Protein AF-0000000084604181 (afdb_homodimer)

Solvent-accessible surface area (backbone atoms only — not comparable to full-atom values): 52855 Å² total; per-residue (Å²): 139,87,87,89,76,85,87,81,82,84,83,89,86,90,78,93,67,86,87,82,86,78,88,87,82,87,78,96,82,92,71,88,89,75,94,85,96,85,95,88,86,94,89,92,84,88,93,85,86,89,84,83,90,82,85,85,88,83,88,76,83,87,84,74,89,81,82,85,80,76,81,78,73,80,73,73,77,64,81,72,68,67,69,59,60,48,70,73,42,44,65,58,40,22,72,70,69,73,42,70,39,65,76,79,58,59,63,74,42,64,86,47,42,31,42,71,54,75,69,71,74,71,69,72,81,72,72,82,81,68,81,74,62,74,68,63,73,47,68,22,70,59,64,67,42,49,69,41,66,40,72,66,41,56,55,53,34,44,75,67,34,33,39,97,38,67,53,94,80,48,66,31,68,68,39,52,54,47,54,53,47,30,66,67,48,85,62,86,74,82,77,91,46,64,74,34,81,91,29,30,67,57,46,48,64,69,45,64,86,37,57,47,62,51,39,55,58,72,43,38,52,57,38,53,59,53,58,65,60,44,27,63,74,60,42,61,87,42,66,38,47,39,74,44,52,47,43,41,34,68,17,29,55,68,86,54,96,65,74,49,50,42,51,28,36,34,20,27,27,71,81,57,48,52,71,71,45,47,59,52,42,39,64,29,38,49,54,39,88,77,44,10,19,7,55,49,23,35,32,84,61,27,32,56,38,38,38,38,29,28,72,36,39,83,87,49,52,62,64,36,30,45,49,50,41,50,54,46,46,43,49,28,32,46,27,54,49,51,51,24,45,42,60,73,44,38,75,79,48,41,21,27,60,55,31,38,32,38,26,30,48,82,47,35,43,34,36,33,34,27,26,34,47,66,55,92,91,45,70,34,32,31,32,40,83,72,46,79,49,55,29,55,48,83,85,33,74,45,45,53,51,52,25,31,31,46,50,32,37,62,73,54,48,43,59,54,51,50,50,52,52,49,56,47,46,68,58,46,78,50,66,77,70,66,62,47,73,83,58,75,81,75,82,121,144,92,80,86,73,90,84,79,90,86,94,81,95,82,84,91,72,90,86,82,92,92,84,90,91,88,80,86,77,87,82,71,96,71,88,80,85,72,84,76,83,72,81,82,79,87,90,91,85,85,83,83,76,81,77,86,79,86,77,83,79,82,84,79,76,79,70,76,76,78,81,81,72,79,72,76,79,65,82,73,70,70,70,61,62,48,71,72,42,45,66,60,40,22,72,71,68,72,43,70,41,64,78,80,58,58,62,76,43,62,85,47,41,33,41,70,54,76,69,69,75,71,69,73,81,72,71,83,80,66,80,74,62,74,69,65,71,47,68,22,70,60,64,66,42,50,69,40,67,42,72,65,42,54,54,53,36,42,74,66,34,36,39,99,37,67,54,95,80,48,67,32,67,68,39,52,54,48,55,53,48,30,66,66,47,85,63,88,74,82,77,92,47,65,74,36,82,91,30,30,65,58,47,48,64,69,46,66,86,41,56,47,61,51,39,55,57,70,44,39,54,56,38,52,59,53,57,63,59,44,27,64,74,62,42,61,88,41,66,39,47,39,72,44,51,48,43,41,35,67,16,29,58,71,86,55,95,64,74,49,50,43,52,30,35,36,22,29,27,70,81,58,50,51,72,70,44,46,59,53,42,38,65,29,37,49,54,39,88,76,45,11,18,7,55,47,23,34,32,84,61,27,33,57,38,38,38,39,31,28,73,36,38,83,88,50,52,61,63,35,28,45,50,52,42,50,53,46,46,43,48,26,34,48,27,56,49,51,52,24,44,43,59,74,44,36,75,79,48,42,22,26,61,57,29,37,33,36,25,31,48,84,49,35,42,34,35,33,34,27,27,36,46,66,55,92,91,44,69,35,32,28,31,40,82,72,46,78,47,55,29,55,48,83,85,33,74,45,45,54,51,53,25,29,30,47,49,32,38,62,73,56,49,42,58,54,52,49,51,51,52,50,56,47,47,68,58,46,77,50,65,74,70,65,60,48,73,82,58,76,79,76,84,120

Organism: Ustilaginoidea virens (NCBI:txid1159556)

Structure (mmCIF, N/CA/C/O backbone):
data_AF-0000000084604181-model_v1
#
loop_
_entity.id
_entity.type
_entity.pdbx_description
1 polymer 'DUF7924 domain-containing protein'
#
loop_
_atom_site.group_PDB
_atom_site.id
_atom_site.type_symbol
_atom_site.label_atom_id
_atom_site.label_alt_id
_atom_site.label_comp_id
_atom_site.label_asym_id
_atom_site.label_entity_id
_atom_site.label_seq_id
_atom_site.pdbx_PDB_ins_code
_atom_site.Cartn_x
_atom_site.Cartn_y
_atom_site.Cartn_z
_atom_site.occupancy
_atom_site.B_iso_or_equiv
_atom_site.auth_seq_id
_atom_site.auth_comp_id
_atom_site.auth_asym_id
_atom_site.auth_atom_id
_atom_site.pdbx_PDB_model_num
ATOM 1 N N . MET A 1 1 ? 13.383 63.812 -29.609 1 21.28 1 MET A N 1
ATOM 2 C CA . MET A 1 1 ? 13.359 62.688 -30.547 1 21.28 1 MET A CA 1
ATOM 3 C C . MET A 1 1 ? 14.703 61.969 -30.578 1 21.28 1 MET A C 1
ATOM 5 O O . MET A 1 1 ? 14.812 60.875 -31.141 1 21.28 1 MET A O 1
ATOM 9 N N . GLY A 1 2 ? 15.797 62.5 -30.25 1 18.25 2 GLY A N 1
ATOM 10 C CA . GLY A 1 2 ? 17.047 62.531 -31 1 18.25 2 GLY A CA 1
ATOM 11 C C . GLY A 1 2 ? 17.875 61.25 -30.781 1 18.25 2 GLY A C 1
ATOM 12 O O . GLY A 1 2 ? 17.672 60.531 -29.797 1 18.25 2 GLY A O 1
ATOM 13 N N . ARG A 1 3 ? 19.078 60.969 -31.578 1 18.77 3 ARG A N 1
ATOM 14 C CA . ARG A 1 3 ? 19.844 60.062 -32.438 1 18.77 3 ARG A CA 1
ATOM 15 C C . ARG A 1 3 ? 20.875 59.312 -31.609 1 18.77 3 ARG A C 1
ATOM 17 O O . ARG A 1 3 ? 20.953 58.094 -31.672 1 18.77 3 ARG A O 1
ATOM 24 N N . VAL A 1 4 ? 22.188 59.781 -31.234 1 18.83 4 VAL A N 1
ATOM 25 C CA . VAL A 1 4 ? 23.375 59.406 -31.984 1 18.83 4 VAL A CA 1
ATOM 26 C C . VAL A 1 4 ? 24.094 58.25 -31.281 1 18.83 4 VAL A C 1
ATOM 28 O O . VAL A 1 4 ? 23.859 58 -30.094 1 18.83 4 VAL A O 1
ATOM 31 N N . ARG A 1 5 ? 25.406 57.812 -31.766 1 17.16 5 ARG A N 1
ATOM 32 C CA . ARG A 1 5 ? 26.328 56.844 -32.375 1 17.16 5 ARG A CA 1
ATOM 33 C C . ARG A 1 5 ? 27.422 56.438 -31.375 1 17.16 5 ARG A C 1
ATOM 35 O O . ARG A 1 5 ? 28.453 57.094 -31.281 1 17.16 5 ARG A O 1
ATOM 42 N N . ALA A 1 6 ? 27.203 56.281 -30.203 1 18.06 6 ALA A N 1
ATOM 43 C CA . ALA A 1 6 ? 28.453 56.375 -29.453 1 18.06 6 ALA A CA 1
ATOM 44 C C . ALA A 1 6 ? 29.469 55.344 -29.922 1 18.06 6 ALA A C 1
ATOM 46 O O . ALA A 1 6 ? 29.109 54.188 -30.203 1 18.06 6 ALA A O 1
ATOM 47 N N . PRO A 1 7 ? 30.75 55.5 -29.938 1 17.44 7 PRO A N 1
ATOM 48 C CA . PRO A 1 7 ? 32 55.344 -30.672 1 17.44 7 PRO A CA 1
ATOM 49 C C . PRO A 1 7 ? 32.688 54 -30.391 1 17.44 7 PRO A C 1
ATOM 51 O O . PRO A 1 7 ? 32.344 53.344 -29.422 1 17.44 7 PRO A O 1
ATOM 54 N N . LYS A 1 8 ? 33.969 53.719 -31.109 1 17.45 8 LYS A N 1
ATOM 55 C CA . LYS A 1 8 ? 34.969 52.969 -31.859 1 17.45 8 LYS A CA 1
ATOM 56 C C . LYS A 1 8 ? 35.938 52.25 -30.922 1 17.45 8 LYS A C 1
ATOM 58 O O . LYS A 1 8 ? 36.594 51.281 -31.328 1 17.45 8 LYS A O 1
ATOM 63 N N . TYR A 1 9 ? 36.312 52.688 -29.797 1 15.74 9 TYR A N 1
ATOM 64 C CA . TYR A 1 9 ? 37.781 52.75 -29.844 1 15.74 9 TYR A CA 1
ATOM 65 C C . TYR A 1 9 ? 38.375 51.344 -29.781 1 15.74 9 TYR A C 1
ATOM 67 O O . TYR A 1 9 ? 37.719 50.406 -29.328 1 15.74 9 TYR A O 1
ATOM 75 N N . SER A 1 10 ? 39.594 51.156 -29.375 1 16.02 10 SER A N 1
ATOM 76 C CA . SER A 1 10 ? 41 50.969 -29.812 1 16.02 10 SER A CA 1
ATOM 77 C C . SER A 1 10 ? 41.469 49.562 -29.531 1 16.02 10 SER A C 1
ATOM 79 O O . SER A 1 10 ? 40.688 48.719 -29.078 1 16.02 10 SER A O 1
ATOM 81 N N . SER A 1 11 ? 42.438 49.375 -28.734 1 16.2 11 SER A N 1
ATOM 82 C CA . SER A 1 11 ? 43.812 49.094 -29.109 1 16.2 11 SER A CA 1
ATOM 83 C C . SER A 1 11 ? 44.125 47.625 -29.016 1 16.2 11 SER A C 1
ATOM 85 O O . SER A 1 11 ? 43.406 46.844 -28.406 1 16.2 11 SER A O 1
ATOM 87 N N . GLN A 1 12 ? 45.219 47.188 -28.438 1 16.38 12 GLN A N 1
ATOM 88 C CA . GLN A 1 12 ? 46.469 46.656 -29.016 1 16.38 12 GLN A CA 1
ATOM 89 C C . GLN A 1 12 ? 46.5 45.156 -28.953 1 16.38 12 GLN A C 1
ATOM 91 O O . GLN A 1 12 ? 45.781 44.531 -28.156 1 16.38 12 GLN A O 1
ATOM 96 N N . PRO A 1 13 ? 47.812 44.438 -29.141 1 16.52 13 PRO A N 1
ATOM 97 C CA . PRO A 1 13 ? 48.469 43.594 -30.125 1 16.52 13 PRO A CA 1
ATOM 98 C C . PRO A 1 13 ? 48.5 42.125 -29.734 1 16.52 13 PRO A C 1
ATOM 100 O O . PRO A 1 13 ? 48.125 41.281 -30.531 1 16.52 13 PRO A O 1
ATOM 103 N N . ARG A 1 14 ? 49.344 41.625 -28.75 1 16.55 14 ARG A N 1
ATOM 104 C CA . ARG A 1 14 ? 50.625 41.031 -29.172 1 16.55 14 ARG A CA 1
ATOM 105 C C . ARG A 1 14 ? 50.5 39.531 -29.25 1 16.55 14 ARG A C 1
ATOM 107 O O . ARG A 1 14 ? 49.594 38.938 -28.672 1 16.55 14 ARG A O 1
ATOM 114 N N . GLY A 1 15 ? 51.781 38.562 -29.172 1 15.41 15 GLY A N 1
ATOM 115 C CA . GLY A 1 15 ? 52.562 37.688 -30.016 1 15.41 15 GLY A CA 1
ATOM 116 C C . GLY A 1 15 ? 52.375 36.219 -29.719 1 15.41 15 GLY A C 1
ATOM 117 O O . GLY A 1 15 ? 52.562 35.375 -30.578 1 15.41 15 GLY A O 1
ATOM 118 N N . ILE A 1 16 ? 52.281 35.656 -28.484 1 18.53 16 ILE A N 1
ATOM 119 C CA . ILE A 1 16 ? 53.344 34.719 -28.359 1 18.53 16 ILE A CA 1
ATOM 120 C C . ILE A 1 16 ? 53.062 33.469 -29.172 1 18.53 16 ILE A C 1
ATOM 122 O O . ILE A 1 16 ? 51.906 32.969 -29.188 1 18.53 16 ILE A O 1
ATOM 126 N N . GLN A 1 17 ? 54.031 32.688 -29.75 1 15.77 17 GLN A N 1
ATOM 127 C CA . GLN A 1 17 ? 54.625 31.953 -30.875 1 15.77 17 GLN A CA 1
ATOM 128 C C . GLN A 1 17 ? 54.281 30.484 -30.844 1 15.77 17 GLN A C 1
ATOM 130 O O . GLN A 1 17 ? 54.281 29.812 -31.875 1 15.77 17 GLN A O 1
ATOM 135 N N . LYS A 1 18 ? 54.281 29.719 -29.75 1 18.73 18 LYS A N 1
ATOM 136 C CA . LYS A 1 18 ? 55.094 28.547 -30.062 1 18.73 18 LYS A CA 1
ATOM 137 C C . LYS A 1 18 ? 54.562 27.812 -31.281 1 18.73 18 LYS A C 1
ATOM 139 O O . LYS A 1 18 ? 53.344 27.812 -31.531 1 18.73 18 LYS A O 1
ATOM 144 N N . PRO A 1 19 ? 55.375 27.062 -32 1 17.73 19 PRO A N 1
ATOM 145 C CA . PRO A 1 19 ? 55.656 26.531 -33.312 1 17.73 19 PRO A CA 1
ATOM 146 C C . PRO A 1 19 ? 54.688 25.438 -33.75 1 17.73 19 PRO A C 1
ATOM 148 O O . PRO A 1 19 ? 54 24.859 -32.906 1 17.73 19 PRO A O 1
ATOM 151 N N . ARG A 1 20 ? 54.906 24.969 -35.031 1 16.45 20 ARG A N 1
ATOM 152 C CA . ARG A 1 20 ? 54.312 24.469 -36.25 1 16.45 20 ARG A CA 1
ATOM 153 C C . ARG A 1 20 ? 53.969 23 -36.156 1 16.45 20 ARG A C 1
ATOM 155 O O . ARG A 1 20 ? 52.812 22.625 -36.312 1 16.45 20 ARG A O 1
ATOM 162 N N . ARG A 1 21 ? 54.75 22.047 -36.906 1 16.78 21 ARG A N 1
ATOM 163 C CA . ARG A 1 21 ? 54.188 21.422 -38.125 1 16.78 21 ARG A CA 1
ATOM 164 C C . ARG A 1 21 ? 53.5 20.109 -37.781 1 16.78 21 ARG A C 1
ATOM 166 O O . ARG A 1 21 ? 52.344 19.891 -38.125 1 16.78 21 ARG A O 1
ATOM 173 N N . PRO A 1 22 ? 54.219 18.828 -37.75 1 16.58 22 PRO A N 1
ATOM 174 C CA . PRO A 1 22 ? 54.375 18.125 -39.031 1 16.58 22 PRO A CA 1
ATOM 175 C C . PRO A 1 22 ? 53.5 16.875 -39.125 1 16.58 22 PRO A C 1
ATOM 177 O O . PRO A 1 22 ? 53 16.547 -40.219 1 16.58 22 PRO A O 1
ATOM 180 N N . GLN A 1 23 ? 53.375 15.984 -38 1 17.48 23 GLN A N 1
ATOM 181 C CA . GLN A 1 23 ? 53.812 14.633 -38.281 1 17.48 23 GLN A CA 1
ATOM 182 C C . GLN A 1 23 ? 52.812 13.891 -39.156 1 17.48 23 GLN A C 1
ATOM 184 O O . GLN A 1 23 ? 51.594 14.031 -38.938 1 17.48 23 GLN A O 1
ATOM 189 N N . THR A 1 24 ? 53.125 13.18 -40.219 1 16.42 24 THR A N 1
ATOM 190 C CA . THR A 1 24 ? 52.75 12.578 -41.5 1 16.42 24 THR A CA 1
ATOM 191 C C . THR A 1 24 ? 51.688 11.492 -41.312 1 16.42 24 THR A C 1
ATOM 193 O O . THR A 1 24 ? 51.531 10.977 -40.188 1 16.42 24 THR A O 1
ATOM 196 N N . ALA A 1 25 ? 50.906 11.062 -42.406 1 18.22 25 ALA A N 1
ATOM 197 C CA . ALA A 1 25 ? 49.844 10.43 -43.156 1 18.22 25 ALA A CA 1
ATOM 198 C C . ALA A 1 25 ? 49.938 8.914 -43.094 1 18.22 25 ALA A C 1
ATOM 200 O O . ALA A 1 25 ? 48.906 8.227 -42.969 1 18.22 25 ALA A O 1
ATOM 201 N N . ARG A 1 26 ? 51.031 8.266 -43.688 1 16.61 26 ARG A N 1
ATOM 202 C CA . ARG A 1 26 ? 50.906 7.301 -44.781 1 16.61 26 ARG A CA 1
ATOM 203 C C . ARG A 1 26 ? 50.312 5.992 -44.281 1 16.61 26 ARG A C 1
ATOM 205 O O . ARG A 1 26 ? 50 5.863 -43.094 1 16.61 26 ARG A O 1
ATOM 212 N N . HIS A 1 27 ? 51.062 4.797 -44.531 1 15.73 27 HIS A N 1
ATOM 213 C CA . HIS A 1 27 ? 51.156 3.838 -45.625 1 15.73 27 HIS A CA 1
ATOM 214 C C . HIS A 1 27 ? 50.656 2.465 -45.188 1 15.73 27 HIS A C 1
ATOM 216 O O . HIS A 1 27 ? 49.875 1.821 -45.938 1 15.73 27 HIS A O 1
ATOM 222 N N . GLN A 1 28 ? 51.344 1.677 -44.281 1 16.12 28 GLN A N 1
ATOM 223 C CA . GLN A 1 28 ? 51.812 0.392 -44.781 1 16.12 28 GLN A CA 1
ATOM 224 C C . GLN A 1 28 ? 50.688 -0.636 -44.812 1 16.12 28 GLN A C 1
ATOM 226 O O . GLN A 1 28 ? 49.75 -0.574 -44.031 1 16.12 28 GLN A O 1
ATOM 231 N N . ASN A 1 29 ? 50.656 -1.858 -45.875 1 16.06 29 ASN A N 1
ATOM 232 C CA . ASN A 1 29 ? 50.281 -2.832 -46.875 1 16.06 29 ASN A CA 1
ATOM 233 C C . ASN A 1 29 ? 49.812 -4.152 -46.25 1 16.06 29 ASN A C 1
ATOM 235 O O . ASN A 1 29 ? 48.812 -4.73 -46.688 1 16.06 29 ASN A O 1
ATOM 239 N N . ARG A 1 30 ? 50.688 -4.957 -45.375 1 16.5 30 ARG A N 1
ATOM 240 C CA . ARG A 1 30 ? 51 -6.324 -45.812 1 16.5 30 ARG A CA 1
ATOM 241 C C . ARG A 1 30 ? 49.844 -7.262 -45.5 1 16.5 30 ARG A C 1
ATOM 243 O O . ARG A 1 30 ? 49.188 -7.137 -44.469 1 16.5 30 ARG A O 1
ATOM 250 N N . SER A 1 31 ? 49.438 -8.297 -46.531 1 16.17 31 SER A N 1
ATOM 251 C CA . SER A 1 31 ? 48.594 -9.305 -47.156 1 16.17 31 SER A CA 1
ATOM 252 C C . SER A 1 31 ? 48.531 -10.586 -46.344 1 16.17 31 SER A C 1
ATOM 254 O O . SER A 1 31 ? 47.844 -11.539 -46.688 1 16.17 31 SER A O 1
ATOM 256 N N . ARG A 1 32 ? 48.375 -10.625 -45.062 1 16.42 32 ARG A N 1
ATOM 257 C CA . ARG A 1 32 ? 48.75 -11.938 -44.531 1 16.42 32 ARG A CA 1
ATOM 258 C C . ARG A 1 32 ? 48.031 -13.047 -45.312 1 16.42 32 ARG A C 1
ATOM 260 O O . ARG A 1 32 ? 46.812 -13.055 -45.438 1 16.42 32 ARG A O 1
ATOM 267 N N . CYS A 1 33 ? 48.812 -14.094 -46 1 15.04 33 CYS A N 1
ATOM 268 C CA . CYS A 1 33 ? 48.844 -15.211 -46.938 1 15.04 33 CYS A CA 1
ATOM 269 C C . CYS A 1 33 ? 47.844 -16.281 -46.531 1 15.04 33 CYS A C 1
ATOM 271 O O . CYS A 1 33 ? 47.406 -16.328 -45.375 1 15.04 33 CYS A O 1
ATOM 273 N N . THR A 1 34 ? 47.812 -17.562 -47.438 1 15.12 34 THR A N 1
ATOM 274 C CA . THR A 1 34 ? 47.219 -18.562 -48.312 1 15.12 34 THR A CA 1
ATOM 275 C C . THR A 1 34 ? 47.125 -19.906 -47.594 1 15.12 34 THR A C 1
ATOM 277 O O . THR A 1 34 ? 46.531 -20.859 -48.156 1 15.12 34 THR A O 1
ATOM 280 N N . ARG A 1 35 ? 47.75 -20.203 -46.406 1 15.1 35 ARG A N 1
ATOM 281 C CA . ARG A 1 35 ? 48.25 -21.562 -46.562 1 15.1 35 ARG A CA 1
ATOM 282 C C . ARG A 1 35 ? 47.125 -22.516 -46.938 1 15.1 35 ARG A C 1
ATOM 284 O O . ARG A 1 35 ? 46 -22.406 -46.406 1 15.1 35 ARG A O 1
ATOM 291 N N . ASN A 1 36 ? 47.406 -23.734 -47.812 1 14.82 36 ASN A N 1
ATOM 292 C CA . ASN A 1 36 ? 47.125 -24.734 -48.875 1 14.82 36 ASN A CA 1
ATOM 293 C C . ASN A 1 36 ? 46.406 -25.938 -48.312 1 14.82 36 ASN A C 1
ATOM 295 O O . ASN A 1 36 ? 45.312 -26.281 -48.781 1 14.82 36 ASN A O 1
ATOM 299 N N . LYS A 1 37 ? 47.156 -27.266 -48.344 1 15.66 37 LYS A N 1
ATOM 300 C CA . LYS A 1 37 ? 47.031 -28.438 -49.188 1 15.66 37 LYS A CA 1
ATOM 301 C C . LYS A 1 37 ? 46.094 -29.469 -48.562 1 15.66 37 LYS A C 1
ATOM 303 O O . LYS A 1 37 ? 45.781 -29.406 -47.375 1 15.66 37 LYS A O 1
ATOM 308 N N . SER A 1 38 ? 46.344 -31.031 -48.906 1 15.16 38 SER A N 1
ATOM 309 C CA . SER A 1 38 ? 45.938 -32.156 -49.75 1 15.16 38 SER A CA 1
ATOM 310 C C . SER A 1 38 ? 45.438 -33.312 -48.875 1 15.16 38 SER A C 1
ATOM 312 O O . SER A 1 38 ? 44.375 -33.875 -49.094 1 15.16 38 SER A O 1
ATOM 314 N N . SER A 1 39 ? 46.375 -34.25 -48.188 1 15.3 39 SER A N 1
ATOM 315 C CA . SER A 1 39 ? 46.562 -35.625 -48.688 1 15.3 39 SER A CA 1
ATOM 316 C C . SER A 1 39 ? 45.438 -36.531 -48.156 1 15.3 39 SER A C 1
ATOM 318 O O . SER A 1 39 ? 44.875 -36.281 -47.094 1 15.3 39 SER A O 1
ATOM 320 N N . CYS A 1 40 ? 45.125 -37.875 -48.875 1 15.54 40 CYS A N 1
ATOM 321 C CA . CYS A 1 40 ? 44.375 -39 -49.406 1 15.54 40 CYS A CA 1
ATOM 322 C C . CYS A 1 40 ? 44.219 -40.094 -48.375 1 15.54 40 CYS A C 1
ATOM 324 O O . CYS A 1 40 ? 43.094 -40.562 -48.125 1 15.54 40 CYS A O 1
ATOM 326 N N . ARG A 1 41 ? 45.25 -41.25 -48.312 1 14.73 41 ARG A N 1
ATOM 327 C CA . ARG A 1 41 ? 45.156 -42.625 -48.781 1 14.73 41 ARG A CA 1
ATOM 328 C C . ARG A 1 41 ? 44.625 -43.562 -47.688 1 14.73 41 ARG A C 1
ATOM 330 O O . ARG A 1 41 ? 43.688 -44.312 -47.938 1 14.73 41 ARG A O 1
ATOM 337 N N . GLN A 1 42 ? 45.562 -44.594 -47.25 1 15.12 42 GLN A N 1
ATOM 338 C CA . GLN A 1 42 ? 45.75 -46 -47.594 1 15.12 42 GLN A CA 1
ATOM 339 C C . GLN A 1 42 ? 45 -46.938 -46.656 1 15.12 42 GLN A C 1
ATOM 341 O O . GLN A 1 42 ? 44.625 -46.531 -45.562 1 15.12 42 GLN A O 1
ATOM 346 N N . TYR A 1 43 ? 45.406 -48.469 -46.75 1 14.94 43 TYR A N 1
ATOM 347 C CA . TYR A 1 43 ? 45.125 -49.875 -47.062 1 14.94 43 TYR A CA 1
ATOM 348 C C . TYR A 1 43 ? 44.906 -50.656 -45.781 1 14.94 43 TYR A C 1
ATOM 350 O O . TYR A 1 43 ? 43.875 -51.344 -45.656 1 14.94 43 TYR A O 1
ATOM 358 N N . LEU A 1 44 ? 46.031 -51.562 -45.312 1 14.99 44 LEU A N 1
ATOM 359 C CA . LEU A 1 44 ? 46.25 -53 -45.438 1 14.99 44 LEU A CA 1
ATOM 360 C C . LEU A 1 44 ? 45.688 -53.75 -44.25 1 14.99 44 LEU A C 1
ATOM 362 O O . LEU A 1 44 ? 45.406 -53.156 -43.219 1 14.99 44 LEU A O 1
ATOM 366 N N . GLU A 1 45 ? 46.531 -54.938 -43.812 1 14.89 45 GLU A N 1
ATOM 367 C CA . GLU A 1 45 ? 46.656 -56.375 -43.812 1 14.89 45 GLU A CA 1
ATOM 368 C C . GLU A 1 45 ? 46.281 -56.969 -42.469 1 14.89 45 GLU A C 1
ATOM 370 O O . GLU A 1 45 ? 45.406 -57.844 -42.375 1 14.89 45 GLU A O 1
ATOM 375 N N . THR A 1 46 ? 47.344 -57.75 -41.781 1 15.16 46 THR A N 1
ATOM 376 C CA . THR A 1 46 ? 47.625 -59.156 -41.656 1 15.16 46 THR A CA 1
ATOM 377 C C . THR A 1 46 ? 47.125 -59.719 -40.344 1 15.16 46 THR A C 1
ATOM 379 O O . THR A 1 46 ? 46.562 -59 -39.531 1 15.16 46 THR A O 1
ATOM 382 N N . ASP A 1 47 ? 48.094 -60.531 -39.5 1 15.24 47 ASP A N 1
ATOM 383 C CA . ASP A 1 47 ? 48.469 -61.906 -39.219 1 15.24 47 ASP A CA 1
ATOM 384 C C . ASP A 1 47 ? 47.938 -62.375 -37.875 1 15.24 47 ASP A C 1
ATOM 386 O O . ASP A 1 47 ? 47.562 -61.531 -37.031 1 15.24 47 ASP A O 1
ATOM 390 N N . SER A 1 48 ? 48.75 -63.438 -37.188 1 14.72 48 SER A N 1
ATOM 391 C CA . SER A 1 48 ? 48.844 -64.875 -36.781 1 14.72 48 SER A CA 1
ATOM 392 C C . SER A 1 48 ? 48.562 -65 -35.312 1 14.72 48 SER A C 1
ATOM 394 O O . SER A 1 48 ? 47.719 -65.812 -34.906 1 14.72 48 SER A O 1
ATOM 396 N N . ASP A 1 49 ? 49.688 -65.188 -34.406 1 14.69 49 ASP A N 1
ATOM 397 C CA . ASP A 1 49 ? 50.156 -66.438 -33.812 1 14.69 49 ASP A CA 1
ATOM 398 C C . ASP A 1 49 ? 49.531 -66.625 -32.406 1 14.69 49 ASP A C 1
ATOM 400 O O . ASP A 1 49 ? 49 -67.688 -32.125 1 14.69 49 ASP A O 1
ATOM 404 N N . CYS A 1 50 ? 50.469 -66.5 -31.297 1 15.4 50 CYS A N 1
ATOM 405 C CA . CYS A 1 50 ? 51.125 -67.5 -30.5 1 15.4 50 CYS A CA 1
ATOM 406 C C . CYS A 1 50 ? 50.312 -67.875 -29.266 1 15.4 50 CYS A C 1
ATOM 408 O O . CYS A 1 50 ? 49.438 -67.062 -28.859 1 15.4 50 CYS A O 1
ATOM 410 N N . VAL A 1 51 ? 51.031 -68.562 -28.234 1 14.6 51 VAL A N 1
ATOM 411 C CA . VAL A 1 51 ? 51.219 -69.875 -27.547 1 14.6 51 VAL A CA 1
ATOM 412 C C . VAL A 1 51 ? 50.531 -69.812 -26.172 1 14.6 51 VAL A C 1
ATOM 414 O O . VAL A 1 51 ? 49.719 -70.688 -25.844 1 14.6 51 VAL A O 1
ATOM 417 N N . ALA A 1 52 ? 51.406 -69.5 -25.094 1 14.66 52 ALA A N 1
ATOM 418 C CA . ALA A 1 52 ? 51.844 -70.562 -24.188 1 14.66 52 ALA A CA 1
ATOM 419 C C . ALA A 1 52 ? 50.906 -70.688 -22.984 1 14.66 52 ALA A C 1
ATOM 421 O O . ALA A 1 52 ? 50.438 -71.75 -22.672 1 14.66 52 ALA A O 1
ATOM 422 N N . ASP A 1 53 ? 51.469 -70.312 -21.734 1 15.06 53 ASP A N 1
ATOM 423 C CA . ASP A 1 53 ? 51.906 -71.312 -20.734 1 15.06 53 ASP A CA 1
ATOM 424 C C . ASP A 1 53 ? 50.812 -71.5 -19.688 1 15.06 53 ASP A C 1
ATOM 426 O O . ASP A 1 53 ? 49.906 -70.688 -19.516 1 15.06 53 ASP A O 1
ATOM 430 N N . ARG A 1 54 ? 51.219 -72.188 -18.562 1 14.33 54 ARG A N 1
ATOM 431 C CA . ARG A 1 54 ? 51.094 -73.438 -17.812 1 14.33 54 ARG A CA 1
ATOM 432 C C . ARG A 1 54 ? 50.156 -73.25 -16.625 1 14.33 54 ARG A C 1
ATOM 434 O O . ARG A 1 54 ? 49.25 -74.125 -16.406 1 14.33 54 ARG A O 1
ATOM 441 N N . LEU A 1 55 ? 50.688 -72.625 -15.445 1 14.18 55 LEU A N 1
ATOM 442 C CA . LEU A 1 55 ? 50.969 -73.562 -14.344 1 14.18 55 LEU A CA 1
ATOM 443 C C . LEU A 1 55 ? 49.719 -73.75 -13.469 1 14.18 55 LEU A C 1
ATOM 445 O O . LEU A 1 55 ? 48.781 -72.938 -13.562 1 14.18 55 LEU A O 1
ATOM 449 N N . ILE A 1 56 ? 49.875 -73.375 -12.094 1 14.8 56 ILE A N 1
ATOM 450 C CA . ILE A 1 56 ? 50.031 -74.312 -10.992 1 14.8 56 ILE A CA 1
ATOM 451 C C . ILE A 1 56 ? 48.688 -74.562 -10.305 1 14.8 56 ILE A C 1
ATOM 453 O O . ILE A 1 56 ? 47.812 -73.688 -10.367 1 14.8 56 ILE A O 1
ATOM 457 N N . ASP A 1 57 ? 48.75 -74.688 -8.938 1 14.86 57 ASP A N 1
ATOM 458 C CA . ASP A 1 57 ? 48.625 -75.812 -8.031 1 14.86 57 ASP A CA 1
ATOM 459 C C . ASP A 1 57 ? 47.219 -75.875 -7.422 1 14.86 57 ASP A C 1
ATOM 461 O O . ASP A 1 57 ? 46.5 -74.875 -7.434 1 14.86 57 ASP A O 1
ATOM 465 N N . THR A 1 58 ? 47.25 -76.312 -6.098 1 15.02 58 THR A N 1
ATOM 466 C CA . THR A 1 58 ? 46.812 -77.5 -5.41 1 15.02 58 THR A CA 1
ATOM 467 C C . THR A 1 58 ? 45.438 -77.312 -4.777 1 15.02 58 THR A C 1
ATOM 469 O O . THR A 1 58 ? 44.531 -78.125 -4.992 1 15.02 58 THR A O 1
ATOM 472 N N . LEU A 1 59 ? 45.438 -77 -3.357 1 15.49 59 LEU A N 1
ATOM 473 C CA . LEU A 1 59 ? 45.156 -78 -2.324 1 15.49 59 LEU A CA 1
ATOM 474 C C . LEU A 1 59 ? 43.688 -77.938 -1.916 1 15.49 59 LEU A C 1
ATOM 476 O O . LEU A 1 59 ? 43.062 -76.875 -1.957 1 15.49 59 LEU A O 1
ATOM 480 N N . GLU A 1 60 ? 43.094 -79.062 -1.312 1 14.88 60 GLU A N 1
ATOM 481 C CA . GLU A 1 60 ? 41.969 -80 -1.094 1 14.88 60 GLU A CA 1
ATOM 482 C C . GLU A 1 60 ? 41.094 -79.562 0.051 1 14.88 60 GLU A C 1
ATOM 484 O O . GLU A 1 60 ? 40.062 -80.188 0.342 1 14.88 60 GLU A O 1
ATOM 489 N N . LYS A 1 61 ? 41.562 -78.562 0.979 1 16.88 61 LYS A N 1
ATOM 490 C CA . LYS A 1 61 ? 41.312 -79.062 2.322 1 16.88 61 LYS A CA 1
ATOM 491 C C . LYS A 1 61 ? 39.844 -79.5 2.48 1 16.88 61 LYS A C 1
ATOM 493 O O . LYS A 1 61 ? 38.969 -78.875 1.887 1 16.88 61 LYS A O 1
ATOM 498 N N . GLU A 1 62 ? 39.594 -80.25 3.543 1 15.62 62 GLU A N 1
ATOM 499 C CA . GLU A 1 62 ? 38.844 -81.375 4.047 1 15.62 62 GLU A CA 1
ATOM 500 C C . GLU A 1 62 ? 37.406 -81 4.379 1 15.62 62 GLU A C 1
ATOM 502 O O . GLU A 1 62 ? 37.094 -79.812 4.574 1 15.62 62 GLU A O 1
ATOM 507 N N . PRO A 1 63 ? 36.812 -82 5.203 1 17.52 63 PRO A N 1
ATOM 508 C CA . PRO A 1 63 ? 35.625 -82.875 5.203 1 17.52 63 PRO A CA 1
ATOM 509 C C . PRO A 1 63 ? 34.406 -82.25 5.875 1 17.52 63 PRO A C 1
ATOM 511 O O . PRO A 1 63 ? 33.344 -82.188 5.273 1 17.52 63 PRO A O 1
ATOM 514 N N . GLN A 1 64 ? 34.281 -82.5 7.301 1 16.2 64 GLN A N 1
ATOM 515 C CA . GLN A 1 64 ? 33.375 -83.562 7.82 1 16.2 64 GLN A CA 1
ATOM 516 C C . GLN A 1 64 ? 32.156 -82.875 8.492 1 16.2 64 GLN A C 1
ATOM 518 O O . GLN A 1 64 ? 31.219 -83.562 8.875 1 16.2 64 GLN A O 1
ATOM 523 N N . SER A 1 65 ? 32.125 -81.562 8.781 1 17.59 65 SER A N 1
ATOM 524 C CA . SER A 1 65 ? 31.547 -81.438 10.102 1 17.59 65 SER A CA 1
ATOM 525 C C . SER A 1 65 ? 30.109 -81.938 10.125 1 17.59 65 SER A C 1
ATOM 527 O O . SER A 1 65 ? 29.375 -81.812 9.141 1 17.59 65 SER A O 1
ATOM 529 N N . THR A 1 66 ? 29.719 -82.5 11.305 1 17.61 66 THR A N 1
ATOM 530 C CA . THR A 1 66 ? 28.812 -83.5 11.883 1 17.61 66 THR A CA 1
ATOM 531 C C . THR A 1 66 ? 27.359 -83 11.812 1 17.61 66 THR A C 1
ATOM 533 O O . THR A 1 66 ? 26.5 -83.75 11.289 1 17.61 66 THR A O 1
ATOM 536 N N . SER A 1 67 ? 26.703 -82.938 13.078 1 17.91 67 SER A N 1
ATOM 537 C CA . SER A 1 67 ? 25.75 -83.875 13.664 1 17.91 67 SER A CA 1
ATOM 538 C C . SER A 1 67 ? 24.312 -83.375 13.422 1 17.91 67 SER A C 1
ATOM 540 O O . SER A 1 67 ? 23.484 -84.188 12.93 1 17.91 67 SER A O 1
ATOM 542 N N . GLN A 1 68 ? 23.719 -82.688 14.5 1 19.94 68 GLN A N 1
ATOM 543 C CA . GLN A 1 68 ? 22.594 -83.062 15.336 1 19.94 68 GLN A CA 1
ATOM 544 C C . GLN A 1 68 ? 21.266 -82.688 14.719 1 19.94 68 GLN A C 1
ATOM 546 O O . GLN A 1 68 ? 21.156 -81.562 14.133 1 19.94 68 GLN A O 1
ATOM 551 N N . TYR A 1 69 ? 20.312 -83.625 14.609 1 20.11 69 TYR A N 1
ATOM 552 C CA . TYR A 1 69 ? 19.031 -83.812 13.938 1 20.11 69 TYR A CA 1
ATOM 553 C C . TYR A 1 69 ? 17.969 -82.938 14.602 1 20.11 69 TYR A C 1
ATOM 555 O O . TYR A 1 69 ? 17.484 -83.25 15.688 1 20.11 69 TYR A O 1
ATOM 563 N N . PRO A 1 70 ? 18.219 -81.562 14.766 1 20.77 70 PRO A N 1
ATOM 564 C CA . PRO A 1 70 ? 17.188 -81 15.625 1 20.77 70 PRO A CA 1
ATOM 565 C C . PRO A 1 70 ? 15.773 -81.375 15.18 1 20.77 70 PRO A C 1
ATOM 567 O O . PRO A 1 70 ? 15.547 -81.688 14.008 1 20.77 70 PRO A O 1
ATOM 570 N N . LEU A 1 71 ? 14.898 -81.562 16.266 1 21.28 71 LEU A N 1
ATOM 571 C CA . LEU A 1 71 ? 13.523 -82 16.453 1 21.28 71 LEU A CA 1
ATOM 572 C C . LEU A 1 71 ? 12.57 -81.188 15.602 1 21.28 71 LEU A C 1
ATOM 574 O O . LEU A 1 71 ? 12.656 -79.938 15.586 1 21.28 71 LEU A O 1
ATOM 578 N N . ALA A 1 72 ? 11.852 -81.812 14.711 1 22.08 72 ALA A N 1
ATOM 579 C CA . ALA A 1 72 ? 10.914 -81.438 13.648 1 22.08 72 ALA A CA 1
ATOM 580 C C . ALA A 1 72 ? 9.672 -80.75 14.219 1 22.08 72 ALA A C 1
ATOM 582 O O . ALA A 1 72 ? 8.789 -81.438 14.758 1 22.08 72 ALA A O 1
ATOM 583 N N . GLN A 1 73 ? 9.891 -79.812 15.148 1 22.64 73 GLN A N 1
ATOM 584 C CA . GLN A 1 73 ? 8.625 -79.312 15.703 1 22.64 73 GLN A CA 1
ATOM 585 C C . GLN A 1 73 ? 7.621 -79 14.594 1 22.64 73 GLN A C 1
ATOM 587 O O . GLN A 1 73 ? 7.984 -78.5 13.555 1 22.64 73 GLN A O 1
ATOM 592 N N . GLN A 1 74 ? 6.477 -79.75 14.656 1 22.42 74 GLN A N 1
ATOM 593 C CA . GLN A 1 74 ? 5.297 -79.75 13.805 1 22.42 74 GLN A CA 1
ATOM 594 C C . GLN A 1 74 ? 4.723 -78.312 13.633 1 22.42 74 GLN A C 1
ATOM 596 O O . GLN A 1 74 ? 4.348 -77.688 14.609 1 22.42 74 GLN A O 1
ATOM 601 N N . ARG A 1 75 ? 5.227 -77.562 12.727 1 23.83 75 ARG A N 1
ATOM 602 C CA . ARG A 1 75 ? 4.715 -76.25 12.352 1 23.83 75 ARG A CA 1
ATOM 603 C C . ARG A 1 75 ? 3.236 -76.312 11.984 1 23.83 75 ARG A C 1
ATOM 605 O O . ARG A 1 75 ? 2.857 -77.062 11.07 1 23.83 75 ARG A O 1
ATOM 612 N N . GLN A 1 76 ? 2.457 -76.312 13.023 1 24.75 76 GLN A N 1
ATOM 613 C CA . GLN A 1 76 ? 1.03 -76.188 12.75 1 24.75 76 GLN A CA 1
ATOM 614 C C . GLN A 1 76 ? 0.774 -75.062 11.75 1 24.75 76 GLN A C 1
ATOM 616 O O . GLN A 1 76 ? 1.3 -73.938 11.898 1 24.75 76 GLN A O 1
ATOM 621 N N . ASP A 1 77 ? 0.51 -75.438 10.523 1 26.3 77 ASP A N 1
ATOM 622 C CA . ASP A 1 77 ? 0.172 -74.625 9.359 1 26.3 77 ASP A CA 1
ATOM 623 C C . ASP A 1 77 ? -0.965 -73.688 9.68 1 26.3 77 ASP A C 1
ATOM 625 O O . ASP A 1 77 ? -2.109 -74.062 9.867 1 26.3 77 ASP A O 1
ATOM 629 N N . THR A 1 78 ? -0.796 -72.812 10.711 1 29.27 78 THR A N 1
ATOM 630 C CA . THR A 1 78 ? -1.881 -71.812 10.836 1 29.27 78 THR A CA 1
ATOM 631 C C . THR A 1 78 ? -2.215 -71.25 9.477 1 29.27 78 THR A C 1
ATOM 633 O O . THR A 1 78 ? -1.314 -70.938 8.695 1 29.27 78 THR A O 1
ATOM 636 N N . PRO A 1 79 ? -3.508 -71.375 9.008 1 29.61 79 PRO A N 1
ATOM 637 C CA . PRO A 1 79 ? -3.855 -70.812 7.711 1 29.61 79 PRO A CA 1
ATOM 638 C C . PRO A 1 79 ? -3.258 -69.375 7.5 1 29.61 79 PRO A C 1
ATOM 640 O O . PRO A 1 79 ? -3.283 -68.562 8.414 1 29.61 79 PRO A O 1
ATOM 643 N N . ALA A 1 80 ? -2.201 -69.312 6.762 1 31.33 80 ALA A N 1
ATOM 644 C CA . ALA A 1 80 ? -1.516 -68.125 6.32 1 31.33 80 ALA A CA 1
ATOM 645 C C . ALA A 1 80 ? -2.514 -67 5.996 1 31.33 80 ALA A C 1
ATOM 647 O O . ALA A 1 80 ? -3.473 -67.25 5.254 1 31.33 80 ALA A O 1
ATOM 648 N N . ASP A 1 81 ? -2.732 -66.188 6.988 1 32.56 81 ASP A N 1
ATOM 649 C CA . ASP A 1 81 ? -3.555 -65 6.84 1 32.56 81 ASP A CA 1
ATOM 650 C C . ASP A 1 81 ? -3.475 -64.5 5.418 1 32.56 81 ASP A C 1
ATOM 652 O O . ASP A 1 81 ? -2.385 -64.375 4.855 1 32.56 81 ASP A O 1
ATOM 656 N N . SER A 1 82 ? -4.609 -64.625 4.57 1 38.22 82 SER A N 1
ATOM 657 C CA . SER A 1 82 ? -4.934 -64.25 3.193 1 38.22 82 SER A CA 1
ATOM 658 C C . SER A 1 82 ? -4.379 -62.875 2.826 1 38.22 82 SER A C 1
ATOM 660 O O . SER A 1 82 ? -4.547 -62.438 1.696 1 38.22 82 SER A O 1
ATOM 662 N N . GLN A 1 83 ? -3.943 -62.156 3.771 1 40.31 83 GLN A N 1
ATOM 663 C CA . GLN A 1 83 ? -3.465 -60.844 3.387 1 40.31 83 GLN A CA 1
ATOM 664 C C . GLN A 1 83 ? -2.203 -60.938 2.533 1 40.31 83 GLN A C 1
ATOM 666 O O . GLN A 1 83 ? -1.921 -60.031 1.729 1 40.31 83 GLN A O 1
ATOM 671 N N . ASP A 1 84 ? -1.362 -61.969 2.648 1 44.31 84 ASP A N 1
ATOM 672 C CA . ASP A 1 84 ? -0.113 -62.062 1.899 1 44.31 84 ASP A CA 1
ATOM 673 C C . ASP A 1 84 ? -0.377 -62.438 0.439 1 44.31 84 ASP A C 1
ATOM 675 O O . ASP A 1 84 ? 0.465 -62.188 -0.428 1 44.31 84 ASP A O 1
ATOM 679 N N . ASP A 1 85 ? -1.433 -63.188 0.232 1 44.94 85 ASP A N 1
ATOM 680 C CA . ASP A 1 85 ? -1.711 -63.594 -1.146 1 44.94 85 ASP A CA 1
ATOM 681 C C . ASP A 1 85 ? -2.145 -62.406 -1.981 1 44.94 85 ASP A C 1
ATOM 683 O O . ASP A 1 85 ? -2.049 -62.406 -3.211 1 44.94 85 ASP A O 1
ATOM 687 N N . GLU A 1 86 ? -2.82 -61.406 -1.433 1 47.44 86 GLU A N 1
ATOM 688 C CA . GLU A 1 86 ? -3.193 -60.188 -2.162 1 47.44 86 GLU A CA 1
ATOM 689 C C . GLU A 1 86 ? -1.962 -59.469 -2.713 1 47.44 86 GLU A C 1
ATOM 691 O O . GLU A 1 86 ? -2.006 -58.906 -3.805 1 47.44 86 GLU A O 1
ATOM 696 N N . LEU A 1 87 ? -0.828 -59.531 -2.088 1 50.16 87 LEU A N 1
ATOM 697 C CA . LEU A 1 87 ? 0.394 -58.812 -2.475 1 50.16 87 LEU A CA 1
ATOM 698 C C . LEU A 1 87 ? 1.173 -59.625 -3.51 1 50.16 87 LEU A C 1
ATOM 700 O O . LEU A 1 87 ? 1.931 -59.062 -4.301 1 50.16 87 LEU A O 1
ATOM 704 N N . SER A 1 88 ? 1.094 -60.906 -3.658 1 54.53 88 SER A N 1
ATOM 705 C CA . SER A 1 88 ? 2.057 -61.688 -4.43 1 54.53 88 SER A CA 1
ATOM 706 C C . SER A 1 88 ? 1.7 -61.688 -5.914 1 54.53 88 SER A C 1
ATOM 708 O O . SER A 1 88 ? 2.586 -61.688 -6.77 1 54.53 88 SER A O 1
ATOM 710 N N . ASN A 1 89 ? 0.449 -61.844 -6.434 1 53.31 89 ASN A N 1
ATOM 711 C CA . ASN A 1 89 ? 0.131 -61.781 -7.855 1 53.31 89 ASN A CA 1
ATOM 712 C C . ASN A 1 89 ? -1.092 -60.906 -8.117 1 53.31 89 ASN A C 1
ATOM 714 O O . ASN A 1 89 ? -2.223 -61.406 -8.125 1 53.31 89 ASN A O 1
ATOM 718 N N . PRO A 1 90 ? -0.945 -59.562 -8.188 1 57.94 90 PRO A N 1
ATOM 719 C CA . PRO A 1 90 ? -2.082 -58.656 -8.359 1 57.94 90 PRO A CA 1
ATOM 720 C C . PRO A 1 90 ? -2.936 -58.969 -9.578 1 57.94 90 PRO A C 1
ATOM 722 O O . PRO A 1 90 ? -4.152 -58.781 -9.562 1 57.94 90 PRO A O 1
ATOM 725 N N . ILE A 1 91 ? -2.312 -59.594 -10.578 1 65.38 91 ILE A N 1
ATOM 726 C CA . ILE A 1 91 ? -3.047 -60 -11.766 1 65.38 91 ILE A CA 1
ATOM 727 C C . ILE A 1 91 ? -3.975 -61.156 -11.43 1 65.38 91 ILE A C 1
ATOM 729 O O . ILE A 1 91 ? -5.133 -61.188 -11.852 1 65.38 91 ILE A O 1
ATOM 733 N N . GLU A 1 92 ? -3.496 -62.094 -10.758 1 63.09 92 GLU A N 1
ATOM 734 C CA . GLU A 1 92 ? -4.309 -63.219 -10.352 1 63.09 92 GLU A CA 1
ATOM 735 C C . GLU A 1 92 ? -5.422 -62.812 -9.398 1 63.09 92 GLU A C 1
ATOM 737 O O . GLU A 1 92 ? -6.551 -63.281 -9.492 1 63.09 92 GLU A O 1
ATOM 742 N N . TYR A 1 93 ? -5.117 -61.875 -8.414 1 60.31 93 TYR A N 1
ATOM 743 C CA . TYR A 1 93 ? -6.152 -61.312 -7.559 1 60.31 93 TYR A CA 1
ATOM 744 C C . TYR A 1 93 ? -7.215 -60.594 -8.391 1 60.31 93 TYR A C 1
ATOM 746 O O . TYR A 1 93 ? -8.414 -60.781 -8.172 1 60.31 93 TYR A O 1
ATOM 754 N N . TRP A 1 94 ? -6.816 -59.781 -9.414 1 62.06 94 TRP A N 1
ATOM 755 C CA . TRP A 1 94 ? -7.734 -59.125 -10.336 1 62.06 94 TRP A CA 1
ATOM 756 C C . TRP A 1 94 ? -8.539 -60.156 -11.125 1 62.06 94 TRP A C 1
ATOM 758 O O . TRP A 1 94 ? -9.75 -60 -11.312 1 62.06 94 TRP A O 1
ATOM 768 N N . ALA A 1 95 ? -7.988 -61.156 -11.625 1 66.94 95 ALA A N 1
ATOM 769 C CA . ALA A 1 95 ? -8.688 -62.219 -12.359 1 66.94 95 ALA A CA 1
ATOM 770 C C . ALA A 1 95 ? -9.727 -62.906 -11.477 1 66.94 95 ALA A C 1
ATOM 772 O O . ALA A 1 95 ? -10.781 -63.312 -11.961 1 66.94 95 ALA A O 1
ATOM 773 N N . ARG A 1 96 ? -9.383 -63.031 -10.203 1 63.19 96 ARG A N 1
ATOM 774 C CA . ARG A 1 96 ? -10.234 -63.75 -9.258 1 63.19 96 ARG A CA 1
ATOM 775 C C . ARG A 1 96 ? -11.305 -62.844 -8.672 1 63.19 96 ARG A C 1
ATOM 777 O O . ARG A 1 96 ? -12.469 -63.25 -8.586 1 63.19 96 ARG A O 1
ATOM 784 N N . GLU A 1 97 ? -10.812 -61.688 -8.203 1 62.66 97 GLU A N 1
ATOM 785 C CA . GLU A 1 97 ? -11.727 -60.844 -7.434 1 62.66 97 GLU A CA 1
ATOM 786 C C . GLU A 1 97 ? -12.312 -59.719 -8.289 1 62.66 97 GLU A C 1
ATOM 788 O O . GLU A 1 97 ? -13.297 -59.094 -7.906 1 62.66 97 GLU A O 1
ATOM 793 N N . GLY A 1 98 ? -11.898 -59.594 -9.594 1 57.94 98 GLY A N 1
ATOM 794 C CA . GLY A 1 98 ? -12.32 -58.594 -10.547 1 57.94 98 GLY A CA 1
ATOM 795 C C . GLY A 1 98 ? -11.914 -57.188 -10.141 1 57.94 98 GLY A C 1
ATOM 796 O O . GLY A 1 98 ? -12.414 -56.188 -10.695 1 57.94 98 GLY A O 1
ATOM 797 N N . LYS A 1 99 ? -11.312 -57.125 -9.055 1 53.38 99 LYS A N 1
ATOM 798 C CA . LYS A 1 99 ? -10.836 -55.812 -8.586 1 53.38 99 LYS A CA 1
ATOM 799 C C . LYS A 1 99 ? -9.352 -55.875 -8.203 1 53.38 99 LYS A C 1
ATOM 801 O O . LYS A 1 99 ? -8.844 -56.938 -7.867 1 53.38 99 LYS A O 1
ATOM 806 N N . TRP A 1 100 ? -8.5 -54.875 -8.594 1 54.5 100 TRP A N 1
ATOM 807 C CA . TRP A 1 100 ? -7.09 -54.812 -8.219 1 54.5 100 TRP A CA 1
ATOM 808 C C . TRP A 1 100 ? -6.922 -54.781 -6.707 1 54.5 100 TRP A C 1
ATOM 810 O O . TRP A 1 100 ? -7.77 -54.219 -5.996 1 54.5 100 TRP A O 1
ATOM 820 N N . PRO A 1 101 ? -5.953 -55.469 -6.125 1 52.47 101 PRO A N 1
ATOM 821 C CA . PRO A 1 101 ? -5.719 -55.469 -4.68 1 52.47 101 PRO A CA 1
ATOM 822 C C . PRO A 1 101 ? -5.66 -54.031 -4.113 1 52.47 101 PRO A C 1
ATOM 824 O O . PRO A 1 101 ? -5.211 -53.125 -4.793 1 52.47 101 PRO A O 1
ATOM 827 N N . ARG A 1 102 ? -6.172 -53.781 -2.873 1 46.5 102 ARG A N 1
ATOM 828 C CA . ARG A 1 102 ? -6.344 -52.5 -2.221 1 46.5 102 ARG A CA 1
ATOM 829 C C . ARG A 1 102 ? -5.02 -51.75 -2.141 1 46.5 102 ARG A C 1
ATOM 831 O O . ARG A 1 102 ? -4.988 -50.531 -2.262 1 46.5 102 ARG A O 1
ATOM 838 N N . HIS A 1 103 ? -4.035 -52.438 -1.779 1 47.31 103 HIS A N 1
ATOM 839 C CA . HIS A 1 103 ? -2.732 -51.812 -1.604 1 47.31 103 HIS A CA 1
ATOM 840 C C . HIS A 1 103 ? -2.248 -51.188 -2.904 1 47.31 103 HIS A C 1
ATOM 842 O O . HIS A 1 103 ? -1.415 -50.281 -2.885 1 47.31 103 HIS A O 1
ATOM 848 N N . TYR A 1 104 ? -2.684 -51.75 -3.902 1 44.88 104 TYR A N 1
ATOM 849 C CA . TYR A 1 104 ? -2.33 -51.156 -5.188 1 44.88 104 TYR A CA 1
ATOM 850 C C . TYR A 1 104 ? -3.012 -49.812 -5.363 1 44.88 104 TYR A C 1
ATOM 852 O O . TYR A 1 104 ? -2.617 -49 -6.223 1 44.88 104 TYR A O 1
ATOM 860 N N . PHE A 1 105 ? -4.18 -49.594 -4.684 1 42.09 105 PHE A N 1
ATOM 861 C CA . PHE A 1 105 ? -4.859 -48.312 -4.688 1 42.09 105 PHE A CA 1
ATOM 862 C C . PHE A 1 105 ? -4.477 -47.5 -3.457 1 42.09 105 PHE A C 1
ATOM 864 O O . PHE A 1 105 ? -5.332 -46.844 -2.838 1 42.09 105 PHE A O 1
ATOM 871 N N . GLU A 1 106 ? -3.67 -47.938 -2.514 1 47 106 GLU A N 1
ATOM 872 C CA . GLU A 1 106 ? -3.287 -47 -1.47 1 47 106 GLU A CA 1
ATOM 873 C C . GLU A 1 106 ? -3.143 -45.594 -2.029 1 47 106 GLU A C 1
ATOM 875 O O . GLU A 1 106 ? -2.338 -45.344 -2.934 1 47 106 GLU A O 1
ATOM 880 N N . PRO A 1 107 ? -4.203 -44.781 -1.943 1 50.97 107 PRO A N 1
ATOM 881 C CA . PRO A 1 107 ? -4.332 -43.5 -2.623 1 50.97 107 PRO A CA 1
ATOM 882 C C . PRO A 1 107 ? -3.127 -42.594 -2.396 1 50.97 107 PRO A C 1
ATOM 884 O O . PRO A 1 107 ? -2.688 -42.406 -1.259 1 50.97 107 PRO A O 1
ATOM 887 N N . LYS A 1 108 ? -2.199 -42.5 -3.338 1 63.03 108 LYS A N 1
ATOM 888 C CA . LYS A 1 108 ? -1.039 -41.656 -3.535 1 63.03 108 LYS A CA 1
ATOM 889 C C . LYS A 1 108 ? -1.325 -40.219 -3.061 1 63.03 108 LYS A C 1
ATOM 891 O O . LYS A 1 108 ? -0.412 -39.406 -2.961 1 63.03 108 LYS A O 1
ATOM 896 N N . MET A 1 109 ? -2.602 -40.062 -2.619 1 74.31 109 MET A N 1
ATOM 897 C CA . MET A 1 109 ? -2.883 -38.688 -2.26 1 74.31 109 MET A CA 1
ATOM 898 C C . MET A 1 109 ? -3.096 -38.531 -0.756 1 74.31 109 MET A C 1
ATOM 900 O O . MET A 1 109 ? -3.473 -37.469 -0.275 1 74.31 109 MET A O 1
ATOM 904 N N . GLU A 1 110 ? -2.838 -39.562 0.035 1 74.44 110 GLU A N 1
ATOM 905 C CA . GLU A 1 110 ? -3.113 -39.5 1.468 1 74.44 110 GLU A CA 1
ATOM 906 C C . GLU A 1 110 ? -2.311 -38.406 2.139 1 74.44 110 GLU A C 1
ATOM 908 O O . GLU A 1 110 ? -2.803 -37.719 3.055 1 74.44 110 GLU A O 1
ATOM 913 N N . HIS A 1 111 ? -1.12 -38.25 1.641 1 79 111 HIS A N 1
ATOM 914 C CA . HIS A 1 111 ? -0.259 -37.25 2.252 1 79 111 HIS A CA 1
ATOM 915 C C . HIS A 1 111 ? -0.738 -35.844 1.923 1 79 111 HIS A C 1
ATOM 917 O O . HIS A 1 111 ? -0.288 -34.875 2.533 1 79 111 HIS A O 1
ATOM 923 N N . LEU A 1 112 ? -1.718 -35.75 1.076 1 84.88 112 LEU A N 1
ATOM 924 C CA . LEU A 1 112 ? -2.199 -34.469 0.633 1 84.88 112 LEU A CA 1
ATOM 925 C C . LEU A 1 112 ? -3.391 -34 1.472 1 84.88 112 LEU A C 1
ATOM 927 O O . LEU A 1 112 ? -3.861 -32.875 1.328 1 84.88 112 LEU A O 1
ATOM 931 N N . ILE A 1 113 ? -3.824 -34.812 2.305 1 79.75 113 ILE A N 1
ATOM 932 C CA . ILE A 1 113 ? -4.973 -34.469 3.135 1 79.75 113 ILE A CA 1
ATOM 9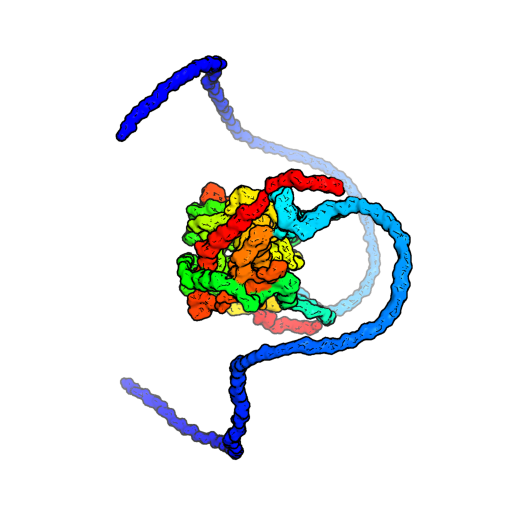33 C C . ILE A 1 113 ? -4.645 -33.25 3.994 1 79.75 113 ILE A C 1
ATOM 935 O O . ILE A 1 113 ? -3.529 -33.125 4.5 1 79.75 113 ILE A O 1
ATOM 939 N N . ALA A 1 114 ? -5.652 -32.469 4.156 1 87.19 114 ALA A N 1
ATOM 940 C CA . ALA A 1 114 ? -5.488 -31.234 4.898 1 87.19 114 ALA A CA 1
ATOM 941 C C . ALA A 1 114 ? -4.906 -31.484 6.285 1 87.19 114 ALA A C 1
ATOM 943 O O . ALA A 1 114 ? -5.273 -32.469 6.945 1 87.19 114 ALA A O 1
ATOM 944 N N . ARG A 1 115 ? -4.059 -30.594 6.656 1 81.38 115 ARG A N 1
ATOM 945 C CA . ARG A 1 115 ? -3.486 -30.672 8 1 81.38 115 ARG A CA 1
ATOM 946 C C . ARG A 1 115 ? -4.301 -29.828 8.984 1 81.38 115 ARG A C 1
ATOM 948 O O . ARG A 1 115 ? -4.52 -28.641 8.758 1 81.38 115 ARG A O 1
ATOM 955 N N . LYS A 1 116 ? -4.699 -30.5 10.023 1 79.5 116 LYS A N 1
ATOM 956 C CA . LYS A 1 116 ? -5.551 -29.844 11.008 1 79.5 116 LYS A CA 1
ATOM 957 C C . LYS A 1 116 ? -4.742 -28.891 11.891 1 79.5 116 LYS A C 1
ATOM 959 O O . LYS A 1 116 ? -3.598 -29.188 12.242 1 79.5 116 LYS A O 1
ATOM 964 N N . LYS A 1 117 ? -5.27 -27.812 12.023 1 74.88 117 LYS A N 1
ATOM 965 C CA . LYS A 1 117 ? -4.625 -26.891 12.961 1 74.88 117 LYS A CA 1
ATOM 966 C C . LYS A 1 117 ? -4.555 -27.5 14.359 1 74.88 117 LYS A C 1
ATOM 968 O O . LYS A 1 117 ? -5.535 -28.047 14.852 1 74.88 117 LYS A O 1
ATOM 973 N N . LEU A 1 118 ? -3.369 -27.906 14.781 1 55.88 118 LEU A N 1
ATOM 974 C CA . LEU A 1 118 ? -3.248 -28.422 16.141 1 55.88 118 LEU A CA 1
ATOM 975 C C . LEU A 1 118 ? -3.84 -27.438 17.141 1 55.88 118 LEU A C 1
ATOM 977 O O . LEU A 1 118 ? -3.475 -26.266 17.156 1 55.88 118 LEU A O 1
ATOM 981 N N . THR A 1 119 ? -5.055 -27.578 17.375 1 49.72 119 THR A N 1
ATOM 982 C CA . THR A 1 119 ? -5.547 -26.828 18.531 1 49.72 119 THR A CA 1
ATOM 983 C C . THR A 1 119 ? -4.641 -27.016 19.734 1 49.72 119 THR A C 1
ATOM 985 O O . THR A 1 119 ? -4.531 -28.141 20.266 1 49.72 119 THR A O 1
ATOM 988 N N . LEU A 1 120 ? -3.488 -26.594 19.828 1 39.91 120 LEU A N 1
ATOM 989 C CA . LEU A 1 120 ? -2.979 -26.625 21.203 1 39.91 120 LEU A CA 1
ATOM 990 C C . LEU A 1 120 ? -4.102 -26.406 22.203 1 39.91 120 LEU A C 1
ATOM 992 O O . LEU A 1 120 ? -4.93 -25.5 22.031 1 39.91 120 LEU A O 1
ATOM 996 N N . SER A 1 121 ? -4.457 -27.469 22.859 1 35.78 121 SER A N 1
ATOM 997 C CA . SER A 1 121 ? -5.152 -27.344 24.141 1 35.78 121 SER A CA 1
ATOM 998 C C . SER A 1 121 ? -4.652 -26.141 24.922 1 35.78 121 SER A C 1
ATOM 1000 O O . SER A 1 121 ? -3.479 -26.078 25.297 1 35.78 121 SER A O 1
ATOM 1002 N N . LEU A 1 122 ? -5.074 -25.031 24.656 1 34.59 122 LEU A N 1
ATOM 1003 C CA . LEU A 1 122 ? -4.957 -24.062 25.734 1 34.59 122 LEU A CA 1
ATOM 1004 C C . LEU A 1 122 ? -5.145 -24.734 27.094 1 34.59 122 LEU A C 1
ATOM 1006 O O . LEU A 1 122 ? -6.234 -25.234 27.406 1 34.59 122 LEU A O 1
ATOM 1010 N N . SER A 1 123 ? -4.367 -25.547 27.641 1 30.28 123 SER A N 1
ATOM 1011 C CA . SER A 1 123 ? -4.379 -25.375 29.078 1 30.28 123 SER A CA 1
ATOM 1012 C C . SER A 1 123 ? -4.688 -23.938 29.469 1 30.28 123 SER A C 1
ATOM 1014 O O . SER A 1 123 ? -4.25 -23 28.797 1 30.28 123 SER A O 1
ATOM 1016 N N . ARG A 1 124 ? -5.746 -23.812 30.391 1 32.16 124 ARG A N 1
ATOM 1017 C CA . ARG A 1 124 ? -6.406 -22.703 31.062 1 32.16 124 ARG A CA 1
ATOM 1018 C C . ARG A 1 124 ? -5.391 -21.656 31.531 1 32.16 124 ARG A C 1
ATOM 1020 O O . ARG A 1 124 ? -5.516 -21.109 32.625 1 32.16 124 ARG A O 1
ATOM 1027 N N . LYS A 1 125 ? -4.148 -21.734 31.625 1 30.27 125 LYS A N 1
ATOM 1028 C CA . LYS A 1 125 ? -3.742 -20.531 32.344 1 30.27 125 LYS A CA 1
ATOM 1029 C C . LYS A 1 125 ? -4.426 -19.297 31.766 1 30.27 125 LYS A C 1
ATOM 1031 O O . LYS A 1 125 ? -4.297 -19 30.578 1 30.27 125 LYS A O 1
ATOM 1036 N N . ARG A 1 126 ? -5.613 -18.781 32.312 1 28.94 126 ARG A N 1
ATOM 1037 C CA . ARG A 1 126 ? -6.414 -17.578 32.406 1 28.94 126 ARG A CA 1
ATOM 1038 C C . ARG A 1 126 ? -5.551 -16.328 32.25 1 28.94 126 ARG A C 1
ATOM 1040 O O . ARG A 1 126 ? -5.934 -15.234 32.656 1 28.94 126 ARG A O 1
ATOM 1047 N N . SER A 1 127 ? -4.238 -16.344 32.219 1 26.81 127 SER A N 1
ATOM 1048 C CA . SER A 1 127 ? -3.885 -14.961 32.5 1 26.81 127 SER A CA 1
ATOM 1049 C C . SER A 1 127 ? -4.668 -14.008 31.609 1 26.81 127 SER A C 1
ATOM 1051 O O . SER A 1 127 ? -5.262 -14.43 30.609 1 26.81 127 SER A O 1
ATOM 1053 N N . SER A 1 128 ? -4.289 -12.602 31.688 1 26.72 128 SER A N 1
ATOM 1054 C CA . SER A 1 128 ? -4.879 -11.289 31.453 1 26.72 128 SER A CA 1
ATOM 1055 C C . SER A 1 128 ? -5.312 -11.125 30 1 26.72 128 SER A C 1
ATOM 1057 O O . SER A 1 128 ? -4.812 -11.828 29.125 1 26.72 128 SER A O 1
ATOM 1059 N N . SER A 1 129 ? -6.527 -10.57 29.844 1 28.95 129 SER A N 1
ATOM 1060 C CA . SER A 1 129 ? -7.473 -9.984 28.891 1 28.95 129 SER A CA 1
ATOM 1061 C C . SER A 1 129 ? -6.746 -9.32 27.734 1 28.95 129 SER A C 1
ATOM 1063 O O . SER A 1 129 ? -6.754 -8.094 27.594 1 28.95 129 SER A O 1
ATOM 1065 N N . GLY A 1 130 ? -5.492 -9.625 27.578 1 28.62 130 GLY A N 1
ATOM 1066 C CA . GLY A 1 130 ? -5.098 -8.664 26.547 1 28.62 130 GLY A CA 1
ATOM 1067 C C . GLY A 1 130 ? -5.922 -8.773 25.281 1 28.62 130 GLY A C 1
ATOM 1068 O O . GLY A 1 130 ? -6.496 -9.828 25 1 28.62 130 GLY A O 1
ATOM 1069 N N . THR A 1 131 ? -6.59 -7.684 24.875 1 31.53 131 THR A N 1
ATOM 1070 C CA . THR A 1 131 ? -7.414 -7.328 23.734 1 31.53 131 THR A CA 1
ATOM 1071 C C . THR A 1 131 ? -6.906 -8.016 22.469 1 31.53 131 THR A C 1
ATOM 1073 O O . THR A 1 131 ? -5.734 -7.895 22.109 1 31.53 131 THR A O 1
ATOM 1076 N N . SER A 1 132 ? -7.438 -9.172 22.25 1 30.61 132 SER A N 1
ATOM 1077 C CA . SER A 1 132 ? -7.316 -10 21.047 1 30.61 132 SER A CA 1
ATOM 1078 C C . SER A 1 132 ? -7.418 -9.156 19.781 1 30.61 132 SER A C 1
ATOM 1080 O O . SER A 1 132 ? -8.523 -8.82 19.344 1 30.61 132 SER A O 1
ATOM 1082 N N . VAL A 1 133 ? -6.812 -8.086 19.625 1 34.44 133 VAL A N 1
ATOM 1083 C CA . VAL A 1 133 ? -6.754 -7.586 18.25 1 34.44 133 VAL A CA 1
ATOM 1084 C C . VAL A 1 133 ? -6.504 -8.742 17.297 1 34.44 133 VAL A C 1
ATOM 1086 O O . VAL A 1 133 ? -5.605 -9.562 17.516 1 34.44 133 VAL A O 1
ATOM 1089 N N . THR A 1 134 ? -7.516 -9.352 16.844 1 35.69 134 THR A N 1
ATOM 1090 C CA . THR A 1 134 ? -7.301 -10.305 15.758 1 35.69 134 THR A CA 1
ATOM 1091 C C . THR A 1 134 ? -6.008 -9.984 15.008 1 35.69 134 THR A C 1
ATOM 1093 O O . THR A 1 134 ? -5.855 -8.891 14.461 1 35.69 134 THR A O 1
ATOM 1096 N N . PRO A 1 135 ? -4.941 -10.477 15.445 1 40.97 135 PRO A N 1
ATOM 1097 C CA . PRO A 1 135 ? -3.633 -10.18 14.859 1 40.97 135 PRO A CA 1
ATOM 1098 C C . PRO A 1 135 ? -3.68 -10.094 13.336 1 40.97 135 PRO A C 1
ATOM 1100 O O . PRO A 1 135 ? -4.27 -10.953 12.68 1 40.97 135 PRO A O 1
ATOM 1103 N N . SER A 1 136 ? -3.955 -9.008 12.828 1 49.34 136 SER A N 1
ATOM 1104 C CA . SER A 1 136 ? -3.76 -8.906 11.383 1 49.34 136 SER A CA 1
ATOM 1105 C C . SER A 1 136 ? -2.592 -9.773 10.922 1 49.34 136 SER A C 1
ATOM 1107 O O . SER A 1 136 ? -1.531 -9.773 11.555 1 49.34 136 SER A O 1
ATOM 1109 N N . ASP A 1 137 ? -2.926 -10.914 10.359 1 57.41 137 ASP A N 1
ATOM 1110 C CA . ASP A 1 137 ? -1.997 -11.891 9.797 1 57.41 137 ASP A CA 1
ATOM 1111 C C . ASP A 1 137 ? -0.957 -11.211 8.906 1 57.41 137 ASP A C 1
ATOM 1113 O O . ASP A 1 137 ? -0.086 -11.867 8.344 1 57.41 137 ASP A O 1
ATOM 1117 N N . GLN A 1 138 ? -1.068 -9.867 8.797 1 65.31 138 GLN A N 1
ATOM 1118 C CA . GLN A 1 138 ? -0.08 -9.219 7.938 1 65.31 138 GLN A CA 1
ATOM 1119 C C . GLN A 1 138 ? 1.146 -8.789 8.742 1 65.31 138 GLN A C 1
ATOM 1121 O O . GLN A 1 138 ? 1.023 -8.086 9.742 1 65.31 138 GLN A O 1
ATOM 1126 N N . ARG A 1 139 ? 2.256 -9.266 8.281 1 67.75 139 ARG A N 1
ATOM 1127 C CA . ARG A 1 139 ? 3.525 -8.844 8.859 1 67.75 139 ARG A CA 1
ATOM 1128 C C . ARG A 1 139 ? 4.078 -7.617 8.133 1 67.75 139 ARG A C 1
ATOM 1130 O O . ARG A 1 139 ? 3.852 -7.449 6.938 1 67.75 139 ARG A O 1
ATOM 1137 N N . PRO A 1 140 ? 4.855 -6.82 8.898 1 70.62 140 PRO A N 1
ATOM 1138 C CA . PRO A 1 140 ? 5.535 -5.699 8.25 1 70.62 140 PRO A CA 1
ATOM 1139 C C . PRO A 1 140 ? 6.453 -6.148 7.113 1 70.62 140 PRO A C 1
ATOM 1141 O O . PRO A 1 140 ? 6.965 -7.27 7.133 1 70.62 140 PRO A O 1
ATOM 1144 N N . ARG A 1 141 ? 6.555 -5.305 6.238 1 69.38 141 ARG A N 1
ATOM 1145 C CA . ARG A 1 141 ? 7.336 -5.621 5.047 1 69.38 141 ARG A CA 1
ATOM 1146 C C . ARG A 1 141 ? 8.766 -5.996 5.418 1 69.38 141 ARG A C 1
ATOM 1148 O O . ARG A 1 141 ? 9.336 -6.926 4.844 1 69.38 141 ARG A O 1
ATOM 1155 N N . GLU A 1 142 ? 9.32 -5.246 6.355 1 68.56 142 GLU A N 1
ATOM 1156 C CA . GLU A 1 142 ? 10.672 -5.555 6.793 1 68.56 142 GLU A CA 1
ATOM 1157 C C . GLU A 1 142 ? 10.734 -6.91 7.496 1 68.56 142 GLU A C 1
ATOM 1159 O O . GLU A 1 142 ? 11.68 -7.676 7.301 1 68.56 142 GLU A O 1
ATOM 1164 N N . GLU A 1 143 ? 9.695 -7.188 8.234 1 71.56 143 GLU A N 1
ATOM 1165 C CA . GLU A 1 143 ? 9.672 -8.445 8.977 1 71.56 143 GLU A CA 1
ATOM 1166 C C . GLU A 1 143 ? 9.484 -9.633 8.031 1 71.56 143 GLU A C 1
ATOM 1168 O O . GLU A 1 143 ? 10.109 -10.68 8.219 1 71.56 143 GLU A O 1
ATOM 1173 N N . LYS A 1 144 ? 8.719 -9.438 7.066 1 77.31 144 LYS A N 1
ATOM 1174 C CA . LYS A 1 144 ? 8.477 -10.57 6.168 1 77.31 144 LYS A CA 1
ATOM 1175 C C . LYS A 1 144 ? 9.688 -10.828 5.273 1 77.31 144 LYS A C 1
ATOM 1177 O O . LYS A 1 144 ? 9.859 -11.93 4.758 1 77.31 144 LYS A O 1
ATOM 1182 N N . SER A 1 145 ? 10.469 -9.773 5.125 1 79.19 145 SER A N 1
ATOM 1183 C CA . SER A 1 145 ? 11.633 -9.914 4.262 1 79.19 145 SER A CA 1
ATOM 1184 C C . SER A 1 145 ? 12.844 -10.406 5.047 1 79.19 145 SER A C 1
ATOM 1186 O O . SER A 1 145 ? 13.82 -10.883 4.457 1 79.19 145 SER A O 1
ATOM 1188 N N . ALA A 1 146 ? 12.844 -10.312 6.309 1 80.56 146 ALA A N 1
ATOM 1189 C CA . ALA A 1 146 ? 14 -10.492 7.172 1 80.56 146 ALA A CA 1
ATOM 1190 C C . ALA A 1 146 ? 14.648 -11.859 6.953 1 80.56 146 ALA A C 1
ATOM 1192 O O . ALA A 1 146 ? 15.859 -11.961 6.75 1 80.56 146 ALA A O 1
ATOM 1193 N N . PRO A 1 147 ? 13.852 -12.93 6.938 1 81 147 PRO A N 1
ATOM 1194 C CA . PRO A 1 147 ? 14.484 -14.234 6.742 1 81 147 PRO A CA 1
ATOM 1195 C C . PRO A 1 147 ? 15.195 -14.352 5.395 1 81 147 PRO A C 1
ATOM 1197 O O . PRO A 1 147 ? 16.172 -15.102 5.266 1 81 147 PRO A O 1
ATOM 1200 N N . TYR A 1 148 ? 14.773 -13.641 4.457 1 89.75 148 TYR A N 1
ATOM 1201 C CA . TYR A 1 148 ? 15.242 -13.797 3.082 1 89.75 148 TYR A CA 1
ATOM 1202 C C . TYR A 1 148 ? 16.469 -12.945 2.82 1 89.75 148 TYR A C 1
ATOM 1204 O O . TYR A 1 148 ? 17.125 -13.086 1.784 1 89.75 148 TYR A O 1
ATOM 1212 N N . ILE A 1 149 ? 16.75 -12.039 3.711 1 86.31 149 ILE A N 1
ATOM 1213 C CA . ILE A 1 149 ? 17.906 -11.164 3.559 1 86.31 149 ILE A CA 1
ATOM 1214 C C . ILE A 1 149 ? 19.188 -11.992 3.656 1 86.31 149 ILE A C 1
ATOM 1216 O O . ILE A 1 149 ? 20.156 -11.719 2.955 1 86.31 149 ILE A O 1
ATOM 1220 N N . ASP A 1 150 ? 19.078 -13.039 4.422 1 83.38 150 ASP A N 1
ATOM 1221 C CA . ASP A 1 150 ? 20.219 -13.922 4.609 1 83.38 150 ASP A CA 1
ATOM 1222 C C . ASP A 1 150 ? 20.422 -14.82 3.391 1 83.38 150 ASP A C 1
ATOM 1224 O O . ASP A 1 150 ? 19.562 -15.625 3.049 1 83.38 150 ASP A O 1
ATOM 1228 N N . PRO A 1 151 ? 21.594 -14.797 2.875 1 83.94 151 PRO A N 1
ATOM 1229 C CA . PRO A 1 151 ? 21.844 -15.648 1.71 1 83.94 151 PRO A CA 1
ATOM 1230 C C . PRO A 1 151 ? 21.75 -17.141 2.035 1 83.94 151 PRO A C 1
ATOM 1232 O O . PRO A 1 151 ? 21.516 -17.953 1.142 1 83.94 151 PRO A O 1
ATOM 1235 N N . ARG A 1 152 ? 21.922 -17.516 3.291 1 86.31 152 ARG A N 1
ATOM 1236 C CA . ARG A 1 152 ? 21.812 -18.922 3.711 1 86.31 152 ARG A CA 1
ATOM 1237 C C . ARG A 1 152 ? 20.391 -19.422 3.504 1 86.31 152 ARG A C 1
ATOM 1239 O O . ARG A 1 152 ? 20.141 -20.641 3.516 1 86.31 152 ARG A O 1
ATOM 1246 N N . TYR A 1 153 ? 19.484 -18.484 3.252 1 91.56 153 TYR A N 1
ATOM 1247 C CA . TYR A 1 153 ? 18.109 -18.922 3.008 1 91.56 153 TYR A CA 1
ATOM 1248 C C . TYR A 1 153 ? 18.016 -19.719 1.717 1 91.56 153 TYR A C 1
ATOM 1250 O O . TYR A 1 153 ? 17.156 -20.609 1.591 1 91.56 153 TYR A O 1
ATOM 1258 N N . VAL A 1 154 ? 18.875 -19.453 0.797 1 92.75 154 VAL A N 1
ATOM 1259 C CA . VAL A 1 154 ? 18.922 -20.219 -0.448 1 92.75 154 VAL A CA 1
ATOM 1260 C C . VAL A 1 154 ? 19.234 -21.672 -0.15 1 92.75 154 VAL A C 1
ATOM 1262 O O . VAL A 1 154 ? 18.625 -22.578 -0.719 1 92.75 154 VAL A O 1
ATOM 1265 N N . THR A 1 155 ? 20.141 -21.766 0.745 1 91.44 155 THR A N 1
ATOM 1266 C CA . THR A 1 155 ? 20.516 -23.125 1.136 1 91.44 155 THR A CA 1
ATOM 1267 C C . THR A 1 155 ? 19.344 -23.828 1.815 1 91.44 155 THR A C 1
ATOM 1269 O O . THR A 1 155 ? 19.156 -25.031 1.62 1 91.44 155 THR A O 1
ATOM 1272 N N . LEU A 1 156 ? 18.656 -23.094 2.557 1 93.44 156 LEU A N 1
ATOM 1273 C CA . LEU A 1 156 ? 17.484 -23.656 3.221 1 93.44 156 LEU A CA 1
ATOM 1274 C C . LEU A 1 156 ? 16.453 -24.109 2.199 1 93.44 156 LEU A C 1
ATOM 1276 O O . LEU A 1 156 ? 15.852 -25.172 2.338 1 93.44 156 LEU A O 1
ATOM 1280 N N . LEU A 1 157 ? 16.219 -23.344 1.232 1 95.5 157 LEU A N 1
ATOM 1281 C CA . LEU A 1 157 ? 15.273 -23.719 0.177 1 95.5 157 LEU A CA 1
ATOM 1282 C C . LEU A 1 157 ? 15.742 -24.953 -0.567 1 95.5 157 LEU A C 1
ATOM 1284 O O . LEU A 1 157 ? 14.953 -25.859 -0.835 1 95.5 157 LEU A O 1
ATOM 1288 N N . GLU A 1 158 ? 17.016 -24.984 -0.795 1 94.19 158 GLU A N 1
ATOM 1289 C CA . GLU A 1 158 ? 17.578 -26.125 -1.507 1 94.19 158 GLU A CA 1
ATOM 1290 C C . GLU A 1 158 ? 17.438 -27.406 -0.698 1 94.19 158 GLU A C 1
ATOM 1292 O O . GLU A 1 158 ? 17.156 -28.469 -1.256 1 94.19 158 GLU A O 1
ATOM 1297 N N . ALA A 1 159 ? 17.578 -27.25 0.561 1 92.81 159 ALA A N 1
ATOM 1298 C CA . ALA A 1 159 ? 17.422 -28.391 1.444 1 92.81 159 ALA A CA 1
ATOM 1299 C C . ALA A 1 159 ? 15.992 -28.938 1.397 1 92.81 159 ALA A C 1
ATOM 1301 O O . ALA A 1 159 ? 15.758 -30.109 1.674 1 92.81 159 ALA A O 1
ATOM 1302 N N . ASN A 1 160 ? 15.148 -28 0.986 1 94.5 160 ASN A N 1
ATOM 1303 C CA . ASN A 1 160 ? 13.742 -28.391 0.902 1 94.5 160 ASN A CA 1
ATOM 1304 C C . ASN A 1 160 ? 13.312 -28.641 -0.542 1 94.5 160 ASN A C 1
ATOM 1306 O O . ASN A 1 160 ? 12.125 -28.641 -0.849 1 94.5 160 ASN A O 1
ATOM 1310 N N . GLY A 1 161 ? 14.266 -28.734 -1.466 1 95.62 161 GLY A N 1
ATOM 1311 C CA . GLY A 1 161 ? 13.992 -29.125 -2.836 1 95.62 161 GLY A CA 1
ATOM 1312 C C . GLY A 1 161 ? 13.672 -27.969 -3.75 1 95.62 161 GLY A C 1
ATOM 1313 O O . GLY A 1 161 ? 13.195 -28.156 -4.871 1 95.62 161 GLY A O 1
ATOM 1314 N N . SER A 1 162 ? 13.844 -26.766 -3.305 1 97.38 162 SER A N 1
ATOM 1315 C CA . SER A 1 162 ? 13.578 -25.562 -4.094 1 97.38 162 SER A CA 1
ATOM 1316 C C . SER A 1 162 ? 14.867 -24.875 -4.5 1 97.38 162 SER A C 1
ATOM 1318 O O . SER A 1 162 ? 15.648 -24.453 -3.641 1 97.38 162 SER A O 1
ATOM 1320 N N . PHE A 1 163 ? 15.109 -24.688 -5.773 1 96.81 163 PHE A N 1
ATOM 1321 C CA . PHE A 1 163 ? 16.359 -24.156 -6.293 1 96.81 163 PHE A CA 1
ATOM 1322 C C . PHE A 1 163 ? 16.109 -22.859 -7.074 1 96.81 163 PHE A C 1
ATOM 1324 O O . PHE A 1 163 ? 15.352 -22.859 -8.039 1 96.81 163 PHE A O 1
ATOM 1331 N N . LEU A 1 164 ? 16.734 -21.828 -6.645 1 95.44 164 LEU A N 1
ATOM 1332 C CA . LEU A 1 164 ? 16.703 -20.578 -7.387 1 95.44 164 LEU A CA 1
ATOM 1333 C C . LEU A 1 164 ? 17.594 -20.641 -8.617 1 95.44 164 LEU A C 1
ATOM 1335 O O . LEU A 1 164 ? 18.516 -19.828 -8.758 1 95.44 164 LEU A O 1
ATOM 1339 N N . ASP A 1 165 ? 17.406 -21.578 -9.391 1 94.06 165 ASP A N 1
ATOM 1340 C CA . ASP A 1 165 ? 18.188 -21.859 -10.594 1 94.06 165 ASP A CA 1
ATOM 1341 C C . ASP A 1 165 ? 17.422 -22.781 -11.539 1 94.06 165 ASP A C 1
ATOM 1343 O O . ASP A 1 165 ? 16.375 -23.328 -11.172 1 94.06 165 ASP A O 1
ATOM 1347 N N . GLU A 1 166 ? 17.969 -22.906 -12.695 1 96.19 166 GLU A N 1
ATOM 1348 C CA . GLU A 1 166 ? 17.391 -23.844 -13.656 1 96.19 166 GLU A CA 1
ATOM 1349 C C . GLU A 1 166 ? 17.906 -25.266 -13.422 1 96.19 166 GLU A C 1
ATOM 1351 O O . GLU A 1 166 ? 19.062 -25.453 -13.023 1 96.19 166 GLU A O 1
ATOM 1356 N N . SER A 1 167 ? 17.047 -26.156 -13.734 1 96.38 167 SER A N 1
ATOM 1357 C CA . SER A 1 167 ? 17.484 -27.547 -13.711 1 96.38 167 SER A CA 1
ATOM 1358 C C . SER A 1 167 ? 18.359 -27.859 -14.914 1 96.38 167 SER A C 1
ATOM 1360 O O . SER A 1 167 ? 18.266 -27.219 -15.961 1 96.38 167 SER A O 1
ATOM 1362 N N . ASP A 1 168 ? 19.125 -28.906 -14.734 1 94.19 168 ASP A N 1
ATOM 1363 C CA . ASP A 1 168 ? 19.938 -29.359 -15.859 1 94.19 168 ASP A CA 1
ATOM 1364 C C . ASP A 1 168 ? 19.062 -29.844 -17.016 1 94.19 168 ASP A C 1
ATOM 1366 O O . ASP A 1 168 ? 19.453 -29.75 -18.172 1 94.19 168 ASP A O 1
ATOM 1370 N N . LEU A 1 169 ? 17.922 -30.312 -16.672 1 94.88 169 LEU A N 1
ATOM 1371 C CA . LEU A 1 169 ? 17 -30.797 -17.688 1 94.88 169 LEU A CA 1
ATOM 1372 C C . LEU A 1 169 ? 16.266 -29.641 -18.375 1 94.88 169 LEU A C 1
ATOM 1374 O O . LEU A 1 169 ? 15.703 -29.812 -19.453 1 94.88 169 LEU A O 1
ATOM 1378 N N . GLY A 1 170 ? 16.203 -28.453 -17.781 1 95.06 170 GLY A N 1
ATOM 1379 C CA . GLY A 1 170 ? 15.547 -27.281 -18.328 1 95.06 170 GLY A CA 1
ATOM 1380 C C . GLY A 1 170 ? 14.031 -27.391 -18.344 1 95.06 170 GLY A C 1
ATOM 1381 O O . GLY A 1 170 ? 13.477 -28.422 -17.922 1 95.06 170 GLY A O 1
ATOM 1382 N N . VAL A 1 171 ? 13.398 -26.359 -18.828 1 97.31 171 VAL A N 1
ATOM 1383 C CA . VAL A 1 171 ? 11.945 -26.344 -18.984 1 97.31 171 VAL A CA 1
ATOM 1384 C C . VAL A 1 171 ? 11.547 -27.141 -20.219 1 97.31 171 VAL A C 1
ATOM 1386 O O . VAL A 1 171 ? 12.344 -27.297 -21.141 1 97.31 171 VAL A O 1
ATOM 1389 N N . ALA A 1 172 ? 10.359 -27.672 -20.156 1 97.44 172 ALA A N 1
ATOM 1390 C CA . ALA A 1 172 ? 9.836 -28.391 -21.312 1 97.44 172 ALA A CA 1
ATOM 1391 C C . ALA A 1 172 ? 9.727 -27.469 -22.531 1 97.44 172 ALA A C 1
ATOM 1393 O O . ALA A 1 172 ? 9.484 -26.266 -22.391 1 97.44 172 ALA A O 1
ATOM 1394 N N . ASP A 1 173 ? 9.836 -28 -23.703 1 96.5 173 ASP A N 1
ATOM 1395 C CA . ASP A 1 173 ? 9.789 -27.234 -24.938 1 96.5 173 ASP A CA 1
ATOM 1396 C C . ASP A 1 173 ? 8.461 -26.5 -25.078 1 96.5 173 ASP A C 1
ATOM 1398 O O . ASP A 1 173 ? 8.414 -25.375 -25.594 1 96.5 173 ASP A O 1
ATOM 1402 N N . GLU A 1 174 ? 7.492 -27.141 -24.672 1 96.38 174 GLU A N 1
ATOM 1403 C CA . GLU A 1 174 ? 6.172 -26.531 -24.734 1 96.38 174 GLU A CA 1
ATOM 1404 C C . GLU A 1 174 ? 6.121 -25.234 -23.922 1 96.38 174 GLU A C 1
ATOM 1406 O O . GLU A 1 174 ? 5.578 -24.234 -24.359 1 96.38 174 GLU A O 1
ATOM 1411 N N . SER A 1 175 ? 6.633 -25.297 -22.734 1 96.75 175 SER A N 1
ATOM 1412 C CA . SER A 1 175 ? 6.68 -24.125 -21.875 1 96.75 175 SER A CA 1
ATOM 1413 C C . SER A 1 175 ? 7.559 -23.031 -22.484 1 96.75 175 SER A C 1
ATOM 1415 O O . SER A 1 175 ? 7.258 -21.844 -22.359 1 96.75 175 SER A O 1
ATOM 1417 N N . LYS A 1 176 ? 8.617 -23.438 -23.062 1 96.38 176 LYS A N 1
ATOM 1418 C CA . LYS A 1 176 ? 9.5 -22.484 -23.719 1 96.38 176 LYS A CA 1
ATOM 1419 C C . LYS A 1 176 ? 8.773 -21.734 -24.828 1 96.38 176 LYS A C 1
ATOM 1421 O O . LYS A 1 176 ? 8.844 -20.516 -24.922 1 96.38 176 LYS A O 1
ATOM 1426 N N . ARG A 1 177 ? 8.125 -22.469 -25.641 1 96.81 177 ARG A N 1
ATOM 1427 C CA . ARG A 1 177 ? 7.359 -21.859 -26.719 1 96.81 177 ARG A CA 1
ATOM 1428 C C . ARG A 1 177 ? 6.277 -20.938 -26.172 1 96.81 177 ARG A C 1
ATOM 1430 O O . ARG A 1 177 ? 6.051 -19.859 -26.703 1 96.81 177 ARG A O 1
ATOM 1437 N N . LYS A 1 178 ? 5.691 -21.391 -25.141 1 96.88 178 LYS A N 1
ATOM 1438 C CA . LYS A 1 178 ? 4.574 -20.656 -24.578 1 96.88 178 LYS A CA 1
ATOM 1439 C C . LYS A 1 178 ? 5.035 -19.312 -24.016 1 96.88 178 LYS A C 1
ATOM 1441 O O . LYS A 1 178 ? 4.43 -18.266 -24.297 1 96.88 178 LYS A O 1
ATOM 1446 N N . TYR A 1 179 ? 6.141 -19.312 -23.203 1 96.38 179 TYR A N 1
ATOM 1447 C CA . TYR A 1 179 ? 6.492 -18.031 -22.594 1 96.38 179 TYR A CA 1
ATOM 1448 C C . TYR A 1 179 ? 7.082 -17.094 -23.641 1 96.38 179 TYR A C 1
ATOM 1450 O O . TYR A 1 179 ? 6.973 -15.867 -23.516 1 96.38 179 TYR A O 1
ATOM 1458 N N . LEU A 1 180 ? 7.691 -17.609 -24.672 1 96.88 180 LEU A N 1
ATOM 1459 C CA . LEU A 1 180 ? 8.164 -16.75 -25.75 1 96.88 180 LEU A CA 1
ATOM 1460 C C . LEU A 1 180 ? 6.992 -16.109 -26.484 1 96.88 180 LEU A C 1
ATOM 1462 O O . LEU A 1 180 ? 7.062 -14.938 -26.875 1 96.88 180 LEU A O 1
ATOM 1466 N N . SER A 1 181 ? 5.988 -16.891 -26.656 1 96.94 181 SER A N 1
ATOM 1467 C CA . SER A 1 181 ? 4.777 -16.344 -27.266 1 96.94 181 SER A CA 1
ATOM 1468 C C . SER A 1 181 ? 4.156 -15.266 -26.391 1 96.94 181 SER A C 1
ATOM 1470 O O . SER A 1 181 ? 3.689 -14.242 -26.891 1 96.94 181 SER A O 1
ATOM 1472 N N . LEU A 1 182 ? 4.16 -15.492 -25.094 1 97.88 182 LEU A N 1
ATOM 1473 C CA . LEU A 1 182 ? 3.623 -14.516 -24.156 1 97.88 182 LEU A CA 1
ATOM 1474 C C . LEU A 1 182 ? 4.406 -13.211 -24.219 1 97.88 182 LEU A C 1
ATOM 1476 O O . LEU A 1 182 ? 3.834 -12.133 -24.062 1 97.88 182 LEU A O 1
ATOM 1480 N N . LEU A 1 183 ? 5.664 -13.281 -24.469 1 96.38 183 LEU A N 1
ATOM 1481 C CA . LEU A 1 183 ? 6.531 -12.117 -24.547 1 96.38 183 LEU A CA 1
ATOM 1482 C C . LEU A 1 183 ? 6.277 -11.336 -25.844 1 96.38 183 LEU A C 1
ATOM 1484 O O . LEU A 1 183 ? 6.438 -10.109 -25.859 1 96.38 183 LEU A O 1
ATOM 1488 N N . SER A 1 184 ? 5.824 -12.008 -26.844 1 93.69 184 SER A N 1
ATOM 1489 C CA . SER A 1 184 ? 5.789 -11.383 -28.156 1 93.69 184 SER A CA 1
ATOM 1490 C C . SER A 1 184 ? 4.379 -10.93 -28.516 1 93.69 184 SER A C 1
ATOM 1492 O O . SER A 1 184 ? 4.199 -10.078 -29.391 1 93.69 184 SER A O 1
ATOM 1494 N N . THR A 1 185 ? 3.406 -11.43 -27.828 1 94.62 185 THR A N 1
ATOM 1495 C CA . THR A 1 185 ? 2.025 -11.086 -28.156 1 94.62 185 THR A CA 1
ATOM 1496 C C . THR A 1 185 ? 1.721 -9.648 -27.75 1 94.62 185 THR A C 1
ATOM 1498 O O . THR A 1 185 ? 1.966 -9.258 -26.609 1 94.62 185 THR A O 1
ATOM 1501 N N . GLU A 1 186 ? 1.114 -8.945 -28.609 1 92.88 186 GLU A N 1
ATOM 1502 C CA . GLU A 1 186 ? 0.827 -7.535 -28.359 1 92.88 186 GLU A CA 1
ATOM 1503 C C . GLU A 1 186 ? -0.412 -7.375 -27.469 1 92.88 186 GLU A C 1
ATOM 1505 O O . GLU A 1 186 ? -1.339 -8.188 -27.547 1 92.88 186 GLU A O 1
ATOM 1510 N N . GLN A 1 187 ? -0.343 -6.387 -26.688 1 94.25 187 GLN A N 1
ATOM 1511 C CA . GLN A 1 187 ? -1.448 -6.012 -25.797 1 94.25 187 GLN A CA 1
ATOM 1512 C C . GLN A 1 187 ? -1.702 -4.508 -25.844 1 94.25 187 GLN A C 1
ATOM 1514 O O . GLN A 1 187 ? -0.788 -3.727 -26.125 1 94.25 187 GLN A O 1
ATOM 1519 N N . THR A 1 188 ? -2.963 -4.219 -25.609 1 91.56 188 THR A N 1
ATOM 1520 C CA . THR A 1 188 ? -3.289 -2.807 -25.453 1 91.56 188 THR A CA 1
ATOM 1521 C C . THR A 1 188 ? -2.779 -2.275 -24.125 1 91.56 188 THR A C 1
ATOM 1523 O O . THR A 1 188 ? -2.885 -2.951 -23.094 1 91.56 188 THR A O 1
ATOM 1526 N N . ILE A 1 189 ? -2.215 -1.153 -24.234 1 91.94 189 ILE A N 1
ATOM 1527 C CA . ILE A 1 189 ? -1.717 -0.52 -23.016 1 91.94 189 ILE A CA 1
ATOM 1528 C C . ILE A 1 189 ? -2.754 0.467 -22.484 1 91.94 189 ILE A C 1
ATOM 1530 O O . ILE A 1 189 ? -3.533 1.031 -23.25 1 91.94 189 ILE A O 1
ATOM 1534 N N . PRO A 1 190 ? -2.748 0.618 -21.172 1 89.56 190 PRO A N 1
ATOM 1535 C CA . PRO A 1 190 ? -3.703 1.581 -20.625 1 89.56 190 PRO A CA 1
ATOM 1536 C C . PRO A 1 190 ? -3.357 3.025 -20.969 1 89.56 190 PRO A C 1
ATOM 1538 O O . PRO A 1 190 ? -2.18 3.367 -21.109 1 89.56 190 PRO A O 1
ATOM 1541 N N . SER A 1 191 ? -4.539 3.711 -21.016 1 87.12 191 SER A N 1
ATOM 1542 C CA . SER A 1 191 ? -4.367 5.125 -21.328 1 87.12 191 SER A CA 1
ATOM 1543 C C . SER A 1 191 ? -4.309 5.969 -20.062 1 87.12 191 SER A C 1
ATOM 1545 O O . SER A 1 191 ? -4.801 5.555 -19.016 1 87.12 191 SER A O 1
ATOM 1547 N N . ASP A 1 192 ? -3.668 6.98 -20.031 1 87.44 192 ASP A N 1
ATOM 1548 C CA . ASP A 1 192 ? -3.648 8.008 -19 1 87.44 192 ASP A CA 1
ATOM 1549 C C . ASP A 1 192 ? -3.084 7.453 -17.688 1 87.44 192 ASP A C 1
ATOM 1551 O O . ASP A 1 192 ? -3.75 7.5 -16.656 1 87.44 192 ASP A O 1
ATOM 1555 N N . THR A 1 193 ? -1.972 6.922 -17.828 1 93.38 193 THR A N 1
ATOM 1556 C CA . THR A 1 193 ? -1.254 6.422 -16.656 1 93.38 193 THR A CA 1
ATOM 1557 C C . THR A 1 193 ? 0.028 7.215 -16.422 1 93.38 193 THR A C 1
ATOM 1559 O O . THR A 1 193 ? 0.393 8.062 -17.234 1 93.38 193 THR A O 1
ATOM 1562 N N . LEU A 1 194 ? 0.636 6.945 -15.367 1 94.88 194 LEU A N 1
ATOM 1563 C CA . LEU A 1 194 ? 1.883 7.617 -15.016 1 94.88 194 LEU A CA 1
ATOM 1564 C C . LEU A 1 194 ? 3 7.223 -15.977 1 94.88 194 LEU A C 1
ATOM 1566 O O . LEU A 1 194 ? 4.055 7.863 -16 1 94.88 194 LEU A O 1
ATOM 1570 N N . PHE A 1 195 ? 2.814 6.16 -16.828 1 94.88 195 PHE A N 1
ATOM 1571 C CA . PHE A 1 195 ? 3.82 5.695 -17.781 1 94.88 195 PHE A CA 1
ATOM 1572 C C . PHE A 1 195 ? 3.625 6.352 -19.141 1 94.88 195 PHE A C 1
ATOM 1574 O O . PHE A 1 195 ? 4.297 5.992 -20.109 1 94.88 195 PHE A O 1
ATOM 1581 N N . ARG A 1 196 ? 2.666 7.246 -19.188 1 94.44 196 ARG A N 1
ATOM 1582 C CA . ARG A 1 196 ? 2.535 8.016 -20.422 1 94.44 196 ARG A CA 1
ATOM 1583 C C . ARG A 1 196 ? 3.855 8.68 -20.797 1 94.44 196 ARG A C 1
ATOM 1585 O O . ARG A 1 196 ? 4.625 9.078 -19.922 1 94.44 196 ARG A O 1
ATOM 1592 N N . ASP A 1 197 ? 4.035 8.891 -22.016 1 91.94 197 ASP A N 1
ATOM 1593 C CA . ASP A 1 197 ? 5.312 9.359 -22.547 1 91.94 197 ASP A CA 1
ATOM 1594 C C . ASP A 1 197 ? 5.715 10.695 -21.922 1 91.94 197 ASP A C 1
ATOM 1596 O O . ASP A 1 197 ? 6.879 10.898 -21.578 1 91.94 197 ASP A O 1
ATOM 1600 N N . ASP A 1 198 ? 4.789 11.57 -21.766 1 92.62 198 ASP A N 1
ATOM 1601 C CA . ASP A 1 198 ? 5.105 12.922 -21.297 1 92.62 198 ASP A CA 1
ATOM 1602 C C . ASP A 1 198 ? 5.266 12.945 -19.766 1 92.62 198 ASP A C 1
ATOM 1604 O O . ASP A 1 198 ? 5.797 13.914 -19.219 1 92.62 198 ASP A O 1
ATOM 1608 N N . LEU A 1 199 ? 4.883 11.898 -19.125 1 95.38 199 LEU A N 1
ATOM 1609 C CA . LEU A 1 199 ? 4.895 11.898 -17.672 1 95.38 199 LEU A CA 1
ATOM 1610 C C . LEU A 1 199 ? 5.984 10.969 -17.141 1 95.38 199 LEU A C 1
ATOM 1612 O O . LEU A 1 199 ? 6.383 11.078 -15.977 1 95.38 199 LEU A O 1
ATOM 1616 N N . PHE A 1 200 ? 6.457 10.086 -17.953 1 94.5 200 PHE A N 1
ATOM 1617 C CA . PHE A 1 200 ? 7.27 8.953 -17.531 1 94.5 200 PHE A CA 1
ATOM 1618 C C . PHE A 1 200 ? 8.523 9.422 -16.797 1 94.5 200 PHE A C 1
ATOM 1620 O O . PHE A 1 200 ? 8.844 8.922 -15.719 1 94.5 200 PHE A O 1
ATOM 1627 N N . LYS A 1 201 ? 9.18 10.344 -17.312 1 91.94 201 LYS A N 1
ATOM 1628 C CA . LYS A 1 201 ? 10.422 10.836 -16.734 1 91.94 201 LYS A CA 1
ATOM 1629 C C . LYS A 1 201 ? 10.18 11.438 -15.352 1 91.94 201 LYS A C 1
ATOM 1631 O O . LYS A 1 201 ? 10.922 11.148 -14.406 1 91.94 201 LYS A O 1
ATOM 1636 N N . GLU A 1 202 ? 9.219 12.242 -15.234 1 92.75 202 GLU A N 1
ATOM 1637 C CA . GLU A 1 202 ? 8.906 12.875 -13.961 1 92.75 202 GLU A CA 1
ATOM 1638 C C . GLU A 1 202 ? 8.43 11.852 -12.93 1 92.75 202 GLU A C 1
ATOM 1640 O O . GLU A 1 202 ? 8.703 11.984 -11.742 1 92.75 202 GLU A O 1
ATOM 1645 N N . THR A 1 203 ? 7.684 10.875 -13.414 1 93.88 203 THR A N 1
ATOM 1646 C CA . THR A 1 203 ? 7.238 9.797 -12.531 1 93.88 203 THR A CA 1
ATOM 1647 C C . THR A 1 203 ? 8.43 9.07 -11.914 1 93.88 203 THR A C 1
ATOM 1649 O O . THR A 1 203 ? 8.484 8.867 -10.703 1 93.88 203 THR A O 1
ATOM 1652 N N . PHE A 1 204 ? 9.352 8.781 -12.758 1 90.88 204 PHE A N 1
ATOM 1653 C CA . PHE A 1 204 ? 10.531 8.055 -12.312 1 90.88 204 PHE A CA 1
ATOM 1654 C C . PHE A 1 204 ? 11.312 8.875 -11.289 1 90.88 204 PHE A C 1
ATOM 1656 O O . PHE A 1 204 ? 11.727 8.352 -10.25 1 90.88 204 PHE A O 1
ATOM 1663 N N . ARG A 1 205 ? 11.422 10.094 -11.484 1 89.69 205 ARG A N 1
ATOM 1664 C CA . ARG A 1 205 ? 12.148 10.977 -10.586 1 89.69 205 ARG A CA 1
ATOM 1665 C C . ARG A 1 205 ? 11.445 11.078 -9.234 1 89.69 205 ARG A C 1
ATOM 1667 O O . ARG A 1 205 ? 12.102 11.141 -8.195 1 89.69 205 ARG A O 1
ATOM 1674 N N . SER A 1 206 ? 10.242 11.016 -9.305 1 90.75 206 SER A N 1
ATOM 1675 C CA . SER A 1 206 ? 9.453 11.234 -8.094 1 90.75 206 SER A CA 1
ATOM 1676 C C . SER A 1 206 ? 9.484 10.016 -7.18 1 90.75 206 SER A C 1
ATOM 1678 O O . SER A 1 206 ? 9.297 10.133 -5.969 1 90.75 206 SER A O 1
ATOM 1680 N N . VAL A 1 207 ? 9.773 8.82 -7.75 1 91.19 207 VAL A N 1
ATOM 1681 C CA . VAL A 1 207 ? 9.656 7.609 -6.953 1 91.19 207 VAL A CA 1
ATOM 1682 C C . VAL A 1 207 ? 11.047 7.09 -6.586 1 91.19 207 VAL A C 1
ATOM 1684 O O . VAL A 1 207 ? 11.18 6.219 -5.723 1 91.19 207 VAL A O 1
ATOM 1687 N N . GLN A 1 208 ? 12.109 7.5 -7.129 1 85.94 208 GLN A N 1
ATOM 1688 C CA . GLN A 1 208 ? 13.469 6.965 -7.02 1 85.94 208 GLN A CA 1
ATOM 1689 C C . GLN A 1 208 ? 13.914 6.91 -5.562 1 85.94 208 GLN A C 1
ATOM 1691 O O . GLN A 1 208 ? 14.594 5.965 -5.152 1 85.94 208 GLN A O 1
ATOM 1696 N N . LYS A 1 209 ? 13.492 7.832 -4.703 1 83.62 209 LYS A N 1
ATOM 1697 C CA . LYS A 1 209 ? 13.977 7.867 -3.324 1 83.62 209 LYS A CA 1
ATOM 1698 C C . LYS A 1 209 ? 12.844 7.586 -2.338 1 83.62 209 LYS A C 1
ATOM 1700 O O . LYS A 1 209 ? 12.922 7.98 -1.172 1 83.62 209 LYS A O 1
ATOM 1705 N N . ARG A 1 210 ? 11.969 6.883 -2.887 1 88.94 210 ARG A N 1
ATOM 1706 C CA . ARG A 1 210 ? 10.812 6.652 -2.025 1 88.94 210 ARG A CA 1
ATOM 1707 C C . ARG A 1 210 ? 10.742 5.199 -1.577 1 88.94 210 ARG A C 1
ATOM 1709 O O . ARG A 1 210 ? 11.516 4.359 -2.053 1 88.94 210 ARG A O 1
ATOM 1716 N N . ASN A 1 211 ? 9.906 4.902 -0.674 1 88.75 211 ASN A N 1
ATOM 1717 C CA . ASN A 1 211 ? 9.852 3.578 -0.062 1 88.75 211 ASN A CA 1
ATOM 1718 C C . ASN A 1 211 ? 8.984 2.621 -0.881 1 88.75 211 ASN A C 1
ATOM 1720 O O . ASN A 1 211 ? 8.477 2.99 -1.939 1 88.75 211 ASN A O 1
ATOM 1724 N N . GLU A 1 212 ? 8.828 1.405 -0.424 1 90.88 212 GLU A N 1
ATOM 1725 C CA . GLU A 1 212 ? 8.141 0.335 -1.136 1 90.88 212 GLU A CA 1
ATOM 1726 C C . GLU A 1 212 ? 6.652 0.648 -1.297 1 90.88 212 GLU A C 1
ATOM 1728 O O . GLU A 1 212 ? 6.059 0.35 -2.336 1 90.88 212 GLU A O 1
ATOM 1733 N N . ALA A 1 213 ? 6.078 1.214 -0.289 1 90.75 213 ALA A N 1
ATOM 1734 C CA . ALA A 1 213 ? 4.652 1.535 -0.345 1 90.75 213 ALA A CA 1
ATOM 1735 C C . ALA A 1 213 ? 4.344 2.449 -1.527 1 90.75 213 ALA A C 1
ATOM 1737 O O . ALA A 1 213 ? 3.328 2.277 -2.205 1 90.75 213 ALA A O 1
ATOM 1738 N N . ARG A 1 214 ? 5.227 3.416 -1.762 1 92.88 214 ARG A N 1
ATOM 1739 C CA . ARG A 1 214 ? 5.066 4.336 -2.885 1 92.88 214 ARG A CA 1
ATOM 1740 C C . ARG A 1 214 ? 5.168 3.598 -4.215 1 92.88 214 ARG A C 1
ATOM 1742 O O . ARG A 1 214 ? 4.367 3.832 -5.125 1 92.88 214 ARG A O 1
ATOM 1749 N N . ILE A 1 215 ? 6.082 2.715 -4.32 1 93.94 215 ILE A N 1
ATOM 1750 C CA . ILE A 1 215 ? 6.281 1.948 -5.547 1 93.94 215 ILE A CA 1
ATOM 1751 C C . ILE A 1 215 ? 5.078 1.043 -5.793 1 93.94 215 ILE A C 1
ATOM 1753 O O . ILE A 1 215 ? 4.582 0.952 -6.918 1 93.94 215 ILE A O 1
ATOM 1757 N N . ILE A 1 216 ? 4.59 0.408 -4.785 1 94.94 216 ILE A N 1
ATOM 1758 C CA . ILE A 1 216 ? 3.453 -0.503 -4.895 1 94.94 216 ILE A CA 1
ATOM 1759 C C . ILE A 1 216 ? 2.217 0.266 -5.348 1 94.94 216 ILE A C 1
ATOM 1761 O O . ILE A 1 216 ? 1.428 -0.234 -6.152 1 94.94 216 ILE A O 1
ATOM 1765 N N . ARG A 1 217 ? 2.107 1.429 -4.887 1 93.44 217 ARG A N 1
ATOM 1766 C CA . ARG A 1 217 ? 0.937 2.229 -5.23 1 93.44 217 ARG A CA 1
ATOM 1767 C C . ARG A 1 217 ? 1.049 2.783 -6.648 1 93.44 217 ARG A C 1
ATOM 1769 O O . ARG A 1 217 ? 0.087 2.732 -7.418 1 93.44 217 ARG A O 1
ATOM 1776 N N . ASP A 1 218 ? 2.205 3.305 -7.02 1 94.56 218 ASP A N 1
ATOM 1777 C CA . ASP A 1 218 ? 2.295 4.152 -8.203 1 94.56 218 ASP A CA 1
ATOM 1778 C C . ASP A 1 218 ? 2.828 3.363 -9.398 1 94.56 218 ASP A C 1
ATOM 1780 O O . ASP A 1 218 ? 2.498 3.67 -10.547 1 94.56 218 ASP A O 1
ATOM 1784 N N . ILE A 1 219 ? 3.691 2.338 -9.141 1 96.19 219 ILE A N 1
ATOM 1785 C CA . ILE A 1 219 ? 4.445 1.724 -10.234 1 96.19 219 ILE A CA 1
ATOM 1786 C C . ILE A 1 219 ? 3.953 0.296 -10.461 1 96.19 219 ILE A C 1
ATOM 1788 O O . ILE A 1 219 ? 3.734 -0.118 -11.602 1 96.19 219 ILE A O 1
ATOM 1792 N N . THR A 1 220 ? 3.729 -0.446 -9.445 1 97.69 220 THR A N 1
ATOM 1793 C CA . THR A 1 220 ? 3.467 -1.879 -9.523 1 97.69 220 THR A CA 1
ATOM 1794 C C . THR A 1 220 ? 2.256 -2.162 -10.406 1 97.69 220 THR A C 1
ATOM 1796 O O . THR A 1 220 ? 2.283 -3.076 -11.234 1 97.69 220 THR A O 1
ATOM 1799 N N . PRO A 1 221 ? 1.173 -1.346 -10.328 1 97.12 221 PRO A N 1
ATOM 1800 C CA . PRO A 1 221 ? 0.021 -1.637 -11.18 1 97.12 221 PRO A CA 1
ATOM 1801 C C . PRO A 1 221 ? 0.341 -1.499 -12.672 1 97.12 221 PRO A C 1
ATOM 1803 O O . PRO A 1 221 ? -0.404 -2.002 -13.516 1 97.12 221 PRO A O 1
ATOM 1806 N N . LEU A 1 222 ? 1.409 -0.799 -12.953 1 97.25 222 LEU A N 1
ATOM 1807 C CA . LEU A 1 222 ? 1.798 -0.584 -14.336 1 97.25 222 LEU A CA 1
ATOM 1808 C C . LEU A 1 222 ? 2.807 -1.635 -14.789 1 97.25 222 LEU A C 1
ATOM 1810 O O . LEU A 1 222 ? 3.158 -1.698 -15.969 1 97.25 222 LEU A O 1
ATOM 1814 N N . ILE A 1 223 ? 3.279 -2.439 -13.852 1 97.69 223 ILE A N 1
ATOM 1815 C CA . ILE A 1 223 ? 4.16 -3.57 -14.125 1 97.69 223 ILE A CA 1
ATOM 1816 C C . ILE A 1 223 ? 3.355 -4.867 -14.102 1 97.69 223 ILE A C 1
ATOM 1818 O O . ILE A 1 223 ? 3.457 -5.688 -15.016 1 97.69 223 ILE A O 1
ATOM 1822 N N . VAL A 1 224 ? 2.596 -4.949 -13.062 1 98.44 224 VAL A N 1
ATOM 1823 C CA . VAL A 1 224 ? 1.708 -6.086 -12.852 1 98.44 224 VAL A CA 1
ATOM 1824 C C . VAL A 1 224 ? 0.268 -5.598 -12.703 1 98.44 224 VAL A C 1
ATOM 1826 O O . VAL A 1 224 ? -0.199 -5.34 -11.594 1 98.44 224 VAL A O 1
ATOM 1829 N N . PRO A 1 225 ? -0.403 -5.605 -13.828 1 97.81 225 PRO A N 1
ATOM 1830 C CA . PRO A 1 225 ? -1.785 -5.129 -13.75 1 97.81 225 PRO A CA 1
ATOM 1831 C C . PRO A 1 225 ? -2.658 -5.996 -12.844 1 97.81 225 PRO A C 1
ATOM 1833 O O . PRO A 1 225 ? -2.521 -7.223 -12.844 1 97.81 225 PRO A O 1
ATOM 1836 N N . SER A 1 226 ? -3.547 -5.34 -12.094 1 97.62 226 SER A N 1
ATOM 1837 C CA . SER A 1 226 ? -4.488 -6.031 -11.219 1 97.62 226 SER A CA 1
ATOM 1838 C C . SER A 1 226 ? -5.539 -6.789 -12.023 1 97.62 226 SER A C 1
ATOM 1840 O O . SER A 1 226 ? -6.27 -6.191 -12.812 1 97.62 226 SER A O 1
ATOM 1842 N N . ALA A 1 227 ? -5.605 -8.023 -11.766 1 98.06 227 ALA A N 1
ATOM 1843 C CA . ALA A 1 227 ? -6.605 -8.836 -12.445 1 98.06 227 ALA A CA 1
ATOM 1844 C C . ALA A 1 227 ? -8.016 -8.422 -12.047 1 98.06 227 ALA A C 1
ATOM 1846 O O . ALA A 1 227 ? -8.922 -8.383 -12.883 1 98.06 227 ALA A O 1
ATOM 1847 N N . GLU A 1 228 ? -8.203 -8.102 -10.844 1 96.94 228 GLU A N 1
ATOM 1848 C CA . GLU A 1 228 ? -9.531 -7.738 -10.352 1 96.94 228 GLU A CA 1
ATOM 1849 C C . GLU A 1 228 ? -9.977 -6.395 -10.914 1 96.94 228 GLU A C 1
ATOM 1851 O O . GLU A 1 228 ? -11.148 -6.207 -11.227 1 96.94 228 GLU A O 1
ATOM 1856 N N . ILE A 1 229 ? -9.055 -5.492 -11.008 1 96.19 229 ILE A N 1
ATOM 1857 C CA . ILE A 1 229 ? -9.406 -4.199 -11.586 1 96.19 229 ILE A CA 1
ATOM 1858 C C . ILE A 1 229 ? -9.766 -4.375 -13.055 1 96.19 229 ILE A C 1
ATOM 1860 O O . ILE A 1 229 ? -10.719 -3.773 -13.547 1 96.19 229 ILE A O 1
ATOM 1864 N N . LEU A 1 230 ? -8.977 -5.188 -13.758 1 96.75 230 LEU A N 1
ATOM 1865 C CA . LEU A 1 230 ? -9.281 -5.469 -15.156 1 96.75 230 LEU A CA 1
ATOM 1866 C C . LEU A 1 230 ? -10.664 -6.105 -15.289 1 96.75 230 LEU A C 1
ATOM 1868 O O . LEU A 1 230 ? -11.414 -5.781 -16.203 1 96.75 230 LEU A O 1
ATOM 1872 N N . ARG A 1 231 ? -10.977 -6.965 -14.406 1 97 231 ARG A N 1
ATOM 1873 C CA . ARG A 1 231 ? -12.297 -7.582 -14.398 1 97 231 ARG A CA 1
ATOM 1874 C C . ARG A 1 231 ? -13.391 -6.535 -14.211 1 97 231 ARG A C 1
ATOM 1876 O O . ARG A 1 231 ? -14.414 -6.57 -14.891 1 97 231 ARG A O 1
ATOM 1883 N N . ILE A 1 232 ? -13.172 -5.645 -13.25 1 95.25 232 ILE A N 1
ATOM 1884 C CA . ILE A 1 232 ? -14.125 -4.57 -12.984 1 95.25 232 ILE A CA 1
ATOM 1885 C C . ILE A 1 232 ? -14.328 -3.74 -14.242 1 95.25 232 ILE A C 1
ATOM 1887 O O . ILE A 1 232 ? -15.445 -3.283 -14.516 1 95.25 232 ILE A O 1
ATOM 1891 N N . ARG A 1 233 ? -13.297 -3.648 -15.039 1 94.25 233 ARG A N 1
ATOM 1892 C CA . ARG A 1 233 ? -13.344 -2.822 -16.234 1 94.25 233 ARG A CA 1
ATOM 1893 C C . ARG A 1 233 ? -13.883 -3.611 -17.422 1 94.25 233 ARG A C 1
ATOM 1895 O O . ARG A 1 233 ? -13.867 -3.123 -18.562 1 94.25 233 ARG A O 1
ATOM 1902 N N . GLY A 1 234 ? -14.188 -4.914 -17.219 1 93.81 234 GLY A N 1
ATOM 1903 C CA . GLY A 1 234 ? -14.93 -5.594 -18.281 1 93.81 234 GLY A CA 1
ATOM 1904 C C . GLY A 1 234 ? -14.297 -6.898 -18.703 1 93.81 234 GLY A C 1
ATOM 1905 O O . GLY A 1 234 ? -14.859 -7.637 -19.516 1 93.81 234 GLY A O 1
ATOM 1906 N N . ALA A 1 235 ? -13.094 -7.23 -18.234 1 96.19 235 ALA A N 1
ATOM 1907 C CA . ALA A 1 235 ? -12.492 -8.523 -18.562 1 96.19 235 ALA A CA 1
ATOM 1908 C C . ALA A 1 235 ? -13.164 -9.656 -17.797 1 96.19 235 ALA A C 1
ATOM 1910 O O . ALA A 1 235 ? -12.594 -10.203 -16.859 1 96.19 235 ALA A O 1
ATOM 1911 N N . ASN A 1 236 ? -14.18 -10.109 -18.328 1 95.25 236 ASN A N 1
ATOM 1912 C CA . ASN A 1 236 ? -15.078 -11.008 -17.609 1 95.25 236 ASN A CA 1
ATOM 1913 C C . ASN A 1 236 ? -14.438 -12.375 -17.375 1 95.25 236 ASN A C 1
ATOM 1915 O O . ASN A 1 236 ? -14.766 -13.055 -16.406 1 95.25 236 ASN A O 1
ATOM 1919 N N . HIS A 1 237 ? -13.562 -12.711 -18.266 1 96.5 237 HIS A N 1
ATOM 1920 C CA . HIS A 1 237 ? -12.938 -14.023 -18.125 1 96.5 237 HIS A CA 1
ATOM 1921 C C . HIS A 1 237 ? -12.047 -14.078 -16.891 1 96.5 237 HIS A C 1
ATOM 1923 O O . HIS A 1 237 ? -11.641 -15.156 -16.453 1 96.5 237 HIS A O 1
ATOM 1929 N N . LEU A 1 238 ? -11.75 -12.961 -16.25 1 98.19 238 LEU A N 1
ATOM 1930 C CA . LEU A 1 238 ? -10.898 -12.898 -15.062 1 98.19 238 LEU A CA 1
ATOM 1931 C C . LEU A 1 238 ? -11.734 -13 -13.797 1 98.19 238 LEU A C 1
ATOM 1933 O O . LEU A 1 238 ? -11.195 -12.93 -12.688 1 98.19 238 LEU A O 1
ATOM 1937 N N . LYS A 1 239 ? -12.984 -13.234 -13.867 1 96.75 239 LYS A N 1
ATOM 1938 C CA . LYS A 1 239 ? -13.898 -13.305 -12.734 1 96.75 239 LYS A CA 1
ATOM 1939 C C . LYS A 1 239 ? -13.562 -14.477 -11.82 1 96.75 239 LYS A C 1
ATOM 1941 O O . LYS A 1 239 ? -13.93 -14.484 -10.648 1 96.75 239 LYS A O 1
ATOM 1946 N N . ILE A 1 240 ? -12.875 -15.43 -12.312 1 98.19 240 ILE A N 1
ATOM 1947 C CA . ILE A 1 240 ? -12.578 -16.641 -11.562 1 98.19 240 ILE A CA 1
ATOM 1948 C C . ILE A 1 240 ? -11.367 -16.406 -10.656 1 98.19 240 ILE A C 1
ATOM 1950 O O . ILE A 1 240 ? -11.023 -17.266 -9.844 1 98.19 240 ILE A O 1
ATOM 1954 N N . LEU A 1 241 ? -10.734 -15.281 -10.766 1 98.5 241 LEU A N 1
ATOM 1955 C CA . LEU A 1 241 ? -9.484 -15.016 -10.062 1 98.5 241 LEU A CA 1
ATOM 1956 C C . LEU A 1 241 ? -9.727 -14.18 -8.812 1 98.5 241 LEU A C 1
ATOM 1958 O O . LEU A 1 241 ? -10.742 -13.484 -8.711 1 98.5 241 LEU A O 1
ATOM 1962 N N . ILE A 1 242 ? -8.805 -14.289 -7.891 1 97.62 242 ILE A N 1
ATOM 1963 C CA . ILE A 1 242 ? -8.742 -13.461 -6.691 1 97.62 242 ILE A CA 1
ATOM 1964 C C . ILE A 1 242 ? -7.297 -13.031 -6.434 1 97.62 242 ILE A C 1
ATOM 1966 O O . ILE A 1 242 ? -6.367 -13.82 -6.625 1 97.62 242 ILE A O 1
ATOM 1970 N N . GLU A 1 243 ? -7.137 -11.789 -6.184 1 96.81 243 GLU A N 1
ATOM 1971 C CA . GLU A 1 243 ? -5.801 -11.297 -5.867 1 96.81 243 GLU A CA 1
ATOM 1972 C C . GLU A 1 243 ? -5.66 -11 -4.375 1 96.81 243 GLU A C 1
ATOM 1974 O O . GLU A 1 243 ? -6.66 -10.797 -3.682 1 96.81 243 GLU A O 1
ATOM 1979 N N . SER A 1 244 ? -4.496 -11.062 -3.881 1 94.75 244 SER A N 1
ATOM 1980 C CA . SER A 1 244 ? -4.152 -10.664 -2.52 1 94.75 244 SER A CA 1
ATOM 1981 C C . SER A 1 244 ? -2.994 -9.672 -2.51 1 94.75 244 SER A C 1
ATOM 1983 O O . SER A 1 244 ? -2.084 -9.766 -3.34 1 94.75 244 SER A O 1
ATOM 1985 N N . LEU A 1 245 ? -3.125 -8.703 -1.637 1 94.69 245 LEU A N 1
ATOM 1986 C CA . LEU A 1 245 ? -2.076 -7.707 -1.447 1 94.69 245 LEU A CA 1
ATOM 1987 C C . LEU A 1 245 ? -1.492 -7.793 -0.041 1 94.69 245 LEU A C 1
ATOM 1989 O O . LEU A 1 245 ? -2.186 -7.523 0.942 1 94.69 245 LEU A O 1
ATOM 1993 N N . ASN A 1 246 ? -0.224 -8.125 -0.025 1 93.69 246 ASN A N 1
ATOM 1994 C CA . ASN A 1 246 ? 0.489 -8.18 1.247 1 93.69 246 ASN A CA 1
ATOM 1995 C C . ASN A 1 246 ? -0.233 -9.062 2.258 1 93.69 246 ASN A C 1
ATOM 1997 O O . ASN A 1 246 ? -0.408 -8.68 3.416 1 93.69 246 ASN A O 1
ATOM 2001 N N . GLU A 1 247 ? -0.665 -10.211 1.844 1 92.81 247 GLU A N 1
ATOM 2002 C CA . GLU A 1 247 ? -1.383 -11.164 2.682 1 92.81 247 GLU A CA 1
ATOM 2003 C C . GLU A 1 247 ? -0.563 -12.438 2.896 1 92.81 247 GLU A C 1
ATOM 2005 O O . GLU A 1 247 ? 0.018 -12.969 1.951 1 92.81 247 GLU A O 1
ATOM 2010 N N . GLY A 1 248 ? -0.566 -12.859 4.098 1 94 248 GLY A N 1
ATOM 2011 C CA . GLY A 1 248 ? 0.172 -14.07 4.402 1 94 248 GLY A CA 1
ATOM 2012 C C . GLY A 1 248 ? -0.521 -15.328 3.91 1 94 248 GLY A C 1
ATOM 2013 O O . GLY A 1 248 ? -1.747 -15.438 3.979 1 94 248 GLY A O 1
ATOM 2014 N N . TRP A 1 249 ? 0.318 -16.25 3.424 1 96.19 249 TRP A N 1
ATOM 2015 C CA . TRP A 1 249 ? -0.195 -17.547 2.977 1 96.19 249 TRP A CA 1
ATOM 2016 C C . TRP A 1 249 ? -0.363 -18.5 4.152 1 96.19 249 TRP A C 1
ATOM 2018 O O . TRP A 1 249 ? 0.319 -19.516 4.234 1 96.19 249 TRP A O 1
ATOM 2028 N N . ASN A 1 250 ? -1.405 -18.297 4.938 1 93.62 250 ASN A N 1
ATOM 2029 C CA . ASN A 1 250 ? -1.627 -18.984 6.199 1 93.62 250 ASN A CA 1
ATOM 2030 C C . ASN A 1 250 ? -2.258 -20.359 5.984 1 93.62 250 ASN A C 1
ATOM 2032 O O . ASN A 1 250 ? -2.213 -21.203 6.871 1 93.62 250 ASN A O 1
ATOM 2036 N N . ASN A 1 251 ? -2.83 -20.562 4.898 1 95.44 251 ASN A N 1
ATOM 2037 C CA . ASN A 1 251 ? -3.518 -21.828 4.656 1 95.44 251 ASN A CA 1
ATOM 2038 C C . ASN A 1 251 ? -2.656 -22.781 3.836 1 95.44 251 ASN A C 1
ATOM 2040 O O . ASN A 1 251 ? -3.115 -23.859 3.443 1 95.44 251 ASN A O 1
ATOM 2044 N N . SER A 1 252 ? -1.476 -22.375 3.609 1 96.19 252 SER A N 1
ATOM 2045 C CA . SER A 1 252 ? -0.583 -23.234 2.83 1 96.19 252 SER A CA 1
ATOM 2046 C C . SER A 1 252 ? 0.265 -24.125 3.736 1 96.19 252 SER A C 1
ATOM 2048 O O . SER A 1 252 ? 0.743 -23.672 4.781 1 96.19 252 SER A O 1
ATOM 2050 N N . VAL A 1 253 ? 0.407 -25.344 3.363 1 95.12 253 VAL A N 1
ATOM 2051 C CA . VAL A 1 253 ? 1.379 -26.203 4.039 1 95.12 253 VAL A CA 1
ATOM 2052 C C . VAL A 1 253 ? 2.781 -25.625 3.873 1 95.12 253 VAL A C 1
ATOM 2054 O O . VAL A 1 253 ? 3.254 -25.438 2.75 1 95.12 253 VAL A O 1
ATOM 2057 N N . PRO A 1 254 ? 3.426 -25.359 4.906 1 94.31 254 PRO A N 1
ATOM 2058 C CA . PRO A 1 254 ? 4.703 -24.641 4.824 1 94.31 254 PRO A CA 1
ATOM 2059 C C . PRO A 1 254 ? 5.816 -25.5 4.215 1 94.31 254 PRO A C 1
ATOM 2061 O O . PRO A 1 254 ? 5.785 -26.719 4.32 1 94.31 254 PRO A O 1
ATOM 2064 N N . LEU A 1 255 ? 6.699 -24.781 3.588 1 94.19 255 LEU A N 1
ATOM 2065 C CA . LEU A 1 255 ? 7.941 -25.391 3.107 1 94.19 255 LEU A CA 1
ATOM 2066 C C . LEU A 1 255 ? 9.047 -25.266 4.152 1 94.19 255 LEU A C 1
ATOM 2068 O O . LEU A 1 255 ? 9.852 -26.172 4.32 1 94.19 255 LEU A O 1
ATOM 2072 N N . THR A 1 256 ? 9.039 -24.109 4.754 1 92.06 256 THR A N 1
ATOM 2073 C CA . THR A 1 256 ? 9.984 -23.781 5.809 1 92.06 256 THR A CA 1
ATOM 2074 C C . THR A 1 256 ? 9.258 -23.188 7.016 1 92.06 256 THR A C 1
ATOM 2076 O O . THR A 1 256 ? 8.023 -23.188 7.066 1 92.06 256 THR A O 1
ATOM 2079 N N . GLY A 1 257 ? 10.016 -22.75 7.922 1 88.81 257 GLY A N 1
ATOM 2080 C CA . GLY A 1 257 ? 9.438 -22.109 9.078 1 88.81 257 GLY A CA 1
ATOM 2081 C C . GLY A 1 257 ? 8.914 -20.703 8.781 1 88.81 257 GLY A C 1
ATOM 2082 O O . GLY A 1 257 ? 8.148 -20.141 9.562 1 88.81 257 GLY A O 1
ATOM 2083 N N . THR A 1 258 ? 9.266 -20.266 7.637 1 91.06 258 THR A N 1
ATOM 2084 C CA . THR A 1 258 ? 8.859 -18.922 7.223 1 91.06 258 THR A CA 1
ATOM 2085 C C . THR A 1 258 ? 7.57 -18.984 6.406 1 91.06 258 THR A C 1
ATOM 2087 O O . THR A 1 258 ? 7.422 -19.828 5.523 1 91.06 258 THR A O 1
ATOM 2090 N N . ARG A 1 259 ? 6.637 -18.078 6.684 1 93.06 259 ARG A N 1
ATOM 2091 C CA . ARG A 1 259 ? 5.383 -17.984 5.941 1 93.06 259 ARG A CA 1
ATOM 2092 C C . ARG A 1 259 ? 5.488 -16.922 4.844 1 93.06 259 ARG A C 1
ATOM 2094 O O . ARG A 1 259 ? 5.758 -15.75 5.125 1 93.06 259 ARG A O 1
ATOM 2101 N N . PRO A 1 260 ? 5.242 -17.344 3.652 1 95.81 260 PRO A N 1
ATOM 2102 C CA . PRO A 1 260 ? 5.277 -16.359 2.566 1 95.81 260 PRO A CA 1
ATOM 2103 C C . PRO A 1 260 ? 4.188 -15.297 2.697 1 95.81 260 PRO A C 1
ATOM 2105 O O . PRO A 1 260 ? 3.088 -15.586 3.178 1 95.81 260 PRO A O 1
ATOM 2108 N N . GLN A 1 261 ? 4.461 -14.086 2.275 1 95.81 261 GLN A N 1
ATOM 2109 C CA . GLN A 1 261 ? 3.543 -12.953 2.219 1 95.81 261 GLN A CA 1
ATOM 2110 C C . GLN A 1 261 ? 3.883 -12.031 1.054 1 95.81 261 GLN A C 1
ATOM 2112 O O . GLN A 1 261 ? 4.367 -10.914 1.26 1 95.81 261 GLN A O 1
ATOM 2117 N N . PRO A 1 262 ? 3.547 -12.477 -0.126 1 96.81 262 PRO A N 1
ATOM 2118 C CA . PRO A 1 262 ? 3.891 -11.656 -1.292 1 96.81 262 PRO A CA 1
ATOM 2119 C C . PRO A 1 262 ? 3.207 -10.297 -1.279 1 96.81 262 PRO A C 1
ATOM 2121 O O . PRO A 1 262 ? 2.098 -10.156 -0.756 1 96.81 262 PRO A O 1
ATOM 2124 N N . ASP A 1 263 ? 3.85 -9.289 -1.908 1 96.31 263 ASP A N 1
ATOM 2125 C CA . ASP A 1 263 ? 3.234 -7.977 -2.061 1 96.31 263 ASP A CA 1
ATOM 2126 C C . ASP A 1 263 ? 1.975 -8.055 -2.92 1 96.31 263 ASP A C 1
ATOM 2128 O O . ASP A 1 263 ? 1.025 -7.297 -2.711 1 96.31 263 ASP A O 1
ATOM 2132 N N . TYR A 1 264 ? 2.043 -8.875 -3.867 1 97.88 264 TYR A N 1
ATOM 2133 C CA . TYR A 1 264 ? 0.917 -9.18 -4.742 1 97.88 264 TYR A CA 1
ATOM 2134 C C . TYR A 1 264 ? 0.895 -10.656 -5.109 1 97.88 264 TYR A C 1
ATOM 2136 O O . TYR A 1 264 ? 1.942 -11.258 -5.367 1 97.88 264 TYR A O 1
ATOM 2144 N N . SER A 1 265 ? -0.24 -11.234 -5.059 1 98.5 265 SER A N 1
ATOM 2145 C CA . SER A 1 265 ? -0.39 -12.609 -5.527 1 98.5 265 SER A CA 1
ATOM 2146 C C . SER A 1 265 ? -1.743 -12.82 -6.195 1 98.5 265 SER A C 1
ATOM 2148 O O . SER A 1 265 ? -2.68 -12.047 -5.973 1 98.5 265 SER A O 1
ATOM 2150 N N . LEU A 1 266 ? -1.775 -13.805 -7.043 1 98.81 266 LEU A N 1
ATOM 2151 C CA . LEU A 1 266 ? -2.967 -14.094 -7.832 1 98.81 266 LEU A CA 1
ATOM 2152 C C . LEU A 1 266 ? -3.221 -15.594 -7.914 1 98.81 266 LEU A C 1
ATOM 2154 O O . LEU A 1 266 ? -2.287 -16.375 -8.109 1 98.81 266 LEU A O 1
ATOM 2158 N N . GLY A 1 267 ? -4.438 -16.031 -7.645 1 98.81 267 GLY A N 1
ATOM 2159 C CA . GLY A 1 267 ? -4.91 -17.391 -7.77 1 98.81 267 GLY A CA 1
ATOM 2160 C C . GLY A 1 267 ? -6.391 -17.5 -8.086 1 98.81 267 GLY A C 1
ATOM 2161 O O . GLY A 1 267 ? -6.973 -16.562 -8.641 1 98.81 267 GLY A O 1
ATOM 2162 N N . PHE A 1 268 ? -6.914 -18.641 -7.859 1 98.81 268 PHE A N 1
ATOM 2163 C CA . PHE A 1 268 ? -8.312 -18.875 -8.219 1 98.81 268 PHE A CA 1
ATOM 2164 C C . PHE A 1 268 ? -9.203 -18.781 -6.984 1 98.81 268 PHE A C 1
ATOM 2166 O O . PHE A 1 268 ? -8.82 -19.234 -5.902 1 98.81 268 PHE A O 1
ATOM 2173 N N . LYS A 1 269 ? -10.344 -18.219 -7.207 1 97.19 269 LYS A N 1
ATOM 2174 C CA . LYS A 1 269 ? -11.289 -18.172 -6.098 1 97.19 269 LYS A CA 1
ATOM 2175 C C . LYS A 1 269 ? -12.07 -19.484 -5.992 1 97.19 269 LYS A C 1
ATOM 2177 O O . LYS A 1 269 ? -12.07 -20.281 -6.922 1 97.19 269 LYS A O 1
ATOM 2182 N N . ARG A 1 270 ? -12.742 -19.641 -4.922 1 96.44 270 ARG A N 1
ATOM 2183 C CA . ARG A 1 270 ? -13.508 -20.859 -4.656 1 96.44 270 ARG A CA 1
ATOM 2184 C C . ARG A 1 270 ? -14.586 -21.062 -5.715 1 96.44 270 ARG A C 1
ATOM 2186 O O . ARG A 1 270 ? -14.789 -22.188 -6.188 1 96.44 270 ARG A O 1
ATOM 2193 N N . GLU A 1 271 ? -15.164 -19.984 -6.121 1 96.31 271 GLU A N 1
ATOM 2194 C CA . GLU A 1 271 ? -16.312 -20 -7.023 1 96.31 271 GLU A CA 1
ATOM 2195 C C . GLU A 1 271 ? -15.883 -20.359 -8.445 1 96.31 271 GLU A C 1
ATOM 2197 O O . GLU A 1 271 ? -16.734 -20.625 -9.305 1 96.31 271 GLU A O 1
ATOM 2202 N N . ALA A 1 272 ? -14.648 -20.391 -8.641 1 98.12 272 ALA A N 1
ATOM 2203 C CA . ALA A 1 272 ? -14.156 -20.781 -9.961 1 98.12 272 ALA A CA 1
ATOM 2204 C C . ALA A 1 272 ? -14.391 -22.281 -10.211 1 98.12 272 ALA A C 1
ATOM 2206 O O . ALA A 1 272 ? -14.453 -22.703 -11.367 1 98.12 272 ALA A O 1
ATOM 2207 N N . PHE A 1 273 ? -14.508 -23 -9.164 1 98.25 273 PHE A N 1
ATOM 2208 C CA . PHE A 1 273 ? -14.648 -24.453 -9.266 1 98.25 273 PHE A CA 1
ATOM 2209 C C . PHE A 1 273 ? -16.109 -24.875 -9.102 1 98.25 273 PHE A C 1
ATOM 2211 O O . PHE A 1 273 ? -16.859 -24.234 -8.359 1 98.25 273 PHE A O 1
ATOM 2218 N N . SER A 1 274 ? -16.438 -25.969 -9.758 1 97.31 274 SER A N 1
ATOM 2219 C CA . SER A 1 274 ? -17.797 -26.5 -9.633 1 97.31 274 SER A CA 1
ATOM 2220 C C . SER A 1 274 ? -18 -27.156 -8.266 1 97.31 274 SER A C 1
ATOM 2222 O O . SER A 1 274 ? -17.031 -27.469 -7.57 1 97.31 274 SER A O 1
ATOM 2224 N N . ASP A 1 275 ? -19.281 -27.344 -7.984 1 95.56 275 ASP A N 1
ATOM 2225 C CA . ASP A 1 275 ? -19.609 -28.016 -6.727 1 95.56 275 ASP A CA 1
ATOM 2226 C C . ASP A 1 275 ? -18.984 -29.406 -6.672 1 95.56 275 ASP A C 1
ATOM 2228 O O . ASP A 1 275 ? -18.516 -29.844 -5.617 1 95.56 275 ASP A O 1
ATOM 2232 N N . SER A 1 276 ? -19.062 -30.094 -7.758 1 95.69 276 SER A N 1
ATOM 2233 C CA . SER A 1 276 ? -18.469 -31.438 -7.824 1 95.69 276 SER A CA 1
ATOM 2234 C C . SER A 1 276 ? -16.969 -31.375 -7.59 1 95.69 276 SER A C 1
ATOM 2236 O O . SER A 1 276 ? -16.406 -32.219 -6.891 1 95.69 276 SER A O 1
ATOM 2238 N N . GLN A 1 277 ? -16.312 -30.438 -8.133 1 97.12 277 GLN A N 1
ATOM 2239 C CA . GLN A 1 277 ? -14.867 -30.266 -7.957 1 97.12 277 GLN A CA 1
ATOM 2240 C C . GLN A 1 277 ? -14.523 -29.922 -6.512 1 97.12 277 GLN A C 1
ATOM 2242 O O . GLN A 1 277 ? -13.57 -30.453 -5.949 1 97.12 277 GLN A O 1
ATOM 2247 N N . LEU A 1 278 ? -15.281 -29.062 -5.957 1 96.38 278 LEU A N 1
ATOM 2248 C CA . LEU A 1 278 ? -15.062 -28.672 -4.566 1 96.38 278 LEU A CA 1
ATOM 2249 C C . LEU A 1 278 ? -15.25 -29.859 -3.629 1 96.38 278 LEU A C 1
ATOM 2251 O O . LEU A 1 278 ? -14.539 -29.984 -2.635 1 96.38 278 LEU A O 1
ATOM 2255 N N . ALA A 1 279 ? -16.219 -30.656 -3.973 1 94.06 279 ALA A N 1
ATOM 2256 C CA . ALA A 1 279 ? -16.438 -31.875 -3.184 1 94.06 279 ALA A CA 1
ATOM 2257 C C . ALA A 1 279 ? -15.219 -32.781 -3.248 1 94.06 279 ALA A C 1
ATOM 2259 O O . ALA A 1 279 ? -14.82 -33.375 -2.238 1 94.06 279 ALA A O 1
ATOM 2260 N N . LYS A 1 280 ? -14.719 -32.906 -4.352 1 93.19 280 LYS A N 1
ATOM 2261 C CA . LYS A 1 280 ? -13.547 -33.75 -4.543 1 93.19 280 LYS A CA 1
ATOM 2262 C C . LYS A 1 280 ? -12.336 -33.188 -3.814 1 93.19 280 LYS A C 1
ATOM 2264 O O . LYS A 1 280 ? -11.484 -33.938 -3.326 1 93.19 280 LYS A O 1
ATOM 2269 N N . LEU A 1 281 ? -12.25 -31.844 -3.701 1 95.38 281 LEU A N 1
ATOM 2270 C CA . LEU A 1 281 ? -11.117 -31.188 -3.07 1 95.38 281 LEU A CA 1
ATOM 2271 C C . LEU A 1 281 ? -11.289 -31.125 -1.557 1 95.38 281 LEU A C 1
ATOM 2273 O O . LEU A 1 281 ? -10.32 -30.891 -0.826 1 95.38 281 LEU A O 1
ATOM 2277 N N . SER A 1 282 ? -12.414 -31.328 -1.079 1 93.12 282 SER A N 1
ATOM 2278 C CA . SER A 1 282 ? -12.797 -31.047 0.299 1 93.12 282 SER A CA 1
ATOM 2279 C C . SER A 1 282 ? -11.875 -31.75 1.289 1 93.12 282 SER A C 1
ATOM 2281 O O . SER A 1 282 ? -11.438 -31.141 2.271 1 93.12 282 SER A O 1
ATOM 2283 N N . PRO A 1 283 ? -11.539 -33.031 1.024 1 91.25 283 PRO A N 1
ATOM 2284 C CA . PRO A 1 283 ? -10.656 -33.719 1.991 1 91.25 283 PRO A CA 1
ATOM 2285 C C . PRO A 1 283 ? -9.266 -33.062 2.053 1 91.25 283 PRO A C 1
ATOM 2287 O O . PRO A 1 283 ? -8.594 -33.156 3.084 1 91.25 283 PRO A O 1
ATOM 2290 N N . TYR A 1 284 ? -8.906 -32.469 1.018 1 94.31 284 TYR A N 1
ATOM 2291 C CA . TYR A 1 284 ? -7.555 -31.922 0.904 1 94.31 284 TYR A CA 1
ATOM 2292 C C . TYR A 1 284 ? -7.512 -30.453 1.355 1 94.31 284 TYR A C 1
ATOM 2294 O O . TYR A 1 284 ? -6.438 -29.922 1.621 1 94.31 284 TYR A O 1
ATOM 2302 N N . ILE A 1 285 ? -8.57 -29.812 1.379 1 93.88 285 ILE A N 1
ATOM 2303 C CA . ILE A 1 285 ? -8.68 -28.422 1.816 1 93.88 285 ILE A CA 1
ATOM 2304 C C . ILE A 1 285 ? -8.961 -28.375 3.316 1 93.88 285 ILE A C 1
ATOM 2306 O O . ILE A 1 285 ? -8.422 -27.531 4.031 1 93.88 285 ILE A O 1
ATOM 2310 N N . GLY A 1 286 ? -9.797 -29.234 3.758 1 91.31 286 GLY A N 1
ATOM 2311 C CA . GLY A 1 286 ? -10.172 -29.266 5.164 1 91.31 286 GLY A CA 1
ATOM 2312 C C . GLY A 1 286 ? -10.961 -28.047 5.594 1 91.31 286 GLY A C 1
ATOM 2313 O O . GLY A 1 286 ? -11.68 -27.453 4.789 1 91.31 286 GLY A O 1
ATOM 2314 N N . ASN A 1 287 ? -10.898 -27.828 6.938 1 90.06 287 ASN A N 1
ATOM 2315 C CA . ASN A 1 287 ? -11.531 -26.641 7.492 1 90.06 287 ASN A CA 1
ATOM 2316 C C . ASN A 1 287 ? -10.633 -25.406 7.359 1 90.06 287 ASN A C 1
ATOM 2318 O O . ASN A 1 287 ? -10.047 -24.953 8.344 1 90.06 287 ASN A O 1
ATOM 2322 N N . TYR A 1 288 ? -10.719 -24.906 6.242 1 88.38 288 TYR A N 1
ATOM 2323 C CA . TYR A 1 288 ? -9.789 -23.828 5.926 1 88.38 288 TYR A CA 1
ATOM 2324 C C . TYR A 1 288 ? -10.109 -22.578 6.73 1 88.38 288 TYR A C 1
ATOM 2326 O O . TYR A 1 288 ? -9.234 -21.75 6.988 1 88.38 288 TYR A O 1
ATOM 2334 N N . ILE A 1 289 ? -11.328 -22.375 7.121 1 87.31 289 ILE A N 1
ATOM 2335 C CA . ILE A 1 289 ? -11.695 -21.25 7.961 1 87.31 289 ILE A CA 1
ATOM 2336 C C . ILE A 1 289 ? -11.133 -21.438 9.367 1 87.31 289 ILE A C 1
ATOM 2338 O O . ILE A 1 289 ? -10.734 -20.469 10.016 1 87.31 289 ILE A O 1
ATOM 2342 N N . GLY A 1 290 ? -11.078 -22.641 9.703 1 83.25 290 GLY A N 1
ATOM 2343 C CA . GLY A 1 290 ? -10.57 -22.969 11.031 1 83.25 290 GLY A CA 1
ATOM 2344 C C . GLY A 1 290 ? -9.055 -22.953 11.109 1 83.25 290 GLY A C 1
ATOM 2345 O O . GLY A 1 290 ? -8.484 -23.078 12.195 1 83.25 290 GLY A O 1
ATOM 2346 N N . GLY A 1 291 ? -8.422 -22.844 10.016 1 87.19 291 GLY A N 1
ATOM 2347 C CA . GLY A 1 291 ? -6.973 -22.688 10.039 1 87.19 291 GLY A CA 1
ATOM 2348 C C . GLY A 1 291 ? -6.238 -23.906 9.523 1 87.19 291 GLY A C 1
ATOM 2349 O O . GLY A 1 291 ? -5.012 -23.984 9.602 1 87.19 291 GLY A O 1
ATOM 2350 N N . ASP A 1 292 ? -6.965 -24.828 8.969 1 90.81 292 ASP A N 1
ATOM 2351 C CA . ASP A 1 292 ? -6.305 -25.984 8.367 1 90.81 292 ASP A CA 1
ATOM 2352 C C . ASP A 1 292 ? -5.387 -25.562 7.227 1 90.81 292 ASP A C 1
ATOM 2354 O O . ASP A 1 292 ? -5.625 -24.547 6.574 1 90.81 292 ASP A O 1
ATOM 2358 N N . LYS A 1 293 ? -4.379 -26.328 7.094 1 95.06 293 LYS A N 1
ATOM 2359 C CA . LYS A 1 293 ? -3.439 -26.047 6.008 1 95.06 293 LYS A CA 1
ATOM 2360 C C . LYS A 1 293 ? -3.615 -27.047 4.867 1 95.06 293 LYS A C 1
ATOM 2362 O O . LYS A 1 293 ? -3.922 -28.219 5.102 1 95.06 293 LYS A O 1
ATOM 2367 N N . SER A 1 294 ? -3.447 -26.562 3.715 1 96.06 294 SER A N 1
ATOM 2368 C CA . SER A 1 294 ? -3.633 -27.344 2.494 1 96.06 294 SER A CA 1
ATOM 2369 C C . SER A 1 294 ? -2.527 -27.062 1.484 1 96.06 294 SER A C 1
ATOM 2371 O O . SER A 1 294 ? -1.98 -25.953 1.447 1 96.06 294 SER A O 1
ATOM 2373 N N . TYR A 1 295 ? -2.242 -28.031 0.72 1 96.75 295 TYR A N 1
ATOM 2374 C CA . TYR A 1 295 ? -1.313 -27.828 -0.385 1 96.75 295 TYR A CA 1
ATOM 2375 C C . TYR A 1 295 ? -1.929 -26.938 -1.459 1 96.75 295 TYR A C 1
ATOM 2377 O O . TYR A 1 295 ? -1.211 -26.328 -2.25 1 96.75 295 TYR A O 1
ATOM 2385 N N . PHE A 1 296 ? -3.24 -26.875 -1.444 1 97.94 296 PHE A N 1
ATOM 2386 C CA . PHE A 1 296 ? -3.912 -26.328 -2.613 1 97.94 296 PHE A CA 1
ATOM 2387 C C . PHE A 1 296 ? -4.379 -24.891 -2.348 1 97.94 296 PHE A C 1
ATOM 2389 O O . PHE A 1 296 ? -4.824 -24.203 -3.262 1 97.94 296 PHE A O 1
ATOM 2396 N N . MET A 1 297 ? -4.238 -24.453 -1.107 1 97.5 297 MET A N 1
ATOM 2397 C CA . MET A 1 297 ? -4.672 -23.109 -0.733 1 97.5 297 MET A CA 1
ATOM 2398 C C . MET A 1 297 ? -3.5 -22.281 -0.221 1 97.5 297 MET A C 1
ATOM 2400 O O . MET A 1 297 ? -2.656 -22.797 0.523 1 97.5 297 MET A O 1
ATOM 2404 N N . ALA A 1 298 ? -3.459 -21.047 -0.714 1 97.44 298 ALA A N 1
ATOM 2405 C CA . ALA A 1 298 ? -2.486 -20.109 -0.16 1 97.44 298 ALA A CA 1
ATOM 2406 C C . ALA A 1 298 ? -3.076 -19.344 1.019 1 97.44 298 ALA A C 1
ATOM 2408 O O . ALA A 1 298 ? -2.51 -19.344 2.113 1 97.44 298 ALA A O 1
ATOM 2409 N N . THR A 1 299 ? -4.094 -18.641 0.791 1 95.44 299 THR A N 1
ATOM 2410 C CA . THR A 1 299 ? -4.902 -17.984 1.81 1 95.44 299 THR A CA 1
ATOM 2411 C C . THR A 1 299 ? -6.262 -18.656 1.945 1 95.44 299 THR A C 1
ATOM 2413 O O . THR A 1 299 ? -6.562 -19.609 1.224 1 95.44 299 THR A O 1
ATOM 2416 N N . TYR A 1 300 ? -7.094 -18.156 2.816 1 92.69 300 TYR A N 1
ATOM 2417 C CA . TYR A 1 300 ? -8.391 -18.781 3.035 1 92.69 300 TYR A CA 1
ATOM 2418 C C . TYR A 1 300 ? -9.289 -18.609 1.817 1 92.69 300 TYR A C 1
ATOM 2420 O O . TYR A 1 300 ? -10.305 -19.312 1.689 1 92.69 300 TYR A O 1
ATOM 2428 N N . SER A 1 301 ? -8.852 -17.781 0.904 1 94.44 301 SER A N 1
ATOM 2429 C CA . SER A 1 301 ? -9.734 -17.531 -0.229 1 94.44 301 SER A CA 1
ATOM 2430 C C . SER A 1 301 ? -9.047 -17.859 -1.551 1 94.44 301 SER A C 1
ATOM 2432 O O . SER A 1 301 ? -9.672 -17.797 -2.611 1 94.44 301 SER A O 1
ATOM 2434 N N . MET A 1 302 ? -7.812 -18.203 -1.511 1 97.56 302 MET A N 1
ATOM 2435 C CA . MET A 1 302 ? -7.074 -18.312 -2.764 1 97.56 302 MET A CA 1
ATOM 2436 C C . MET A 1 302 ? -6.629 -19.766 -2.998 1 97.56 302 MET A C 1
ATOM 2438 O O . MET A 1 302 ? -5.828 -20.297 -2.232 1 97.56 302 MET A O 1
ATOM 2442 N N . TYR A 1 303 ? -7.113 -20.312 -4.086 1 98.5 303 TYR A N 1
ATOM 2443 C CA . TYR A 1 303 ? -6.742 -21.656 -4.523 1 98.5 303 TYR A CA 1
ATOM 2444 C C . TYR A 1 303 ? -5.688 -21.594 -5.625 1 98.5 303 TYR A C 1
ATOM 2446 O O . TYR A 1 303 ? -5.762 -20.75 -6.52 1 98.5 303 TYR A O 1
ATOM 2454 N N . PHE A 1 304 ? -4.73 -22.406 -5.547 1 98.75 304 PHE A N 1
ATOM 2455 C CA . PHE A 1 304 ? -3.758 -22.625 -6.609 1 98.75 304 PHE A CA 1
ATOM 2456 C C . PHE A 1 304 ? -3.211 -21.312 -7.129 1 98.75 304 PHE A C 1
ATOM 2458 O O . PHE A 1 304 ? -3.342 -21 -8.312 1 98.75 304 PHE A O 1
ATOM 2465 N N . PRO A 1 305 ? -2.527 -20.562 -6.281 1 98.81 305 PRO A N 1
ATOM 2466 C CA . PRO A 1 305 ? -1.889 -19.344 -6.797 1 98.81 305 PRO A CA 1
ATOM 2467 C C . PRO A 1 305 ? -0.904 -19.641 -7.93 1 98.81 305 PRO A C 1
ATOM 2469 O O . PRO A 1 305 ? -0.307 -20.719 -7.973 1 98.81 305 PRO A O 1
ATOM 2472 N N . PHE A 1 306 ? -0.769 -18.656 -8.875 1 98.88 306 PHE A N 1
ATOM 2473 C CA . PHE A 1 306 ? 0.123 -18.922 -10 1 98.88 306 PHE A CA 1
ATOM 2474 C C . PHE A 1 306 ? 0.949 -17.688 -10.344 1 98.88 306 PHE A C 1
ATOM 2476 O O . PHE A 1 306 ? 1.757 -17.719 -11.281 1 98.88 306 PHE A O 1
ATOM 2483 N N . LEU A 1 307 ? 0.759 -16.562 -9.633 1 98.94 307 LEU A N 1
ATOM 2484 C CA . LEU A 1 307 ? 1.506 -15.336 -9.875 1 98.94 307 LEU A CA 1
ATOM 2485 C C . LEU A 1 307 ? 1.823 -14.625 -8.562 1 98.94 307 LEU A C 1
ATOM 2487 O O . LEU A 1 307 ? 0.947 -14.469 -7.707 1 98.94 307 LEU A O 1
ATOM 2491 N N . THR A 1 308 ? 3.084 -14.273 -8.375 1 98.81 308 THR A N 1
ATOM 2492 C CA . THR A 1 308 ? 3.473 -13.445 -7.242 1 98.81 308 THR A CA 1
ATOM 2493 C C . THR A 1 308 ? 4.355 -12.289 -7.699 1 98.81 308 THR A C 1
ATOM 2495 O O . THR A 1 308 ? 5.043 -12.391 -8.719 1 98.81 308 THR A O 1
ATOM 2498 N N . CYS A 1 309 ? 4.25 -11.234 -6.961 1 98.69 309 CYS A N 1
ATOM 2499 C CA . CYS A 1 309 ? 5.078 -10.055 -7.184 1 98.69 309 CYS A CA 1
ATOM 2500 C C . CYS A 1 309 ? 5.664 -9.539 -5.875 1 98.69 309 CYS A C 1
ATOM 2502 O O . CYS A 1 309 ? 4.957 -9.438 -4.871 1 98.69 309 CYS A O 1
ATOM 2504 N N . GLU A 1 310 ? 6.953 -9.352 -5.914 1 98.19 310 GLU A N 1
ATOM 2505 C CA . GLU A 1 310 ? 7.672 -8.742 -4.797 1 98.19 310 GLU A CA 1
ATOM 2506 C C . GLU A 1 310 ? 8.344 -7.438 -5.219 1 98.19 310 GLU A C 1
ATOM 2508 O O . GLU A 1 310 ? 8.914 -7.352 -6.305 1 98.19 310 GLU A O 1
ATOM 2513 N N . VAL A 1 311 ? 8.211 -6.441 -4.316 1 96.88 311 VAL A N 1
ATOM 2514 C CA . VAL A 1 311 ? 8.75 -5.113 -4.598 1 96.88 311 VAL A CA 1
ATOM 2515 C C . VAL A 1 311 ? 9.844 -4.773 -3.59 1 96.88 311 VAL A C 1
ATOM 2517 O O . VAL A 1 311 ? 9.734 -5.109 -2.406 1 96.88 311 VAL A O 1
ATOM 2520 N N . LYS A 1 312 ? 10.898 -4.199 -4.098 1 93.25 312 LYS A N 1
ATOM 2521 C CA . LYS A 1 312 ? 11.961 -3.707 -3.227 1 93.25 312 LYS A CA 1
ATOM 2522 C C . LYS A 1 312 ? 12.312 -2.26 -3.559 1 93.25 312 LYS A C 1
ATOM 2524 O O . LYS A 1 312 ? 11.922 -1.743 -4.605 1 93.25 312 LYS A O 1
ATOM 2529 N N . CYS A 1 313 ? 12.883 -1.613 -2.629 1 87.81 313 CYS A N 1
ATOM 2530 C CA . CYS A 1 313 ? 13.344 -0.241 -2.809 1 87.81 313 CYS A CA 1
ATOM 2531 C C . CYS A 1 313 ? 14.688 -0.022 -2.121 1 87.81 313 CYS A C 1
ATOM 2533 O O . CYS A 1 313 ? 15.125 -0.857 -1.33 1 87.81 313 CYS A O 1
ATOM 2535 N N . GLY A 1 314 ? 15.398 1.064 -2.518 1 76.5 314 GLY A N 1
ATOM 2536 C CA . GLY A 1 314 ? 16.609 1.492 -1.841 1 76.5 314 GLY A CA 1
ATOM 2537 C C . GLY A 1 314 ? 17.734 0.474 -1.927 1 76.5 314 GLY A C 1
ATOM 2538 O O . GLY A 1 314 ? 18.078 0.004 -3.016 1 76.5 314 GLY A O 1
ATOM 2539 N N . ALA A 1 315 ? 18.141 0.096 -0.598 1 69.62 315 ALA A N 1
ATOM 2540 C CA . ALA A 1 315 ? 19.344 -0.732 -0.515 1 69.62 315 ALA A CA 1
ATOM 2541 C C . ALA A 1 315 ? 19 -2.215 -0.586 1 69.62 315 ALA A C 1
ATOM 2543 O O . ALA A 1 315 ? 19.875 -3.061 -0.751 1 69.62 315 ALA A O 1
ATOM 2544 N N . ALA A 1 316 ? 17.75 -2.432 -0.54 1 74.75 316 ALA A N 1
ATOM 2545 C CA . ALA A 1 316 ? 17.359 -3.84 -0.617 1 74.75 316 ALA A CA 1
ATOM 2546 C C . ALA A 1 316 ? 17.469 -4.355 -2.049 1 74.75 316 ALA A C 1
ATOM 2548 O O . ALA A 1 316 ? 16.859 -3.793 -2.963 1 74.75 316 ALA A O 1
ATOM 2549 N N . GLY A 1 317 ? 18.234 -5.34 -2.232 1 82.06 317 GLY A N 1
ATOM 2550 C CA . GLY A 1 317 ? 18.422 -5.898 -3.561 1 82.06 317 GLY A CA 1
ATOM 2551 C C . GLY A 1 317 ? 17.266 -6.746 -4.031 1 82.06 317 GLY A C 1
ATOM 2552 O O . GLY A 1 317 ? 16.562 -7.352 -3.217 1 82.06 317 GLY A O 1
ATOM 2553 N N . LEU A 1 318 ? 17.141 -6.816 -5.336 1 93.38 318 LEU A N 1
ATOM 2554 C CA . LEU A 1 318 ? 16.094 -7.617 -5.941 1 93.38 318 LEU A CA 1
ATOM 2555 C C . LEU A 1 318 ? 16.312 -9.102 -5.684 1 93.38 318 LEU A C 1
ATOM 2557 O O . LEU A 1 318 ? 15.406 -9.914 -5.855 1 93.38 318 LEU A O 1
ATOM 2561 N N . ASP A 1 319 ? 17.516 -9.445 -5.164 1 92.94 319 ASP A N 1
ATOM 2562 C CA . ASP A 1 319 ? 17.781 -10.844 -4.816 1 92.94 319 ASP A CA 1
ATOM 2563 C C . ASP A 1 319 ? 16.891 -11.297 -3.662 1 92.94 319 ASP A C 1
ATOM 2565 O O . ASP A 1 319 ? 16.5 -12.461 -3.594 1 92.94 319 ASP A O 1
ATOM 2569 N N . ILE A 1 320 ? 16.656 -10.391 -2.814 1 94.25 320 ILE A N 1
ATOM 2570 C CA . ILE A 1 320 ? 15.758 -10.695 -1.701 1 94.25 320 ILE A CA 1
ATOM 2571 C C . ILE A 1 320 ? 14.359 -10.992 -2.229 1 94.25 320 ILE A C 1
ATOM 2573 O O . ILE A 1 320 ? 13.719 -11.961 -1.81 1 94.25 320 ILE A O 1
ATOM 2577 N N . ALA A 1 321 ? 13.906 -10.156 -3.127 1 96.75 321 ALA A N 1
ATOM 2578 C CA . ALA A 1 321 ? 12.609 -10.367 -3.764 1 96.75 321 ALA A CA 1
ATOM 2579 C C . ALA A 1 321 ? 12.57 -11.695 -4.504 1 96.75 321 ALA A C 1
ATOM 2581 O O . ALA A 1 321 ? 11.57 -12.406 -4.461 1 96.75 321 ALA A O 1
ATOM 2582 N N . ASP A 1 322 ? 13.664 -12.039 -5.121 1 96.75 322 ASP A N 1
ATOM 2583 C CA . ASP A 1 322 ? 13.734 -13.305 -5.84 1 96.75 322 ASP A CA 1
ATOM 2584 C C . ASP A 1 322 ? 13.586 -14.492 -4.887 1 96.75 322 ASP A C 1
ATOM 2586 O O . ASP A 1 322 ? 12.898 -15.469 -5.203 1 96.75 322 ASP A O 1
ATOM 2590 N N . ARG A 1 323 ? 14.219 -14.422 -3.787 1 96.56 323 ARG A N 1
ATOM 2591 C CA . ARG A 1 323 ? 14.141 -15.492 -2.805 1 96.56 323 ARG A CA 1
ATOM 2592 C C . ARG A 1 323 ? 12.719 -15.633 -2.26 1 96.56 323 ARG A C 1
ATOM 2594 O O . ARG A 1 323 ? 12.211 -16.734 -2.098 1 96.56 323 ARG A O 1
ATOM 2601 N N . GLN A 1 324 ? 12.117 -14.484 -2.018 1 97.38 324 GLN A N 1
ATOM 2602 C CA . GLN A 1 324 ? 10.734 -14.484 -1.545 1 97.38 324 GLN A CA 1
ATOM 2603 C C . GLN A 1 324 ? 9.797 -15.102 -2.582 1 97.38 324 GLN A C 1
ATOM 2605 O O . GLN A 1 324 ? 8.961 -15.938 -2.25 1 97.38 324 GLN A O 1
ATOM 2610 N N . ASN A 1 325 ? 10 -14.695 -3.771 1 98.25 325 ASN A N 1
ATOM 2611 C CA . ASN A 1 325 ? 9.18 -15.203 -4.867 1 98.25 325 ASN A CA 1
ATOM 2612 C C . ASN A 1 325 ? 9.406 -16.703 -5.082 1 98.25 325 ASN A C 1
ATOM 2614 O O . ASN A 1 325 ? 8.453 -17.438 -5.328 1 98.25 325 ASN A O 1
ATOM 2618 N N . ALA A 1 326 ? 10.641 -17.078 -5.016 1 97.81 326 ALA A N 1
ATOM 2619 C CA . ALA A 1 326 ? 10.938 -18.484 -5.191 1 97.81 326 ALA A CA 1
ATOM 2620 C C . ALA A 1 326 ? 10.234 -19.344 -4.133 1 97.81 326 ALA A C 1
ATOM 2622 O O . ALA A 1 326 ? 9.703 -20.406 -4.438 1 97.81 326 ALA A O 1
ATOM 2623 N N . HIS A 1 327 ? 10.258 -18.875 -2.99 1 97.94 327 HIS A N 1
ATOM 2624 C CA . HIS A 1 327 ? 9.586 -19.578 -1.901 1 97.94 327 HIS A CA 1
ATOM 2625 C C . HIS A 1 327 ? 8.094 -19.703 -2.168 1 97.94 327 HIS A C 1
ATOM 2627 O O . HIS A 1 327 ? 7.535 -20.797 -2.125 1 97.94 327 HIS A O 1
ATOM 2633 N N . SER A 1 328 ? 7.461 -18.578 -2.432 1 98.44 328 SER A N 1
ATOM 2634 C CA . SER A 1 328 ? 6.027 -18.562 -2.691 1 98.44 328 SER A CA 1
ATOM 2635 C C . SER A 1 328 ? 5.668 -19.438 -3.885 1 98.44 328 SER A C 1
ATOM 2637 O O . SER A 1 328 ? 4.723 -20.219 -3.82 1 98.44 328 SER A O 1
ATOM 2639 N N . MET A 1 329 ? 6.434 -19.328 -4.875 1 98.56 329 MET A N 1
ATOM 2640 C CA . MET A 1 329 ? 6.109 -20.047 -6.105 1 98.56 329 MET A CA 1
ATOM 2641 C C . MET A 1 329 ? 6.402 -21.531 -5.957 1 98.56 329 MET A C 1
ATOM 2643 O O . MET A 1 329 ? 5.777 -22.359 -6.621 1 98.56 329 MET A O 1
ATOM 2647 N N . THR A 1 330 ? 7.32 -21.844 -5.102 1 98.5 330 THR A N 1
ATOM 2648 C CA . THR A 1 330 ? 7.508 -23.25 -4.812 1 98.5 330 THR A CA 1
ATOM 2649 C C . THR A 1 330 ? 6.23 -23.875 -4.246 1 98.5 330 THR A C 1
ATOM 2651 O O . THR A 1 330 ? 5.816 -24.953 -4.664 1 98.5 330 THR A O 1
ATOM 2654 N N . LEU A 1 331 ? 5.633 -23.172 -3.336 1 98.56 331 LEU A N 1
ATOM 2655 C CA . LEU A 1 331 ? 4.379 -23.656 -2.768 1 98.56 331 LEU A CA 1
ATOM 2656 C C . LEU A 1 331 ? 3.305 -23.781 -3.846 1 98.56 331 LEU A C 1
ATOM 2658 O O . LEU A 1 331 ? 2.539 -24.734 -3.857 1 98.56 331 LEU A O 1
ATOM 2662 N N . ALA A 1 332 ? 3.279 -22.844 -4.723 1 98.75 332 ALA A N 1
ATOM 2663 C CA . ALA A 1 332 ? 2.281 -22.812 -5.789 1 98.75 332 ALA A CA 1
ATOM 2664 C C . ALA A 1 332 ? 2.488 -23.969 -6.762 1 98.75 332 ALA A C 1
ATOM 2666 O O . ALA A 1 332 ? 1.54 -24.688 -7.102 1 98.75 332 ALA A O 1
ATOM 2667 N N . VAL A 1 333 ? 3.715 -24.156 -7.168 1 98.75 333 VAL A N 1
ATOM 2668 C CA . VAL A 1 333 ? 4.051 -25.203 -8.125 1 98.75 333 VAL A CA 1
ATOM 2669 C C . VAL A 1 333 ? 3.854 -26.578 -7.477 1 98.75 333 VAL A C 1
ATOM 2671 O O . VAL A 1 333 ? 3.367 -27.5 -8.117 1 98.75 333 VAL A O 1
ATOM 2674 N N . ARG A 1 334 ? 4.207 -26.672 -6.242 1 98.12 334 ARG A N 1
ATOM 2675 C CA . ARG A 1 334 ? 4.023 -27.922 -5.5 1 98.12 334 ARG A CA 1
ATOM 2676 C C . ARG A 1 334 ? 2.553 -28.328 -5.465 1 98.12 334 ARG A C 1
ATOM 2678 O O . ARG A 1 334 ? 2.227 -29.5 -5.574 1 98.12 334 ARG A O 1
ATOM 2685 N N . ALA A 1 335 ? 1.698 -27.391 -5.297 1 98.19 335 ALA A N 1
ATOM 2686 C CA . ALA A 1 335 ? 0.264 -27.656 -5.246 1 98.19 335 ALA A CA 1
ATOM 2687 C C . ALA A 1 335 ? -0.21 -28.359 -6.52 1 98.19 335 ALA A C 1
ATOM 2689 O O . ALA A 1 335 ? -0.893 -29.375 -6.461 1 98.19 335 ALA A O 1
ATOM 2690 N N . VAL A 1 336 ? 0.19 -27.859 -7.617 1 98.56 336 VAL A N 1
ATOM 2691 C CA . VAL A 1 336 ? -0.242 -28.391 -8.906 1 98.56 336 VAL A CA 1
ATOM 2692 C C . VAL A 1 336 ? 0.448 -29.734 -9.164 1 98.56 336 VAL A C 1
ATOM 2694 O O . VAL A 1 336 ? -0.192 -30.688 -9.594 1 98.56 336 VAL A O 1
ATOM 2697 N N . ALA A 1 337 ? 1.708 -29.781 -8.906 1 97.5 337 ALA A N 1
ATOM 2698 C CA . ALA A 1 337 ? 2.475 -31 -9.148 1 97.5 337 ALA A CA 1
ATOM 2699 C C . ALA A 1 337 ? 1.938 -32.156 -8.305 1 97.5 337 ALA A C 1
ATOM 2701 O O . ALA A 1 337 ? 1.787 -33.281 -8.805 1 97.5 337 ALA A O 1
ATOM 2702 N N . GLU A 1 338 ? 1.653 -31.891 -7.062 1 95.62 338 GLU A N 1
ATOM 2703 C CA . GLU A 1 338 ? 1.116 -32.906 -6.176 1 95.62 338 GLU A CA 1
ATOM 2704 C C . GLU A 1 338 ? -0.265 -33.375 -6.633 1 95.62 338 GLU A C 1
ATOM 2706 O O . GLU A 1 338 ? -0.593 -34.562 -6.543 1 95.62 338 GLU A O 1
ATOM 2711 N N . LEU A 1 339 ? -1.052 -32.469 -7.059 1 96.88 339 LEU A N 1
ATOM 2712 C CA . LEU A 1 339 ? -2.367 -32.812 -7.578 1 96.88 339 LEU A CA 1
ATOM 2713 C C . LEU A 1 339 ? -2.246 -33.781 -8.742 1 96.88 339 LEU A C 1
ATOM 2715 O O . LEU A 1 339 ? -2.916 -34.812 -8.766 1 96.88 339 LEU A O 1
ATOM 2719 N N . PHE A 1 340 ? -1.393 -33.469 -9.633 1 97.19 340 PHE A N 1
ATOM 2720 C CA . PHE A 1 340 ? -1.233 -34.281 -10.828 1 97.19 340 PHE A CA 1
ATOM 2721 C C . PHE A 1 340 ? -0.585 -35.625 -10.484 1 97.19 340 PHE A C 1
ATOM 2723 O O . PHE A 1 340 ? -0.92 -36.656 -11.07 1 97.19 340 PHE A O 1
ATOM 2730 N N . ARG A 1 341 ? 0.355 -35.562 -9.625 1 94 341 ARG A N 1
ATOM 2731 C CA . ARG A 1 341 ? 0.934 -36.844 -9.164 1 94 341 ARG A CA 1
ATOM 2732 C C . ARG A 1 341 ? -0.127 -37.719 -8.523 1 94 341 ARG A C 1
ATOM 2734 O O . ARG A 1 341 ? -0.141 -38.938 -8.742 1 94 341 ARG A O 1
ATOM 2741 N N . GLY A 1 342 ? -0.99 -37.156 -7.766 1 91.56 342 GLY A N 1
ATOM 2742 C CA . GLY A 1 342 ? -2.059 -37.875 -7.098 1 91.56 342 GLY A CA 1
ATOM 2743 C C . GLY A 1 342 ? -2.986 -38.594 -8.062 1 91.56 342 GLY A C 1
ATOM 2744 O O . GLY A 1 342 ? -3.531 -39.656 -7.734 1 91.56 342 GLY A O 1
ATOM 2745 N N . VAL A 1 343 ? -3.154 -38.094 -9.211 1 93.94 343 VAL A N 1
ATOM 2746 C CA . VAL A 1 343 ? -4.059 -38.688 -10.18 1 93.94 343 VAL A CA 1
ATOM 2747 C C . VAL A 1 343 ? -3.254 -39.375 -11.273 1 93.94 343 VAL A C 1
ATOM 2749 O O . VAL A 1 343 ? -3.781 -39.688 -12.352 1 93.94 343 VAL A O 1
ATOM 2752 N N . LYS A 1 344 ? -1.968 -39.562 -11.109 1 92.56 344 LYS A N 1
ATOM 2753 C CA . LYS A 1 344 ? -1.045 -40.312 -11.961 1 92.56 344 LYS A CA 1
ATOM 2754 C C . LYS A 1 344 ? -0.907 -39.656 -13.336 1 92.56 344 LYS A C 1
ATOM 2756 O O . LYS A 1 344 ? -0.922 -40.344 -14.359 1 92.56 344 LYS A O 1
ATOM 2761 N N . ARG A 1 345 ? -0.868 -38.312 -13.305 1 96.31 345 ARG A N 1
ATOM 2762 C CA . ARG A 1 345 ? -0.671 -37.531 -14.516 1 96.31 345 ARG A CA 1
ATOM 2763 C C . ARG A 1 345 ? 0.509 -36.594 -14.367 1 96.31 345 ARG A C 1
ATOM 2765 O O . ARG A 1 345 ? 0.5 -35.469 -14.922 1 96.31 345 ARG A O 1
ATOM 2772 N N . GLU A 1 346 ? 1.423 -36.938 -13.539 1 95.44 346 GLU A N 1
ATOM 2773 C CA . GLU A 1 346 ? 2.537 -36.062 -13.219 1 95.44 346 GLU A CA 1
ATOM 2774 C C . GLU A 1 346 ? 3.381 -35.75 -14.453 1 95.44 346 GLU A C 1
ATOM 2776 O O . GLU A 1 346 ? 4.008 -34.688 -14.539 1 95.44 346 GLU A O 1
ATOM 2781 N N . ASP A 1 347 ? 3.369 -36.594 -15.438 1 95.38 347 ASP A N 1
ATOM 2782 C CA . ASP A 1 347 ? 4.148 -36.375 -16.656 1 95.38 347 ASP A CA 1
ATOM 2783 C C . ASP A 1 347 ? 3.662 -35.156 -17.422 1 95.38 347 ASP A C 1
ATOM 2785 O O . ASP A 1 347 ? 4.445 -34.5 -18.109 1 95.38 347 ASP A O 1
ATOM 2789 N N . GLU A 1 348 ? 2.445 -34.812 -17.297 1 96.56 348 GLU A N 1
ATOM 2790 C CA . GLU A 1 348 ? 1.852 -33.719 -18.016 1 96.56 348 GLU A CA 1
ATOM 2791 C C . GLU A 1 348 ? 2.385 -32.375 -17.5 1 96.56 348 GLU A C 1
ATOM 2793 O O . GLU A 1 348 ? 2.396 -31.375 -18.219 1 96.56 348 GLU A O 1
ATOM 2798 N N . VAL A 1 349 ? 2.824 -32.438 -16.219 1 97.88 349 VAL A N 1
ATOM 2799 C CA . VAL A 1 349 ? 3.207 -31.141 -15.633 1 97.88 349 VAL A CA 1
ATOM 2800 C C . VAL A 1 349 ? 4.711 -31.125 -15.359 1 97.88 349 VAL A C 1
ATOM 2802 O O . VAL A 1 349 ? 5.262 -30.109 -14.93 1 97.88 349 VAL A O 1
ATOM 2805 N N . ASN A 1 350 ? 5.395 -32.281 -15.625 1 97.81 350 ASN A N 1
ATOM 2806 C CA . ASN A 1 350 ? 6.844 -32.344 -15.461 1 97.81 350 ASN A CA 1
ATOM 2807 C C . ASN A 1 350 ? 7.559 -31.328 -16.344 1 97.81 350 ASN A C 1
ATOM 2809 O O . ASN A 1 350 ? 7.324 -31.281 -17.547 1 97.81 350 ASN A O 1
ATOM 2813 N N . ARG A 1 351 ? 8.336 -30.453 -15.68 1 98.31 351 ARG A N 1
ATOM 2814 C CA . ARG A 1 351 ? 9.18 -29.453 -16.312 1 98.31 351 ARG A CA 1
ATOM 2815 C C . ARG A 1 351 ? 8.344 -28.391 -17.031 1 98.31 351 ARG A C 1
ATOM 2817 O O . ARG A 1 351 ? 8.852 -27.641 -17.859 1 98.31 351 ARG A O 1
ATOM 2824 N N . GLN A 1 352 ? 7.035 -28.359 -16.766 1 98.62 352 GLN A N 1
ATOM 2825 C CA . GLN A 1 352 ? 6.172 -27.297 -17.281 1 98.62 352 GLN A CA 1
ATOM 2826 C C . GLN A 1 352 ? 6.141 -26.109 -16.328 1 98.62 352 GLN A C 1
ATOM 2828 O O . GLN A 1 352 ? 6.09 -26.281 -15.109 1 98.62 352 GLN A O 1
ATOM 2833 N N . ILE A 1 353 ? 6.195 -24.922 -16.891 1 98.75 353 ILE A N 1
ATOM 2834 C CA . ILE A 1 353 ? 6.008 -23.75 -16.047 1 98.75 353 ILE A CA 1
ATOM 2835 C C . ILE A 1 353 ? 4.578 -23.719 -15.516 1 98.75 353 ILE A C 1
ATOM 2837 O O . ILE A 1 353 ? 3.617 -23.719 -16.281 1 98.75 353 ILE A O 1
ATOM 2841 N N . LEU A 1 354 ? 4.508 -23.672 -14.227 1 98.81 354 LEU A N 1
ATOM 2842 C CA . LEU A 1 354 ? 3.199 -23.75 -13.586 1 98.81 354 LEU A CA 1
ATOM 2843 C C . LEU A 1 354 ? 2.898 -22.484 -12.805 1 98.81 354 LEU A C 1
ATOM 2845 O O . LEU A 1 354 ? 1.826 -22.359 -12.203 1 98.81 354 LEU A O 1
ATOM 2849 N N . GLY A 1 355 ? 3.773 -21.547 -12.797 1 98.69 355 GLY A N 1
ATOM 2850 C CA . GLY A 1 355 ? 3.619 -20.266 -12.133 1 98.69 355 GLY A CA 1
ATOM 2851 C C . GLY A 1 355 ? 4.66 -19.234 -12.555 1 98.69 355 GLY A C 1
ATOM 2852 O O . GLY A 1 355 ? 5.703 -19.594 -13.109 1 98.69 355 GLY A O 1
ATOM 2853 N N . PHE A 1 356 ? 4.363 -18.016 -12.273 1 98.94 356 PHE A N 1
ATOM 2854 C CA . PHE A 1 356 ? 5.238 -16.906 -12.648 1 98.94 356 PHE A CA 1
ATOM 2855 C C . PHE A 1 356 ? 5.473 -15.977 -11.461 1 98.94 356 PHE A C 1
ATOM 2857 O O . PHE A 1 356 ? 4.629 -15.875 -10.57 1 98.94 356 PHE A O 1
ATOM 2864 N N . SER A 1 357 ? 6.629 -15.359 -11.492 1 98.81 357 SER A N 1
ATOM 2865 C CA . SER A 1 357 ? 6.902 -14.344 -10.477 1 98.81 357 SER A CA 1
ATOM 2866 C C . SER A 1 357 ? 7.59 -13.125 -11.086 1 98.81 357 SER A C 1
ATOM 2868 O O . SER A 1 357 ? 8.273 -13.234 -12.102 1 98.81 357 SER A O 1
ATOM 2870 N N . ILE A 1 358 ? 7.336 -12 -10.461 1 98.81 358 ILE A N 1
ATOM 2871 C CA . ILE A 1 358 ? 7.961 -10.742 -10.844 1 98.81 358 ILE A CA 1
ATOM 2872 C C . ILE A 1 358 ? 8.625 -10.102 -9.633 1 98.81 358 ILE A C 1
ATOM 2874 O O . ILE A 1 358 ? 7.992 -9.93 -8.586 1 98.81 358 ILE A O 1
ATOM 2878 N N . SER A 1 359 ? 9.883 -9.82 -9.734 1 98.38 359 SER A N 1
ATOM 2879 C CA . SER A 1 359 ? 10.617 -8.977 -8.797 1 98.38 359 SER A CA 1
ATOM 2880 C C . SER A 1 359 ? 10.945 -7.621 -9.422 1 98.38 359 SER A C 1
ATOM 2882 O O . SER A 1 359 ? 11.508 -7.555 -10.516 1 98.38 359 SER A O 1
ATOM 2884 N N . HIS A 1 360 ? 10.508 -6.527 -8.695 1 97.81 360 HIS A N 1
ATOM 2885 C CA . HIS A 1 360 ? 10.852 -5.258 -9.328 1 97.81 360 HIS A CA 1
ATOM 2886 C C . HIS A 1 360 ? 11.086 -4.168 -8.289 1 97.81 360 HIS A C 1
ATOM 2888 O O . HIS A 1 360 ? 10.766 -4.344 -7.113 1 97.81 360 HIS A O 1
ATOM 2894 N N . ASP A 1 361 ? 11.758 -3.201 -8.656 1 95.31 361 ASP A N 1
ATOM 2895 C CA . ASP A 1 361 ? 11.891 -1.95 -7.914 1 95.31 361 ASP A CA 1
ATOM 2896 C C . ASP A 1 361 ? 11.43 -0.762 -8.758 1 95.31 361 ASP A C 1
ATOM 2898 O O . ASP A 1 361 ? 10.5 -0.886 -9.555 1 95.31 361 ASP A O 1
ATOM 2902 N N . HIS A 1 362 ? 11.961 0.42 -8.5 1 93.12 362 HIS A N 1
ATOM 2903 C CA . HIS A 1 362 ? 11.477 1.602 -9.203 1 93.12 362 HIS A CA 1
ATOM 2904 C C . HIS A 1 362 ? 12.062 1.688 -10.609 1 93.12 362 HIS A C 1
ATOM 2906 O O . HIS A 1 362 ? 11.594 2.475 -11.438 1 93.12 362 HIS A O 1
ATOM 2912 N N . MET A 1 363 ? 13.023 0.741 -10.961 1 92.94 363 MET A N 1
ATOM 2913 C CA . MET A 1 363 ? 13.734 0.938 -12.227 1 92.94 363 MET A CA 1
ATOM 2914 C C . MET A 1 363 ? 13.766 -0.35 -13.039 1 92.94 363 MET A C 1
ATOM 2916 O O . MET A 1 363 ? 13.867 -0.311 -14.266 1 92.94 363 MET A O 1
ATOM 2920 N N . SER A 1 364 ? 13.711 -1.437 -12.359 1 95.19 364 SER A N 1
ATOM 2921 C CA . SER A 1 364 ? 13.961 -2.695 -13.055 1 95.19 364 SER A CA 1
ATOM 2922 C C . SER A 1 364 ? 12.961 -3.768 -12.633 1 95.19 364 SER A C 1
ATOM 2924 O O . SER A 1 364 ? 12.328 -3.654 -11.578 1 95.19 364 SER A O 1
ATOM 2926 N N . ALA A 1 365 ? 12.867 -4.773 -13.516 1 97.56 365 ALA A N 1
ATOM 2927 C CA . ALA A 1 365 ? 11.984 -5.91 -13.266 1 97.56 365 ALA A CA 1
ATOM 2928 C C . ALA A 1 365 ? 12.625 -7.215 -13.727 1 97.56 365 ALA A C 1
ATOM 2930 O O . ALA A 1 365 ? 13.375 -7.23 -14.711 1 97.56 365 ALA A O 1
ATOM 2931 N N . ARG A 1 366 ? 12.359 -8.25 -12.961 1 98.25 366 ARG A N 1
ATOM 2932 C CA . ARG A 1 366 ? 12.742 -9.609 -13.297 1 98.25 366 ARG A CA 1
ATOM 2933 C C . ARG A 1 366 ? 11.531 -10.531 -13.359 1 98.25 366 ARG A C 1
ATOM 2935 O O . ARG A 1 366 ? 10.68 -10.508 -12.461 1 98.25 366 ARG A O 1
ATOM 2942 N N . ILE A 1 367 ? 11.469 -11.273 -14.445 1 98.62 367 ILE A N 1
ATOM 2943 C CA . ILE A 1 367 ? 10.359 -12.211 -14.633 1 98.62 367 ILE A CA 1
ATOM 2944 C C . ILE A 1 367 ? 10.898 -13.641 -14.617 1 98.62 367 ILE A C 1
ATOM 2946 O O . ILE A 1 367 ? 11.852 -13.969 -15.328 1 98.62 367 ILE A O 1
ATOM 2950 N N . TYR A 1 368 ? 10.266 -14.461 -13.82 1 98.69 368 TYR A N 1
ATOM 2951 C CA . TYR A 1 368 ? 10.648 -15.867 -13.75 1 98.69 368 TYR A CA 1
ATOM 2952 C C . TYR A 1 368 ? 9.461 -16.781 -14.016 1 98.69 368 TYR A C 1
ATOM 2954 O O . TYR A 1 368 ? 8.32 -16.438 -13.672 1 98.69 368 TYR A O 1
ATOM 2962 N N . GLY A 1 369 ? 9.758 -17.906 -14.648 1 98.75 369 GLY A N 1
ATOM 2963 C CA . GLY A 1 369 ? 8.859 -19.062 -14.672 1 98.75 369 GLY A CA 1
ATOM 2964 C C . GLY A 1 369 ? 9.273 -20.156 -13.711 1 98.75 369 GLY A C 1
ATOM 2965 O O . GLY A 1 369 ? 10.461 -20.438 -13.555 1 98.75 369 GLY A O 1
ATOM 2966 N N . HIS A 1 370 ? 8.32 -20.75 -13.039 1 98.81 370 HIS A N 1
ATOM 2967 C CA . HIS A 1 370 ? 8.617 -21.766 -12.023 1 98.81 370 HIS A CA 1
ATOM 2968 C C . HIS A 1 370 ? 8.055 -23.125 -12.422 1 98.81 370 HIS A C 1
ATOM 2970 O O . HIS A 1 370 ? 6.945 -23.203 -12.953 1 98.81 370 HIS A O 1
ATOM 2976 N N . TYR A 1 371 ? 8.859 -24.141 -12.148 1 98.75 371 TYR A N 1
ATOM 2977 C CA . TYR A 1 371 ? 8.469 -25.469 -12.602 1 98.75 371 TYR A CA 1
ATOM 2978 C C . TYR A 1 371 ? 9.016 -26.547 -11.68 1 98.75 371 TYR A C 1
ATOM 2980 O O . TYR A 1 371 ? 9.906 -26.281 -10.867 1 98.75 371 TYR A O 1
ATOM 2988 N N . ALA A 1 372 ? 8.414 -27.703 -11.781 1 98.5 372 ALA A N 1
ATOM 2989 C CA . ALA A 1 372 ? 8.844 -28.859 -11.016 1 98.5 372 ALA A CA 1
ATOM 2990 C C . ALA A 1 372 ? 9.547 -29.875 -11.914 1 98.5 372 ALA A C 1
ATOM 2992 O O . ALA A 1 372 ? 9.219 -30 -13.102 1 98.5 372 ALA A O 1
ATOM 2993 N N . VAL A 1 373 ? 10.508 -30.469 -11.359 1 98.19 373 VAL A N 1
ATOM 2994 C CA . VAL A 1 373 ? 11.109 -31.656 -11.961 1 98.19 373 VAL A CA 1
ATOM 2995 C C . VAL A 1 373 ? 10.742 -32.875 -11.141 1 98.19 373 VAL A C 1
ATOM 2997 O O . VAL A 1 373 ? 11.117 -33 -9.969 1 98.19 373 VAL A O 1
ATOM 3000 N N . ILE A 1 374 ? 9.984 -33.75 -11.789 1 96.06 374 ILE A N 1
ATOM 3001 C CA . ILE A 1 374 ? 9.477 -34.938 -11.117 1 96.06 374 ILE A CA 1
ATOM 3002 C C . ILE A 1 374 ? 10.195 -36.156 -11.648 1 96.06 374 ILE A C 1
ATOM 3004 O O . ILE A 1 374 ? 10.094 -36.5 -12.836 1 96.06 374 ILE A O 1
ATOM 3008 N N . GLN A 1 375 ? 10.961 -36.75 -10.852 1 90.94 375 GLN A N 1
ATOM 3009 C CA . GLN A 1 375 ? 11.648 -38 -11.172 1 90.94 375 GLN A CA 1
ATOM 3010 C C . GLN A 1 375 ? 11.297 -39.094 -10.164 1 90.94 375 GLN A C 1
ATOM 3012 O O . GLN A 1 375 ? 11.805 -39.094 -9.047 1 90.94 375 GLN A O 1
ATOM 3017 N N . ASP A 1 376 ? 10.5 -40.031 -10.57 1 83.75 376 ASP A N 1
ATOM 3018 C CA . ASP A 1 376 ? 10.023 -41.125 -9.719 1 83.75 376 ASP A CA 1
ATOM 3019 C C . ASP A 1 376 ? 9.359 -40.562 -8.461 1 83.75 376 ASP A C 1
ATOM 3021 O O . ASP A 1 376 ? 8.352 -39.875 -8.539 1 83.75 376 ASP A O 1
ATOM 3025 N N . LYS A 1 377 ? 10.039 -40.719 -7.312 1 83.38 377 LYS A N 1
ATOM 3026 C CA . LYS A 1 377 ? 9.43 -40.312 -6.055 1 83.38 377 LYS A CA 1
ATOM 3027 C C . LYS A 1 377 ? 9.938 -38.938 -5.637 1 83.38 377 LYS A C 1
ATOM 3029 O O . LYS A 1 377 ? 9.352 -38.281 -4.77 1 83.38 377 LYS A O 1
ATOM 3034 N N . ASP A 1 378 ? 10.836 -38.438 -6.426 1 91.62 378 ASP A N 1
ATOM 3035 C CA . ASP A 1 378 ? 11.461 -37.188 -6.035 1 91.62 378 ASP A CA 1
ATOM 3036 C C . ASP A 1 378 ? 10.867 -36 -6.809 1 91.62 378 ASP A C 1
ATOM 3038 O O . ASP A 1 378 ? 10.594 -36.125 -8.008 1 91.62 378 ASP A O 1
ATOM 3042 N N . MET A 1 379 ? 10.594 -34.969 -6.113 1 95.12 379 MET A N 1
ATOM 3043 C CA . MET A 1 379 ? 10.086 -33.75 -6.699 1 95.12 379 MET A CA 1
ATOM 3044 C C . MET A 1 379 ? 10.93 -32.531 -6.258 1 95.12 379 MET A C 1
ATOM 3046 O O . MET A 1 379 ? 11.117 -32.312 -5.059 1 95.12 379 MET A O 1
ATOM 3050 N N . LYS A 1 380 ? 11.5 -31.875 -7.266 1 97.88 380 LYS A N 1
ATOM 3051 C CA . LYS A 1 380 ? 12.281 -30.672 -7.008 1 97.88 380 LYS A CA 1
ATOM 3052 C C . LYS A 1 380 ? 11.727 -29.484 -7.773 1 97.88 380 LYS A C 1
ATOM 3054 O O . LYS A 1 380 ? 11.055 -29.641 -8.797 1 97.88 380 LYS A O 1
ATOM 3059 N N . PHE A 1 381 ? 11.961 -28.312 -7.312 1 98.56 381 PHE A N 1
ATOM 3060 C CA . PHE A 1 381 ? 11.367 -27.094 -7.867 1 98.56 381 PHE A CA 1
ATOM 3061 C C . PHE A 1 381 ? 12.453 -26.125 -8.328 1 98.56 381 PHE A C 1
ATOM 3063 O O . PHE A 1 381 ? 13.453 -25.938 -7.633 1 98.56 381 PHE A O 1
ATOM 3070 N N . TYR A 1 382 ? 12.203 -25.531 -9.461 1 98.56 382 TYR A N 1
ATOM 3071 C CA . TYR A 1 382 ? 13.227 -24.703 -10.094 1 98.56 382 TYR A CA 1
ATOM 3072 C C . TYR A 1 382 ? 12.625 -23.422 -10.648 1 98.56 382 TYR A C 1
ATOM 3074 O O . TYR A 1 382 ? 11.398 -23.297 -10.734 1 98.56 382 TYR A O 1
ATOM 3082 N N . CYS A 1 383 ? 13.484 -22.516 -10.953 1 97.44 383 CYS A N 1
ATOM 3083 C CA . CYS A 1 383 ? 13.125 -21.234 -11.531 1 97.44 383 CYS A CA 1
ATOM 3084 C C . CYS A 1 383 ? 13.805 -21.016 -12.875 1 97.44 383 CYS A C 1
ATOM 3086 O O . CYS A 1 383 ? 15.008 -21.234 -13 1 97.44 383 CYS A O 1
ATOM 3088 N N . HIS A 1 384 ? 13.039 -20.609 -13.828 1 98 384 HIS A N 1
ATOM 3089 C CA . HIS A 1 384 ? 13.57 -20.25 -15.141 1 98 384 HIS A CA 1
ATOM 3090 C C . HIS A 1 384 ? 13.539 -18.734 -15.344 1 98 384 HIS A C 1
ATOM 3092 O O . HIS A 1 384 ? 12.461 -18.125 -15.352 1 98 384 HIS A O 1
ATOM 3098 N N . PRO A 1 385 ? 14.672 -18.141 -15.539 1 97.62 385 PRO A N 1
ATOM 3099 C CA . PRO A 1 385 ? 14.656 -16.703 -15.844 1 97.62 385 PRO A CA 1
ATOM 3100 C C . PRO A 1 385 ? 14.125 -16.391 -17.234 1 97.62 385 PRO A C 1
ATOM 3102 O O . PRO A 1 385 ? 14.695 -16.844 -18.234 1 97.62 385 PRO A O 1
ATOM 3105 N N . ILE A 1 386 ? 13.125 -15.711 -17.297 1 98 386 ILE A N 1
ATOM 3106 C CA . ILE A 1 386 ? 12.508 -15.359 -18.578 1 98 386 ILE A CA 1
ATOM 3107 C C . ILE A 1 386 ? 13.07 -14.031 -19.078 1 98 386 ILE A C 1
ATOM 3109 O O . ILE A 1 386 ? 13.484 -13.914 -20.234 1 98 386 ILE A O 1
ATOM 3113 N N . LEU A 1 387 ? 13.023 -13.008 -18.203 1 97 387 LEU A N 1
ATOM 3114 C CA . LEU A 1 387 ? 13.477 -11.68 -18.609 1 97 387 LEU A CA 1
ATOM 3115 C C . LEU A 1 387 ? 14.023 -10.914 -17.406 1 97 387 LEU A C 1
ATOM 3117 O O . LEU A 1 387 ? 13.461 -10.984 -16.312 1 97 387 LEU A O 1
ATOM 3121 N N . ASN A 1 388 ? 15.133 -10.289 -17.547 1 95.81 388 ASN A N 1
ATOM 3122 C CA . ASN A 1 388 ? 15.742 -9.328 -16.641 1 95.81 388 ASN A CA 1
ATOM 3123 C C . ASN A 1 388 ? 16.078 -8.023 -17.359 1 95.81 388 ASN A C 1
ATOM 3125 O O . ASN A 1 388 ? 16.938 -8 -18.234 1 95.81 388 ASN A O 1
ATOM 3129 N N . PHE A 1 389 ? 15.367 -6.895 -16.906 1 95.19 389 PHE A N 1
ATOM 3130 C CA . PHE A 1 389 ? 15.523 -5.691 -17.719 1 95.19 389 PHE A CA 1
ATOM 3131 C C . PHE A 1 389 ? 15.266 -4.441 -16.891 1 95.19 389 PHE A C 1
ATOM 3133 O O . PHE A 1 389 ? 14.672 -4.52 -15.805 1 95.19 389 PHE A O 1
ATOM 3140 N N . SER A 1 390 ? 15.805 -3.391 -17.359 1 93.81 390 SER A N 1
ATOM 3141 C CA . SER A 1 390 ? 15.461 -2.068 -16.844 1 93.81 390 SER A CA 1
ATOM 3142 C C . SER A 1 390 ? 14.383 -1.41 -17.703 1 93.81 390 SER A C 1
ATOM 3144 O O . SER A 1 390 ? 14.523 -1.299 -18.922 1 93.81 390 SER A O 1
ATOM 3146 N N . PHE A 1 391 ? 13.328 -0.959 -17.031 1 92.19 391 PHE A N 1
ATOM 3147 C CA . PHE A 1 391 ? 12.266 -0.373 -17.828 1 92.19 391 PHE A CA 1
ATOM 3148 C C . PHE A 1 391 ? 12.398 1.145 -17.891 1 92.19 391 PHE A C 1
ATOM 3150 O O . PHE A 1 391 ? 11.539 1.83 -18.453 1 92.19 391 PHE A O 1
ATOM 3157 N N . THR A 1 392 ? 13.445 1.627 -17.344 1 90.56 392 THR A N 1
ATOM 3158 C CA . THR A 1 392 ? 13.68 3.066 -17.406 1 90.56 392 THR A CA 1
ATOM 3159 C C . THR A 1 392 ? 14.75 3.406 -18.422 1 90.56 392 THR A C 1
ATOM 3161 O O . THR A 1 392 ? 14.938 4.574 -18.781 1 90.56 392 THR A O 1
ATOM 3164 N N . ILE A 1 393 ? 15.336 2.414 -18.938 1 84.69 393 ILE A N 1
ATOM 3165 C CA . ILE A 1 393 ? 16.422 2.645 -19.891 1 84.69 393 ILE A CA 1
ATOM 3166 C C . ILE A 1 393 ? 15.852 3.215 -21.188 1 84.69 393 ILE A C 1
ATOM 3168 O O . ILE A 1 393 ? 14.711 2.918 -21.562 1 84.69 393 ILE A O 1
ATOM 3172 N N . SER A 1 394 ? 16.672 3.957 -21.891 1 88.12 394 SER A N 1
ATOM 3173 C CA . SER A 1 394 ? 16.328 4.535 -23.172 1 88.12 394 SER A CA 1
ATOM 3174 C C . SER A 1 394 ? 14.977 5.234 -23.125 1 88.12 394 SER A C 1
ATOM 3176 O O . SER A 1 394 ? 14.102 4.961 -23.953 1 88.12 394 SER A O 1
ATOM 3178 N N . ASP A 1 395 ? 14.711 5.984 -22.125 1 87.12 395 ASP A N 1
ATOM 3179 C CA . ASP A 1 395 ? 13.531 6.82 -21.938 1 87.12 395 ASP A CA 1
ATOM 3180 C C . ASP A 1 395 ? 12.266 5.969 -21.812 1 87.12 395 ASP A C 1
ATOM 3182 O O . ASP A 1 395 ? 11.227 6.316 -22.375 1 87.12 395 ASP A O 1
ATOM 3186 N N . GLY A 1 396 ? 12.477 4.828 -21.281 1 90.69 396 GLY A N 1
ATOM 3187 C CA . GLY A 1 396 ? 11.32 4.008 -20.953 1 90.69 396 GLY A CA 1
ATOM 3188 C C . GLY A 1 396 ? 10.812 3.189 -22.125 1 90.69 396 GLY A C 1
ATOM 3189 O O . GLY A 1 396 ? 9.625 2.877 -22.203 1 90.69 396 GLY A O 1
ATOM 3190 N N . LYS A 1 397 ? 11.609 2.824 -23.062 1 90.19 397 LYS A N 1
ATOM 3191 C CA . LYS A 1 397 ? 11.188 2.057 -24.219 1 90.19 397 LYS A CA 1
ATOM 3192 C C . LYS A 1 397 ? 10.602 0.709 -23.812 1 90.19 397 LYS A C 1
ATOM 3194 O O . LYS A 1 397 ? 9.68 0.209 -24.469 1 90.19 397 LYS A O 1
ATOM 3199 N N . GLU A 1 398 ? 11.117 0.163 -22.703 1 93.38 398 GLU A N 1
ATOM 3200 C CA . GLU A 1 398 ? 10.719 -1.174 -22.266 1 93.38 398 GLU A CA 1
ATOM 3201 C C . GLU A 1 398 ? 9.711 -1.107 -21.125 1 93.38 398 GLU A C 1
ATOM 3203 O O . GLU A 1 398 ? 9.438 -2.115 -20.469 1 93.38 398 GLU A O 1
ATOM 3208 N N . ARG A 1 399 ? 9.109 0.055 -20.906 1 94.31 399 ARG A N 1
ATOM 3209 C CA . ARG A 1 399 ? 8.32 0.265 -19.688 1 94.31 399 ARG A CA 1
ATOM 3210 C C . ARG A 1 399 ? 7.074 -0.616 -19.688 1 94.31 399 ARG A C 1
ATOM 3212 O O . ARG A 1 399 ? 6.559 -0.966 -18.625 1 94.31 399 ARG A O 1
ATOM 3219 N N . TRP A 1 400 ? 6.621 -1.087 -20.875 1 96 400 TRP A N 1
ATOM 3220 C CA . TRP A 1 400 ? 5.371 -1.833 -20.938 1 96 400 TRP A CA 1
ATOM 3221 C C . TRP A 1 400 ? 5.633 -3.326 -21.094 1 96 400 TRP A C 1
ATOM 3223 O O . TRP A 1 400 ? 4.695 -4.121 -21.203 1 96 400 TRP A O 1
ATOM 3233 N N . THR A 1 401 ? 6.828 -3.719 -21.062 1 96.19 401 THR A N 1
ATOM 3234 C CA . THR A 1 401 ? 7.195 -5.105 -21.344 1 96.19 401 THR A CA 1
ATOM 3235 C C . THR A 1 401 ? 6.559 -6.043 -20.312 1 96.19 401 THR A C 1
ATOM 3237 O O . THR A 1 401 ? 5.898 -7.016 -20.688 1 96.19 401 THR A O 1
ATOM 3240 N N . ALA A 1 402 ? 6.766 -5.766 -19.078 1 97.62 402 ALA A N 1
ATOM 3241 C CA . ALA A 1 402 ? 6.211 -6.621 -18.031 1 97.62 402 ALA A CA 1
ATOM 3242 C C . ALA A 1 402 ? 4.688 -6.578 -18.047 1 97.62 402 ALA A C 1
ATOM 3244 O O . ALA A 1 402 ? 4.031 -7.613 -17.891 1 97.62 402 ALA A O 1
ATOM 3245 N N . TYR A 1 403 ? 4.164 -5.418 -18.234 1 97.94 403 TYR A N 1
ATOM 3246 C CA . TYR A 1 403 ? 2.715 -5.238 -18.281 1 97.94 403 TYR A CA 1
ATOM 3247 C C . TYR A 1 403 ? 2.086 -6.117 -19.344 1 97.94 403 TYR A C 1
ATOM 3249 O O . TYR A 1 403 ? 1.11 -6.824 -19.094 1 97.94 403 TYR A O 1
ATOM 3257 N N . ARG A 1 404 ? 2.637 -6.086 -20.516 1 97.69 404 ARG A N 1
ATOM 3258 C CA . ARG A 1 404 ? 2.125 -6.859 -21.641 1 97.69 404 ARG A CA 1
ATOM 3259 C C . ARG A 1 404 ? 2.27 -8.359 -21.391 1 97.69 404 ARG A C 1
ATOM 3261 O O . ARG A 1 404 ? 1.372 -9.133 -21.719 1 97.69 404 ARG A O 1
ATOM 3268 N N . PHE A 1 405 ? 3.389 -8.695 -20.875 1 98.38 405 PHE A N 1
ATOM 3269 C CA . PHE A 1 405 ? 3.617 -10.102 -20.562 1 98.38 405 PHE A CA 1
ATOM 3270 C C . PHE A 1 405 ? 2.561 -10.617 -19.594 1 98.38 405 PHE A C 1
ATOM 3272 O O . PHE A 1 405 ? 1.997 -11.695 -19.797 1 98.38 405 PHE A O 1
ATOM 3279 N N . ILE A 1 406 ? 2.248 -9.836 -18.516 1 98.62 406 ILE A N 1
ATOM 3280 C CA . ILE A 1 406 ? 1.283 -10.25 -17.5 1 98.62 406 ILE A CA 1
ATOM 3281 C C . ILE A 1 406 ? -0.118 -10.289 -18.109 1 98.62 406 ILE A C 1
ATOM 3283 O O . ILE A 1 406 ? -0.901 -11.195 -17.812 1 98.62 406 ILE A O 1
ATOM 3287 N N . GLN A 1 407 ? -0.402 -9.367 -18.922 1 98.25 407 GLN A N 1
ATOM 3288 C CA . GLN A 1 407 ? -1.686 -9.391 -19.609 1 98.25 407 GLN A CA 1
ATOM 3289 C C . GLN A 1 407 ? -1.848 -10.664 -20.422 1 98.25 407 GLN A C 1
ATOM 3291 O O . GLN A 1 407 ? -2.938 -11.234 -20.484 1 98.25 407 GLN A O 1
ATOM 3296 N N . ASN A 1 408 ? -0.789 -11 -21.078 1 98.5 408 ASN A N 1
ATOM 3297 C CA . ASN A 1 408 ? -0.828 -12.227 -21.859 1 98.5 408 ASN A CA 1
ATOM 3298 C C . ASN A 1 408 ? -0.977 -13.453 -20.969 1 98.5 408 ASN A C 1
ATOM 3300 O O . ASN A 1 408 ? -1.608 -14.438 -21.375 1 98.5 408 ASN A O 1
ATOM 3304 N N . ILE A 1 409 ? -0.399 -13.438 -19.797 1 98.62 409 ILE A N 1
ATOM 3305 C CA . ILE A 1 409 ? -0.636 -14.516 -18.844 1 98.62 409 ILE A CA 1
ATOM 3306 C C . ILE A 1 409 ? -2.129 -14.617 -18.547 1 98.62 409 ILE A C 1
ATOM 3308 O O . ILE A 1 409 ? -2.693 -15.711 -18.531 1 98.62 409 ILE A O 1
ATOM 3312 N N . TYR A 1 410 ? -2.756 -13.477 -18.359 1 98.56 410 TYR A N 1
ATOM 3313 C CA . TYR A 1 410 ? -4.172 -13.43 -18.016 1 98.56 410 TYR A CA 1
ATOM 3314 C C . TYR A 1 410 ? -5.031 -13.938 -19.172 1 98.56 410 TYR A C 1
ATOM 3316 O O . TYR A 1 410 ? -6.004 -14.664 -18.953 1 98.56 410 TYR A O 1
ATOM 3324 N N . ASP A 1 411 ? -4.703 -13.602 -20.344 1 97.56 411 ASP A N 1
ATOM 3325 C CA . ASP A 1 411 ? -5.586 -13.773 -21.5 1 97.56 411 ASP A CA 1
ATOM 3326 C C . ASP A 1 411 ? -5.352 -15.125 -22.172 1 97.56 411 ASP A C 1
ATOM 3328 O O . ASP A 1 411 ? -6.27 -15.703 -22.75 1 97.56 411 ASP A O 1
ATOM 3332 N N . VAL A 1 412 ? -4.121 -15.586 -22.062 1 97 412 VAL A N 1
ATOM 3333 C CA . VAL A 1 412 ? -3.77 -16.75 -22.875 1 97 412 VAL A CA 1
ATOM 3334 C C . VAL A 1 412 ? -3.395 -17.922 -21.969 1 97 412 VAL A C 1
ATOM 3336 O O . VAL A 1 412 ? -3.984 -19 -22.078 1 97 412 VAL A O 1
ATOM 3339 N N . TRP A 1 413 ? -2.504 -17.703 -21.125 1 98.31 413 TRP A N 1
ATOM 3340 C CA . TRP A 1 413 ? -1.917 -18.797 -20.344 1 98.31 413 TRP A CA 1
ATOM 3341 C C . TRP A 1 413 ? -2.857 -19.25 -19.234 1 98.31 413 TRP A C 1
ATOM 3343 O O . TRP A 1 413 ? -3.051 -20.453 -19.016 1 98.31 413 TRP A O 1
ATOM 3353 N N . MET A 1 414 ? -3.441 -18.312 -18.516 1 98.56 414 MET A N 1
ATOM 3354 C CA . MET A 1 414 ? -4.227 -18.578 -17.312 1 98.56 414 MET A CA 1
ATOM 3355 C C . MET A 1 414 ? -5.434 -19.453 -17.641 1 98.56 414 MET A C 1
ATOM 3357 O O . MET A 1 414 ? -5.707 -20.422 -16.953 1 98.56 414 MET A O 1
ATOM 3361 N N . PRO A 1 415 ? -6.172 -19.188 -18.688 1 98.19 415 PRO A N 1
ATOM 3362 C CA . PRO A 1 415 ? -7.324 -20.047 -18.984 1 98.19 415 PRO A CA 1
ATOM 3363 C C . PRO A 1 415 ? -6.926 -21.5 -19.234 1 98.19 415 PRO A C 1
ATOM 3365 O O . PRO A 1 415 ? -7.621 -22.422 -18.797 1 98.19 415 PRO A O 1
ATOM 3368 N N . GLU A 1 416 ? -5.848 -21.672 -19.906 1 97.75 416 GLU A N 1
ATOM 3369 C CA . GLU A 1 416 ? -5.367 -23.016 -20.172 1 97.75 416 GLU A CA 1
ATOM 3370 C C . GLU A 1 416 ? -4.91 -23.703 -18.891 1 97.75 416 GLU A C 1
ATOM 3372 O O . GLU A 1 416 ? -5.168 -24.891 -18.703 1 97.75 416 GLU A O 1
ATOM 3377 N N . HIS A 1 417 ? -4.238 -22.984 -18.125 1 98.5 417 HIS A N 1
ATOM 3378 C CA . HIS A 1 417 ? -3.758 -23.5 -16.859 1 98.5 417 HIS A CA 1
ATOM 3379 C C . HIS A 1 417 ? -4.918 -23.906 -15.953 1 98.5 417 HIS A C 1
ATOM 3381 O O . HIS A 1 417 ? -4.879 -24.953 -15.297 1 98.5 417 HIS A O 1
ATOM 3387 N N . PHE A 1 418 ? -5.906 -23.109 -15.93 1 98.75 418 PHE A N 1
ATOM 3388 C CA . PHE A 1 418 ? -7.094 -23.391 -15.125 1 98.75 418 PHE A CA 1
ATOM 3389 C C . PHE A 1 418 ? -7.773 -24.672 -15.602 1 98.75 418 PHE A C 1
ATOM 3391 O O . PHE A 1 418 ? -8.164 -25.516 -14.789 1 98.75 418 PHE A O 1
ATOM 3398 N N . ALA A 1 419 ? -7.902 -24.734 -16.859 1 98.5 419 ALA A N 1
ATOM 3399 C CA . ALA A 1 419 ? -8.516 -25.938 -17.438 1 98.5 419 ALA A CA 1
ATOM 3400 C C . ALA A 1 419 ? -7.727 -27.188 -17.078 1 98.5 419 ALA A C 1
ATOM 3402 O O . ALA A 1 419 ? -8.312 -28.234 -16.797 1 98.5 419 ALA A O 1
ATOM 3403 N N . ARG A 1 420 ? -6.48 -27.062 -17.109 1 97.88 420 ARG A N 1
ATOM 3404 C CA . ARG A 1 420 ? -5.605 -28.172 -16.75 1 97.88 420 ARG A CA 1
ATOM 3405 C C . ARG A 1 420 ? -5.844 -28.594 -15.297 1 97.88 420 ARG A C 1
ATOM 3407 O O . ARG A 1 420 ? -5.965 -29.781 -15.008 1 97.88 420 ARG A O 1
ATOM 3414 N N . ILE A 1 421 ? -5.895 -27.672 -14.414 1 98.56 421 ILE A N 1
ATOM 3415 C CA . ILE A 1 421 ? -6.113 -27.953 -13 1 98.56 421 ILE A CA 1
ATOM 3416 C C . ILE A 1 421 ? -7.48 -28.609 -12.812 1 98.56 421 ILE A C 1
ATOM 3418 O O . ILE A 1 421 ? -7.594 -29.625 -12.117 1 98.56 421 ILE A O 1
ATOM 3422 N N . CYS A 1 422 ? -8.461 -28.062 -13.477 1 98.56 422 CYS A N 1
ATOM 3423 C CA . CYS A 1 422 ? -9.805 -28.609 -13.375 1 98.56 422 CYS A CA 1
ATOM 3424 C C . CYS A 1 422 ? -9.852 -30.047 -13.875 1 98.56 422 CYS A C 1
ATOM 3426 O O . CYS A 1 422 ? -10.516 -30.891 -13.273 1 98.56 422 CYS A O 1
ATOM 3428 N N . SER A 1 423 ? -9.172 -30.297 -14.945 1 98.19 423 SER A N 1
ATOM 3429 C CA . SER A 1 423 ? -9.156 -31.656 -15.508 1 98.19 423 SER A CA 1
ATOM 3430 C C . SER A 1 423 ? -8.578 -32.656 -14.516 1 98.19 423 SER A C 1
ATOM 3432 O O . SER A 1 423 ? -9.062 -33.781 -14.414 1 98.19 423 SER A O 1
ATOM 3434 N N . ALA A 1 424 ? -7.57 -32.281 -13.805 1 97.75 424 ALA A N 1
ATOM 3435 C CA . ALA A 1 424 ? -6.969 -33.156 -12.805 1 97.75 424 ALA A CA 1
ATOM 3436 C C . ALA A 1 424 ? -7.902 -33.344 -11.609 1 97.75 424 ALA A C 1
ATOM 3438 O O . ALA A 1 424 ? -8.023 -34.438 -11.086 1 97.75 424 ALA A O 1
ATOM 3439 N N . ILE A 1 425 ? -8.547 -32.25 -11.195 1 97.38 425 ILE A N 1
ATOM 3440 C CA . ILE A 1 425 ? -9.484 -32.344 -10.086 1 97.38 425 ILE A CA 1
ATOM 3441 C C . ILE A 1 425 ? -10.609 -33.312 -10.445 1 97.38 425 ILE A C 1
ATOM 3443 O O . ILE A 1 425 ? -11.039 -34.125 -9.609 1 97.38 425 ILE A O 1
ATOM 3447 N N . ASP A 1 426 ? -11.047 -33.281 -11.641 1 96.56 426 ASP A N 1
ATOM 3448 C CA . ASP A 1 426 ? -12.148 -34.125 -12.102 1 96.56 426 ASP A CA 1
ATOM 3449 C C . ASP A 1 426 ? -11.781 -35.594 -12.023 1 96.56 426 ASP A C 1
ATOM 3451 O O . ASP A 1 426 ? -12.664 -36.469 -11.953 1 96.56 426 ASP A O 1
ATOM 3455 N N . GLU A 1 427 ? -10.523 -35.875 -11.945 1 95 427 GLU A N 1
ATOM 3456 C CA . GLU A 1 427 ? -10.07 -37.25 -11.961 1 95 427 GLU A CA 1
ATOM 3457 C C . GLU A 1 427 ? -9.805 -37.781 -10.547 1 95 427 GLU A C 1
ATOM 3459 O O . GLU A 1 427 ? -9.477 -38.938 -10.352 1 95 427 GLU A O 1
ATOM 3464 N N . ILE A 1 428 ? -9.922 -36.875 -9.578 1 92.19 428 ILE A N 1
ATOM 3465 C CA . ILE A 1 428 ? -9.82 -37.312 -8.195 1 92.19 428 ILE A CA 1
ATOM 3466 C C . ILE A 1 428 ? -10.969 -38.281 -7.887 1 92.19 428 ILE A C 1
ATOM 3468 O O . ILE A 1 428 ? -12.133 -37.969 -8.141 1 92.19 428 ILE A O 1
ATOM 3472 N N . PRO A 1 429 ? -10.602 -39.438 -7.375 1 82.5 429 PRO A N 1
ATOM 3473 C CA . PRO A 1 429 ? -11.664 -40.406 -7.086 1 82.5 429 PRO A CA 1
ATOM 3474 C C . PRO A 1 429 ? -12.609 -39.938 -5.984 1 82.5 429 PRO A C 1
ATOM 3476 O O . PRO A 1 429 ? -12.188 -39.219 -5.066 1 82.5 429 PRO A O 1
ATOM 3479 N N . SER A 1 430 ? -13.93 -39.906 -5.984 1 69.75 430 SER A N 1
ATOM 3480 C CA . SER A 1 430 ? -14.922 -39.5 -4.996 1 69.75 430 SER A CA 1
ATOM 3481 C C . SER A 1 430 ? -14.93 -40.438 -3.799 1 69.75 430 SER A C 1
ATOM 3483 O O . SER A 1 430 ? -14.523 -41.594 -3.908 1 69.75 430 SER A O 1
ATOM 3485 N N . ASP A 1 431 ? -15.047 -39.969 -2.449 1 56.47 431 ASP A N 1
ATOM 3486 C CA . ASP A 1 431 ? -15.258 -40.875 -1.306 1 56.47 431 ASP A CA 1
ATOM 3487 C C . ASP A 1 431 ? -16.219 -42 -1.654 1 56.47 431 ASP A C 1
ATOM 3489 O O . ASP A 1 431 ? -16.188 -43.062 -1.03 1 56.47 431 ASP A O 1
ATOM 3493 N N . GLN A 1 432 ? -17.281 -41.812 -2.336 1 46.25 432 GLN A N 1
ATOM 3494 C CA . GLN A 1 432 ? -18.156 -42.969 -2.578 1 46.25 432 GLN A CA 1
ATOM 3495 C C . GLN A 1 432 ? -17.359 -44.125 -3.152 1 46.25 432 GLN A C 1
ATOM 3497 O O . GLN A 1 432 ? -17.703 -45.312 -2.934 1 46.25 432 GLN A O 1
ATOM 3502 N N . ASP A 1 433 ? -16.344 -43.781 -3.775 1 43.56 433 ASP A N 1
ATOM 3503 C CA . ASP A 1 433 ? -15.547 -44.906 -4.301 1 43.56 433 ASP A CA 1
ATOM 3504 C C . ASP A 1 433 ? -14.594 -45.438 -3.234 1 43.56 433 ASP A C 1
ATOM 3506 O O . ASP A 1 433 ? -13.992 -46.5 -3.41 1 43.56 433 ASP A O 1
ATOM 3510 N N . LEU A 1 434 ? -14.297 -44.625 -2.152 1 41.19 434 LEU A N 1
ATOM 3511 C CA . LEU A 1 434 ? -13.492 -45.094 -1.035 1 41.19 434 LEU A CA 1
ATOM 3512 C C . LEU A 1 434 ? -14.32 -45.969 -0.103 1 41.19 434 LEU A C 1
ATOM 3514 O O . LEU A 1 434 ? -13.766 -46.75 0.671 1 41.19 434 LEU A O 1
ATOM 3518 N N . ASP A 1 435 ? -15.508 -45.562 0.209 1 36.66 435 ASP A N 1
ATOM 3519 C CA . ASP A 1 435 ? -16.375 -46.438 1.021 1 36.66 435 ASP A CA 1
ATOM 3520 C C . ASP A 1 435 ? -16.781 -47.688 0.258 1 36.66 435 ASP A C 1
ATOM 3522 O O . ASP A 1 435 ? -17.953 -47.844 -0.085 1 36.66 435 ASP A O 1
ATOM 3526 N N . ASP A 1 436 ? -16.125 -48.062 -0.647 1 35 436 ASP A N 1
ATOM 3527 C CA . ASP A 1 436 ? -16.469 -49.438 -0.953 1 35 436 ASP A CA 1
ATOM 3528 C C . ASP A 1 436 ? -16.469 -50.312 0.311 1 35 436 ASP A C 1
ATOM 3530 O O . ASP A 1 436 ? -15.438 -50.438 0.976 1 35 436 ASP A O 1
ATOM 3534 N N . PRO A 1 437 ? -17.594 -50.406 0.996 1 35.97 437 PRO A N 1
ATOM 3535 C CA . PRO A 1 437 ? -17.844 -51.219 2.195 1 35.97 437 PRO A CA 1
ATOM 3536 C C . PRO A 1 437 ? -17.031 -52.5 2.225 1 35.97 437 PRO A C 1
ATOM 3538 O O . PRO A 1 437 ? -17.094 -53.25 3.197 1 35.97 437 PRO A O 1
ATOM 3541 N N . SER A 1 438 ? -16.609 -52.969 1.142 1 34.38 438 SER A N 1
ATOM 3542 C CA . SER A 1 438 ? -15.984 -54.281 1.25 1 34.38 438 SER A CA 1
ATOM 3543 C C . SER A 1 438 ? -14.703 -54.219 2.066 1 34.38 438 SER A C 1
ATOM 3545 O O . SER A 1 438 ? -13.977 -55.188 2.18 1 34.38 438 SER A O 1
ATOM 3547 N N . LEU A 1 439 ? -14.289 -52.906 2.352 1 34.19 439 LEU A N 1
ATOM 3548 C CA . LEU A 1 439 ? -13.094 -52.938 3.195 1 34.19 439 LEU A CA 1
ATOM 3549 C C . LEU A 1 439 ? -13.469 -53.156 4.656 1 34.19 439 LEU A C 1
ATOM 3551 O O . LEU A 1 439 ? -14.367 -52.5 5.188 1 34.19 439 LEU A O 1
ATOM 3555 N N . PRO A 1 440 ? -13.188 -54.344 5.227 1 31.97 440 PRO A N 1
ATOM 3556 C CA . PRO A 1 440 ? -13.531 -54.688 6.605 1 31.97 440 PRO A CA 1
ATOM 3557 C C . PRO A 1 440 ? -13.016 -53.656 7.617 1 31.97 440 PRO A C 1
ATOM 3559 O O . PRO A 1 440 ? -11.953 -53.062 7.406 1 31.97 440 PRO A O 1
ATOM 3562 N N . SER A 1 441 ? -13.906 -52.875 8.219 1 30.59 441 SER A N 1
ATOM 3563 C CA . SER A 1 441 ? -13.641 -52.125 9.445 1 30.59 441 SER A CA 1
ATOM 3564 C C . SER A 1 441 ? -12.766 -52.938 10.398 1 30.59 441 SER A C 1
ATOM 3566 O O . SER A 1 441 ? -13.195 -53.969 10.938 1 30.59 441 SER A O 1
ATOM 3568 N N . THR A 1 442 ? -11.516 -53.094 10.117 1 27.27 442 THR A N 1
ATOM 3569 C CA . THR A 1 442 ? -10.727 -53.75 11.172 1 27.27 442 THR A CA 1
ATOM 3570 C C . THR A 1 442 ? -10.789 -52.906 12.453 1 27.27 442 THR A C 1
ATOM 3572 O O . THR A 1 442 ? -10.383 -51.75 12.477 1 27.27 442 THR A O 1
ATOM 3575 N N . GLY A 1 443 ? -11.789 -53.156 13.25 1 24.16 443 GLY A N 1
ATOM 3576 C CA . GLY A 1 443 ? -11.914 -52.875 14.672 1 24.16 443 GLY A CA 1
ATOM 3577 C C . GLY A 1 443 ? -10.625 -53.125 15.438 1 24.16 443 GLY A C 1
ATOM 3578 O O . GLY A 1 443 ? -10.266 -54.281 15.695 1 24.16 443 GLY A O 1
ATOM 3579 N N . LEU A 1 444 ? -9.453 -52.531 15.016 1 21.84 444 LEU A N 1
ATOM 3580 C CA . LEU A 1 444 ? -8.523 -52.594 16.141 1 21.84 444 LEU A CA 1
ATOM 3581 C C . LEU A 1 444 ? -8.805 -51.469 17.125 1 21.84 444 LEU A C 1
ATOM 3583 O O . LEU A 1 444 ? -9.164 -50.344 16.719 1 21.84 444 LEU A O 1
ATOM 3587 N N . MET B 1 1 ? -64.375 -39.812 -39.031 1 19.75 1 MET B N 1
ATOM 3588 C CA . MET B 1 1 ? -65.125 -40.094 -37.812 1 19.75 1 MET B CA 1
ATOM 3589 C C . MET B 1 1 ? -64.562 -39.312 -36.625 1 19.75 1 MET B C 1
ATOM 3591 O O . MET B 1 1 ? -63.375 -38.875 -36.688 1 19.75 1 MET B O 1
ATOM 3595 N N . GLY B 1 2 ? -65.188 -39.156 -35.25 1 20.02 2 GLY B N 1
ATOM 3596 C CA . GLY B 1 2 ? -65.75 -38.375 -34.156 1 20.02 2 GLY B CA 1
ATOM 3597 C C . GLY B 1 2 ? -64.812 -38.156 -33 1 20.02 2 GLY B C 1
ATOM 3598 O O . GLY B 1 2 ? -63.781 -38.812 -32.906 1 20.02 2 GLY B O 1
ATOM 3599 N N . ARG B 1 3 ? -65.125 -36.969 -31.953 1 19.33 3 ARG B N 1
ATOM 3600 C CA . ARG B 1 3 ? -65.125 -35.938 -30.938 1 19.33 3 ARG B CA 1
ATOM 3601 C C . ARG B 1 3 ? -64.938 -36.531 -29.547 1 19.33 3 ARG B C 1
ATOM 3603 O O . ARG B 1 3 ? -65.188 -35.875 -28.531 1 19.33 3 ARG B O 1
ATOM 3610 N N . VAL B 1 4 ? -64.375 -37.594 -29.406 1 18.73 4 VAL B N 1
ATOM 3611 C CA . VAL B 1 4 ? -64.938 -38.156 -28.203 1 18.73 4 VAL B CA 1
ATOM 3612 C C . VAL B 1 4 ? -64.5 -37.344 -26.969 1 18.73 4 VAL B C 1
ATOM 3614 O O . VAL B 1 4 ? -63.438 -36.75 -26.969 1 18.73 4 VAL B O 1
ATOM 3617 N N . ARG B 1 5 ? -65.125 -37.375 -25.594 1 17.41 5 ARG B N 1
ATOM 3618 C CA . ARG B 1 5 ? -66 -36.844 -24.562 1 17.41 5 ARG B CA 1
ATOM 3619 C C . ARG B 1 5 ? -65.312 -36.75 -23.219 1 17.41 5 ARG B C 1
ATOM 3621 O O . ARG B 1 5 ? -65.875 -36.375 -22.219 1 17.41 5 ARG B O 1
ATOM 3628 N N . ALA B 1 6 ? -64 -36.781 -22.906 1 19.67 6 ALA B N 1
ATOM 3629 C CA . ALA B 1 6 ? -63.906 -37.406 -21.594 1 19.67 6 ALA B CA 1
ATOM 3630 C C . ALA B 1 6 ? -64.312 -36.438 -20.484 1 19.67 6 ALA B C 1
ATOM 3632 O O . ALA B 1 6 ? -64 -35.25 -20.547 1 19.67 6 ALA B O 1
ATOM 3633 N N . PRO B 1 7 ? -65.062 -36.719 -19.438 1 17.95 7 PRO B N 1
ATOM 3634 C CA . PRO B 1 7 ? -65.938 -36.188 -18.422 1 17.95 7 PRO B CA 1
ATOM 3635 C C . PRO B 1 7 ? -65.25 -35.438 -17.312 1 17.95 7 PRO B C 1
ATOM 3637 O O . PRO B 1 7 ? -64 -35.688 -17.078 1 17.95 7 PRO B O 1
ATOM 3640 N N . LYS B 1 8 ? -65.938 -34.375 -16.484 1 17.75 8 LYS B N 1
ATOM 3641 C CA . LYS B 1 8 ? -66.125 -33.188 -15.672 1 17.75 8 LYS B CA 1
ATOM 3642 C C . LYS B 1 8 ? -65.938 -33.5 -14.188 1 17.75 8 LYS B C 1
ATOM 3644 O O . LYS B 1 8 ? -66.188 -32.625 -13.336 1 17.75 8 LYS B O 1
ATOM 3649 N N . TYR B 1 9 ? -65.375 -34.469 -13.734 1 16.03 9 TYR B N 1
ATOM 3650 C CA . TYR B 1 9 ? -66 -34.781 -12.445 1 16.03 9 TYR B CA 1
ATOM 3651 C C . TYR B 1 9 ? -65.812 -33.656 -11.453 1 16.03 9 TYR B C 1
ATOM 3653 O O . TYR B 1 9 ? -64.812 -32.906 -11.555 1 16.03 9 TYR B O 1
ATOM 3661 N N . SER B 1 10 ? -66.562 -33.406 -10.164 1 16.47 10 SER B N 1
ATOM 3662 C CA . SER B 1 10 ? -67.562 -32.844 -9.242 1 16.47 10 SER B CA 1
ATOM 3663 C C . SER B 1 10 ? -66.875 -32.281 -8 1 16.47 10 SER B C 1
ATOM 3665 O O . SER B 1 10 ? -67.125 -31.125 -7.633 1 16.47 10 SER B O 1
ATOM 3667 N N . SER B 1 11 ? -66.75 -32.906 -6.777 1 16.58 11 SER B N 1
ATOM 3668 C CA . SER B 1 11 ? -67.562 -32.75 -5.57 1 16.58 11 SER B CA 1
ATOM 3669 C C . SER B 1 11 ? -66.875 -31.844 -4.562 1 16.58 11 SER B C 1
ATOM 3671 O O . SER B 1 11 ? -65.625 -31.625 -4.66 1 16.58 11 SER B O 1
ATOM 3673 N N . GLN B 1 12 ? -67.062 -31.906 -3.098 1 16.55 12 GLN B N 1
ATOM 3674 C CA . GLN B 1 12 ? -67.875 -31.312 -2.039 1 16.55 12 GLN B CA 1
ATOM 3675 C C . GLN B 1 12 ? -67 -30.703 -0.946 1 16.55 12 GLN B C 1
ATOM 3677 O O . GLN B 1 12 ? -67.25 -29.625 -0.436 1 16.55 12 GLN B O 1
ATOM 3682 N N . PRO B 1 13 ? -66 -31.25 -0.152 1 17.72 13 PRO B N 1
ATOM 3683 C CA . PRO B 1 13 ? -66.375 -31.438 1.244 1 17.72 13 PRO B CA 1
ATOM 3684 C C . PRO B 1 13 ? -66.125 -30.188 2.098 1 17.72 13 PRO B C 1
ATOM 3686 O O . PRO B 1 13 ? -65.25 -29.391 1.778 1 17.72 13 PRO B O 1
ATOM 3689 N N . ARG B 1 14 ? -66.75 -29.938 3.301 1 16.61 14 ARG B N 1
ATOM 3690 C CA . ARG B 1 14 ? -67.5 -29.203 4.352 1 16.61 14 ARG B CA 1
ATOM 3691 C C . ARG B 1 14 ? -66.5 -28.641 5.371 1 16.61 14 ARG B C 1
ATOM 3693 O O . ARG B 1 14 ? -66.562 -27.453 5.699 1 16.61 14 ARG B O 1
ATOM 3700 N N . GLY B 1 15 ? -66.125 -29.266 6.566 1 15.58 15 GLY B N 1
ATOM 3701 C CA . GLY B 1 15 ? -66.75 -28.969 7.848 1 15.58 15 GLY B CA 1
ATOM 3702 C C . GLY B 1 15 ? -65.938 -27.938 8.656 1 15.58 15 GLY B C 1
ATOM 3703 O O . GLY B 1 15 ? -66.562 -26.953 9.125 1 15.58 15 GLY B O 1
ATOM 3704 N N . ILE B 1 16 ? -64.812 -28.172 9.492 1 17.78 16 ILE B N 1
ATOM 3705 C CA . ILE B 1 16 ? -65 -28.219 10.945 1 17.78 16 ILE B CA 1
ATOM 3706 C C . ILE B 1 16 ? -64.625 -26.875 11.555 1 17.78 16 ILE B C 1
ATOM 3708 O O . ILE B 1 16 ? -63.719 -26.188 11.078 1 17.78 16 ILE B O 1
ATOM 3712 N N . GLN B 1 17 ? -65.062 -26.516 12.875 1 16.05 17 GLN B N 1
ATOM 3713 C CA . GLN B 1 17 ? -65.688 -25.656 13.867 1 16.05 17 GLN B CA 1
ATOM 3714 C C . GLN B 1 17 ? -64.625 -24.953 14.734 1 16.05 17 GLN B C 1
ATOM 3716 O O . GLN B 1 17 ? -65 -24.078 15.539 1 16.05 17 GLN B O 1
ATOM 3721 N N . LYS B 1 18 ? -63.406 -25.109 14.922 1 18.27 18 LYS B N 1
ATOM 3722 C CA . LYS B 1 18 ? -63.062 -25.094 16.344 1 18.27 18 LYS B CA 1
ATOM 3723 C C . LYS B 1 18 ? -63.469 -23.766 16.984 1 18.27 18 LYS B C 1
ATOM 3725 O O . LYS B 1 18 ? -63.312 -22.703 16.359 1 18.27 18 LYS B O 1
ATOM 3730 N N . PRO B 1 19 ? -63.844 -23.688 18.25 1 16.61 19 PRO B N 1
ATOM 3731 C CA . PRO B 1 19 ? -64.688 -23.047 19.266 1 16.61 19 PRO B CA 1
ATOM 3732 C C . PRO B 1 19 ? -64.125 -21.688 19.719 1 16.61 19 PRO B C 1
ATOM 3734 O O . PRO B 1 19 ? -64.688 -20.656 19.375 1 16.61 19 PRO B O 1
ATOM 3737 N N . ARG B 1 20 ? -63.625 -21.625 21.109 1 15.8 20 ARG B N 1
ATOM 3738 C CA . ARG B 1 20 ? -64.188 -21.078 22.344 1 15.8 20 ARG B CA 1
ATOM 3739 C C . ARG B 1 20 ? -63.688 -19.688 22.625 1 15.8 20 ARG B C 1
ATOM 3741 O O . ARG B 1 20 ? -64.438 -18.766 22.891 1 15.8 20 ARG B O 1
ATOM 3748 N N . ARG B 1 21 ? -62.562 -19.391 23.625 1 17.33 21 ARG B N 1
ATOM 3749 C CA . ARG B 1 21 ? -62.969 -18.812 24.891 1 17.33 21 ARG B CA 1
ATOM 3750 C C . ARG B 1 21 ? -63.062 -17.297 24.797 1 17.33 21 ARG B C 1
ATOM 3752 O O . ARG B 1 21 ? -62.406 -16.688 23.938 1 17.33 21 ARG B O 1
ATOM 3759 N N . PRO B 1 22 ? -63.094 -16.438 26.078 1 17.64 22 PRO B N 1
ATOM 3760 C CA . PRO B 1 22 ? -63.938 -15.531 26.844 1 17.64 22 PRO B CA 1
ATOM 3761 C C . PRO B 1 22 ? -63.5 -14.07 26.75 1 17.64 22 PRO B C 1
ATOM 3763 O O . PRO B 1 22 ? -62.438 -13.781 26.25 1 17.64 22 PRO B O 1
ATOM 3766 N N . GLN B 1 23 ? -63.5 -13.289 27.984 1 16.42 23 GLN B N 1
ATOM 3767 C CA . GLN B 1 23 ? -64.188 -12.148 28.594 1 16.42 23 GLN B CA 1
ATOM 3768 C C . GLN B 1 23 ? -63.344 -10.875 28.469 1 16.42 23 GLN B C 1
ATOM 3770 O O . GLN B 1 23 ? -63.75 -9.922 27.797 1 16.42 23 GLN B O 1
ATOM 3775 N N . THR B 1 24 ? -62.719 -10.164 29.625 1 16.05 24 THR B N 1
ATOM 3776 C CA . THR B 1 24 ? -63.375 -9.039 30.281 1 16.05 24 THR B CA 1
ATOM 3777 C C . THR B 1 24 ? -62.812 -7.715 29.797 1 16.05 24 THR B C 1
ATOM 3779 O O . THR B 1 24 ? -63.531 -6.828 29.359 1 16.05 24 THR B O 1
ATOM 3782 N N . ALA B 1 25 ? -61.75 -7.055 30.734 1 16.81 25 ALA B N 1
ATOM 3783 C CA . ALA B 1 25 ? -61.938 -5.926 31.641 1 16.81 25 ALA B CA 1
ATOM 3784 C C . ALA B 1 25 ? -61.469 -4.625 31 1 16.81 25 ALA B C 1
ATOM 3786 O O . ALA B 1 25 ? -60.656 -4.645 30.062 1 16.81 25 ALA B O 1
ATOM 3787 N N . ARG B 1 26 ? -60.969 -3.324 31.844 1 17.14 26 ARG B N 1
ATOM 3788 C CA . ARG B 1 26 ? -61.406 -1.956 32.094 1 17.14 26 ARG B CA 1
ATOM 3789 C C . ARG B 1 26 ? -60.531 -0.951 31.375 1 17.14 26 ARG B C 1
ATOM 3791 O O . ARG B 1 26 ? -59.344 -1.199 31.172 1 17.14 26 ARG B O 1
ATOM 3798 N N . HIS B 1 27 ? -60.969 0.114 30.625 1 17.22 27 HIS B N 1
ATOM 3799 C CA . HIS B 1 27 ? -60.875 1.345 29.844 1 17.22 27 HIS B CA 1
ATOM 3800 C C . HIS B 1 27 ? -60.188 2.449 30.656 1 17.22 27 HIS B C 1
ATOM 3802 O O . HIS B 1 27 ? -60.125 3.602 30.219 1 17.22 27 HIS B O 1
ATOM 3808 N N . GLN B 1 28 ? -59.781 2.225 31.906 1 16.52 28 GLN B N 1
ATOM 3809 C CA . GLN B 1 28 ? -59.844 3.463 32.688 1 16.52 28 GLN B CA 1
ATOM 3810 C C . GLN B 1 28 ? -59 4.562 32.031 1 16.52 28 GLN B C 1
ATOM 3812 O O . GLN B 1 28 ? -57.969 4.289 31.422 1 16.52 28 GLN B O 1
ATOM 3817 N N . ASN B 1 29 ? -59.531 5.953 31.844 1 17.14 29 ASN B N 1
ATOM 3818 C CA . ASN B 1 29 ? -59.625 7.367 31.484 1 17.14 29 ASN B CA 1
ATOM 3819 C C . ASN B 1 29 ? -58.562 8.195 32.219 1 17.14 29 ASN B C 1
ATOM 3821 O O . ASN B 1 29 ? -58.625 9.422 32.219 1 17.14 29 ASN B O 1
ATOM 3825 N N . ARG B 1 30 ? -57.719 7.688 33.094 1 16.41 30 ARG B N 1
ATOM 3826 C CA . ARG B 1 30 ? -57.344 8.531 34.219 1 16.41 30 ARG B CA 1
ATOM 3827 C C . ARG B 1 30 ? -56.812 9.867 33.75 1 16.41 30 ARG B C 1
ATOM 3829 O O . ARG B 1 30 ? -56.281 9.977 32.625 1 16.41 30 ARG B O 1
ATOM 3836 N N . SER B 1 31 ? -56.75 10.914 34.688 1 15.73 31 SER B N 1
ATOM 3837 C CA . SER B 1 31 ? -56.938 12.195 35.375 1 15.73 31 SER B CA 1
ATOM 3838 C C . SER B 1 31 ? -55.719 13.086 35.188 1 15.73 31 SER B C 1
ATOM 3840 O O . SER B 1 31 ? -55.844 14.297 34.969 1 15.73 31 SER B O 1
ATOM 3842 N N . ARG B 1 32 ? -54.5 12.648 35.594 1 15.55 32 ARG B N 1
ATOM 3843 C CA . ARG B 1 32 ? -53.875 13.328 36.719 1 15.55 32 ARG B CA 1
ATOM 3844 C C . ARG B 1 32 ? -53.156 14.609 36.281 1 15.55 32 ARG B C 1
ATOM 3846 O O . ARG B 1 32 ? -53.094 15.586 37.031 1 15.55 32 ARG B O 1
ATOM 3853 N N . CYS B 1 33 ? -52.188 14.836 35.219 1 17.02 33 CYS B N 1
ATOM 3854 C CA . CYS B 1 33 ? -51 15.453 35.844 1 17.02 33 CYS B CA 1
ATOM 3855 C C . CYS B 1 33 ? -51.156 16.969 35.875 1 17.02 33 CYS B C 1
ATOM 3857 O O . CYS B 1 33 ? -51.344 17.609 34.812 1 17.02 33 CYS B O 1
ATOM 3859 N N . THR B 1 34 ? -51.594 17.766 36.906 1 15.83 34 THR B N 1
ATOM 3860 C CA . THR B 1 34 ? -51.844 19.125 37.406 1 15.83 34 THR B CA 1
ATOM 3861 C C . THR B 1 34 ? -50.625 20 37.25 1 15.83 34 THR B C 1
ATOM 3863 O O . THR B 1 34 ? -50.719 21.188 36.938 1 15.83 34 THR B O 1
ATOM 3866 N N . ARG B 1 35 ? -49.312 19.672 37.594 1 16.56 35 ARG B N 1
ATOM 3867 C CA . ARG B 1 35 ? -48.938 20.688 38.562 1 16.56 35 ARG B CA 1
ATOM 3868 C C . ARG B 1 35 ? -48.719 22.031 37.875 1 16.56 35 ARG B C 1
ATOM 3870 O O . ARG B 1 35 ? -48.562 22.094 36.656 1 16.56 35 ARG B O 1
ATOM 3877 N N . ASN B 1 36 ? -47.969 22.891 38.625 1 15.82 36 ASN B N 1
ATOM 3878 C CA . ASN B 1 36 ? -47.938 24.203 39.25 1 15.82 36 ASN B CA 1
ATOM 3879 C C . ASN B 1 36 ? -47.094 25.188 38.406 1 15.82 36 ASN B C 1
ATOM 3881 O O . ASN B 1 36 ? -47.594 26.281 38.062 1 15.82 36 ASN B O 1
ATOM 3885 N N . LYS B 1 37 ? -45.719 25.406 38.625 1 17.16 37 LYS B N 1
ATOM 3886 C CA . LYS B 1 37 ? -45.219 26.656 39.219 1 17.16 37 LYS B CA 1
ATOM 3887 C C . LYS B 1 37 ? -44.562 27.547 38.188 1 17.16 37 LYS B C 1
ATOM 3889 O O . LYS B 1 37 ? -43.531 27.219 37.625 1 17.16 37 LYS B O 1
ATOM 3894 N N . SER B 1 38 ? -45.062 28.312 37.375 1 17.62 38 SER B N 1
ATOM 3895 C CA . SER B 1 38 ? -44.531 29.266 36.406 1 17.62 38 SER B CA 1
ATOM 3896 C C . SER B 1 38 ? -43.875 30.469 37.094 1 17.62 38 SER B C 1
ATOM 3898 O O . SER B 1 38 ? -43.719 31.531 36.469 1 17.62 38 SER B O 1
ATOM 3900 N N . SER B 1 39 ? -43.281 30.281 38.25 1 16.81 39 SER B N 1
ATOM 3901 C CA . SER B 1 39 ? -43.062 31.594 38.844 1 16.81 39 SER B CA 1
ATOM 3902 C C . SER B 1 39 ? -42.188 32.469 37.969 1 16.81 39 SER B C 1
ATOM 3904 O O . SER B 1 39 ? -41.219 31.984 37.344 1 16.81 39 SER B O 1
ATOM 3906 N N . CYS B 1 40 ? -42.594 33.75 37.594 1 17.67 40 CYS B N 1
ATOM 3907 C CA . CYS B 1 40 ? -42.344 35.031 36.906 1 17.67 40 CYS B CA 1
ATOM 3908 C C . CYS B 1 40 ? -41.156 35.75 37.5 1 17.67 40 CYS B C 1
ATOM 3910 O O . CYS B 1 40 ? -41.25 36.312 38.594 1 17.67 40 CYS B O 1
ATOM 3912 N N . ARG B 1 41 ? -39.969 35.375 37.25 1 18.06 41 ARG B N 1
ATOM 3913 C CA . ARG B 1 41 ? -38.844 36.031 37.875 1 18.06 41 ARG B CA 1
ATOM 3914 C C . ARG B 1 41 ? -38.781 37.5 37.406 1 18.06 41 ARG B C 1
ATOM 3916 O O . ARG B 1 41 ? -38.594 37.781 36.25 1 18.06 41 ARG B O 1
ATOM 3923 N N . GLN B 1 42 ? -39.438 38.375 38.188 1 16.83 42 GLN B N 1
ATOM 3924 C CA . GLN B 1 42 ? -39.406 39.812 38.031 1 16.83 42 GLN B CA 1
ATOM 3925 C C . GLN B 1 42 ? -38.031 40.375 38.312 1 1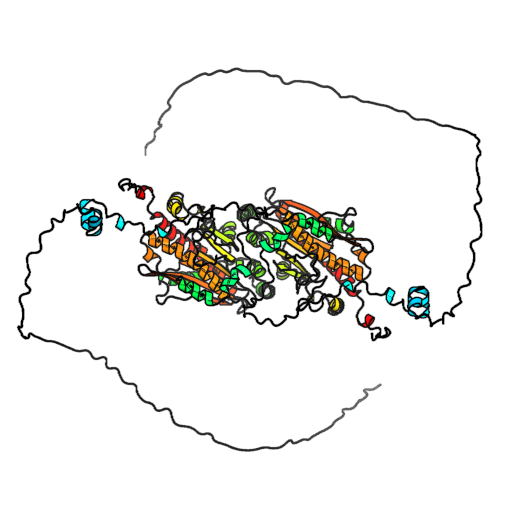6.83 42 GLN B C 1
ATOM 3927 O O . GLN B 1 42 ? -37.5 40.219 39.406 1 16.83 42 GLN B O 1
ATOM 3932 N N . TYR B 1 43 ? -37.125 40.469 37.469 1 17.94 43 TYR B N 1
ATOM 3933 C CA . TYR B 1 43 ? -35.781 41.031 37.656 1 17.94 43 TYR B CA 1
ATOM 3934 C C . TYR B 1 43 ? -35.844 42.531 37.875 1 17.94 43 TYR B C 1
ATOM 3936 O O . TYR B 1 43 ? -35.781 43.312 36.938 1 17.94 43 TYR B O 1
ATOM 3944 N N . LEU B 1 44 ? -36.656 43 38.844 1 15.41 44 LEU B N 1
ATOM 3945 C CA . LEU B 1 44 ? -36.625 44.469 38.906 1 15.41 44 LEU B CA 1
ATOM 3946 C C . LEU B 1 44 ? -35.219 45 39.125 1 15.41 44 LEU B C 1
ATOM 3948 O O . LEU B 1 44 ? -34.344 44.281 39.594 1 15.41 44 LEU B O 1
ATOM 3952 N N . GLU B 1 45 ? -35.125 46.469 39.031 1 16.36 45 GLU B N 1
ATOM 3953 C CA . GLU B 1 45 ? -34.344 47.656 38.719 1 16.36 45 GLU B CA 1
ATOM 3954 C C . GLU B 1 45 ? -33.469 48.094 39.875 1 16.36 45 GLU B C 1
ATOM 3956 O O . GLU B 1 45 ? -32.281 48.375 39.688 1 16.36 45 GLU B O 1
ATOM 3961 N N . THR B 1 46 ? -34.094 48.719 41.031 1 15.18 46 THR B N 1
ATOM 3962 C CA . THR B 1 46 ? -33.781 50.125 41.219 1 15.18 46 THR B CA 1
ATOM 3963 C C . THR B 1 46 ? -32.375 50.281 41.844 1 15.18 46 THR B C 1
ATOM 3965 O O . THR B 1 46 ? -31.703 49.281 42.094 1 15.18 46 THR B O 1
ATOM 3968 N N . ASP B 1 47 ? -32.406 51.219 43.062 1 14.88 47 ASP B N 1
ATOM 3969 C CA . ASP B 1 47 ? -31.953 52.562 43.438 1 14.88 47 ASP B CA 1
ATOM 3970 C C . ASP B 1 47 ? -30.562 52.5 44.094 1 14.88 47 ASP B C 1
ATOM 3972 O O . ASP B 1 47 ? -30.062 51.438 44.438 1 14.88 47 ASP B O 1
ATOM 3976 N N . SER B 1 48 ? -30.453 53.5 45.312 1 14.89 48 SER B N 1
ATOM 3977 C CA . SER B 1 48 ? -29.797 54.75 45.719 1 14.89 48 SER B CA 1
ATOM 3978 C C . SER B 1 48 ? -28.516 54.438 46.5 1 14.89 48 SER B C 1
ATOM 3980 O O . SER B 1 48 ? -28.219 53.281 46.781 1 14.89 48 SER B O 1
ATOM 3982 N N . ASP B 1 49 ? -28.469 55.188 47.781 1 15.02 49 ASP B N 1
ATOM 3983 C CA . ASP B 1 49 ? -27.719 56.312 48.312 1 15.02 49 ASP B CA 1
ATOM 3984 C C . ASP B 1 49 ? -26.469 55.844 49.062 1 15.02 49 ASP B C 1
ATOM 3986 O O . ASP B 1 49 ? -25.359 56.312 48.781 1 15.02 49 ASP B O 1
ATOM 3990 N N . CYS B 1 50 ? -26.609 56.125 50.5 1 15.33 50 CYS B N 1
ATOM 3991 C CA . CYS B 1 50 ? -26.016 57.125 51.375 1 15.33 50 CYS B CA 1
ATOM 3992 C C . CYS B 1 50 ? -24.719 56.594 51.969 1 15.33 50 CYS B C 1
ATOM 3994 O O . CYS B 1 50 ? -24.422 55.406 51.906 1 15.33 50 CYS B O 1
ATOM 3996 N N . VAL B 1 51 ? -24.562 57.156 53.25 1 15.84 51 VAL B N 1
ATOM 3997 C CA . VAL B 1 51 ? -23.719 58.062 54 1 15.84 51 VAL B CA 1
ATOM 3998 C C . VAL B 1 51 ? -22.562 57.312 54.656 1 15.84 51 VAL B C 1
ATOM 4000 O O . VAL B 1 51 ? -22.578 56.094 54.719 1 15.84 51 VAL B O 1
ATOM 4003 N N . ALA B 1 52 ? -22.484 57.688 55.812 1 15.64 52 ALA B N 1
ATOM 4004 C CA . ALA B 1 52 ? -21.578 58.5 56.625 1 15.64 52 ALA B CA 1
ATOM 4005 C C . ALA B 1 52 ? -20.547 57.594 57.344 1 15.64 52 ALA B C 1
ATOM 4007 O O . ALA B 1 52 ? -20.703 56.375 57.406 1 15.64 52 ALA B O 1
ATOM 4008 N N . ASP B 1 53 ? -20.312 58.031 58.438 1 14.24 53 ASP B N 1
ATOM 4009 C CA . ASP B 1 53 ? -19.234 58.656 59.156 1 14.24 53 ASP B CA 1
ATOM 4010 C C . ASP B 1 53 ? -18.484 57.656 60.031 1 14.24 53 ASP B C 1
ATOM 4012 O O . ASP B 1 53 ? -17.266 57.781 60.219 1 14.24 53 ASP B O 1
ATOM 4016 N N . ARG B 1 54 ? -19.422 56.938 60.875 1 15.2 54 ARG B N 1
ATOM 4017 C CA . ARG B 1 54 ? -19 57.344 62.219 1 15.2 54 ARG B CA 1
ATOM 4018 C C . ARG B 1 54 ? -17.656 56.719 62.562 1 15.2 54 ARG B C 1
ATOM 4020 O O . ARG B 1 54 ? -17.234 55.75 61.969 1 15.2 54 ARG B O 1
ATOM 4027 N N . LEU B 1 55 ? -17.672 56.469 63.875 1 13.84 55 LEU B N 1
ATOM 4028 C CA . LEU B 1 55 ? -16.938 56.969 65 1 13.84 55 LEU B CA 1
ATOM 4029 C C . LEU B 1 55 ? -15.742 56.094 65.375 1 13.84 55 LEU B C 1
ATOM 4031 O O . LEU B 1 55 ? -14.641 56.594 65.562 1 13.84 55 LEU B O 1
ATOM 4035 N N . ILE B 1 56 ? -16.109 54.906 65.938 1 14.76 56 ILE B N 1
ATOM 4036 C CA . ILE B 1 56 ? -15.664 54.969 67.312 1 14.76 56 ILE B CA 1
ATOM 4037 C C . ILE B 1 56 ? -14.18 54.594 67.375 1 14.76 56 ILE B C 1
ATOM 4039 O O . ILE B 1 56 ? -13.695 53.781 66.625 1 14.76 56 ILE B O 1
ATOM 4043 N N . ASP B 1 57 ? -13.875 54.219 68.562 1 14.44 57 ASP B N 1
ATOM 4044 C CA . ASP B 1 57 ? -13.078 54.688 69.75 1 14.44 57 ASP B CA 1
ATOM 4045 C C . ASP B 1 57 ? -11.703 54 69.75 1 14.44 57 ASP B C 1
ATOM 4047 O O . ASP B 1 57 ? -10.68 54.688 69.812 1 14.44 57 ASP B O 1
ATOM 4051 N N . THR B 1 58 ? -11.617 53.094 70.688 1 15.91 58 THR B N 1
ATOM 4052 C CA . THR B 1 58 ? -10.812 53.375 71.875 1 15.91 58 THR B CA 1
ATOM 4053 C C . THR B 1 58 ? -9.367 52.938 71.625 1 15.91 58 THR B C 1
ATOM 4055 O O . THR B 1 58 ? -9.094 52.062 70.812 1 15.91 58 THR B O 1
ATOM 4058 N N . LEU B 1 59 ? -8.688 53.062 72.688 1 14.91 59 LEU B N 1
ATOM 4059 C CA . LEU B 1 59 ? -7.504 53.594 73.375 1 14.91 59 LEU B CA 1
ATOM 4060 C C . LEU B 1 59 ? -6.359 52.594 73.375 1 14.91 59 LEU B C 1
ATOM 4062 O O . LEU B 1 59 ? -5.199 52.969 73.188 1 14.91 59 LEU B O 1
ATOM 4066 N N . GLU B 1 60 ? -6.703 51.312 73.812 1 14.77 60 GLU B N 1
ATOM 4067 C CA . GLU B 1 60 ? -5.879 51.188 75 1 14.77 60 GLU B CA 1
ATOM 4068 C C . GLU B 1 60 ? -4.406 51 74.625 1 14.77 60 GLU B C 1
ATOM 4070 O O . GLU B 1 60 ? -4.07 50.75 73.5 1 14.77 60 GLU B O 1
ATOM 4075 N N . LYS B 1 61 ? -3.924 49.938 75.438 1 16.69 61 LYS B N 1
ATOM 4076 C CA . LYS B 1 61 ? -2.898 50 76.438 1 16.69 61 LYS B CA 1
ATOM 4077 C C . LYS B 1 61 ? -1.499 49.906 75.875 1 16.69 61 LYS B C 1
ATOM 4079 O O . LYS B 1 61 ? -0.639 50.75 76.125 1 16.69 61 LYS B O 1
ATOM 4084 N N . GLU B 1 62 ? -0.831 48.75 76.125 1 16.45 62 GLU B N 1
ATOM 4085 C CA . GLU B 1 62 ? 0.252 48.844 77.125 1 16.45 62 GLU B CA 1
ATOM 4086 C C . GLU B 1 62 ? 1.605 48.969 76.438 1 16.45 62 GLU B C 1
ATOM 4088 O O . GLU B 1 62 ? 1.722 48.719 75.25 1 16.45 62 GLU B O 1
ATOM 4093 N N . PRO B 1 63 ? 2.562 48.188 77.062 1 18.45 63 PRO B N 1
ATOM 4094 C CA . PRO B 1 63 ? 3.801 48.656 77.688 1 18.45 63 PRO B CA 1
ATOM 4095 C C . PRO B 1 63 ? 4.973 48.75 76.688 1 18.45 63 PRO B C 1
ATOM 4097 O O . PRO B 1 63 ? 4.91 48.188 75.625 1 18.45 63 PRO B O 1
ATOM 4100 N N . GLN B 1 64 ? 6.078 49.031 77.312 1 17 64 GLN B N 1
ATOM 4101 C CA . GLN B 1 64 ? 7.352 49.75 77.188 1 17 64 GLN B CA 1
ATOM 4102 C C . GLN B 1 64 ? 8.414 48.875 76.562 1 17 64 GLN B C 1
ATOM 4104 O O . GLN B 1 64 ? 8.93 47.938 77.125 1 17 64 GLN B O 1
ATOM 4109 N N . SER B 1 65 ? 8.102 48.312 75.438 1 17.42 65 SER B N 1
ATOM 4110 C CA . SER B 1 65 ? 9.133 47.406 74.938 1 17.42 65 SER B CA 1
ATOM 4111 C C . SER B 1 65 ? 10.492 48.094 74.875 1 17.42 65 SER B C 1
ATOM 4113 O O . SER B 1 65 ? 10.617 49.156 74.25 1 17.42 65 SER B O 1
ATOM 4115 N N . THR B 1 66 ? 11.32 47.719 75.812 1 18.98 66 THR B N 1
ATOM 4116 C CA . THR B 1 66 ? 12.68 48.219 76.062 1 18.98 66 THR B CA 1
ATOM 4117 C C . THR B 1 66 ? 13.562 47.938 74.812 1 18.98 66 THR B C 1
ATOM 4119 O O . THR B 1 66 ? 13.719 46.812 74.375 1 18.98 66 THR B O 1
ATOM 4122 N N . SER B 1 67 ? 13.836 48.812 74 1 18.88 67 SER B N 1
ATOM 4123 C CA . SER B 1 67 ? 14.508 48.781 72.688 1 18.88 67 SER B CA 1
ATOM 4124 C C . SER B 1 67 ? 16.016 48.656 72.875 1 18.88 67 SER B C 1
ATOM 4126 O O . SER B 1 67 ? 16.781 49 72 1 18.88 67 SER B O 1
ATOM 4128 N N . GLN B 1 68 ? 16.453 48 73.938 1 18.98 68 GLN B N 1
ATOM 4129 C CA . GLN B 1 68 ? 17.828 48.5 74 1 18.98 68 GLN B CA 1
ATOM 4130 C C . GLN B 1 68 ? 18.516 48.312 72.625 1 18.98 68 GLN B C 1
ATOM 4132 O O . GLN B 1 68 ? 18.062 47.531 71.812 1 18.98 68 GLN B O 1
ATOM 4137 N N . TYR B 1 69 ? 19.984 48.625 72.625 1 19.77 69 TYR B N 1
ATOM 4138 C CA . TYR B 1 69 ? 21.031 49.312 71.875 1 19.77 69 TYR B CA 1
ATOM 4139 C C . TYR B 1 69 ? 21.688 48.406 70.875 1 19.77 69 TYR B C 1
ATOM 4141 O O . TYR B 1 69 ? 22.609 48.812 70.188 1 19.77 69 TYR B O 1
ATOM 4149 N N . PRO B 1 70 ? 21 47.406 70.312 1 20.44 70 PRO B N 1
ATOM 4150 C CA . PRO B 1 70 ? 22.016 46.469 69.812 1 20.44 70 PRO B CA 1
ATOM 4151 C C . PRO B 1 70 ? 23.016 47.156 68.875 1 20.44 70 PRO B C 1
ATOM 4153 O O . PRO B 1 70 ? 22.703 48.156 68.25 1 20.44 70 PRO B O 1
ATOM 4156 N N . LEU B 1 71 ? 24.312 46.75 69 1 21.41 71 LEU B N 1
ATOM 4157 C CA . LEU B 1 71 ? 25.609 47.094 68.438 1 21.41 71 LEU B CA 1
ATOM 4158 C C . LEU B 1 71 ? 25.578 47 66.938 1 21.41 71 LEU B C 1
ATOM 4160 O O . LEU B 1 71 ? 25.078 46 66.375 1 21.41 71 LEU B O 1
ATOM 4164 N N . ALA B 1 72 ? 25.828 48.125 66.25 1 22.38 72 ALA B N 1
ATOM 4165 C CA . ALA B 1 72 ? 25.828 48.531 64.875 1 22.38 72 ALA B CA 1
ATOM 4166 C C . ALA B 1 72 ? 26.812 47.719 64 1 22.38 72 ALA B C 1
ATOM 4168 O O . ALA B 1 72 ? 28.031 47.844 64.188 1 22.38 72 ALA B O 1
ATOM 4169 N N . GLN B 1 73 ? 26.578 46.406 64 1 21.67 73 GLN B N 1
ATOM 4170 C CA . GLN B 1 73 ? 27.531 45.656 63.188 1 21.67 73 GLN B CA 1
ATOM 4171 C C . GLN B 1 73 ? 27.688 46.312 61.812 1 21.67 73 GLN B C 1
ATOM 4173 O O . GLN B 1 73 ? 26.703 46.656 61.156 1 21.67 73 GLN B O 1
ATOM 4178 N N . GLN B 1 74 ? 28.844 46.844 61.531 1 22.22 74 GLN B N 1
ATOM 4179 C CA . GLN B 1 74 ? 29.359 47.5 60.312 1 22.22 74 GLN B CA 1
ATOM 4180 C C . GLN B 1 74 ? 29.156 46.625 59.094 1 22.22 74 GLN B C 1
ATOM 4182 O O . GLN B 1 74 ? 29.781 45.562 59 1 22.22 74 GLN B O 1
ATOM 4187 N N . ARG B 1 75 ? 27.922 46.375 58.688 1 23.45 75 ARG B N 1
ATOM 4188 C CA . ARG B 1 75 ? 27.703 45.625 57.469 1 23.45 75 ARG B CA 1
ATOM 4189 C C . ARG B 1 75 ? 28.469 46.188 56.281 1 23.45 75 ARG B C 1
ATOM 4191 O O . ARG B 1 75 ? 28.312 47.375 55.969 1 23.45 75 ARG B O 1
ATOM 4198 N N . GLN B 1 76 ? 29.656 45.781 56.125 1 24.22 76 GLN B N 1
ATOM 4199 C CA . GLN B 1 76 ? 30.438 46.062 54.906 1 24.22 76 GLN B CA 1
ATOM 4200 C C . GLN B 1 76 ? 29.609 45.906 53.656 1 24.22 76 GLN B C 1
ATOM 4202 O O . GLN B 1 76 ? 28.953 44.844 53.469 1 24.22 76 GLN B O 1
ATOM 4207 N N . ASP B 1 77 ? 29.016 47 53.125 1 26.09 77 ASP B N 1
ATOM 4208 C CA . ASP B 1 77 ? 28.234 47.156 51.906 1 26.09 77 ASP B CA 1
ATOM 4209 C C . ASP B 1 77 ? 28.938 46.531 50.719 1 26.09 77 ASP B C 1
ATOM 4211 O O . ASP B 1 77 ? 29.984 47 50.281 1 26.09 77 ASP B O 1
ATOM 4215 N N . THR B 1 78 ? 29.125 45.219 50.719 1 30.14 78 THR B N 1
ATOM 4216 C CA . THR B 1 78 ? 29.641 44.656 49.469 1 30.14 78 THR B CA 1
ATOM 4217 C C . THR B 1 78 ? 28.828 45.188 48.281 1 30.14 78 THR B C 1
ATOM 4219 O O . THR B 1 78 ? 27.609 45.25 48.344 1 30.14 78 THR B O 1
ATOM 4222 N N . PRO B 1 79 ? 29.5 45.875 47.281 1 31.59 79 PRO B N 1
ATOM 4223 C CA . PRO B 1 79 ? 28.797 46.406 46.125 1 31.59 79 PRO B CA 1
ATOM 4224 C C . PRO B 1 79 ? 27.812 45.406 45.531 1 31.59 79 PRO B C 1
ATOM 4226 O O . PRO B 1 79 ? 28.156 44.219 45.375 1 31.59 79 PRO B O 1
ATOM 4229 N N . ALA B 1 80 ? 26.547 45.562 45.781 1 32.56 80 ALA B N 1
ATOM 4230 C CA . ALA B 1 80 ? 25.406 44.844 45.219 1 32.56 80 ALA B CA 1
ATOM 4231 C C . ALA B 1 80 ? 25.578 44.562 43.75 1 32.56 80 ALA B C 1
ATOM 4233 O O . ALA B 1 80 ? 25.906 45.5 42.969 1 32.56 80 ALA B O 1
ATOM 4234 N N . ASP B 1 81 ? 25.984 43.406 43.406 1 34.56 81 ASP B N 1
ATOM 4235 C CA . ASP B 1 81 ? 26.141 42.938 42.031 1 34.56 81 ASP B CA 1
ATOM 4236 C C . ASP B 1 81 ? 25.016 43.406 41.156 1 34.56 81 ASP B C 1
ATOM 4238 O O . ASP B 1 81 ? 23.844 43.344 41.531 1 34.56 81 ASP B O 1
ATOM 4242 N N . SER B 1 82 ? 25.266 44.375 40.156 1 37.5 82 SER B N 1
ATOM 4243 C CA . SER B 1 82 ? 24.5 45.094 39.156 1 37.5 82 SER B CA 1
ATOM 4244 C C . SER B 1 82 ? 23.5 44.188 38.438 1 37.5 82 SER B C 1
ATOM 4246 O O . SER B 1 82 ? 22.781 44.625 37.562 1 37.5 82 SER B O 1
ATOM 4248 N N . GLN B 1 83 ? 23.547 42.938 38.656 1 40.09 83 GLN B N 1
ATOM 4249 C CA . GLN B 1 83 ? 22.594 42.125 37.906 1 40.09 83 GLN B CA 1
ATOM 4250 C C . GLN B 1 83 ? 21.172 42.375 38.375 1 40.09 83 GLN B C 1
ATOM 4252 O O . GLN B 1 83 ? 20.219 42.156 37.594 1 40.09 83 GLN B O 1
ATOM 4257 N N . ASP B 1 84 ? 20.859 42.75 39.594 1 44.47 84 ASP B N 1
ATOM 4258 C CA . ASP B 1 84 ? 19.516 42.938 40.094 1 44.47 84 ASP B CA 1
ATOM 4259 C C . ASP B 1 84 ? 18.875 44.219 39.531 1 44.47 84 ASP B C 1
ATOM 4261 O O . ASP B 1 84 ? 17.656 44.375 39.531 1 44.47 84 ASP B O 1
ATOM 4265 N N . ASP B 1 85 ? 19.703 45.188 39.281 1 45.38 85 ASP B N 1
ATOM 4266 C CA . ASP B 1 85 ? 19.156 46.469 38.75 1 45.38 85 ASP B CA 1
ATOM 4267 C C . ASP B 1 85 ? 18.594 46.281 37.344 1 45.38 85 ASP B C 1
ATOM 4269 O O . ASP B 1 85 ? 17.75 47.062 36.906 1 45.38 85 ASP B O 1
ATOM 4273 N N . GLU B 1 86 ? 19.125 45.406 36.531 1 47.56 86 GLU B N 1
ATOM 4274 C CA . GLU B 1 86 ? 18.594 45.156 35.188 1 47.56 86 GLU B CA 1
ATOM 4275 C C . GLU B 1 86 ? 17.156 44.656 35.281 1 47.56 86 GLU B C 1
ATOM 4277 O O . GLU B 1 86 ? 16.328 45 34.406 1 47.56 86 GLU B O 1
ATOM 4282 N N . LEU B 1 87 ? 16.75 43.938 36.281 1 50.06 87 LEU B N 1
ATOM 4283 C CA . LEU B 1 87 ? 15.422 43.344 36.406 1 50.06 87 LEU B CA 1
ATOM 4284 C C . LEU B 1 87 ? 14.43 44.344 36.969 1 50.06 87 LEU B C 1
ATOM 4286 O O . LEU B 1 87 ? 13.227 44.25 36.719 1 50.06 87 LEU B O 1
ATOM 4290 N N . SER B 1 88 ? 14.75 45.344 37.688 1 54.59 88 SER B N 1
ATOM 4291 C CA . SER B 1 88 ? 13.789 46.094 38.5 1 54.59 88 SER B CA 1
ATOM 4292 C C . SER B 1 88 ? 13.094 47.156 37.656 1 54.59 88 SER B C 1
ATOM 4294 O O . SER B 1 88 ? 11.914 47.469 37.875 1 54.59 88 SER B O 1
ATOM 4296 N N . ASN B 1 89 ? 13.688 48 36.75 1 53.41 89 ASN B N 1
ATOM 4297 C CA . ASN B 1 89 ? 12.984 48.969 35.906 1 53.41 89 ASN B CA 1
ATOM 4298 C C . ASN B 1 89 ? 13.438 48.875 34.469 1 53.41 89 ASN B C 1
ATOM 4300 O O . ASN B 1 89 ? 14.359 49.594 34.062 1 53.41 89 ASN B O 1
ATOM 4304 N N . PRO B 1 90 ? 12.906 47.906 33.625 1 57.75 90 PRO B N 1
ATOM 4305 C CA . PRO B 1 90 ? 13.352 47.719 32.25 1 57.75 90 PRO B CA 1
ATOM 4306 C C . PRO B 1 90 ? 13.281 49 31.422 1 57.75 90 PRO B C 1
ATOM 4308 O O . PRO B 1 90 ? 14.109 49.219 30.531 1 57.75 90 PRO B O 1
ATOM 4311 N N . ILE B 1 91 ? 12.359 49.906 31.781 1 65.31 91 ILE B N 1
ATOM 4312 C CA . ILE B 1 91 ? 12.234 51.188 31.094 1 65.31 91 ILE B CA 1
ATOM 4313 C C . ILE B 1 91 ? 13.438 52.062 31.406 1 65.31 91 ILE B C 1
ATOM 4315 O O . ILE B 1 91 ? 14 52.719 30.516 1 65.31 91 ILE B O 1
ATOM 4319 N N . GLU B 1 92 ? 13.789 52.125 32.594 1 63.25 92 GLU B N 1
ATOM 4320 C CA . GLU B 1 92 ? 14.945 52.906 33 1 63.25 92 GLU B CA 1
ATOM 4321 C C . GLU B 1 92 ? 16.234 52.344 32.438 1 63.25 92 GLU B C 1
ATOM 4323 O O . GLU B 1 92 ? 17.109 53.094 32 1 63.25 92 GLU B O 1
ATOM 4328 N N . TYR B 1 93 ? 16.391 50.969 32.438 1 60.69 93 TYR B N 1
ATOM 4329 C CA . TYR B 1 93 ? 17.531 50.344 31.766 1 60.69 93 TYR B CA 1
ATOM 4330 C C . TYR B 1 93 ? 17.562 50.688 30.281 1 60.69 93 TYR B C 1
ATOM 4332 O O . TYR B 1 93 ? 18.609 51.031 29.734 1 60.69 93 TYR B O 1
ATOM 4340 N N . TRP B 1 94 ? 16.391 50.656 29.594 1 62.09 94 TRP B N 1
ATOM 4341 C CA . TRP B 1 94 ? 16.281 51.062 28.203 1 62.09 94 TRP B CA 1
ATOM 4342 C C . TRP B 1 94 ? 16.641 52.531 28.031 1 62.09 94 TRP B C 1
ATOM 4344 O O . TRP B 1 94 ? 17.328 52.906 27.078 1 62.09 94 TRP B O 1
ATOM 4354 N N . ALA B 1 95 ? 16.203 53.406 28.812 1 66.75 95 ALA B N 1
ATOM 4355 C CA . ALA B 1 95 ? 16.516 54.812 28.75 1 66.75 95 ALA B CA 1
ATOM 4356 C C . ALA B 1 95 ? 18.016 55.062 28.938 1 66.75 95 ALA B C 1
ATOM 4358 O O . ALA B 1 95 ? 18.562 55.969 28.328 1 66.75 95 ALA B O 1
ATOM 4359 N N . ARG B 1 96 ? 18.625 54.219 29.75 1 62.78 96 ARG B N 1
ATOM 4360 C CA . ARG B 1 96 ? 20.047 54.406 30.094 1 62.78 96 ARG B CA 1
ATOM 4361 C C . ARG B 1 96 ? 20.938 53.719 29.062 1 62.78 96 ARG B C 1
ATOM 4363 O O . ARG B 1 96 ? 21.938 54.281 28.625 1 62.78 96 ARG B O 1
ATOM 4370 N N . GLU B 1 97 ? 20.547 52.438 28.828 1 62.62 97 GLU B N 1
ATOM 4371 C CA . GLU B 1 97 ? 21.469 51.625 28.031 1 62.62 97 GLU B CA 1
ATOM 4372 C C . GLU B 1 97 ? 21.016 51.562 26.562 1 62.62 97 GLU B C 1
ATOM 4374 O O . GLU B 1 97 ? 21.797 51.156 25.703 1 62.62 97 GLU B O 1
ATOM 4379 N N . GLY B 1 98 ? 19.844 52.188 26.188 1 58 98 GLY B N 1
ATOM 4380 C CA . GLY B 1 98 ? 19.266 52.219 24.859 1 58 98 GLY B CA 1
ATOM 4381 C C . GLY B 1 98 ? 18.844 50.844 24.359 1 58 98 GLY B C 1
ATOM 4382 O O . GLY B 1 98 ? 18.547 50.688 23.172 1 58 98 GLY B O 1
ATOM 4383 N N . LYS B 1 99 ? 19.094 49.906 25.156 1 53.62 99 LYS B N 1
ATOM 4384 C CA . LYS B 1 99 ? 18.688 48.562 24.797 1 53.62 99 LYS B CA 1
ATOM 4385 C C . LYS B 1 99 ? 17.891 47.906 25.938 1 53.62 99 LYS B C 1
ATOM 4387 O O . LYS B 1 99 ? 18.047 48.281 27.094 1 53.62 99 LYS B O 1
ATOM 4392 N N . TRP B 1 100 ? 16.75 47.188 25.625 1 55 100 TRP B N 1
ATOM 4393 C CA . TRP B 1 100 ? 15.961 46.5 26.641 1 55 100 TRP B CA 1
ATOM 4394 C C . TRP B 1 100 ? 16.797 45.438 27.344 1 55 100 TRP B C 1
ATOM 4396 O O . TRP B 1 100 ? 17.703 44.844 26.75 1 55 100 TRP B O 1
ATOM 4406 N N . PRO B 1 101 ? 16.672 45.219 28.641 1 52.81 101 PRO B N 1
ATOM 4407 C CA . PRO B 1 101 ? 17.422 44.219 29.375 1 52.81 101 PRO B CA 1
ATOM 4408 C C . PRO B 1 101 ? 17.359 42.844 28.719 1 52.81 101 PRO B C 1
ATOM 4410 O O . PRO B 1 101 ? 16.344 42.5 28.109 1 52.81 101 PRO B O 1
ATOM 4413 N N . ARG B 1 102 ? 18.438 42 28.75 1 47.16 102 ARG B N 1
ATOM 4414 C CA . ARG B 1 102 ? 18.625 40.75 28.047 1 47.16 102 ARG B CA 1
ATOM 4415 C C . ARG B 1 102 ? 17.531 39.75 28.406 1 47.16 102 ARG B C 1
ATOM 4417 O O . ARG B 1 102 ? 17.078 38.969 27.578 1 47.16 102 ARG B O 1
ATOM 4424 N N . HIS B 1 103 ? 17.25 39.688 29.625 1 47.69 103 HIS B N 1
ATOM 4425 C CA . HIS B 1 103 ? 16.25 38.75 30.078 1 47.69 103 HIS B CA 1
ATOM 4426 C C . HIS B 1 103 ? 14.906 38.969 29.422 1 47.69 103 HIS B C 1
ATOM 4428 O O . HIS B 1 103 ? 14.078 38.062 29.328 1 47.69 103 HIS B O 1
ATOM 4434 N N . TYR B 1 104 ? 14.719 40.156 29.094 1 44.59 104 TYR B N 1
ATOM 4435 C CA . TYR B 1 104 ? 13.484 40.438 28.375 1 44.59 104 TYR B CA 1
ATOM 4436 C C . TYR B 1 104 ? 13.492 39.844 26.984 1 44.59 104 TYR B C 1
ATOM 4438 O O . TYR B 1 104 ? 12.445 39.719 26.344 1 44.59 104 TYR B O 1
ATOM 4446 N N . PHE B 1 105 ? 14.703 39.594 26.406 1 41.94 105 PHE B N 1
ATOM 4447 C CA . PHE B 1 105 ? 14.836 38.906 25.125 1 41.94 105 PHE B CA 1
ATOM 4448 C C . PHE B 1 105 ? 15.125 37.438 25.328 1 41.94 105 PHE B C 1
ATOM 4450 O O . PHE B 1 105 ? 15.945 36.844 24.625 1 41.94 105 PHE B O 1
ATOM 4457 N N . GLU B 1 106 ? 15.258 36.906 26.5 1 46.97 106 GLU B N 1
ATOM 4458 C CA . GLU B 1 106 ? 15.383 35.438 26.562 1 46.97 106 GLU B CA 1
ATOM 4459 C C . GLU B 1 106 ? 14.531 34.781 25.484 1 46.97 106 GLU B C 1
ATOM 4461 O O . GLU B 1 106 ? 13.32 34.969 25.438 1 46.97 106 GLU B O 1
ATOM 4466 N N . PRO B 1 107 ? 15.156 34.438 24.328 1 50.91 107 PRO B N 1
ATOM 4467 C CA . PRO B 1 107 ? 14.461 34 23.125 1 50.91 107 PRO B CA 1
ATOM 4468 C C . PRO B 1 107 ? 13.477 32.875 23.391 1 50.91 107 PRO B C 1
ATOM 4470 O O . PRO B 1 107 ? 13.828 31.875 24.031 1 50.91 107 PRO B O 1
ATOM 4473 N N . LYS B 1 108 ? 12.18 33.156 23.5 1 62.78 108 LYS B N 1
ATOM 4474 C CA . LYS B 1 108 ? 10.984 32.312 23.609 1 62.78 108 LYS B CA 1
ATOM 4475 C C . LYS B 1 108 ? 11.086 31.094 22.734 1 62.78 108 LYS B C 1
ATOM 4477 O O . LYS B 1 108 ? 10.266 30.172 22.844 1 62.78 108 LYS B O 1
ATOM 4482 N N . MET B 1 109 ? 12.219 31.062 21.969 1 74.06 109 MET B N 1
ATOM 4483 C CA . MET B 1 109 ? 12.258 29.922 21.062 1 74.06 109 MET B CA 1
ATOM 4484 C C . MET B 1 109 ? 13.344 28.938 21.469 1 74.06 109 MET B C 1
ATOM 4486 O O . MET B 1 109 ? 13.625 27.984 20.75 1 74.06 109 MET B O 1
ATOM 4490 N N . GLU B 1 110 ? 13.969 29.094 22.641 1 74.44 110 GLU B N 1
ATOM 4491 C CA . GLU B 1 110 ? 15.078 28.234 23.016 1 74.44 110 GLU B CA 1
ATOM 4492 C C . GLU B 1 110 ? 14.633 26.781 23.125 1 74.44 110 GLU B C 1
ATOM 4494 O O . GLU B 1 110 ? 15.383 25.859 22.766 1 74.44 110 GLU B O 1
ATOM 4499 N N . HIS B 1 111 ? 13.422 26.656 23.594 1 78.31 111 HIS B N 1
ATOM 4500 C CA . HIS B 1 111 ? 12.93 25.297 23.766 1 78.31 111 HIS B CA 1
ATOM 4501 C C . HIS B 1 111 ? 12.648 24.625 22.438 1 78.31 111 HIS B C 1
ATOM 4503 O O . HIS B 1 111 ? 12.453 23.406 22.375 1 78.31 111 HIS B O 1
ATOM 4509 N N . LEU B 1 112 ? 12.758 25.375 21.391 1 84.06 112 LEU B N 1
ATOM 4510 C CA . LEU B 1 112 ? 12.438 24.859 20.062 1 84.06 112 LEU B CA 1
ATOM 4511 C C . LEU B 1 112 ? 13.688 24.359 19.359 1 84.06 112 LEU B C 1
ATOM 4513 O O . LEU B 1 112 ? 13.602 23.766 18.281 1 84.06 112 LEU B O 1
ATOM 4517 N N . ILE B 1 113 ? 14.773 24.547 19.953 1 79.38 113 ILE B N 1
ATOM 4518 C CA . ILE B 1 113 ? 16.016 24.109 19.344 1 79.38 113 ILE B CA 1
ATOM 4519 C C . ILE B 1 113 ? 16 22.594 19.156 1 79.38 113 ILE B C 1
ATOM 4521 O O . ILE B 1 113 ? 15.516 21.859 20.016 1 79.38 113 ILE B O 1
ATOM 4525 N N . ALA B 1 114 ? 16.609 22.234 18.094 1 86.94 114 ALA B N 1
ATOM 4526 C CA . ALA B 1 114 ? 16.609 20.812 17.734 1 86.94 114 ALA B CA 1
ATOM 4527 C C . ALA B 1 114 ? 17.188 19.969 18.859 1 86.94 114 ALA B C 1
ATOM 4529 O O . ALA B 1 114 ? 18.141 20.359 19.516 1 86.94 114 ALA B O 1
ATOM 4530 N N . ARG B 1 115 ? 16.578 18.844 19.016 1 81.94 115 ARG B N 1
ATOM 4531 C CA . ARG B 1 115 ? 17.062 17.875 20 1 81.94 115 ARG B CA 1
ATOM 4532 C C . ARG B 1 115 ? 18.031 16.891 19.359 1 81.94 115 ARG B C 1
ATOM 4534 O O . ARG B 1 115 ? 17.703 16.234 18.375 1 81.94 115 ARG B O 1
ATOM 4541 N N . LYS B 1 116 ? 19.203 16.844 19.953 1 79.19 116 LYS B N 1
ATOM 4542 C CA . LYS B 1 116 ? 20.25 15.984 19.391 1 79.19 116 LYS B CA 1
ATOM 4543 C C . LYS B 1 116 ? 19.984 14.516 19.703 1 79.19 116 LYS B C 1
ATOM 4545 O O . LYS B 1 116 ? 19.5 14.188 20.797 1 79.19 116 LYS B O 1
ATOM 4550 N N . LYS B 1 117 ? 20.125 13.82 18.734 1 74.69 117 LYS B N 1
ATOM 4551 C CA . LYS B 1 117 ? 20.016 12.383 18.984 1 74.69 117 LYS B CA 1
ATOM 4552 C C . LYS B 1 117 ? 21.047 11.914 20 1 74.69 117 LYS B C 1
ATOM 4554 O O . LYS B 1 117 ? 22.219 12.289 19.922 1 74.69 117 LYS B O 1
ATOM 4559 N N . LEU B 1 118 ? 20.609 11.594 21.203 1 55.91 118 LEU B N 1
ATOM 4560 C CA . LEU B 1 118 ? 21.562 11.078 22.188 1 55.91 118 LEU B CA 1
ATOM 4561 C C . LEU B 1 118 ? 22.344 9.906 21.625 1 55.91 118 LEU B C 1
ATOM 4563 O O . LEU B 1 118 ? 21.766 8.938 21.125 1 55.91 118 LEU B O 1
ATOM 4567 N N . THR B 1 119 ? 23.391 10.219 21 1 49.81 119 THR B N 1
ATOM 4568 C CA . THR B 1 119 ? 24.281 9.102 20.688 1 49.81 119 THR B CA 1
ATOM 4569 C C . THR B 1 119 ? 24.516 8.242 21.922 1 49.81 119 THR B C 1
ATOM 4571 O O . THR B 1 119 ? 25.094 8.703 22.906 1 49.81 119 THR B O 1
ATOM 4574 N N . LEU B 1 120 ? 23.656 7.535 22.453 1 40 120 LEU B N 1
ATOM 4575 C CA . LEU B 1 120 ? 24.203 6.574 23.406 1 40 120 LEU B CA 1
ATOM 4576 C C . LEU B 1 120 ? 25.594 6.113 22.969 1 40 120 LEU B C 1
ATOM 4578 O O . LEU B 1 120 ? 25.812 5.832 21.797 1 40 120 LEU B O 1
ATOM 4582 N N . SER B 1 121 ? 26.562 6.562 23.734 1 35.56 121 SER B N 1
ATOM 4583 C CA . SER B 1 121 ? 27.859 5.871 23.734 1 35.56 121 SER B CA 1
ATOM 4584 C C . SER B 1 121 ? 27.672 4.363 23.578 1 35.56 121 SER B C 1
ATOM 4586 O O . SER B 1 121 ? 27.047 3.721 24.422 1 35.56 121 SER B O 1
ATOM 4588 N N . LEU B 1 122 ? 27.531 3.9 22.469 1 34.69 122 LEU B N 1
ATOM 4589 C CA . LEU B 1 122 ? 27.875 2.484 22.359 1 34.69 122 LEU B CA 1
ATOM 4590 C C . LEU B 1 122 ? 29.047 2.131 23.266 1 34.69 122 LEU B C 1
ATOM 4592 O O . LEU B 1 122 ? 30.172 2.58 23.031 1 34.69 122 LEU B O 1
ATOM 4596 N N . SER B 1 123 ? 29.062 2.15 24.5 1 29.98 123 SER B N 1
ATOM 4597 C CA . SER B 1 123 ? 29.922 1.086 25 1 29.98 123 SER B CA 1
ATOM 4598 C C . SER B 1 123 ? 29.906 -0.121 24.062 1 29.98 123 SER B C 1
ATOM 4600 O O . SER B 1 123 ? 28.859 -0.47 23.516 1 29.98 123 SER B O 1
ATOM 4602 N N . ARG B 1 124 ? 31.203 -0.539 23.656 1 32.03 124 ARG B N 1
ATOM 4603 C CA . ARG B 1 124 ? 31.75 -1.604 22.828 1 32.03 124 ARG B CA 1
ATOM 4604 C C . ARG B 1 124 ? 31.016 -2.92 23.078 1 32.03 124 ARG B C 1
ATOM 4606 O O . ARG B 1 124 ? 31.641 -3.941 23.359 1 32.03 124 ARG B O 1
ATOM 4613 N N . LYS B 1 125 ? 30.203 -3.248 23.953 1 30.5 125 LYS B N 1
ATOM 4614 C CA . LYS B 1 125 ? 30.016 -4.684 23.781 1 30.5 125 LYS B CA 1
ATOM 4615 C C . LYS B 1 125 ? 29.766 -5.031 22.312 1 30.5 125 LYS B C 1
ATOM 4617 O O . LYS B 1 125 ? 28.859 -4.484 21.688 1 30.5 125 LYS B O 1
ATOM 4622 N N . ARG B 1 126 ? 30.797 -5.473 21.5 1 28.72 126 ARG B N 1
ATOM 4623 C CA . ARG B 1 126 ? 31.125 -6.199 20.266 1 28.72 126 ARG B CA 1
ATOM 4624 C C . ARG B 1 126 ? 30 -7.176 19.906 1 28.72 126 ARG B C 1
ATOM 4626 O O . ARG B 1 126 ? 30.234 -8.133 19.156 1 28.72 126 ARG B O 1
ATOM 4633 N N . SER B 1 127 ? 29.031 -7.504 20.75 1 27.27 127 SER B N 1
ATOM 4634 C CA . SER B 1 127 ? 28.516 -8.758 20.203 1 27.27 127 SER B CA 1
ATOM 4635 C C . SER B 1 127 ? 28.25 -8.641 18.703 1 27.27 127 SER B C 1
ATOM 4637 O O . SER B 1 127 ? 28.219 -7.535 18.156 1 27.27 127 SER B O 1
ATOM 4639 N N . SER B 1 128 ? 27.578 -9.805 18.125 1 27.06 128 SER B N 1
ATOM 4640 C CA . SER B 1 128 ? 27.484 -10.414 16.797 1 27.06 128 SER B CA 1
ATOM 4641 C C . SER B 1 128 ? 26.859 -9.461 15.797 1 27.06 128 SER B C 1
ATOM 4643 O O . SER B 1 128 ? 26.062 -8.586 16.172 1 27.06 128 SER B O 1
ATOM 4645 N N . SER B 1 129 ? 27.594 -9.211 14.695 1 28.97 129 SER B N 1
ATOM 4646 C CA . SER B 1 129 ? 27.484 -8.664 13.344 1 28.97 129 SER B CA 1
ATOM 4647 C C . SER B 1 129 ? 26.062 -8.758 12.82 1 28.97 129 SER B C 1
ATOM 4649 O O . SER B 1 129 ? 25.781 -9.555 11.922 1 28.97 129 SER B O 1
ATOM 4651 N N . GLY B 1 130 ? 25.125 -8.93 13.719 1 28.47 130 GLY B N 1
ATOM 4652 C CA . GLY B 1 130 ? 23.938 -9.125 12.898 1 28.47 130 GLY B CA 1
ATOM 4653 C C . GLY B 1 130 ? 23.703 -8 11.906 1 28.47 130 GLY B C 1
ATOM 4654 O O . GLY B 1 130 ? 24.172 -6.879 12.117 1 28.47 130 GLY B O 1
ATOM 4655 N N . THR B 1 131 ? 23.578 -8.352 10.617 1 31.73 131 THR B N 1
ATOM 4656 C CA . THR B 1 131 ? 23.312 -7.637 9.375 1 31.73 131 THR B CA 1
ATOM 4657 C C . THR B 1 131 ? 22.344 -6.477 9.609 1 31.73 131 THR B C 1
ATOM 4659 O O . THR B 1 131 ? 21.266 -6.668 10.156 1 31.73 131 THR B O 1
ATOM 4662 N N . SER B 1 132 ? 22.938 -5.352 9.891 1 30.66 132 SER B N 1
ATOM 4663 C CA . SER B 1 132 ? 22.328 -4.027 9.961 1 30.66 132 SER B CA 1
ATOM 4664 C C . SER B 1 132 ? 21.312 -3.826 8.852 1 30.66 132 SER B C 1
ATOM 4666 O O . SER B 1 132 ? 21.672 -3.486 7.723 1 30.66 132 SER B O 1
ATOM 4668 N N . VAL B 1 133 ? 20.484 -4.703 8.531 1 34.34 133 VAL B N 1
ATOM 4669 C CA . VAL B 1 133 ? 19.391 -4.238 7.691 1 34.34 133 VAL B CA 1
ATOM 4670 C C . VAL B 1 133 ? 18.906 -2.875 8.18 1 34.34 133 VAL B C 1
ATOM 4672 O O . VAL B 1 133 ? 18.656 -2.689 9.375 1 34.34 133 VAL B O 1
ATOM 4675 N N . THR B 1 134 ? 19.5 -1.86 7.727 1 35.31 134 THR B N 1
ATOM 4676 C CA . THR B 1 134 ? 18.891 -0.561 8.008 1 35.31 134 THR B CA 1
ATOM 4677 C C . THR B 1 134 ? 17.422 -0.709 8.344 1 35.31 134 THR B C 1
ATOM 4679 O O . THR B 1 134 ? 16.641 -1.219 7.539 1 35.31 134 THR B O 1
ATOM 4682 N N . PRO B 1 135 ? 17.109 -0.937 9.547 1 40.41 135 PRO B N 1
ATOM 4683 C CA . PRO B 1 135 ? 15.727 -1.153 9.977 1 40.41 135 PRO B CA 1
ATOM 4684 C C . PRO B 1 135 ? 14.734 -0.258 9.242 1 40.41 135 PRO B C 1
ATOM 4686 O O . PRO B 1 135 ? 14.969 0.944 9.094 1 40.41 135 PRO B O 1
ATOM 4689 N N . SER B 1 136 ? 14.281 -0.662 8.188 1 48.81 136 SER B N 1
ATOM 4690 C CA . SER B 1 136 ? 13.172 0.104 7.625 1 48.81 136 SER B CA 1
ATOM 4691 C C . SER B 1 136 ? 12.305 0.696 8.727 1 48.81 136 SER B C 1
ATOM 4693 O O . SER B 1 136 ? 11.977 0.015 9.703 1 48.81 136 SER B O 1
ATOM 4695 N N . ASP B 1 137 ? 12.508 1.975 8.961 1 57.91 137 ASP B N 1
ATOM 4696 C CA . ASP B 1 137 ? 11.766 2.789 9.914 1 57.91 137 ASP B CA 1
ATOM 4697 C C . ASP B 1 137 ? 10.266 2.547 9.797 1 57.91 137 ASP B C 1
ATOM 4699 O O . ASP B 1 137 ? 9.469 3.15 10.516 1 57.91 137 ASP B O 1
ATOM 4703 N N . GLN B 1 138 ? 9.875 1.65 8.836 1 65.5 138 GLN B N 1
ATOM 4704 C CA . GLN B 1 138 ? 8.438 1.434 8.719 1 65.5 138 GLN B CA 1
ATOM 4705 C C . GLN B 1 138 ? 7.984 0.271 9.602 1 65.5 138 GLN B C 1
ATOM 4707 O O . GLN B 1 138 ? 8.547 -0.823 9.531 1 65.5 138 GLN B O 1
ATOM 4712 N N . ARG B 1 139 ? 7.039 0.577 10.414 1 68.12 139 ARG B N 1
ATOM 4713 C CA . ARG B 1 139 ? 6.406 -0.462 11.219 1 68.12 139 ARG B CA 1
ATOM 4714 C C . ARG B 1 139 ? 5.191 -1.045 10.508 1 68.12 139 ARG B C 1
ATOM 4716 O O . ARG B 1 139 ? 4.508 -0.343 9.758 1 68.12 139 ARG B O 1
ATOM 4723 N N . PRO B 1 140 ? 4.926 -2.334 10.82 1 70.69 140 PRO B N 1
ATOM 4724 C CA . PRO B 1 140 ? 3.697 -2.932 10.289 1 70.69 140 PRO B CA 1
ATOM 4725 C C . PRO B 1 140 ? 2.443 -2.162 10.695 1 70.69 140 PRO B C 1
ATOM 4727 O O . PRO B 1 140 ? 2.422 -1.519 11.742 1 70.69 140 PRO B O 1
ATOM 4730 N N . ARG B 1 141 ? 1.554 -2.256 9.852 1 69.5 141 ARG B N 1
ATOM 4731 C CA . ARG B 1 141 ? 0.322 -1.503 10.062 1 69.5 141 ARG B CA 1
ATOM 4732 C C . ARG B 1 141 ? -0.334 -1.879 11.391 1 69.5 141 ARG B C 1
ATOM 4734 O O . ARG B 1 141 ? -0.84 -1.013 12.102 1 69.5 141 ARG B O 1
ATOM 4741 N N . GLU B 1 142 ? -0.315 -3.162 11.68 1 69 142 GLU B N 1
ATOM 4742 C CA . GLU B 1 142 ? -0.891 -3.605 12.945 1 69 142 GLU B CA 1
ATOM 4743 C C . GLU B 1 142 ? -0.082 -3.088 14.133 1 69 142 GLU B C 1
ATOM 4745 O O . GLU B 1 142 ? -0.65 -2.674 15.148 1 69 142 GLU B O 1
ATOM 4750 N N . GLU B 1 143 ? 1.205 -3.057 13.945 1 71.69 143 GLU B N 1
ATOM 4751 C CA . GLU B 1 143 ? 2.072 -2.605 15.031 1 71.69 143 GLU B CA 1
ATO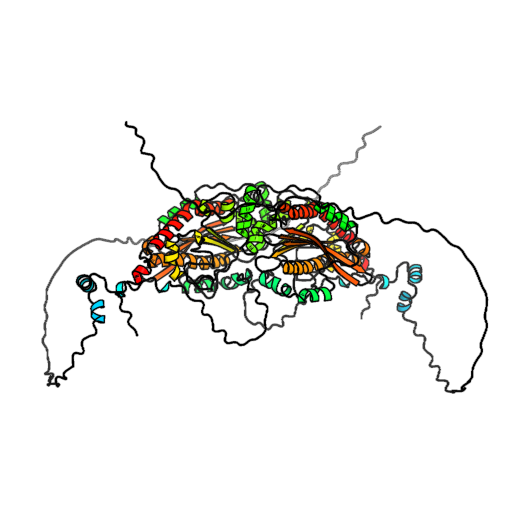M 4752 C C . GLU B 1 143 ? 1.933 -1.104 15.266 1 71.69 143 GLU B C 1
ATOM 4754 O O . GLU B 1 143 ? 1.922 -0.644 16.406 1 71.69 143 GLU B O 1
ATOM 4759 N N . LYS B 1 144 ? 1.789 -0.419 14.219 1 77.25 144 LYS B N 1
ATOM 4760 C CA . LYS B 1 144 ? 1.701 1.028 14.391 1 77.25 144 LYS B CA 1
ATOM 4761 C C . LYS B 1 144 ? 0.346 1.431 14.969 1 77.25 144 LYS B C 1
ATOM 4763 O O . LYS B 1 144 ? 0.211 2.504 15.555 1 77.25 144 LYS B O 1
ATOM 4768 N N . SER B 1 145 ? -0.606 0.542 14.766 1 79.81 145 SER B N 1
ATOM 4769 C CA . SER B 1 145 ? -1.949 0.849 15.25 1 79.81 145 SER B CA 1
ATOM 4770 C C . SER B 1 145 ? -2.145 0.362 16.672 1 79.81 145 SER B C 1
ATOM 4772 O O . SER B 1 145 ? -3.07 0.8 17.359 1 79.81 145 SER B O 1
ATOM 4774 N N . ALA B 1 146 ? -1.344 -0.485 17.156 1 80.69 146 ALA B N 1
ATOM 4775 C CA . ALA B 1 146 ? -1.541 -1.234 18.391 1 80.69 146 ALA B CA 1
ATOM 4776 C C . ALA B 1 146 ? -1.742 -0.293 19.578 1 80.69 146 ALA B C 1
ATOM 4778 O O . ALA B 1 146 ? -2.697 -0.445 20.344 1 80.69 146 ALA B O 1
ATOM 4779 N N . PRO B 1 147 ? -0.9 0.721 19.719 1 80.81 147 PRO B N 1
ATOM 4780 C CA . PRO B 1 147 ? -1.1 1.604 20.875 1 80.81 147 PRO B CA 1
ATOM 4781 C C . PRO B 1 147 ? -2.439 2.334 20.828 1 80.81 147 PRO B C 1
ATOM 4783 O O . PRO B 1 147 ? -2.998 2.67 21.891 1 80.81 147 PRO B O 1
ATOM 4786 N N . TYR B 1 148 ? -2.969 2.533 19.719 1 89.5 148 TYR B N 1
ATOM 4787 C CA . TYR B 1 148 ? -4.141 3.381 19.531 1 89.5 148 TYR B CA 1
ATOM 4788 C C . TYR B 1 148 ? -5.426 2.576 19.688 1 89.5 148 TYR B C 1
ATOM 4790 O O . TYR B 1 148 ? -6.516 3.146 19.781 1 89.5 148 TYR B O 1
ATOM 4798 N N . ILE B 1 149 ? -5.289 1.275 19.672 1 86.25 149 ILE B N 1
ATOM 4799 C CA . ILE B 1 149 ? -6.457 0.412 19.812 1 86.25 149 ILE B CA 1
ATOM 4800 C C . ILE B 1 149 ? -7.051 0.581 21.219 1 86.25 149 ILE B C 1
ATOM 4802 O O . ILE B 1 149 ? -8.273 0.542 21.391 1 86.25 149 ILE B O 1
ATOM 4806 N N . ASP B 1 150 ? -6.172 0.898 22.125 1 83.5 150 ASP B N 1
ATOM 4807 C CA . ASP B 1 150 ? -6.598 1.091 23.5 1 83.5 150 ASP B CA 1
ATOM 4808 C C . ASP B 1 150 ? -7.277 2.445 23.688 1 83.5 150 ASP B C 1
ATOM 4810 O O . ASP B 1 150 ? -6.656 3.49 23.484 1 83.5 150 ASP B O 1
ATOM 4814 N N . PRO B 1 151 ? -8.453 2.424 24.219 1 84.38 151 PRO B N 1
ATOM 4815 C CA . PRO B 1 151 ? -9.141 3.701 24.422 1 84.38 151 PRO B CA 1
ATOM 4816 C C . PRO B 1 151 ? -8.43 4.602 25.438 1 84.38 151 PRO B C 1
ATOM 4818 O O . PRO B 1 151 ? -8.609 5.82 25.422 1 84.38 151 PRO B O 1
ATOM 4821 N N . ARG B 1 152 ? -7.609 4.027 26.328 1 86.75 152 ARG B N 1
ATOM 4822 C CA . ARG B 1 152 ? -6.848 4.805 27.297 1 86.75 152 ARG B CA 1
ATOM 4823 C C . ARG B 1 152 ? -5.844 5.719 26.594 1 86.75 152 ARG B C 1
ATOM 4825 O O . ARG B 1 152 ? -5.32 6.656 27.203 1 86.75 152 ARG B O 1
ATOM 4832 N N . TYR B 1 153 ? -5.637 5.441 25.297 1 91.75 153 TYR B N 1
ATOM 4833 C CA . TYR B 1 153 ? -4.715 6.301 24.578 1 91.75 153 TYR B CA 1
ATOM 4834 C C . TYR B 1 153 ? -5.258 7.723 24.469 1 91.75 153 TYR B C 1
ATOM 4836 O O . TYR B 1 153 ? -4.492 8.688 24.406 1 91.75 153 TYR B O 1
ATOM 4844 N N . VAL B 1 154 ? -6.551 7.867 24.484 1 92.75 154 VAL B N 1
ATOM 4845 C CA . VAL B 1 154 ? -7.18 9.18 24.453 1 92.75 154 VAL B CA 1
ATOM 4846 C C . VAL B 1 154 ? -6.781 9.961 25.703 1 92.75 154 VAL B C 1
ATOM 4848 O O . VAL B 1 154 ? -6.457 11.148 25.625 1 92.75 154 VAL B O 1
ATOM 4851 N N . THR B 1 155 ? -6.805 9.203 26.734 1 91.56 155 THR B N 1
ATOM 4852 C CA . THR B 1 155 ? -6.422 9.828 28 1 91.56 155 THR B CA 1
ATOM 4853 C C . THR B 1 155 ? -4.957 10.25 27.969 1 91.56 155 THR B C 1
ATOM 4855 O O . THR B 1 155 ? -4.594 11.297 28.516 1 91.56 155 THR B O 1
ATOM 4858 N N . LEU B 1 156 ? -4.195 9.453 27.375 1 93.38 156 LEU B N 1
ATOM 4859 C CA . LEU B 1 156 ? -2.779 9.781 27.234 1 93.38 156 LEU B CA 1
ATOM 4860 C C . LEU B 1 156 ? -2.586 11.047 26.406 1 93.38 156 LEU B C 1
ATOM 4862 O O . LEU B 1 156 ? -1.77 11.898 26.75 1 93.38 156 LEU B O 1
ATOM 4866 N N . LEU B 1 157 ? -3.273 11.172 25.375 1 95.38 157 LEU B N 1
ATOM 4867 C CA . LEU B 1 157 ? -3.199 12.367 24.531 1 95.38 157 LEU B CA 1
ATOM 4868 C C . LEU B 1 157 ? -3.654 13.594 25.312 1 95.38 157 LEU B C 1
ATOM 4870 O O . LEU B 1 157 ? -3.012 14.648 25.25 1 95.38 157 LEU B O 1
ATOM 4874 N N . GLU B 1 158 ? -4.684 13.406 26.062 1 94.19 158 GLU B N 1
ATOM 4875 C CA . GLU B 1 158 ? -5.219 14.516 26.859 1 94.19 158 GLU B CA 1
ATOM 4876 C C . GLU B 1 158 ? -4.215 14.977 27.906 1 94.19 158 GLU B C 1
ATOM 4878 O O . GLU B 1 158 ? -4.074 16.172 28.156 1 94.19 158 GLU B O 1
ATOM 4883 N N . ALA B 1 159 ? -3.543 14.023 28.422 1 92.62 159 ALA B N 1
ATOM 4884 C CA . ALA B 1 159 ? -2.523 14.344 29.422 1 92.62 159 ALA B CA 1
ATOM 4885 C C . ALA B 1 159 ? -1.399 15.172 28.797 1 92.62 159 ALA B C 1
ATOM 4887 O O . ALA B 1 159 ? -0.714 15.922 29.5 1 92.62 159 ALA B O 1
ATOM 4888 N N . ASN B 1 160 ? -1.34 15.008 27.484 1 94.5 160 ASN B N 1
ATOM 4889 C CA . ASN B 1 160 ? -0.299 15.75 26.781 1 94.5 160 ASN B CA 1
ATOM 4890 C C . ASN B 1 160 ? -0.874 16.953 26.047 1 94.5 160 ASN B C 1
ATOM 4892 O O . ASN B 1 160 ? -0.246 17.469 25.125 1 94.5 160 ASN B O 1
ATOM 4896 N N . GLY B 1 161 ? -2.125 17.312 26.328 1 95.5 161 GLY B N 1
ATOM 4897 C CA . GLY B 1 161 ? -2.709 18.547 25.828 1 95.5 161 GLY B CA 1
ATOM 4898 C C . GLY B 1 161 ? -3.42 18.375 24.5 1 95.5 161 GLY B C 1
ATOM 4899 O O . GLY B 1 161 ? -3.762 19.344 23.828 1 95.5 161 GLY B O 1
ATOM 4900 N N . SER B 1 162 ? -3.596 17.172 24.062 1 97.38 162 SER B N 1
ATOM 4901 C CA . SER B 1 162 ? -4.27 16.891 22.797 1 97.38 162 SER B CA 1
ATOM 4902 C C . SER B 1 162 ? -5.641 16.266 23.031 1 97.38 162 SER B C 1
ATOM 4904 O O . SER B 1 162 ? -5.746 15.203 23.672 1 97.38 162 SER B O 1
ATOM 4906 N N . PHE B 1 163 ? -6.688 16.859 22.516 1 96.88 163 PHE B N 1
ATOM 4907 C CA . PHE B 1 163 ? -8.062 16.438 22.781 1 96.88 163 PHE B CA 1
ATOM 4908 C C . PHE B 1 163 ? -8.766 16.062 21.484 1 96.88 163 PHE B C 1
ATOM 4910 O O . PHE B 1 163 ? -8.859 16.875 20.562 1 96.88 163 PHE B O 1
ATOM 4917 N N . LEU B 1 164 ? -9.242 14.875 21.422 1 95.5 164 LEU B N 1
ATOM 4918 C CA . LEU B 1 164 ? -10.055 14.438 20.297 1 95.5 164 LEU B CA 1
ATOM 4919 C C . LEU B 1 164 ? -11.469 15 20.406 1 95.5 164 LEU B C 1
ATOM 4921 O O . LEU B 1 164 ? -12.445 14.242 20.406 1 95.5 164 LEU B O 1
ATOM 4925 N N . ASP B 1 165 ? -11.57 16.203 20.547 1 94.12 165 ASP B N 1
ATOM 4926 C CA . ASP B 1 165 ? -12.82 16.938 20.719 1 94.12 165 ASP B CA 1
ATOM 4927 C C . ASP B 1 165 ? -12.641 18.422 20.391 1 94.12 165 ASP B C 1
ATOM 4929 O O . ASP B 1 165 ? -11.516 18.891 20.188 1 94.12 165 ASP B O 1
ATOM 4933 N N . GLU B 1 166 ? -13.742 19.062 20.344 1 96.25 166 GLU B N 1
ATOM 4934 C CA . GLU B 1 166 ? -13.695 20.516 20.156 1 96.25 166 GLU B CA 1
ATOM 4935 C C . GLU B 1 166 ? -13.484 21.25 21.469 1 96.25 166 GLU B C 1
ATOM 4937 O O . GLU B 1 166 ? -13.969 20.812 22.516 1 96.25 166 GLU B O 1
ATOM 4942 N N . SER B 1 167 ? -12.828 22.359 21.328 1 96.44 167 SER B N 1
ATOM 4943 C CA . SER B 1 167 ? -12.719 23.219 22.5 1 96.44 167 SER B CA 1
ATOM 4944 C C . SER B 1 167 ? -14.023 23.953 22.766 1 96.44 167 SER B C 1
ATOM 4946 O O . SER B 1 167 ? -14.828 24.156 21.859 1 96.44 167 SER B O 1
ATOM 4948 N N . ASP B 1 168 ? -14.125 24.391 24.016 1 94.31 168 ASP B N 1
ATOM 4949 C CA . ASP B 1 168 ? -15.297 25.188 24.359 1 94.31 168 ASP B CA 1
ATOM 4950 C C . ASP B 1 168 ? -15.305 26.516 23.594 1 94.31 168 ASP B C 1
ATOM 4952 O O . ASP B 1 168 ? -16.359 27.078 23.312 1 94.31 168 ASP B O 1
ATOM 4956 N N . LEU B 1 169 ? -14.141 26.953 23.266 1 94.81 169 LEU B N 1
ATOM 4957 C CA . LEU B 1 169 ? -14.016 28.219 22.547 1 94.81 169 LEU B CA 1
ATOM 4958 C C . LEU B 1 169 ? -14.289 28.016 21.047 1 94.81 169 LEU B C 1
ATOM 4960 O O . LEU B 1 169 ? -14.547 28.984 20.328 1 94.81 169 LEU B O 1
ATOM 4964 N N . GLY B 1 170 ? -14.195 26.812 20.531 1 95.12 170 GLY B N 1
ATOM 4965 C CA . GLY B 1 170 ? -14.438 26.5 19.125 1 95.12 170 GLY B CA 1
ATOM 4966 C C . GLY B 1 170 ? -13.359 27.031 18.203 1 95.12 170 GLY B C 1
ATOM 4967 O O . GLY B 1 170 ? -12.398 27.656 18.656 1 95.12 170 GLY B O 1
ATOM 4968 N N . VAL B 1 171 ? -13.523 26.75 16.938 1 97.31 171 VAL B N 1
ATOM 4969 C CA . VAL B 1 171 ? -12.617 27.266 15.906 1 97.31 171 VAL B CA 1
ATOM 4970 C C . VAL B 1 171 ? -12.914 28.734 15.625 1 97.31 171 VAL B C 1
ATOM 4972 O O . VAL B 1 171 ? -14.039 29.188 15.836 1 97.31 171 VAL B O 1
ATOM 4975 N N . ALA B 1 172 ? -11.891 29.422 15.195 1 97.44 172 ALA B N 1
ATOM 4976 C CA . ALA B 1 172 ? -12.078 30.828 14.82 1 97.44 172 ALA B CA 1
ATOM 4977 C C . ALA B 1 172 ? -13.062 30.953 13.656 1 97.44 172 ALA B C 1
ATOM 4979 O O . ALA B 1 172 ? -13.133 30.062 12.797 1 97.44 172 ALA B O 1
ATOM 4980 N N . ASP B 1 173 ? -13.742 32.031 13.562 1 96.44 173 ASP B N 1
ATOM 4981 C CA . ASP B 1 173 ? -14.742 32.25 12.523 1 96.44 173 ASP B CA 1
ATOM 4982 C C . ASP B 1 173 ? -14.117 32.188 11.133 1 96.44 173 ASP B C 1
ATOM 4984 O O . ASP B 1 173 ? -14.742 31.719 10.18 1 96.44 173 ASP B O 1
ATOM 4988 N N . GLU B 1 174 ? -12.969 32.688 11.086 1 96.38 174 GLU B N 1
ATOM 4989 C CA . GLU B 1 174 ? -12.273 32.656 9.805 1 96.38 174 GLU B CA 1
ATOM 4990 C C . GLU B 1 174 ? -12.07 31.234 9.312 1 96.38 174 GLU B C 1
ATOM 4992 O O . GLU B 1 174 ? -12.273 30.953 8.133 1 96.38 174 GLU B O 1
ATOM 4997 N N . SER B 1 175 ? -11.641 30.391 10.18 1 96.75 175 SER B N 1
ATOM 4998 C CA . SER B 1 175 ? -11.453 28.984 9.828 1 96.75 175 SER B CA 1
ATOM 4999 C C . SER B 1 175 ? -12.773 28.328 9.469 1 96.75 175 SER B C 1
ATOM 5001 O O . SER B 1 175 ? -12.828 27.469 8.578 1 96.75 175 SER B O 1
ATOM 5003 N N . LYS B 1 176 ? -13.789 28.688 10.164 1 96.31 176 LYS B N 1
ATOM 5004 C CA . LYS B 1 176 ? -15.109 28.141 9.859 1 96.31 176 LYS B CA 1
ATOM 5005 C C . LYS B 1 176 ? -15.539 28.516 8.445 1 96.31 176 LYS B C 1
ATOM 5007 O O . LYS B 1 176 ? -16 27.656 7.684 1 96.31 176 LYS B O 1
ATOM 5012 N N . ARG B 1 177 ? -15.406 29.734 8.148 1 96.81 177 ARG B N 1
ATOM 5013 C CA . ARG B 1 177 ? -15.75 30.188 6.809 1 96.81 177 ARG B CA 1
ATOM 5014 C C . ARG B 1 177 ? -14.898 29.5 5.754 1 96.81 177 ARG B C 1
ATOM 5016 O O . ARG B 1 177 ? -15.398 29.109 4.695 1 96.81 177 ARG B O 1
ATOM 5023 N N . LYS B 1 178 ? -13.695 29.344 6.098 1 96.88 178 LYS B N 1
ATOM 5024 C CA . LYS B 1 178 ? -12.75 28.766 5.141 1 96.88 178 LYS B CA 1
ATOM 5025 C C . LYS B 1 178 ? -13.094 27.312 4.836 1 96.88 178 LYS B C 1
ATOM 5027 O O . LYS B 1 178 ? -13.156 26.922 3.67 1 96.88 178 LYS B O 1
ATOM 5032 N N . TYR B 1 179 ? -13.336 26.5 5.91 1 96.38 179 TYR B N 1
ATOM 5033 C CA . TYR B 1 179 ? -13.555 25.094 5.586 1 96.38 179 TYR B CA 1
ATOM 5034 C C . TYR B 1 179 ? -14.922 24.891 4.938 1 96.38 179 TYR B C 1
ATOM 5036 O O . TYR B 1 179 ? -15.109 23.953 4.152 1 96.38 179 TYR B O 1
ATOM 5044 N N . LEU B 1 180 ? -15.875 25.734 5.223 1 96.94 180 LEU B N 1
ATOM 5045 C CA . LEU B 1 180 ? -17.156 25.656 4.535 1 96.94 180 LEU B CA 1
ATOM 5046 C C . LEU B 1 180 ? -17 25.984 3.057 1 96.94 180 LEU B C 1
ATOM 5048 O O . LEU B 1 180 ? -17.641 25.359 2.205 1 96.94 180 LEU B O 1
ATOM 5052 N N . SER B 1 181 ? -16.172 26.953 2.818 1 97 181 SER B N 1
ATOM 5053 C CA . SER B 1 181 ? -15.883 27.281 1.429 1 97 181 SER B CA 1
ATOM 5054 C C . SER B 1 181 ? -15.18 26.125 0.72 1 97 181 SER B C 1
ATOM 5056 O O . SER B 1 181 ? -15.477 25.828 -0.44 1 97 181 SER B O 1
ATOM 5058 N N . LEU B 1 182 ? -14.289 25.484 1.41 1 97.94 182 LEU B N 1
ATOM 5059 C CA . LEU B 1 182 ? -13.578 24.328 0.85 1 97.94 182 LEU B CA 1
ATOM 5060 C C . LEU B 1 182 ? -14.539 23.203 0.521 1 97.94 182 LEU B C 1
ATOM 5062 O O . LEU B 1 182 ? -14.352 22.484 -0.466 1 97.94 182 LEU B O 1
ATOM 5066 N N . LEU B 1 183 ? -15.57 23.062 1.276 1 96.44 183 LEU B N 1
ATOM 5067 C CA . LEU B 1 183 ? -16.562 22.016 1.078 1 96.44 183 LEU B CA 1
ATOM 5068 C C . LEU B 1 183 ? -17.453 22.328 -0.123 1 96.44 183 LEU B C 1
ATOM 5070 O O . LEU B 1 183 ? -17.938 21.422 -0.797 1 96.44 183 LEU B O 1
ATOM 5074 N N . SER B 1 184 ? -17.609 23.578 -0.425 1 93.81 184 SER B N 1
ATOM 5075 C CA . SER B 1 184 ? -18.625 23.969 -1.398 1 93.81 184 SER B CA 1
ATOM 5076 C C . SER B 1 184 ? -18 24.266 -2.756 1 93.81 184 SER B C 1
ATOM 5078 O O . SER B 1 184 ? -18.688 24.25 -3.779 1 93.81 184 SER B O 1
ATOM 5080 N N . THR B 1 185 ? -16.719 24.469 -2.789 1 94.56 185 THR B N 1
ATOM 5081 C CA . THR B 1 185 ? -16.047 24.828 -4.043 1 94.56 185 THR B CA 1
ATOM 5082 C C . THR B 1 185 ? -15.992 23.609 -4.973 1 94.56 185 THR B C 1
ATOM 5084 O O . THR B 1 185 ? -15.539 22.531 -4.574 1 94.56 185 THR B O 1
ATOM 5087 N N . GLU B 1 186 ? -16.328 23.828 -6.176 1 93 186 GLU B N 1
ATOM 5088 C CA . GLU B 1 186 ? -16.375 22.734 -7.141 1 93 186 GLU B CA 1
ATOM 5089 C C . GLU B 1 186 ? -14.977 22.422 -7.68 1 93 186 GLU B C 1
ATOM 5091 O O . GLU B 1 186 ? -14.133 23.312 -7.797 1 93 186 GLU B O 1
ATOM 5096 N N . GLN B 1 187 ? -14.797 21.172 -7.922 1 94.38 187 GLN B N 1
ATOM 5097 C CA . GLN B 1 187 ? -13.562 20.656 -8.508 1 94.38 187 GLN B CA 1
ATOM 5098 C C . GLN B 1 187 ? -13.852 19.688 -9.641 1 94.38 187 GLN B C 1
ATOM 5100 O O . GLN B 1 187 ? -14.898 19.031 -9.656 1 94.38 187 GLN B O 1
ATOM 5105 N N . THR B 1 188 ? -12.891 19.688 -10.523 1 91.69 188 THR B N 1
ATOM 5106 C CA . THR B 1 188 ? -12.969 18.656 -11.562 1 91.69 188 THR B CA 1
ATOM 5107 C C . THR B 1 188 ? -12.602 17.297 -11 1 91.69 188 THR B C 1
ATOM 5109 O O . THR B 1 188 ? -11.656 17.172 -10.211 1 91.69 188 THR B O 1
ATOM 5112 N N . ILE B 1 189 ? -13.398 16.391 -11.375 1 92.06 189 ILE B N 1
ATOM 5113 C CA . ILE B 1 189 ? -13.133 15.023 -10.938 1 92.06 189 ILE B CA 1
ATOM 5114 C C . ILE B 1 189 ? -12.344 14.281 -12.008 1 92.06 189 ILE B C 1
ATOM 5116 O O . ILE B 1 189 ? -12.461 14.578 -13.195 1 92.06 189 ILE B O 1
ATOM 5120 N N . PRO B 1 190 ? -11.531 13.352 -11.555 1 89.69 190 PRO B N 1
ATOM 5121 C CA . PRO B 1 190 ? -10.773 12.586 -12.547 1 89.69 190 PRO B CA 1
ATOM 5122 C C . PRO B 1 190 ? -11.664 11.664 -13.375 1 89.69 190 PRO B C 1
ATOM 5124 O O . PRO B 1 190 ? -12.68 11.164 -12.875 1 89.69 190 PRO B O 1
ATOM 5127 N N . SER B 1 191 ? -11.062 11.523 -14.578 1 87.25 191 SER B N 1
ATOM 5128 C CA . SER B 1 191 ? -11.789 10.633 -15.484 1 87.25 191 SER B CA 1
ATOM 5129 C C . SER B 1 191 ? -11.234 9.219 -15.438 1 87.25 191 SER B C 1
ATOM 5131 O O . SER B 1 191 ? -10.086 9.008 -15.047 1 87.25 191 SER B O 1
ATOM 5133 N N . ASP B 1 192 ? -11.953 8.273 -15.656 1 87.56 192 ASP B N 1
ATOM 5134 C CA . ASP B 1 192 ? -11.578 6.879 -15.844 1 87.56 192 ASP B CA 1
ATOM 5135 C C . ASP B 1 192 ? -10.961 6.301 -14.578 1 87.56 192 ASP B C 1
ATOM 5137 O O . ASP B 1 192 ? -9.836 5.793 -14.594 1 87.56 192 ASP B O 1
ATOM 5141 N N . THR B 1 193 ? -11.695 6.469 -13.57 1 93.44 193 THR B N 1
ATOM 5142 C CA . THR B 1 193 ? -11.289 5.895 -12.289 1 93.44 193 THR B CA 1
ATOM 5143 C C . THR B 1 193 ? -12.266 4.805 -11.852 1 93.44 193 THR B C 1
ATOM 5145 O O . THR B 1 193 ? -13.297 4.602 -12.492 1 93.44 193 THR B O 1
ATOM 5148 N N . LEU B 1 194 ? -11.922 4.156 -10.836 1 94.81 194 LEU B N 1
ATOM 5149 C CA . LEU B 1 194 ? -12.75 3.088 -10.297 1 94.81 194 LEU B CA 1
ATOM 5150 C C . LEU B 1 194 ? -14.047 3.646 -9.727 1 94.81 194 LEU B C 1
ATOM 5152 O O . LEU B 1 194 ? -14.984 2.895 -9.453 1 94.81 194 LEU B O 1
ATOM 5156 N N . PHE B 1 195 ? -14.164 5.004 -9.539 1 94.81 195 PHE B N 1
ATOM 5157 C CA . PHE B 1 195 ? -15.359 5.637 -8.992 1 94.81 195 PHE B CA 1
ATOM 5158 C C . PHE B 1 195 ? -16.297 6.074 -10.102 1 94.81 195 PHE B C 1
ATOM 5160 O O . PHE B 1 195 ? -17.312 6.73 -9.852 1 94.81 195 PHE B O 1
ATOM 5167 N N . ARG B 1 196 ? -15.922 5.742 -11.32 1 94.38 196 ARG B N 1
ATOM 5168 C CA . ARG B 1 196 ? -16.859 6 -12.414 1 94.38 196 ARG B CA 1
ATOM 5169 C C . ARG B 1 196 ? -18.219 5.367 -12.141 1 94.38 196 ARG B C 1
ATOM 5171 O O . ARG B 1 196 ? -18.297 4.305 -11.516 1 94.38 196 ARG B O 1
ATOM 5178 N N . ASP B 1 197 ? -19.219 5.926 -12.656 1 92.06 197 ASP B N 1
ATOM 5179 C CA . ASP B 1 197 ? -20.578 5.539 -12.344 1 92.06 197 ASP B CA 1
ATOM 5180 C C . ASP B 1 197 ? -20.828 4.066 -12.656 1 92.06 197 ASP B C 1
ATOM 5182 O O . ASP B 1 197 ? -21.484 3.361 -11.883 1 92.06 197 ASP B O 1
ATOM 5186 N N . ASP B 1 198 ? -20.328 3.609 -13.742 1 92.69 198 ASP B N 1
ATOM 5187 C CA . ASP B 1 198 ? -20.625 2.25 -14.188 1 92.69 198 ASP B CA 1
ATOM 5188 C C . ASP B 1 198 ? -19.75 1.233 -13.461 1 92.69 198 ASP B C 1
ATOM 5190 O O . ASP B 1 198 ? -20.031 0.034 -13.477 1 92.69 198 ASP B O 1
ATOM 5194 N N . LEU B 1 199 ? -18.766 1.7 -12.781 1 95.44 199 LEU B N 1
ATOM 5195 C CA . LEU B 1 199 ? -17.812 0.788 -12.156 1 95.44 199 LEU B CA 1
ATOM 5196 C C . LEU B 1 199 ? -17.969 0.812 -10.633 1 95.44 199 LEU B C 1
ATOM 5198 O O . LEU B 1 199 ? -17.516 -0.105 -9.945 1 95.44 199 LEU B O 1
ATOM 5202 N N . PHE B 1 200 ? -18.594 1.812 -10.109 1 94.19 200 PHE B N 1
ATOM 5203 C CA . PHE B 1 200 ? -18.562 2.131 -8.688 1 94.19 200 PHE B CA 1
ATOM 5204 C C . PHE B 1 200 ? -19.094 0.966 -7.859 1 94.19 200 PHE B C 1
ATOM 5206 O O . PHE B 1 200 ? -18.453 0.557 -6.883 1 94.19 200 PHE B O 1
ATOM 5213 N N . LYS B 1 201 ? -20.141 0.462 -8.234 1 92.06 201 LYS B N 1
ATOM 5214 C CA . LYS B 1 201 ? -20.766 -0.619 -7.48 1 92.06 201 LYS B CA 1
ATOM 5215 C C . LYS B 1 201 ? -19.859 -1.85 -7.43 1 92.06 201 LYS B C 1
ATOM 5217 O O . LYS B 1 201 ? -19.688 -2.445 -6.363 1 92.06 201 LYS B O 1
ATOM 5222 N N . GLU B 1 202 ? -19.359 -2.232 -8.523 1 92.81 202 GLU B N 1
ATOM 5223 C CA . GLU B 1 202 ? -18.484 -3.404 -8.586 1 92.81 202 GLU B CA 1
ATOM 5224 C C . GLU B 1 202 ? -17.188 -3.166 -7.816 1 92.81 202 GLU B C 1
ATOM 5226 O O . GLU B 1 202 ? -16.625 -4.094 -7.219 1 92.81 202 GLU B O 1
ATOM 5231 N N . THR B 1 203 ? -16.688 -1.946 -7.883 1 93.94 203 THR B N 1
ATOM 5232 C CA . THR B 1 203 ? -15.492 -1.593 -7.125 1 93.94 203 THR B CA 1
ATOM 5233 C C . THR B 1 203 ? -15.719 -1.793 -5.629 1 93.94 203 THR B C 1
ATOM 5235 O O . THR B 1 203 ? -14.906 -2.426 -4.949 1 93.94 203 THR B O 1
ATOM 5238 N N . PHE B 1 204 ? -16.844 -1.317 -5.207 1 90.88 204 PHE B N 1
ATOM 5239 C CA . PHE B 1 204 ? -17.172 -1.413 -3.789 1 90.88 204 PHE B CA 1
ATOM 5240 C C . PHE B 1 204 ? -17.281 -2.869 -3.357 1 90.88 204 PHE B C 1
ATOM 5242 O O . PHE B 1 204 ? -16.734 -3.26 -2.322 1 90.88 204 PHE B O 1
ATOM 5249 N N . ARG B 1 205 ? -17.828 -3.66 -4.137 1 89.75 205 ARG B N 1
ATOM 5250 C CA . ARG B 1 205 ? -18 -5.074 -3.83 1 89.75 205 ARG B CA 1
ATOM 5251 C C . ARG B 1 205 ? -16.656 -5.793 -3.783 1 89.75 205 ARG B C 1
ATOM 5253 O O . ARG B 1 205 ? -16.453 -6.684 -2.953 1 89.75 205 ARG B O 1
ATOM 5260 N N . SER B 1 206 ? -15.844 -5.359 -4.555 1 90.81 206 SER B N 1
ATOM 5261 C CA . SER B 1 206 ? -14.562 -6.051 -4.699 1 90.81 206 SER B CA 1
ATOM 5262 C C . SER B 1 206 ? -13.641 -5.75 -3.525 1 90.81 206 SER B C 1
ATOM 5264 O O . SER B 1 206 ? -12.742 -6.539 -3.217 1 90.81 206 SER B O 1
ATOM 5266 N N . VAL B 1 207 ? -13.867 -4.629 -2.818 1 91.25 207 VAL B N 1
ATOM 5267 C CA . VAL B 1 207 ? -12.914 -4.219 -1.794 1 91.25 207 VAL B CA 1
ATOM 5268 C C . VAL B 1 207 ? -13.5 -4.48 -0.408 1 91.25 207 VAL B C 1
ATOM 5270 O O . VAL B 1 207 ? -12.781 -4.43 0.594 1 91.25 207 VAL B O 1
ATOM 5273 N N . GLN B 1 208 ? -14.727 -4.738 -0.191 1 85.81 208 GLN B N 1
ATOM 5274 C CA . GLN B 1 208 ? -15.445 -4.82 1.075 1 85.81 208 GLN B CA 1
ATOM 5275 C C . GLN B 1 208 ? -14.797 -5.836 2.012 1 85.81 208 GLN B C 1
ATOM 5277 O O . GLN B 1 208 ? -14.727 -5.613 3.223 1 85.81 208 GLN B O 1
ATOM 5282 N N . LYS B 1 209 ? -14.188 -6.91 1.525 1 83.56 209 LYS B N 1
ATOM 5283 C CA . LYS B 1 209 ? -13.633 -7.945 2.396 1 83.56 209 LYS B CA 1
ATOM 5284 C C . LYS B 1 209 ? -12.117 -8.039 2.242 1 83.56 209 LYS B C 1
ATOM 5286 O O . LYS B 1 209 ? -11.523 -9.094 2.498 1 83.56 209 LYS B O 1
ATOM 5291 N N . ARG B 1 210 ? -11.672 -6.918 1.921 1 89.12 210 ARG B N 1
ATOM 5292 C CA . ARG B 1 210 ? -10.234 -6.957 1.669 1 89.12 210 ARG B CA 1
ATOM 5293 C C . ARG B 1 210 ? -9.469 -6.16 2.723 1 89.12 210 ARG B C 1
ATOM 5295 O O . ARG B 1 210 ? -10.078 -5.48 3.553 1 89.12 210 ARG B O 1
ATOM 5302 N N . ASN B 1 211 ? -8.203 -6.262 2.748 1 88.88 211 ASN B N 1
ATOM 5303 C CA . ASN B 1 211 ? -7.383 -5.664 3.797 1 88.88 211 ASN B CA 1
ATOM 5304 C C . ASN B 1 211 ? -7.043 -4.211 3.486 1 88.88 211 ASN B C 1
ATOM 5306 O O . ASN B 1 211 ? -7.484 -3.668 2.471 1 88.88 211 ASN B O 1
ATOM 5310 N N . GLU B 1 212 ? -6.289 -3.564 4.34 1 91.12 212 GLU B N 1
ATOM 5311 C CA . GLU B 1 212 ? -5.965 -2.143 4.258 1 91.12 212 GLU B CA 1
ATOM 5312 C C . GLU B 1 212 ? -5.125 -1.84 3.021 1 91.12 212 GLU B C 1
ATOM 5314 O O . GLU B 1 212 ? -5.305 -0.802 2.381 1 91.12 212 GLU B O 1
ATOM 5319 N N . ALA B 1 213 ? -4.227 -2.723 2.713 1 90.94 213 ALA B N 1
ATOM 5320 C CA . ALA B 1 213 ? -3.361 -2.51 1.555 1 90.94 213 ALA B CA 1
ATOM 5321 C C . ALA B 1 213 ? -4.184 -2.344 0.279 1 90.94 213 ALA B C 1
ATOM 5323 O O . ALA B 1 213 ? -3.865 -1.504 -0.566 1 90.94 213 ALA B O 1
ATOM 5324 N N . ARG B 1 214 ? -5.23 -3.145 0.153 1 92.94 214 ARG B N 1
ATOM 5325 C CA . ARG B 1 214 ? -6.113 -3.061 -1.005 1 92.94 214 ARG B CA 1
ATOM 5326 C C . ARG B 1 214 ? -6.844 -1.723 -1.041 1 92.94 214 ARG B C 1
ATOM 5328 O O . ARG B 1 214 ? -6.945 -1.093 -2.096 1 92.94 214 ARG B O 1
ATOM 5335 N N . ILE B 1 215 ? -7.301 -1.275 0.06 1 94.06 215 ILE B N 1
ATOM 5336 C CA . ILE B 1 215 ? -8.023 -0.01 0.152 1 94.06 215 ILE B CA 1
ATOM 5337 C C . ILE B 1 215 ? -7.078 1.146 -0.175 1 94.06 215 ILE B C 1
ATOM 5339 O O . ILE B 1 215 ? -7.441 2.061 -0.918 1 94.06 215 ILE B O 1
ATOM 5343 N N . ILE B 1 216 ? -5.891 1.111 0.331 1 94.94 216 ILE B N 1
ATOM 5344 C CA . ILE B 1 216 ? -4.906 2.164 0.115 1 94.94 216 ILE B CA 1
ATOM 5345 C C . ILE B 1 216 ? -4.559 2.248 -1.37 1 94.94 216 ILE B C 1
ATOM 5347 O O . ILE B 1 216 ? -4.383 3.342 -1.913 1 94.94 216 ILE B O 1
ATOM 5351 N N . ARG B 1 217 ? -4.527 1.154 -1.971 1 93.56 217 ARG B N 1
ATOM 5352 C CA . ARG B 1 217 ? -4.16 1.125 -3.383 1 93.56 217 ARG B CA 1
ATOM 5353 C C . ARG B 1 217 ? -5.324 1.576 -4.258 1 93.56 217 ARG B C 1
ATOM 5355 O O . ARG B 1 217 ? -5.141 2.369 -5.184 1 93.56 217 ARG B O 1
ATOM 5362 N N . ASP B 1 218 ? -6.52 1.098 -3.988 1 94.5 218 ASP B N 1
ATOM 5363 C CA .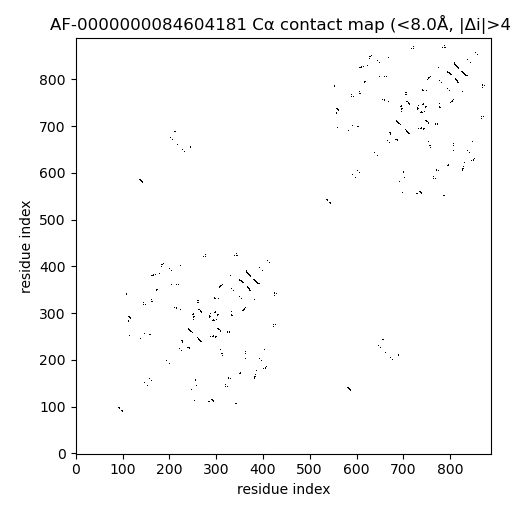 ASP B 1 218 ? -7.602 1.2 -4.965 1 94.5 218 ASP B CA 1
ATOM 5364 C C . ASP B 1 218 ? -8.531 2.365 -4.633 1 94.5 218 ASP B C 1
ATOM 5366 O O . ASP B 1 218 ? -9.141 2.953 -5.527 1 94.5 218 ASP B O 1
ATOM 5370 N N . ILE B 1 219 ? -8.672 2.701 -3.318 1 96.19 219 ILE B N 1
ATOM 5371 C CA . ILE B 1 219 ? -9.734 3.613 -2.904 1 96.19 219 ILE B CA 1
ATOM 5372 C C . ILE B 1 219 ? -9.125 4.93 -2.424 1 96.19 219 ILE B C 1
ATOM 5374 O O . ILE B 1 219 ? -9.594 6.008 -2.793 1 96.19 219 ILE B O 1
ATOM 5378 N N . THR B 1 220 ? -8.094 4.898 -1.666 1 97.75 220 THR B N 1
ATOM 5379 C CA . THR B 1 220 ? -7.543 6.055 -0.968 1 97.75 220 THR B CA 1
ATOM 5380 C C . THR B 1 220 ? -7.188 7.164 -1.954 1 97.75 220 THR B C 1
ATOM 5382 O O . THR B 1 220 ? -7.484 8.336 -1.711 1 97.75 220 THR B O 1
ATOM 5385 N N . PRO B 1 221 ? -6.625 6.844 -3.145 1 97.12 221 PRO B N 1
ATOM 5386 C CA . PRO B 1 221 ? -6.293 7.922 -4.078 1 97.12 221 PRO B CA 1
ATOM 5387 C C . PRO B 1 221 ? -7.523 8.664 -4.59 1 97.12 221 PRO B C 1
ATOM 5389 O O . PRO B 1 221 ? -7.41 9.766 -5.121 1 97.12 221 PRO B O 1
ATOM 5392 N N . LEU B 1 222 ? -8.656 8.031 -4.441 1 97.31 222 LEU B N 1
ATOM 5393 C CA . LEU B 1 222 ? -9.898 8.633 -4.91 1 97.31 222 LEU B CA 1
ATOM 5394 C C . LEU B 1 222 ? -10.602 9.383 -3.779 1 97.31 222 LEU B C 1
ATOM 5396 O O . LEU B 1 222 ? -11.609 10.055 -4.008 1 97.31 222 LEU B O 1
ATOM 5400 N N . ILE B 1 223 ? -10.078 9.234 -2.57 1 97.69 223 ILE B N 1
ATOM 5401 C CA . ILE B 1 223 ? -10.547 9.969 -1.399 1 97.69 223 ILE B CA 1
ATOM 5402 C C . ILE B 1 223 ? -9.594 11.125 -1.098 1 97.69 223 ILE B C 1
ATOM 5404 O O . ILE B 1 223 ? -10.023 12.258 -0.904 1 97.69 223 ILE B O 1
ATOM 5408 N N . VAL B 1 224 ? -8.359 10.75 -1.1 1 98.5 224 VAL B N 1
ATOM 5409 C CA . VAL B 1 224 ? -7.266 11.695 -0.883 1 98.5 224 VAL B CA 1
ATOM 5410 C C . VAL B 1 224 ? -6.309 11.664 -2.072 1 98.5 224 VAL B C 1
ATOM 5412 O O . VAL B 1 224 ? -5.328 10.922 -2.066 1 98.5 224 VAL B O 1
ATOM 5415 N N . PRO B 1 225 ? -6.582 12.57 -2.992 1 97.81 225 PRO B N 1
ATOM 5416 C CA . PRO B 1 225 ? -5.699 12.57 -4.164 1 97.81 225 PRO B CA 1
ATOM 5417 C C . PRO B 1 225 ? -4.25 12.883 -3.811 1 97.81 225 PRO B C 1
ATOM 5419 O O . PRO B 1 225 ? -3.988 13.734 -2.955 1 97.81 225 PRO B O 1
ATOM 5422 N N . SER B 1 226 ? -3.316 12.195 -4.488 1 97.69 226 SER B N 1
ATOM 5423 C CA . SER B 1 226 ? -1.887 12.414 -4.297 1 97.69 226 SER B CA 1
ATOM 5424 C C . SER B 1 226 ? -1.455 13.766 -4.848 1 97.69 226 SER B C 1
ATOM 5426 O O . SER B 1 226 ? -1.635 14.047 -6.035 1 97.69 226 SER B O 1
ATOM 5428 N N . ALA B 1 227 ? -0.886 14.508 -4 1 98.06 227 ALA B N 1
ATOM 5429 C CA . ALA B 1 227 ? -0.393 15.812 -4.43 1 98.06 227 ALA B CA 1
ATOM 5430 C C . ALA B 1 227 ? 0.735 15.664 -5.449 1 98.06 227 ALA B C 1
ATOM 5432 O O . ALA B 1 227 ? 0.814 16.422 -6.414 1 98.06 227 ALA B O 1
ATOM 5433 N N . GLU B 1 228 ? 1.561 14.742 -5.25 1 96.94 228 GLU B N 1
ATOM 5434 C CA . GLU B 1 228 ? 2.705 14.547 -6.137 1 96.94 228 GLU B CA 1
ATOM 5435 C C . GLU B 1 228 ? 2.262 14.062 -7.512 1 96.94 228 GLU B C 1
ATOM 5437 O O . GLU B 1 228 ? 2.83 14.461 -8.531 1 96.94 228 GLU B O 1
ATOM 5442 N N . ILE B 1 229 ? 1.298 13.195 -7.527 1 96.12 229 ILE B N 1
ATOM 5443 C CA . ILE B 1 229 ? 0.794 12.727 -8.812 1 96.12 229 ILE B CA 1
ATOM 5444 C C . ILE B 1 229 ? 0.131 13.883 -9.562 1 96.12 229 ILE B C 1
ATOM 5446 O O . ILE B 1 229 ? 0.307 14.039 -10.773 1 96.12 229 ILE B O 1
ATOM 5450 N N . LEU B 1 230 ? -0.645 14.688 -8.828 1 96.81 230 LEU B N 1
ATOM 5451 C CA . LEU B 1 230 ? -1.258 15.859 -9.445 1 96.81 230 LEU B CA 1
ATOM 5452 C C . LEU B 1 230 ? -0.194 16.797 -10.008 1 96.81 230 LEU B C 1
ATOM 5454 O O . LEU B 1 230 ? -0.363 17.359 -11.086 1 96.81 230 LEU B O 1
ATOM 5458 N N . ARG B 1 231 ? 0.846 16.953 -9.297 1 96.94 231 ARG B N 1
ATOM 5459 C CA . ARG B 1 231 ? 1.959 17.781 -9.766 1 96.94 231 ARG B CA 1
ATOM 5460 C C . ARG B 1 231 ? 2.545 17.219 -11.055 1 96.94 231 ARG B C 1
ATOM 5462 O O . ARG B 1 231 ? 2.832 17.969 -11.992 1 96.94 231 ARG B O 1
ATOM 5469 N N . ILE B 1 232 ? 2.764 15.898 -11.062 1 95.19 232 ILE B N 1
ATOM 5470 C CA . ILE B 1 232 ? 3.297 15.227 -12.242 1 95.19 232 ILE B CA 1
ATOM 5471 C C . ILE B 1 232 ? 2.381 15.477 -13.438 1 95.19 232 ILE B C 1
ATOM 5473 O O . ILE B 1 232 ? 2.852 15.641 -14.57 1 95.19 232 ILE B O 1
ATOM 5477 N N . ARG B 1 233 ? 1.113 15.609 -13.156 1 94.25 233 ARG B N 1
ATOM 5478 C CA . ARG B 1 233 ? 0.121 15.781 -14.219 1 94.25 233 ARG B CA 1
ATOM 5479 C C . ARG B 1 233 ? -0.048 17.25 -14.578 1 94.25 233 ARG B C 1
ATOM 5481 O O . ARG B 1 233 ? -0.926 17.609 -15.367 1 94.25 233 ARG B O 1
ATOM 5488 N N . GLY B 1 234 ? 0.663 18.156 -13.875 1 93.94 234 GLY B N 1
ATOM 5489 C CA . GLY B 1 234 ? 0.691 19.531 -14.383 1 93.94 234 GLY B CA 1
ATOM 5490 C C . GLY B 1 234 ? 0.338 20.562 -13.328 1 93.94 234 GLY B C 1
ATOM 5491 O O . GLY B 1 234 ? 0.417 21.766 -13.578 1 93.94 234 GLY B O 1
ATOM 5492 N N . ALA B 1 235 ? -0.092 20.156 -12.125 1 96.12 235 ALA B N 1
ATOM 5493 C CA . ALA B 1 235 ? -0.363 21.125 -11.062 1 96.12 235 ALA B CA 1
ATOM 5494 C C . ALA B 1 235 ? 0.935 21.656 -10.469 1 96.12 235 ALA B C 1
ATOM 5496 O O . ALA B 1 235 ? 1.312 21.297 -9.352 1 96.12 235 ALA B O 1
ATOM 5497 N N . ASN B 1 236 ? 1.425 22.609 -11.062 1 95.19 236 ASN B N 1
ATOM 5498 C CA . ASN B 1 236 ? 2.779 23.078 -10.781 1 95.19 236 ASN B CA 1
ATOM 5499 C C . ASN B 1 236 ? 2.875 23.734 -9.406 1 95.19 236 ASN B C 1
ATOM 5501 O O . ASN B 1 236 ? 3.938 23.719 -8.781 1 95.19 236 ASN B O 1
ATOM 5505 N N . HIS B 1 237 ? 1.777 24.281 -8.992 1 96.5 237 HIS B N 1
ATOM 5506 C CA . HIS B 1 237 ? 1.812 24.953 -7.699 1 96.5 237 HIS B CA 1
ATOM 5507 C C . HIS B 1 237 ? 2.021 23.953 -6.566 1 96.5 237 HIS B C 1
ATOM 5509 O O . HIS B 1 237 ? 2.332 24.344 -5.438 1 96.5 237 HIS B O 1
ATOM 5515 N N . LEU B 1 238 ? 1.897 22.672 -6.805 1 98.19 238 LEU B N 1
ATOM 5516 C CA . LEU B 1 238 ? 2.062 21.625 -5.797 1 98.19 238 LEU B CA 1
ATOM 5517 C C . LEU B 1 238 ? 3.51 21.141 -5.742 1 98.19 238 LEU B C 1
ATOM 5519 O O . LEU B 1 238 ? 3.84 20.25 -4.973 1 98.19 238 LEU B O 1
ATOM 5523 N N . LYS B 1 239 ? 4.41 21.734 -6.438 1 96.69 239 LYS B N 1
ATOM 5524 C CA . LYS B 1 239 ? 5.816 21.344 -6.516 1 96.69 239 LYS B CA 1
ATOM 5525 C C . LYS B 1 239 ? 6.512 21.531 -5.172 1 96.69 239 LYS B C 1
ATOM 5527 O O . LYS B 1 239 ? 7.547 20.906 -4.914 1 96.69 239 LYS B O 1
ATOM 5532 N N . ILE B 1 240 ? 5.984 22.312 -4.34 1 98.19 240 ILE B N 1
ATOM 5533 C CA . ILE B 1 240 ? 6.617 22.641 -3.068 1 98.19 240 ILE B CA 1
ATOM 5534 C C . ILE B 1 240 ? 6.301 21.547 -2.043 1 98.19 240 ILE B C 1
ATOM 5536 O O . ILE B 1 240 ? 6.832 21.562 -0.93 1 98.19 240 ILE B O 1
ATOM 5540 N N . LEU B 1 241 ? 5.457 20.609 -2.383 1 98.5 241 LEU B N 1
ATOM 5541 C CA . LEU B 1 241 ? 4.965 19.609 -1.434 1 98.5 241 LEU B CA 1
ATOM 5542 C C . LEU B 1 241 ? 5.719 18.297 -1.587 1 98.5 241 LEU B C 1
ATOM 5544 O O . LEU B 1 241 ? 6.301 18.031 -2.641 1 98.5 241 LEU B O 1
ATOM 5548 N N . ILE B 1 242 ? 5.703 17.531 -0.527 1 97.62 242 ILE B N 1
ATOM 5549 C CA . ILE B 1 242 ? 6.203 16.156 -0.498 1 97.62 242 ILE B CA 1
ATOM 5550 C C . ILE B 1 242 ? 5.238 15.281 0.293 1 97.62 242 ILE B C 1
ATOM 5552 O O . ILE B 1 242 ? 4.699 15.703 1.317 1 97.62 242 ILE B O 1
ATOM 5556 N N . GLU B 1 243 ? 4.918 14.172 -0.272 1 96.88 243 GLU B N 1
ATOM 5557 C CA . GLU B 1 243 ? 4.047 13.234 0.427 1 96.88 243 GLU B CA 1
ATOM 5558 C C . GLU B 1 243 ? 4.836 12.039 0.958 1 96.88 243 GLU B C 1
ATOM 5560 O O . GLU B 1 243 ? 5.93 11.742 0.471 1 96.88 243 GLU B O 1
ATOM 5565 N N . SER B 1 244 ? 4.367 11.438 1.976 1 94.75 244 SER B N 1
ATOM 5566 C CA . SER B 1 244 ? 4.902 10.195 2.521 1 94.75 244 SER B CA 1
ATOM 5567 C C . SER B 1 244 ? 3.809 9.141 2.664 1 94.75 244 SER B C 1
ATOM 5569 O O . SER B 1 244 ? 2.658 9.469 2.967 1 94.75 244 SER B O 1
ATOM 5571 N N . LEU B 1 245 ? 4.184 7.93 2.33 1 94.81 245 LEU B N 1
ATOM 5572 C CA . LEU B 1 245 ? 3.285 6.789 2.475 1 94.81 245 LEU B CA 1
ATOM 5573 C C . LEU B 1 245 ? 3.82 5.801 3.504 1 94.81 245 LEU B C 1
ATOM 5575 O O . LEU B 1 245 ? 4.867 5.184 3.295 1 94.81 245 LEU B O 1
ATOM 5579 N N . ASN B 1 246 ? 3.037 5.672 4.562 1 93.62 246 ASN B N 1
ATOM 5580 C CA . ASN B 1 246 ? 3.387 4.707 5.602 1 93.62 246 ASN B CA 1
ATOM 5581 C C . ASN B 1 246 ? 4.809 4.922 6.109 1 93.62 246 ASN B C 1
ATOM 5583 O O . ASN B 1 246 ? 5.582 3.969 6.23 1 93.62 246 ASN B O 1
ATOM 5587 N N . GLU B 1 247 ? 5.18 6.133 6.383 1 92.88 247 GLU B N 1
ATOM 5588 C CA . GLU B 1 247 ? 6.508 6.504 6.863 1 92.88 247 GLU B CA 1
ATOM 5589 C C . GLU B 1 247 ? 6.445 7.055 8.289 1 92.88 247 GLU B C 1
ATOM 5591 O O . GLU B 1 247 ? 5.582 7.875 8.602 1 92.88 247 GLU B O 1
ATOM 5596 N N . GLY B 1 248 ? 7.344 6.602 9.062 1 94.06 248 GLY B N 1
ATOM 5597 C CA . GLY B 1 248 ? 7.379 7.078 10.43 1 94.06 248 GLY B CA 1
ATOM 5598 C C . GLY B 1 248 ? 7.906 8.492 10.555 1 94.06 248 GLY B C 1
ATOM 5599 O O . GLY B 1 248 ? 8.836 8.883 9.852 1 94.06 248 GLY B O 1
ATOM 5600 N N . TRP B 1 249 ? 7.262 9.227 11.477 1 96.19 249 TRP B N 1
ATOM 5601 C CA . TRP B 1 249 ? 7.703 10.594 11.758 1 96.19 249 TRP B CA 1
ATOM 5602 C C . TRP B 1 249 ? 8.859 10.594 12.75 1 96.19 249 TRP B C 1
ATOM 5604 O O . TRP B 1 249 ? 8.734 11.094 13.867 1 96.19 249 TRP B O 1
ATOM 5614 N N . ASN B 1 250 ? 10.047 10.25 12.266 1 93.62 250 ASN B N 1
ATOM 5615 C CA . ASN B 1 250 ? 11.227 10.031 13.094 1 93.62 250 ASN B CA 1
ATOM 5616 C C . ASN B 1 250 ? 11.922 11.336 13.445 1 93.62 250 ASN B C 1
ATOM 5618 O O . ASN B 1 250 ? 12.711 11.391 14.391 1 93.62 250 ASN B O 1
ATOM 5622 N N . ASN B 1 251 ? 11.664 12.336 12.75 1 95.5 251 ASN B N 1
ATOM 5623 C CA . ASN B 1 251 ? 12.352 13.602 12.984 1 95.5 251 ASN B CA 1
ATOM 5624 C C . ASN B 1 251 ? 11.492 14.562 13.797 1 95.5 251 ASN B C 1
ATOM 5626 O O . ASN B 1 251 ? 11.859 15.719 14 1 95.5 251 ASN B O 1
ATOM 5630 N N . SER B 1 252 ? 10.398 14.055 14.234 1 96.12 252 SER B N 1
ATOM 5631 C CA . SER B 1 252 ? 9.508 14.906 15.023 1 96.12 252 SER B CA 1
ATOM 5632 C C . SER B 1 252 ? 9.758 14.727 16.516 1 96.12 252 SER B C 1
ATOM 5634 O O . SER B 1 252 ? 9.984 13.609 16.984 1 96.12 252 SER B O 1
ATOM 5636 N N . VAL B 1 253 ? 9.781 15.828 17.219 1 95.06 253 VAL B N 1
ATOM 5637 C CA . VAL B 1 253 ? 9.781 15.727 18.688 1 95.06 253 VAL B CA 1
ATOM 5638 C C . VAL B 1 253 ? 8.523 15.016 19.156 1 95.06 253 VAL B C 1
ATOM 5640 O O . VAL B 1 253 ? 7.402 15.453 18.875 1 95.06 253 VAL B O 1
ATOM 5643 N N . PRO B 1 254 ? 8.656 13.969 19.844 1 94.25 254 PRO B N 1
ATOM 5644 C CA . PRO B 1 254 ? 7.496 13.133 20.188 1 94.25 254 PRO B CA 1
ATOM 5645 C C . PRO B 1 254 ? 6.566 13.812 21.188 1 94.25 254 PRO B C 1
ATOM 5647 O O . PRO B 1 254 ? 7.012 14.633 22 1 94.25 254 PRO B O 1
ATOM 5650 N N . LEU B 1 255 ? 5.344 13.453 21.047 1 94.12 255 LEU B N 1
ATOM 5651 C CA . LEU B 1 255 ? 4.332 13.828 22.031 1 94.12 255 LEU B CA 1
ATOM 5652 C C . LEU B 1 255 ? 4.207 12.766 23.125 1 94.12 255 LEU B C 1
ATOM 5654 O O . LEU B 1 255 ? 4.004 13.094 24.297 1 94.12 255 LEU B O 1
ATOM 5658 N N . THR B 1 256 ? 4.293 11.562 22.672 1 92.06 256 THR B N 1
ATOM 5659 C CA . THR B 1 256 ? 4.219 10.383 23.516 1 92.06 256 THR B CA 1
ATOM 5660 C C . THR B 1 256 ? 5.344 9.406 23.188 1 92.06 256 THR B C 1
ATOM 5662 O O . THR B 1 256 ? 6.238 9.727 22.391 1 92.06 256 THR B O 1
ATOM 5665 N N . GLY B 1 257 ? 5.27 8.312 23.781 1 88.62 257 GLY B N 1
ATOM 5666 C CA . GLY B 1 257 ? 6.246 7.273 23.484 1 88.62 257 GLY B CA 1
ATOM 5667 C C . GLY B 1 257 ? 6.008 6.602 22.141 1 88.62 257 GLY B C 1
ATOM 5668 O O . GLY B 1 257 ? 6.887 5.902 21.625 1 88.62 257 GLY B O 1
ATOM 5669 N N . THR B 1 258 ? 4.891 6.91 21.609 1 90.75 258 THR B N 1
ATOM 5670 C CA . THR B 1 258 ? 4.52 6.312 20.328 1 90.75 258 THR B CA 1
ATOM 5671 C C . THR B 1 258 ? 4.895 7.234 19.172 1 90.75 258 THR B C 1
ATOM 5673 O O . THR B 1 258 ? 4.637 8.438 19.219 1 90.75 258 THR B O 1
ATOM 5676 N N . ARG B 1 259 ? 5.496 6.684 18.125 1 92.94 259 ARG B N 1
ATOM 5677 C CA . ARG B 1 259 ? 5.852 7.438 16.922 1 92.94 259 ARG B CA 1
ATOM 5678 C C . ARG B 1 259 ? 4.758 7.332 15.867 1 92.94 259 ARG B C 1
ATOM 5680 O O . ARG B 1 259 ? 4.406 6.234 15.438 1 92.94 259 ARG B O 1
ATOM 5687 N N . PRO B 1 260 ? 4.262 8.445 15.461 1 95.81 260 PRO B N 1
ATOM 5688 C CA . PRO B 1 260 ? 3.25 8.406 14.406 1 95.81 260 PRO B CA 1
ATOM 5689 C C . PRO B 1 260 ? 3.795 7.867 13.078 1 95.81 260 PRO B C 1
ATOM 5691 O O . PRO B 1 260 ? 4.961 8.094 12.75 1 95.81 260 PRO B O 1
ATOM 5694 N N . GLN B 1 261 ? 2.982 7.195 12.32 1 95.81 261 GLN B N 1
ATOM 5695 C CA . GLN B 1 261 ? 3.264 6.676 10.984 1 95.81 261 GLN B CA 1
ATOM 5696 C C . GLN B 1 261 ? 1.999 6.637 10.133 1 95.81 261 GLN B C 1
ATOM 5698 O O . GLN B 1 261 ? 1.479 5.562 9.828 1 95.81 261 GLN B O 1
ATOM 5703 N N . PRO B 1 262 ? 1.587 7.805 9.711 1 96.88 262 PRO B N 1
ATOM 5704 C CA . PRO B 1 262 ? 0.347 7.844 8.93 1 96.88 262 PRO B CA 1
ATOM 5705 C C . PRO B 1 262 ? 0.44 7.047 7.633 1 96.88 262 PRO B C 1
ATOM 5707 O O . PRO B 1 262 ? 1.517 6.945 7.039 1 96.88 262 PRO B O 1
ATOM 5710 N N . ASP B 1 263 ? -0.709 6.527 7.156 1 96.31 263 ASP B N 1
ATOM 5711 C CA . ASP B 1 263 ? -0.76 5.848 5.863 1 96.31 263 ASP B CA 1
ATOM 5712 C C . ASP B 1 263 ? -0.414 6.809 4.727 1 96.31 263 ASP B C 1
ATOM 5714 O O . ASP B 1 263 ? 0.175 6.402 3.723 1 96.31 263 ASP B O 1
ATOM 5718 N N . TYR B 1 264 ? -0.836 7.977 4.879 1 97.88 264 TYR B N 1
ATOM 5719 C CA . TYR B 1 264 ? -0.527 9.07 3.965 1 97.88 264 TYR B CA 1
ATOM 5720 C C . TYR B 1 264 ? -0.322 10.375 4.723 1 97.88 264 TYR B C 1
ATOM 5722 O O . TYR B 1 264 ? -1.051 10.672 5.672 1 97.88 264 TYR B O 1
ATOM 5730 N N . SER B 1 265 ? 0.677 11.078 4.371 1 98.56 265 SER B N 1
ATOM 5731 C CA . SER B 1 265 ? 0.875 12.406 4.934 1 98.56 265 SER B CA 1
ATOM 5732 C C . SER B 1 265 ? 1.445 13.367 3.898 1 98.56 265 SER B C 1
ATOM 5734 O O . SER B 1 265 ? 2.029 12.938 2.9 1 98.56 265 SER B O 1
ATOM 5736 N N . LEU B 1 266 ? 1.186 14.633 4.133 1 98.81 266 LEU B N 1
ATOM 5737 C CA . LEU B 1 266 ? 1.584 15.672 3.195 1 98.81 266 LEU B CA 1
ATOM 5738 C C . LEU B 1 266 ? 2.139 16.891 3.938 1 98.81 266 LEU B C 1
ATOM 5740 O O . LEU B 1 266 ? 1.583 17.312 4.953 1 98.81 266 LEU B O 1
ATOM 5744 N N . GLY B 1 267 ? 3.303 17.375 3.527 1 98.81 267 GLY B N 1
ATOM 5745 C CA . GLY B 1 267 ? 3.943 18.578 4.027 1 98.81 267 GLY B CA 1
ATOM 5746 C C . GLY B 1 267 ? 4.797 19.281 2.988 1 98.81 267 GLY B C 1
ATOM 5747 O O . GLY B 1 267 ? 4.57 19.125 1.786 1 98.81 267 GLY B O 1
ATOM 5748 N N . PHE B 1 268 ? 5.633 20.125 3.457 1 98.81 268 PHE B N 1
ATOM 5749 C CA . PHE B 1 268 ? 6.445 20.906 2.537 1 98.81 268 PHE B CA 1
ATOM 5750 C C . PHE B 1 268 ? 7.848 20.328 2.42 1 98.81 268 PHE B C 1
ATOM 5752 O O . PHE B 1 268 ? 8.422 19.859 3.41 1 98.81 268 PHE B O 1
ATOM 5759 N N . LYS B 1 269 ? 8.344 20.391 1.232 1 97.19 269 LYS B N 1
ATOM 5760 C CA . LYS B 1 269 ? 9.719 19.938 1.052 1 97.19 269 LYS B CA 1
ATOM 5761 C C . LYS B 1 269 ? 10.711 21.031 1.411 1 97.19 269 LYS B C 1
ATOM 5763 O O . LYS B 1 269 ? 10.344 22.203 1.521 1 97.19 269 LYS B O 1
ATOM 5768 N N . ARG B 1 270 ? 11.93 20.672 1.523 1 96.44 270 ARG B N 1
ATOM 5769 C CA . ARG B 1 270 ? 12.992 21.609 1.899 1 96.44 270 ARG B CA 1
ATOM 5770 C C . ARG B 1 270 ? 13.117 22.719 0.875 1 96.44 270 ARG B C 1
ATOM 5772 O O . ARG B 1 270 ? 13.281 23.891 1.241 1 96.44 270 ARG B O 1
ATOM 5779 N N . GLU B 1 271 ? 12.945 22.359 -0.354 1 96.12 271 GLU B N 1
ATOM 5780 C CA . GLU B 1 271 ? 13.172 23.281 -1.468 1 96.12 271 GLU B CA 1
ATOM 5781 C C . GLU B 1 271 ? 12.055 24.312 -1.569 1 96.12 271 GLU B C 1
ATOM 5783 O O . GLU B 1 271 ? 12.164 25.281 -2.318 1 96.12 271 GLU B O 1
ATOM 5788 N N . ALA B 1 272 ? 11.062 24.094 -0.835 1 98.12 272 ALA B N 1
ATOM 5789 C CA . ALA B 1 272 ? 9.977 25.062 -0.825 1 98.12 272 ALA B CA 1
ATOM 5790 C C . ALA B 1 272 ? 10.406 26.375 -0.156 1 98.12 272 ALA B C 1
ATOM 5792 O O . ALA B 1 272 ? 9.828 27.438 -0.416 1 98.12 272 ALA B O 1
ATOM 5793 N N . PHE B 1 273 ? 11.367 26.281 0.679 1 98.25 273 PHE B N 1
ATOM 5794 C CA . PHE B 1 273 ? 11.828 27.438 1.452 1 98.25 273 PHE B CA 1
ATOM 5795 C C . PHE B 1 273 ? 13.078 28.047 0.827 1 98.25 273 PHE B C 1
ATOM 5797 O O . PHE B 1 273 ? 13.906 27.328 0.257 1 98.25 273 PHE B O 1
ATOM 5804 N N . SER B 1 274 ? 13.203 29.359 1.02 1 97.31 274 SER B N 1
ATOM 5805 C CA . SER B 1 274 ? 14.391 30.047 0.522 1 97.31 274 SER B CA 1
ATOM 5806 C C . SER B 1 274 ? 15.617 29.719 1.374 1 97.31 274 SER B C 1
ATOM 5808 O O . SER B 1 274 ? 15.484 29.234 2.5 1 97.31 274 SER B O 1
ATOM 5810 N N . ASP B 1 275 ? 16.75 30.047 0.793 1 95.62 275 ASP B N 1
ATOM 5811 C CA . ASP B 1 275 ? 17.984 29.844 1.533 1 95.62 275 ASP B CA 1
ATOM 5812 C C . ASP B 1 275 ? 18 30.641 2.834 1 95.62 275 ASP B C 1
ATOM 5814 O O . ASP B 1 275 ? 18.484 30.156 3.861 1 95.62 275 ASP B O 1
ATOM 5818 N N . SER B 1 276 ? 17.516 31.828 2.748 1 95.75 276 SER B N 1
ATOM 5819 C CA . SER B 1 276 ? 17.453 32.656 3.941 1 95.75 276 SER B CA 1
ATOM 5820 C C . SER B 1 276 ? 16.531 32.062 4.992 1 95.75 276 SER B C 1
ATOM 5822 O O . SER B 1 276 ? 16.844 32.062 6.188 1 95.75 276 SER B O 1
ATOM 5824 N N . GLN B 1 277 ? 15.469 31.516 4.602 1 97.12 277 GLN B N 1
ATOM 5825 C CA . GLN B 1 277 ? 14.523 30.875 5.512 1 97.12 277 GLN B CA 1
ATOM 5826 C C . GLN B 1 277 ? 15.125 29.609 6.133 1 97.12 277 GLN B C 1
ATOM 5828 O O . GLN B 1 277 ? 14.969 29.375 7.328 1 97.12 277 GLN B O 1
ATOM 5833 N N . LEU B 1 278 ? 15.766 28.859 5.336 1 96.38 278 LEU B N 1
ATOM 5834 C CA . LEU B 1 278 ? 16.406 27.641 5.82 1 96.38 278 LEU B CA 1
ATOM 5835 C C . LEU B 1 278 ? 17.484 27.969 6.84 1 96.38 278 LEU B C 1
ATOM 5837 O O . LEU B 1 278 ? 17.672 27.234 7.816 1 96.38 278 LEU B O 1
ATOM 5841 N N . ALA B 1 279 ? 18.172 29.047 6.566 1 94.12 279 ALA B N 1
ATOM 5842 C CA . ALA B 1 279 ? 19.188 29.484 7.516 1 94.12 279 ALA B CA 1
ATOM 5843 C C . ALA B 1 279 ? 18.562 29.844 8.859 1 94.12 279 ALA B C 1
ATOM 5845 O O . ALA B 1 279 ? 19.125 29.531 9.914 1 94.12 279 ALA B O 1
ATOM 5846 N N . LYS B 1 280 ? 17.516 30.484 8.789 1 93.38 280 LYS B N 1
ATOM 5847 C CA . LYS B 1 280 ? 16.812 30.875 10.008 1 93.38 280 LYS B CA 1
ATOM 5848 C C . LYS B 1 280 ? 16.281 29.656 10.75 1 93.38 280 LYS B C 1
ATOM 5850 O O . LYS B 1 280 ? 16.219 29.656 11.984 1 93.38 280 LYS B O 1
ATOM 5855 N N . LEU B 1 281 ? 15.906 28.609 10.031 1 95.44 281 LEU B N 1
ATOM 5856 C CA . LEU B 1 281 ? 15.336 27.406 10.617 1 95.44 281 LEU B CA 1
ATOM 5857 C C . LEU B 1 281 ? 16.422 26.469 11.117 1 95.44 281 LEU B C 1
ATOM 5859 O O . LEU B 1 281 ? 16.156 25.547 11.906 1 95.44 281 LEU B O 1
ATOM 5863 N N . SER B 1 282 ? 17.578 26.625 10.703 1 93.19 282 SER B N 1
ATOM 5864 C CA . SER B 1 282 ? 18.672 25.672 10.859 1 93.19 282 SER B CA 1
ATOM 5865 C C . SER B 1 282 ? 18.875 25.297 12.32 1 93.19 282 SER B C 1
ATOM 5867 O O . SER B 1 282 ? 19.031 24.109 12.648 1 93.19 282 SER B O 1
ATOM 5869 N N . PRO B 1 283 ? 18.828 26.312 13.234 1 91.31 283 PRO B N 1
ATOM 5870 C CA . PRO B 1 283 ? 19.047 25.922 14.633 1 91.31 283 PRO B CA 1
ATOM 5871 C C . PRO B 1 283 ? 17.922 25.031 15.172 1 91.31 283 PRO B C 1
ATOM 5873 O O . PRO B 1 283 ? 18.156 24.25 16.109 1 91.31 283 PRO B O 1
ATOM 5876 N N . TYR B 1 284 ? 16.812 25.109 14.594 1 94.31 284 TYR B N 1
ATOM 5877 C CA . TYR B 1 284 ? 15.641 24.406 15.086 1 94.31 284 TYR B CA 1
ATOM 5878 C C . TYR B 1 284 ? 15.484 23.062 14.391 1 94.31 284 TYR B C 1
ATOM 5880 O O . TYR B 1 284 ? 14.75 22.188 14.859 1 94.31 284 TYR B O 1
ATOM 5888 N N . ILE B 1 285 ? 16.062 22.891 13.32 1 94.06 285 ILE B N 1
ATOM 5889 C CA . ILE B 1 285 ? 16.016 21.641 12.562 1 94.06 285 ILE B CA 1
ATOM 5890 C C . ILE B 1 285 ? 17.188 20.75 12.984 1 94.06 285 ILE B C 1
ATOM 5892 O O . ILE B 1 285 ? 17.016 19.531 13.133 1 94.06 285 ILE B O 1
ATOM 5896 N N . GLY B 1 286 ? 18.328 21.328 13.148 1 91.19 286 GLY B N 1
ATOM 5897 C CA . GLY B 1 286 ? 19.5 20.562 13.516 1 91.19 286 GLY B CA 1
ATOM 5898 C C . GLY B 1 286 ? 19.984 19.641 12.422 1 91.19 286 GLY B C 1
ATOM 5899 O O . GLY B 1 286 ? 19.812 19.922 11.234 1 91.19 286 GLY B O 1
ATOM 5900 N N . ASN B 1 287 ? 20.75 18.625 12.906 1 90.19 287 ASN B N 1
ATOM 5901 C CA . ASN B 1 287 ? 21.219 17.594 11.977 1 90.19 287 ASN B CA 1
ATOM 5902 C C . ASN B 1 287 ? 20.156 16.531 11.742 1 90.19 287 ASN B C 1
ATOM 5904 O O . ASN B 1 287 ? 20.25 15.414 12.25 1 90.19 287 ASN B O 1
ATOM 5908 N N . TYR B 1 288 ? 19.328 16.891 10.898 1 88.62 288 TYR B N 1
ATOM 5909 C CA . TYR B 1 288 ? 18.156 16.047 10.695 1 88.62 288 TYR B CA 1
ATOM 5910 C C . TYR B 1 288 ? 18.547 14.734 10.039 1 88.62 288 TYR B C 1
ATOM 5912 O O . TYR B 1 288 ? 17.875 13.719 10.211 1 88.62 288 TYR B O 1
ATOM 5920 N N . ILE B 1 289 ? 19.609 14.695 9.305 1 87.25 289 ILE B N 1
ATOM 5921 C CA . ILE B 1 289 ? 20.094 13.461 8.703 1 87.25 289 ILE B CA 1
ATOM 5922 C C . ILE B 1 289 ? 20.672 12.547 9.781 1 87.25 289 ILE B C 1
ATOM 5924 O O . ILE B 1 289 ? 20.531 11.328 9.711 1 87.25 289 ILE B O 1
ATOM 5928 N N . GLY B 1 290 ? 21.203 13.188 10.727 1 83.19 290 GLY B N 1
ATOM 5929 C CA . GLY B 1 290 ? 21.797 12.445 11.82 1 83.19 290 GLY B CA 1
ATOM 5930 C C . GLY B 1 290 ? 20.766 11.945 12.828 1 83.19 290 GLY B C 1
ATOM 5931 O O . GLY B 1 290 ? 21.109 11.18 13.734 1 83.19 290 GLY B O 1
ATOM 5932 N N . GLY B 1 291 ? 19.578 12.375 12.703 1 87.06 291 GLY B N 1
ATOM 5933 C CA . GLY B 1 291 ? 18.547 11.836 13.562 1 87.06 291 GLY B CA 1
ATOM 5934 C C . GLY B 1 291 ? 18.031 12.836 14.586 1 87.06 291 GLY B C 1
ATOM 5935 O O . GLY B 1 291 ? 17.25 12.484 15.461 1 87.06 291 GLY B O 1
ATOM 5936 N N . ASP B 1 292 ? 18.453 14.047 14.469 1 90.81 292 ASP B N 1
ATOM 5937 C CA . ASP B 1 292 ? 17.938 15.07 15.367 1 90.81 292 ASP B CA 1
ATOM 5938 C C . ASP B 1 292 ? 16.422 15.219 15.211 1 90.81 292 ASP B C 1
ATOM 5940 O O . ASP B 1 292 ? 15.875 14.961 14.141 1 90.81 292 ASP B O 1
ATOM 5944 N N . LYS B 1 293 ? 15.844 15.562 16.297 1 94.94 293 LYS B N 1
ATOM 5945 C CA . LYS B 1 293 ? 14.406 15.781 16.266 1 94.94 293 LYS B CA 1
ATOM 5946 C C . LYS B 1 293 ? 14.07 17.266 16.297 1 94.94 293 LYS B C 1
ATOM 5948 O O . LYS B 1 293 ? 14.781 18.062 16.922 1 94.94 293 LYS B O 1
ATOM 5953 N N . SER B 1 294 ? 13.047 17.594 15.609 1 96.12 294 SER B N 1
ATOM 5954 C CA . SER B 1 294 ? 12.609 18.969 15.461 1 96.12 294 SER B CA 1
ATOM 5955 C C . SER B 1 294 ? 11.094 19.094 15.586 1 96.12 294 SER B C 1
ATOM 5957 O O . SER B 1 294 ? 10.367 18.156 15.234 1 96.12 294 SER B O 1
ATOM 5959 N N . TYR B 1 295 ? 10.68 20.172 16.062 1 96.81 295 TYR B N 1
ATOM 5960 C CA . TYR B 1 295 ? 9.25 20.453 16.062 1 96.81 295 TYR B CA 1
ATOM 5961 C C . TYR B 1 295 ? 8.719 20.672 14.648 1 96.81 295 TYR B C 1
ATOM 5963 O O . TYR B 1 295 ? 7.523 20.516 14.398 1 96.81 295 TYR B O 1
ATOM 5971 N N . PHE B 1 296 ? 9.633 21 13.766 1 98 296 PHE B N 1
ATOM 5972 C CA . PHE B 1 296 ? 9.18 21.516 12.484 1 98 296 PHE B CA 1
ATOM 5973 C C . PHE B 1 296 ? 9.273 20.469 11.391 1 98 296 PHE B C 1
ATOM 5975 O O . PHE B 1 296 ? 8.805 20.672 10.273 1 98 296 PHE B O 1
ATOM 5982 N N . MET B 1 297 ? 9.852 19.312 11.734 1 97.56 297 MET B N 1
ATOM 5983 C CA . MET B 1 297 ? 10.016 18.234 10.766 1 97.56 297 MET B CA 1
ATOM 5984 C C . MET B 1 297 ? 9.289 16.969 11.227 1 97.56 297 MET B C 1
ATOM 5986 O O . MET B 1 297 ? 9.344 16.625 12.406 1 97.56 297 MET B O 1
ATOM 5990 N N . ALA B 1 298 ? 8.586 16.391 10.258 1 97.44 298 ALA B N 1
ATOM 5991 C CA . ALA B 1 298 ? 8 15.094 10.539 1 97.44 298 ALA B CA 1
ATOM 5992 C C . ALA B 1 298 ? 8.961 13.969 10.164 1 97.44 298 ALA B C 1
ATOM 5994 O O . ALA B 1 298 ? 9.273 13.109 11 1 97.44 298 ALA B O 1
ATOM 5995 N N . THR B 1 299 ? 9.32 13.898 8.969 1 95.5 299 THR B N 1
ATOM 5996 C CA . THR B 1 299 ? 10.359 13.008 8.461 1 95.5 299 THR B CA 1
ATOM 5997 C C . THR B 1 299 ? 11.594 13.805 8.047 1 95.5 299 THR B C 1
ATOM 5999 O O . THR B 1 299 ? 11.602 15.039 8.141 1 95.5 299 THR B O 1
ATOM 6002 N N . TYR B 1 300 ? 12.609 13.133 7.57 1 92.75 300 TYR B N 1
ATOM 6003 C CA . TYR B 1 300 ? 13.844 13.828 7.211 1 92.75 300 TYR B CA 1
ATOM 6004 C C . TYR B 1 300 ? 13.625 14.719 5.996 1 92.75 300 TYR B C 1
ATOM 6006 O O . TYR B 1 300 ? 14.453 15.586 5.703 1 92.75 300 TYR B O 1
ATOM 6014 N N . SER B 1 301 ? 12.477 14.555 5.375 1 94.31 301 SER B N 1
ATOM 6015 C CA . SER B 1 301 ? 12.281 15.328 4.156 1 94.31 301 SER B CA 1
ATOM 6016 C C . SER B 1 301 ? 11.031 16.203 4.246 1 94.31 301 SER B C 1
ATOM 6018 O O . SER B 1 301 ? 10.766 17 3.354 1 94.31 301 SER B O 1
ATOM 6020 N N . MET B 1 302 ? 10.281 16.078 5.289 1 97.5 302 MET B N 1
ATOM 6021 C CA . MET B 1 302 ? 8.984 16.734 5.316 1 97.5 302 MET B CA 1
ATOM 6022 C C . MET B 1 302 ? 8.938 17.797 6.414 1 97.5 302 MET B C 1
ATOM 6024 O O . MET B 1 302 ? 9.023 17.469 7.598 1 97.5 302 MET B O 1
ATOM 6028 N N . TYR B 1 303 ? 8.727 19.016 5.984 1 98.5 303 TYR B N 1
ATOM 6029 C CA . TYR B 1 303 ? 8.57 20.156 6.887 1 98.5 303 TYR B CA 1
ATOM 6030 C C . TYR B 1 303 ? 7.094 20.5 7.07 1 98.5 303 TYR B C 1
ATOM 6032 O O . TYR B 1 303 ? 6.316 20.469 6.113 1 98.5 303 TYR B O 1
ATOM 6040 N N . PHE B 1 304 ? 6.707 20.766 8.234 1 98.69 304 PHE B N 1
ATOM 6041 C CA . PHE B 1 304 ? 5.395 21.312 8.555 1 98.69 304 PHE B CA 1
ATOM 6042 C C . PHE B 1 304 ? 4.293 20.531 7.859 1 98.69 304 PHE B C 1
ATOM 6044 O O . PHE B 1 304 ? 3.521 21.078 7.078 1 98.69 304 PHE B O 1
ATOM 6051 N N . PRO B 1 305 ? 4.152 19.25 8.203 1 98.81 305 PRO B N 1
ATOM 6052 C CA . PRO B 1 305 ? 3.018 18.516 7.637 1 98.81 305 PRO B CA 1
ATOM 6053 C C . PRO B 1 305 ? 1.673 19.156 7.984 1 98.81 305 PRO B C 1
ATOM 6055 O O . PRO B 1 305 ? 1.538 19.797 9.031 1 98.81 305 PRO B O 1
ATOM 6058 N N . PHE B 1 306 ? 0.675 19 7.043 1 98.94 306 PHE B N 1
ATOM 6059 C CA . PHE B 1 306 ? -0.603 19.641 7.32 1 98.94 306 PHE B CA 1
ATOM 6060 C C . PHE B 1 306 ? -1.764 18.734 6.938 1 98.94 306 PHE B C 1
ATOM 6062 O O . PHE B 1 306 ? -2.928 19.109 7.094 1 98.94 306 PHE B O 1
ATOM 6069 N N . LEU B 1 307 ? -1.492 17.531 6.426 1 98.94 307 LEU B N 1
ATOM 6070 C CA . LEU B 1 307 ? -2.527 16.578 6.035 1 98.94 307 LEU B CA 1
ATOM 6071 C C . LEU B 1 307 ? -2.1 15.141 6.352 1 98.94 307 LEU B C 1
ATOM 6073 O O . LEU B 1 307 ? -0.976 14.742 6.039 1 98.94 307 LEU B O 1
ATOM 6077 N N . THR B 1 308 ? -2.959 14.414 7.031 1 98.81 308 THR B N 1
ATOM 6078 C CA . THR B 1 308 ? -2.732 12.984 7.242 1 98.81 308 THR B CA 1
ATOM 6079 C C . THR B 1 308 ? -3.982 12.18 6.898 1 98.81 308 THR B C 1
ATOM 6081 O O . THR B 1 308 ? -5.102 12.695 6.977 1 98.81 308 THR B O 1
ATOM 6084 N N . CYS B 1 309 ? -3.74 10.984 6.492 1 98.69 309 CYS B N 1
ATOM 6085 C CA . CYS B 1 309 ? -4.809 10.031 6.199 1 98.69 309 CYS B CA 1
ATOM 6086 C C . CYS B 1 309 ? -4.504 8.672 6.812 1 98.69 309 CYS B C 1
ATOM 6088 O O . CYS B 1 309 ? -3.383 8.172 6.703 1 98.69 309 CYS B O 1
ATOM 6090 N N . GLU B 1 310 ? -5.484 8.188 7.523 1 98.19 310 GLU B N 1
ATOM 6091 C CA . GLU B 1 310 ? -5.434 6.84 8.078 1 98.19 310 GLU B CA 1
ATOM 6092 C C . GLU B 1 310 ? -6.555 5.969 7.52 1 98.19 310 GLU B C 1
ATOM 6094 O O . GLU B 1 310 ? -7.691 6.426 7.383 1 98.19 310 GLU B O 1
ATOM 6099 N N . VAL B 1 311 ? -6.16 4.715 7.191 1 97 311 VAL B N 1
ATOM 6100 C CA . VAL B 1 311 ? -7.102 3.777 6.59 1 97 311 VAL B CA 1
ATOM 6101 C C . VAL B 1 311 ? -7.309 2.586 7.523 1 97 311 VAL B C 1
ATOM 6103 O O . VAL B 1 311 ? -6.363 2.113 8.156 1 97 311 VAL B O 1
ATOM 6106 N N . LYS B 1 312 ? -8.547 2.189 7.637 1 93.38 312 LYS B N 1
ATOM 6107 C CA . LYS B 1 312 ? -8.867 0.981 8.391 1 93.38 312 LYS B CA 1
ATOM 6108 C C . LYS B 1 312 ? -9.742 0.037 7.574 1 93.38 312 LYS B C 1
ATOM 6110 O O . LYS B 1 312 ? -10.305 0.433 6.547 1 93.38 312 LYS B O 1
ATOM 6115 N N . CYS B 1 313 ? -9.703 -1.177 7.938 1 88.12 313 CYS B N 1
ATOM 6116 C CA . CYS B 1 313 ? -10.539 -2.191 7.301 1 88.12 313 CYS B CA 1
ATOM 6117 C C . CYS B 1 313 ? -11.086 -3.174 8.328 1 88.12 313 CYS B C 1
ATOM 6119 O O . CYS B 1 313 ? -10.633 -3.193 9.477 1 88.12 313 CYS B O 1
ATOM 6121 N N . GLY B 1 314 ? -12.156 -3.916 7.949 1 76.81 314 GLY B N 1
ATOM 6122 C CA . GLY B 1 314 ? -12.688 -5 8.758 1 76.81 314 GLY B CA 1
ATOM 6123 C C . GLY B 1 314 ? -13.234 -4.531 10.094 1 76.81 314 GLY B C 1
ATOM 6124 O O . GLY B 1 314 ? -14.055 -3.609 10.148 1 76.81 314 GLY B O 1
ATOM 6125 N N . ALA B 1 315 ? -12.539 -5.211 11.164 1 69.88 315 ALA B N 1
ATOM 6126 C CA . ALA B 1 315 ? -13.086 -5.012 12.5 1 69.88 315 ALA B CA 1
ATOM 6127 C C . ALA B 1 315 ? -12.477 -3.785 13.172 1 69.88 315 ALA B C 1
ATOM 6129 O O . ALA B 1 315 ? -12.969 -3.32 14.203 1 69.88 315 ALA B O 1
ATOM 6130 N N . ALA B 1 316 ? -11.508 -3.295 12.508 1 75.19 316 ALA B N 1
ATOM 6131 C CA . ALA B 1 316 ? -10.891 -2.113 13.102 1 75.19 316 ALA B CA 1
ATOM 6132 C C . ALA B 1 316 ? -11.75 -0.873 12.875 1 75.19 316 ALA B C 1
ATOM 6134 O O . ALA B 1 316 ? -12.086 -0.544 11.734 1 75.19 316 ALA B O 1
ATOM 6135 N N . GLY B 1 317 ? -12.133 -0.255 13.922 1 82.88 317 GLY B N 1
ATOM 6136 C CA . GLY B 1 317 ? -12.977 0.923 13.828 1 82.88 317 GLY B CA 1
ATOM 6137 C C . GLY B 1 317 ? -12.227 2.17 13.406 1 82.88 317 GLY B C 1
ATOM 6138 O O . GLY B 1 317 ? -11.031 2.307 13.688 1 82.88 317 GLY B O 1
ATOM 6139 N N . LEU B 1 318 ? -12.969 3.061 12.82 1 93.56 318 LEU B N 1
ATOM 6140 C CA . LEU B 1 318 ? -12.391 4.328 12.383 1 93.56 318 LEU B CA 1
ATOM 6141 C C . LEU B 1 318 ? -11.953 5.172 13.57 1 93.56 318 LEU B C 1
ATOM 6143 O O . LEU B 1 318 ? -11.195 6.129 13.414 1 93.56 318 LEU B O 1
ATOM 6147 N N . ASP B 1 319 ? -12.375 4.75 14.797 1 92.94 319 ASP B N 1
ATOM 6148 C CA . ASP B 1 319 ? -11.93 5.461 15.984 1 92.94 319 ASP B CA 1
ATOM 6149 C C . ASP B 1 319 ? -10.422 5.316 16.172 1 92.94 319 ASP B C 1
ATOM 6151 O O . ASP B 1 319 ? -9.766 6.227 16.688 1 92.94 319 ASP B O 1
ATOM 6155 N N . ILE B 1 320 ? -9.953 4.207 15.812 1 94.25 320 ILE B N 1
ATOM 6156 C CA . ILE B 1 320 ? -8.516 3.984 15.898 1 94.25 320 ILE B CA 1
ATOM 6157 C C . ILE B 1 320 ? -7.789 4.93 14.938 1 94.25 320 ILE B C 1
ATOM 6159 O O . ILE B 1 320 ? -6.789 5.547 15.305 1 94.25 320 ILE B O 1
ATOM 6163 N N . ALA B 1 321 ? -8.305 5.016 13.742 1 96.81 321 ALA B N 1
ATOM 6164 C CA . ALA B 1 321 ? -7.75 5.938 12.758 1 96.81 321 ALA B CA 1
ATOM 6165 C C . ALA B 1 321 ? -7.82 7.379 13.258 1 96.81 321 ALA B C 1
ATOM 6167 O O . ALA B 1 321 ? -6.883 8.156 13.055 1 96.81 321 ALA B O 1
ATOM 6168 N N . ASP B 1 322 ? -8.891 7.699 13.922 1 96.75 322 ASP B N 1
ATOM 6169 C CA . ASP B 1 322 ? -9.047 9.047 14.461 1 96.75 322 ASP B CA 1
ATOM 6170 C C . ASP B 1 322 ? -7.98 9.344 15.508 1 96.75 322 ASP B C 1
ATOM 6172 O O . ASP B 1 322 ? -7.422 10.445 15.539 1 96.75 322 ASP B O 1
ATOM 6176 N N . ARG B 1 323 ? -7.723 8.43 16.359 1 96.56 323 ARG B N 1
ATOM 6177 C CA . ARG B 1 323 ? -6.715 8.617 17.391 1 96.56 323 ARG B CA 1
ATOM 6178 C C . ARG B 1 323 ? -5.324 8.773 16.781 1 96.56 323 ARG B C 1
ATOM 6180 O O . ARG B 1 323 ? -4.543 9.617 17.219 1 96.56 323 ARG B O 1
ATOM 6187 N N . GLN B 1 324 ? -5.07 7.969 15.766 1 97.31 324 GLN B N 1
ATOM 6188 C CA . GLN B 1 324 ? -3.793 8.07 15.062 1 97.31 324 GLN B CA 1
ATOM 6189 C C . GLN B 1 324 ? -3.637 9.438 14.398 1 97.31 324 GLN B C 1
ATOM 6191 O O . GLN B 1 324 ? -2.59 10.078 14.516 1 97.31 324 GLN B O 1
ATOM 6196 N N . ASN B 1 325 ? -4.68 9.836 13.766 1 98.25 325 ASN B N 1
ATOM 6197 C CA . ASN B 1 325 ? -4.676 11.125 13.094 1 98.25 325 ASN B CA 1
ATOM 6198 C C . ASN B 1 325 ? -4.543 12.273 14.086 1 98.25 325 ASN B C 1
ATOM 6200 O O . ASN B 1 325 ? -3.824 13.242 13.828 1 98.25 325 ASN B O 1
ATOM 6204 N N . ALA B 1 326 ? -5.242 12.148 15.141 1 97.81 326 ALA B N 1
ATOM 6205 C CA . ALA B 1 326 ? -5.16 13.195 16.156 1 97.81 326 ALA B CA 1
ATOM 6206 C C . ALA B 1 326 ? -3.73 13.352 16.672 1 97.81 326 ALA B C 1
ATOM 6208 O O . ALA B 1 326 ? -3.246 14.469 16.859 1 97.81 326 ALA B O 1
ATOM 6209 N N . HIS B 1 327 ? -3.137 12.289 16.891 1 97.88 327 HIS B N 1
ATOM 6210 C CA . HIS B 1 327 ? -1.753 12.305 17.359 1 97.88 327 HIS B CA 1
ATOM 6211 C C . HIS B 1 327 ? -0.845 12.992 16.344 1 97.88 327 HIS B C 1
ATOM 6213 O O . HIS B 1 327 ? -0.111 13.922 16.688 1 97.88 327 HIS B O 1
ATOM 6219 N N . SER B 1 328 ? -0.9 12.531 15.117 1 98.44 328 SER B N 1
ATOM 6220 C CA . SER B 1 328 ? -0.069 13.094 14.055 1 98.44 328 SER B CA 1
ATOM 6221 C C . SER B 1 328 ? -0.346 14.578 13.867 1 98.44 328 SER B C 1
ATOM 6223 O O . SER B 1 328 ? 0.584 15.383 13.766 1 98.44 328 SER B O 1
ATOM 6225 N N . MET B 1 329 ? -1.562 14.898 13.883 1 98.56 329 MET B N 1
ATOM 6226 C CA . MET B 1 329 ? -1.933 16.281 13.602 1 98.56 329 MET B CA 1
ATOM 6227 C C . MET B 1 329 ? -1.609 17.188 14.789 1 98.56 329 MET B C 1
ATOM 6229 O O . MET B 1 329 ? -1.364 18.391 14.617 1 98.56 329 MET B O 1
ATOM 6233 N N . THR B 1 330 ? -1.603 16.609 15.938 1 98.5 330 THR B N 1
ATOM 6234 C CA . THR B 1 330 ? -1.137 17.391 17.062 1 98.5 330 THR B CA 1
ATOM 6235 C C . THR B 1 330 ? 0.305 17.844 16.859 1 98.5 330 THR B C 1
ATOM 6237 O O . THR B 1 330 ? 0.636 19.016 17.094 1 98.5 330 THR B O 1
ATOM 6240 N N . LEU B 1 331 ? 1.118 16.953 16.406 1 98.56 331 LEU B N 1
ATOM 6241 C CA . LEU B 1 331 ? 2.506 17.297 16.125 1 98.56 331 LEU B CA 1
ATOM 6242 C C . LEU B 1 331 ? 2.586 18.375 15.055 1 98.56 331 LEU B C 1
ATOM 6244 O O . LEU B 1 331 ? 3.391 19.312 15.156 1 98.56 331 LEU B O 1
ATOM 6248 N N . ALA B 1 332 ? 1.76 18.25 14.086 1 98.75 332 ALA B N 1
ATOM 6249 C CA . ALA B 1 332 ? 1.754 19.188 12.961 1 98.75 332 ALA B CA 1
ATOM 6250 C C . ALA B 1 332 ? 1.308 20.578 13.414 1 98.75 332 ALA B C 1
ATOM 6252 O O . ALA B 1 332 ? 1.955 21.578 13.094 1 98.75 332 ALA B O 1
ATOM 6253 N N . VAL B 1 333 ? 0.241 20.625 14.148 1 98.75 333 VAL B N 1
ATOM 6254 C CA . VAL B 1 333 ? -0.315 21.875 14.625 1 98.75 333 VAL B CA 1
ATOM 6255 C C . VAL B 1 333 ? 0.639 22.516 15.633 1 98.75 333 VAL B C 1
ATOM 6257 O O . VAL B 1 333 ? 0.826 23.734 15.633 1 98.75 333 VAL B O 1
ATOM 6260 N N . ARG B 1 334 ? 1.232 21.719 16.438 1 98.12 334 ARG B N 1
ATOM 6261 C CA . ARG B 1 334 ? 2.203 22.203 17.422 1 98.12 334 ARG B CA 1
ATOM 6262 C C . ARG B 1 334 ? 3.373 22.891 16.734 1 98.12 334 ARG B C 1
ATOM 6264 O O . ARG B 1 334 ? 3.871 23.906 17.219 1 98.12 334 ARG B O 1
ATOM 6271 N N . ALA B 1 335 ? 3.809 22.359 15.672 1 98.25 335 ALA B N 1
ATOM 6272 C CA . ALA B 1 335 ? 4.926 22.938 14.922 1 98.25 335 ALA B CA 1
ATOM 6273 C C . ALA B 1 335 ? 4.625 24.375 14.508 1 98.25 335 ALA B C 1
ATOM 6275 O O . ALA B 1 335 ? 5.438 25.281 14.734 1 98.25 335 ALA B O 1
ATOM 6276 N N . VAL B 1 336 ? 3.479 24.594 13.992 1 98.56 336 VAL B N 1
ATOM 6277 C CA . VAL B 1 336 ? 3.094 25.906 13.492 1 98.56 336 VAL B CA 1
ATOM 6278 C C . VAL B 1 336 ? 2.82 26.844 14.672 1 98.56 336 VAL B C 1
ATOM 6280 O O . VAL B 1 336 ? 3.264 28 14.672 1 98.56 336 VAL B O 1
ATOM 6283 N N . ALA B 1 337 ? 2.137 26.359 15.633 1 97.5 337 ALA B N 1
ATOM 6284 C CA . ALA B 1 337 ? 1.793 27.172 16.797 1 97.5 337 ALA B CA 1
ATOM 6285 C C . ALA B 1 337 ? 3.049 27.641 17.531 1 97.5 337 ALA B C 1
ATOM 6287 O O . ALA B 1 337 ? 3.148 28.797 17.922 1 97.5 337 ALA B O 1
ATOM 6288 N N . GLU B 1 338 ? 3.979 26.75 17.703 1 95.62 338 GLU B N 1
ATOM 6289 C CA . GLU B 1 338 ? 5.23 27.078 18.375 1 95.62 338 GLU B CA 1
ATOM 6290 C C . GLU B 1 338 ? 6.031 28.094 17.562 1 95.62 338 GLU B C 1
ATOM 6292 O O . GLU B 1 338 ? 6.664 29 18.141 1 95.62 338 GLU B O 1
ATOM 6297 N N . LEU B 1 339 ? 6.043 27.922 16.297 1 96.94 339 LEU B N 1
ATOM 6298 C CA . LEU B 1 339 ? 6.73 28.891 15.445 1 96.94 339 LEU B CA 1
ATOM 6299 C C . LEU B 1 339 ? 6.16 30.281 15.641 1 96.94 339 LEU B C 1
ATOM 6301 O O . LEU B 1 339 ? 6.914 31.25 15.844 1 96.94 339 LEU B O 1
ATOM 6305 N N . PHE B 1 340 ? 4.891 30.375 15.625 1 97.19 340 PHE B N 1
ATOM 6306 C CA . PHE B 1 340 ? 4.234 31.672 15.734 1 97.19 340 PHE B CA 1
ATOM 6307 C C . PHE B 1 340 ? 4.391 32.219 17.141 1 97.19 340 PHE B C 1
ATOM 6309 O O . PHE B 1 340 ? 4.543 33.438 17.328 1 97.19 340 PHE B O 1
ATOM 6316 N N . ARG B 1 341 ? 4.281 31.391 18.078 1 94 341 ARG B N 1
ATOM 6317 C CA . ARG B 1 341 ? 4.539 31.844 19.438 1 94 341 ARG B CA 1
ATOM 6318 C C . ARG B 1 341 ? 5.957 32.375 19.578 1 94 341 ARG B C 1
ATOM 6320 O O . ARG B 1 341 ? 6.176 33.406 20.234 1 94 341 ARG B O 1
ATOM 6327 N N . GLY B 1 342 ? 6.898 31.766 18.984 1 91.56 342 GLY B N 1
ATOM 6328 C CA . GLY B 1 342 ? 8.297 32.188 19.031 1 91.56 342 GLY B CA 1
ATOM 6329 C C . GLY B 1 342 ? 8.523 33.562 18.469 1 91.56 342 GLY B C 1
ATOM 6330 O O . GLY B 1 342 ? 9.422 34.281 18.906 1 91.56 342 GLY B O 1
ATOM 6331 N N . VAL B 1 343 ? 7.73 33.969 17.531 1 93.94 343 VAL B N 1
ATOM 6332 C CA . VAL B 1 343 ? 7.91 35.25 16.922 1 93.94 343 VAL B CA 1
ATOM 6333 C C . VAL B 1 343 ? 6.832 36.219 17.422 1 93.94 343 VAL B C 1
ATOM 6335 O O . VAL B 1 343 ? 6.59 37.281 16.812 1 93.94 343 VAL B O 1
ATOM 6338 N N . LYS B 1 344 ? 6.086 35.875 18.422 1 92.56 344 LYS B N 1
ATOM 6339 C CA . LYS B 1 344 ? 5.098 36.688 19.141 1 92.56 344 LYS B CA 1
ATOM 6340 C C . LYS B 1 344 ? 3.92 37.031 18.234 1 92.56 344 LYS B C 1
ATOM 6342 O O . LYS B 1 344 ? 3.463 38.188 18.219 1 92.56 344 LYS B O 1
ATOM 6347 N N . ARG B 1 345 ? 3.521 36.031 17.438 1 96.31 345 ARG B N 1
ATOM 6348 C CA . ARG B 1 345 ? 2.365 36.156 16.562 1 96.31 345 ARG B CA 1
ATOM 6349 C C . ARG B 1 345 ? 1.363 35.062 16.812 1 96.31 345 ARG B C 1
ATOM 6351 O O . ARG B 1 345 ? 0.687 34.594 15.883 1 96.31 345 ARG B O 1
ATOM 6358 N N . GLU B 1 346 ? 1.354 34.531 17.984 1 95.44 346 GLU B N 1
ATOM 6359 C CA . GLU B 1 346 ? 0.527 33.375 18.297 1 95.44 346 GLU B CA 1
ATOM 6360 C C . GLU B 1 346 ? -0.957 33.688 18.125 1 95.44 346 GLU B C 1
ATOM 6362 O O . GLU B 1 346 ? -1.757 32.812 17.828 1 95.44 346 GLU B O 1
ATOM 6367 N N . ASP B 1 347 ? -1.356 34.906 18.219 1 95.31 347 ASP B N 1
ATOM 6368 C CA . ASP B 1 347 ? -2.754 35.312 18.078 1 95.31 347 ASP B CA 1
ATOM 6369 C C . ASP B 1 347 ? -3.262 35.031 16.656 1 95.31 347 ASP B C 1
ATOM 6371 O O . ASP B 1 347 ? -4.449 34.75 16.453 1 95.31 347 ASP B O 1
ATOM 6375 N N . GLU B 1 348 ? -2.422 35.062 15.703 1 96.5 348 GLU B N 1
ATOM 6376 C CA . GLU B 1 348 ? -2.793 34.875 14.312 1 96.5 348 GLU B CA 1
ATOM 6377 C C . GLU B 1 348 ? -3.209 33.438 14.047 1 96.5 348 GLU B C 1
ATOM 6379 O O . GLU B 1 348 ? -3.975 33.156 13.117 1 96.5 348 GLU B O 1
ATOM 6384 N N . VAL B 1 349 ? -2.668 32.531 14.914 1 97.88 349 VAL B N 1
ATOM 6385 C CA . VAL B 1 349 ? -2.918 31.125 14.617 1 97.88 349 VAL B CA 1
ATOM 6386 C C . VAL B 1 349 ? -3.801 30.531 15.703 1 97.88 349 VAL B C 1
ATOM 6388 O O . VAL B 1 349 ? -4.203 29.359 15.609 1 97.88 349 VAL B O 1
ATOM 6391 N N . ASN B 1 350 ? -4.125 31.312 16.766 1 97.81 350 ASN B N 1
ATOM 6392 C CA . ASN B 1 350 ? -5.012 30.859 17.828 1 97.81 350 ASN B CA 1
ATOM 6393 C C . ASN B 1 350 ? -6.383 30.469 17.281 1 97.81 350 ASN B C 1
ATOM 6395 O O . ASN B 1 350 ? -7.023 31.25 16.578 1 97.81 350 ASN B O 1
ATOM 6399 N N . ARG B 1 351 ? -6.75 29.203 17.516 1 98.38 351 ARG B N 1
ATOM 6400 C CA . ARG B 1 351 ? -8.047 28.625 17.188 1 98.38 351 ARG B CA 1
ATOM 6401 C C . ARG B 1 351 ? -8.227 28.547 15.664 1 98.38 351 ARG B C 1
ATOM 6403 O O . ARG B 1 351 ? -9.344 28.375 15.18 1 98.38 351 ARG B O 1
ATOM 6410 N N . GLN B 1 352 ? -7.156 28.734 14.898 1 98.62 352 GLN B N 1
ATOM 6411 C CA . GLN B 1 352 ? -7.191 28.531 13.453 1 98.62 352 GLN B CA 1
ATOM 6412 C C . GLN B 1 352 ? -6.895 27.078 13.086 1 98.62 352 GLN B C 1
ATOM 6414 O O . GLN B 1 352 ? -6.008 26.453 13.68 1 98.62 352 GLN B O 1
ATOM 6419 N N . ILE B 1 353 ? -7.637 26.578 12.141 1 98.75 353 ILE B N 1
ATOM 6420 C CA . ILE B 1 353 ? -7.301 25.25 11.633 1 98.75 353 ILE B CA 1
ATOM 6421 C C . ILE B 1 353 ? -5.957 25.297 10.914 1 98.75 353 ILE B C 1
ATOM 6423 O O . ILE B 1 353 ? -5.785 26.062 9.961 1 98.75 353 ILE B O 1
ATOM 6427 N N . LEU B 1 354 ? -5.066 24.484 11.391 1 98.81 354 LEU B N 1
ATOM 6428 C CA . LEU B 1 354 ? -3.709 24.5 10.859 1 98.81 354 LEU B CA 1
ATOM 6429 C C . LEU B 1 354 ? -3.355 23.188 10.195 1 98.81 354 LEU B C 1
ATOM 6431 O O . LEU B 1 354 ? -2.252 23.016 9.672 1 98.81 354 LEU B O 1
ATOM 6435 N N . GLY B 1 355 ? -4.234 22.25 10.172 1 98.69 355 GLY B N 1
ATOM 6436 C CA . GLY B 1 355 ? -4.059 20.938 9.547 1 98.69 355 GLY B CA 1
ATOM 6437 C C . GLY B 1 355 ? -5.359 20.172 9.414 1 98.69 355 GLY B C 1
ATOM 6438 O O . GLY B 1 355 ? -6.348 20.484 10.078 1 98.69 355 GLY B O 1
ATOM 6439 N N . PHE B 1 356 ? -5.328 19.188 8.562 1 98.94 356 PHE B N 1
ATOM 6440 C CA . PHE B 1 356 ? -6.504 18.375 8.281 1 98.94 356 PHE B CA 1
ATOM 6441 C C . PHE B 1 356 ? -6.164 16.891 8.352 1 98.94 356 PHE B C 1
ATOM 6443 O O . PHE B 1 356 ? -5.016 16.5 8.117 1 98.94 356 PHE B O 1
ATOM 6450 N N . SER B 1 357 ? -7.172 16.125 8.711 1 98.81 357 SER B N 1
ATOM 6451 C CA . SER B 1 357 ? -6.992 14.68 8.688 1 98.81 357 SER B CA 1
ATOM 6452 C C . SER B 1 357 ? -8.227 13.977 8.117 1 98.81 357 SER B C 1
ATOM 6454 O O . SER B 1 357 ? -9.336 14.5 8.203 1 98.81 357 SER B O 1
ATOM 6456 N N . ILE B 1 358 ? -7.961 12.852 7.508 1 98.81 358 ILE B N 1
ATOM 6457 C CA . ILE B 1 358 ? -9.016 11.992 6.969 1 98.81 358 ILE B CA 1
ATOM 6458 C C . ILE B 1 358 ? -8.867 10.578 7.52 1 98.81 358 ILE B C 1
ATOM 6460 O O . ILE B 1 358 ? -7.781 9.992 7.449 1 98.81 358 ILE B O 1
ATOM 6464 N N . SER B 1 359 ? -9.898 10.086 8.125 1 98.44 359 SER B N 1
ATOM 6465 C CA . SER B 1 359 ? -10.039 8.68 8.461 1 98.44 359 SER B CA 1
ATOM 6466 C C . SER B 1 359 ? -11.07 7.992 7.566 1 98.44 359 SER B C 1
ATOM 6468 O O . SER B 1 359 ? -12.203 8.461 7.441 1 98.44 359 SER B O 1
ATOM 6470 N N . HIS B 1 360 ? -10.602 6.871 6.898 1 97.81 360 HIS B N 1
ATOM 6471 C CA . HIS B 1 360 ? -11.617 6.254 6.059 1 97.81 360 HIS B CA 1
ATOM 6472 C C . HIS B 1 360 ? -11.414 4.746 5.969 1 97.81 360 HIS B C 1
ATOM 6474 O O . HIS B 1 360 ? -10.367 4.23 6.363 1 97.81 360 HIS B O 1
ATOM 6480 N N . ASP B 1 361 ? -12.414 4.074 5.66 1 95.38 361 ASP B N 1
ATOM 6481 C CA . ASP B 1 361 ? -12.383 2.668 5.273 1 95.38 361 ASP B CA 1
ATOM 6482 C C . ASP B 1 361 ? -12.953 2.467 3.873 1 95.38 361 ASP B C 1
ATOM 6484 O O . ASP B 1 361 ? -12.805 3.33 3.006 1 95.38 361 ASP B O 1
ATOM 6488 N N . HIS B 1 362 ? -13.5 1.291 3.578 1 93.12 362 HIS B N 1
ATOM 6489 C CA . HIS B 1 362 ? -13.953 1.015 2.219 1 93.12 362 HIS B CA 1
ATOM 6490 C C . HIS B 1 362 ? -15.305 1.667 1.945 1 93.12 362 HIS B C 1
ATOM 6492 O O . HIS B 1 362 ? -15.727 1.76 0.792 1 93.12 362 HIS B O 1
ATOM 6498 N N . MET B 1 363 ? -15.945 2.297 3.023 1 92.88 363 MET B N 1
ATOM 6499 C CA . MET B 1 363 ? -17.312 2.744 2.822 1 92.88 363 MET B CA 1
ATOM 6500 C C . MET B 1 363 ? -17.5 4.176 3.309 1 92.88 363 MET B C 1
ATOM 6502 O O . MET B 1 363 ? -18.391 4.891 2.83 1 92.88 363 MET B O 1
ATOM 6506 N N . SER B 1 364 ? -16.703 4.555 4.246 1 95.25 364 SER B N 1
ATOM 6507 C CA . SER B 1 364 ? -16.969 5.832 4.906 1 95.25 364 SER B CA 1
ATOM 6508 C C . SER B 1 364 ? -15.68 6.629 5.105 1 95.25 364 SER B C 1
ATOM 6510 O O . SER B 1 364 ? -14.578 6.07 5.062 1 95.25 364 SER B O 1
ATOM 6512 N N . ALA B 1 365 ? -15.906 7.938 5.289 1 97.62 365 ALA B N 1
ATOM 6513 C CA . ALA B 1 365 ? -14.797 8.852 5.535 1 97.62 365 ALA B CA 1
ATOM 6514 C C . ALA B 1 365 ? -15.172 9.914 6.57 1 97.62 365 ALA B C 1
ATOM 6516 O O . ALA B 1 365 ? -16.328 10.328 6.645 1 97.62 365 ALA B O 1
ATOM 6517 N N . ARG B 1 366 ? -14.18 10.25 7.367 1 98.25 366 ARG B N 1
ATOM 6518 C CA . ARG B 1 366 ? -14.281 11.344 8.328 1 98.25 366 ARG B CA 1
ATOM 6519 C C . ARG B 1 366 ? -13.203 12.398 8.086 1 98.25 366 ARG B C 1
ATOM 6521 O O . ARG B 1 366 ? -12.031 12.055 7.898 1 98.25 366 ARG B O 1
ATOM 6528 N N . ILE B 1 367 ? -13.656 13.633 8.055 1 98.62 367 ILE B N 1
ATOM 6529 C CA . ILE B 1 367 ? -12.742 14.75 7.84 1 98.62 367 ILE B CA 1
ATOM 6530 C C . ILE B 1 367 ? -12.688 15.617 9.094 1 98.62 367 ILE B C 1
ATOM 6532 O O . ILE B 1 367 ? -13.727 16.016 9.617 1 98.62 367 ILE B O 1
ATOM 6536 N N . TYR B 1 368 ? -11.492 15.898 9.531 1 98.69 368 TYR B N 1
ATOM 6537 C CA . TYR B 1 368 ? -11.305 16.766 10.695 1 98.69 368 TYR B CA 1
ATOM 6538 C C . TYR B 1 368 ? -10.383 17.922 10.375 1 98.69 368 TYR B C 1
ATOM 6540 O O . TYR B 1 368 ? -9.461 17.797 9.57 1 98.69 368 TYR B O 1
ATOM 6548 N N . GLY B 1 369 ? -10.68 19.062 11.008 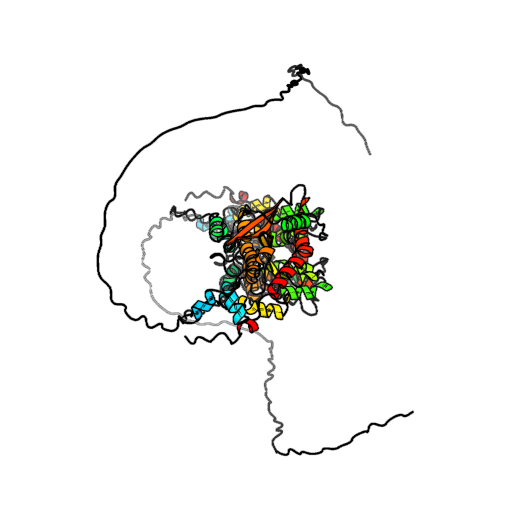1 98.75 369 GLY B N 1
ATOM 6549 C CA . GLY B 1 369 ? -9.734 20.156 11.141 1 98.75 369 GLY B CA 1
ATOM 6550 C C . GLY B 1 369 ? -9.078 20.219 12.5 1 98.75 369 GLY B C 1
ATOM 6551 O O . GLY B 1 369 ? -9.734 19.984 13.523 1 98.75 369 GLY B O 1
ATOM 6552 N N . HIS B 1 370 ? -7.801 20.516 12.539 1 98.88 370 HIS B N 1
ATOM 6553 C CA . HIS B 1 370 ? -7.059 20.531 13.789 1 98.88 370 HIS B CA 1
ATOM 6554 C C . HIS B 1 370 ? -6.531 21.922 14.109 1 98.88 370 HIS B C 1
ATOM 6556 O O . HIS B 1 370 ? -6.082 22.641 13.211 1 98.88 370 HIS B O 1
ATOM 6562 N N . TYR B 1 371 ? -6.629 22.25 15.391 1 98.75 371 TYR B N 1
ATOM 6563 C CA . TYR B 1 371 ? -6.273 23.609 15.773 1 98.75 371 TYR B CA 1
ATOM 6564 C C . TYR B 1 371 ? -5.742 23.656 17.203 1 98.75 371 TYR B C 1
ATOM 6566 O O . TYR B 1 371 ? -5.914 22.703 17.969 1 98.75 371 TYR B O 1
ATOM 6574 N N . ALA B 1 372 ? -5.047 24.719 17.484 1 98.5 372 ALA B N 1
ATOM 6575 C CA . ALA B 1 372 ? -4.512 24.969 18.828 1 98.5 372 ALA B CA 1
ATOM 6576 C C . ALA B 1 372 ? -5.301 26.062 19.531 1 98.5 372 ALA B C 1
ATOM 6578 O O . ALA B 1 372 ? -5.805 27 18.906 1 98.5 372 ALA B O 1
ATOM 6579 N N . VAL B 1 373 ? -5.438 25.875 20.781 1 98.12 373 VAL B N 1
ATOM 6580 C CA . VAL B 1 373 ? -5.914 26.938 21.656 1 98.12 373 VAL B CA 1
ATOM 6581 C C . VAL B 1 373 ? -4.77 27.422 22.547 1 98.12 373 VAL B C 1
ATOM 6583 O O . VAL B 1 373 ? -4.234 26.656 23.359 1 98.12 373 VAL B O 1
ATOM 6586 N N . ILE B 1 374 ? -4.422 28.656 22.312 1 96 374 ILE B N 1
ATOM 6587 C CA . ILE B 1 374 ? -3.283 29.25 23 1 96 374 ILE B CA 1
ATOM 6588 C C . ILE B 1 374 ? -3.777 30.266 24.031 1 96 374 ILE B C 1
ATOM 6590 O O . ILE B 1 374 ? -4.383 31.281 23.656 1 96 374 ILE B O 1
ATOM 6594 N N . GLN B 1 375 ? -3.631 29.969 25.234 1 90.69 375 GLN B N 1
ATOM 6595 C CA . GLN B 1 375 ? -3.963 30.875 26.328 1 90.69 375 GLN B CA 1
ATOM 6596 C C . GLN B 1 375 ? -2.75 31.141 27.219 1 90.69 375 GLN B C 1
ATOM 6598 O O . GLN B 1 375 ? -2.375 30.281 28.031 1 90.69 375 GLN B O 1
ATOM 6603 N N . ASP B 1 376 ? -2.184 32.312 27.109 1 83.62 376 ASP B N 1
ATOM 6604 C CA . ASP B 1 376 ? -0.983 32.688 27.844 1 83.62 376 ASP B CA 1
ATOM 6605 C C . ASP B 1 376 ? 0.148 31.688 27.609 1 83.62 376 ASP B C 1
ATOM 6607 O O . ASP B 1 376 ? 0.604 31.516 26.484 1 83.62 376 ASP B O 1
ATOM 6611 N N . LYS B 1 377 ? 0.458 30.891 28.656 1 83.31 377 LYS B N 1
ATOM 6612 C CA . LYS B 1 377 ? 1.585 29.969 28.547 1 83.31 377 LYS B CA 1
ATOM 6613 C C . LYS B 1 377 ? 1.11 28.578 28.188 1 83.31 377 LYS B C 1
ATOM 6615 O O . LYS B 1 377 ? 1.909 27.719 27.781 1 83.31 377 LYS B O 1
ATOM 6620 N N . ASP B 1 378 ? -0.176 28.453 28.094 1 91.5 378 ASP B N 1
ATOM 6621 C CA . ASP B 1 378 ? -0.718 27.125 27.891 1 91.5 378 ASP B CA 1
ATOM 6622 C C . ASP B 1 378 ? -1.142 26.922 26.438 1 91.5 378 ASP B C 1
ATOM 6624 O O . ASP B 1 378 ? -1.692 27.844 25.812 1 91.5 378 ASP B O 1
ATOM 6628 N N . MET B 1 379 ? -0.795 25.812 25.906 1 95.06 379 MET B N 1
ATOM 6629 C CA . MET B 1 379 ? -1.173 25.438 24.547 1 95.06 379 MET B CA 1
ATOM 6630 C C . MET B 1 379 ? -1.814 24.047 24.531 1 95.06 379 MET B C 1
ATOM 6632 O O . MET B 1 379 ? -1.229 23.094 25.031 1 95.06 379 MET B O 1
ATOM 6636 N N . LYS B 1 380 ? -3.064 24.031 24.047 1 97.81 380 LYS B N 1
ATOM 6637 C CA . LYS B 1 380 ? -3.791 22.781 23.906 1 97.81 380 LYS B CA 1
ATOM 6638 C C . LYS B 1 380 ? -4.238 22.547 22.469 1 97.81 380 LYS B C 1
ATOM 6640 O O . LYS B 1 380 ? -4.395 23.516 21.703 1 97.81 380 LYS B O 1
ATOM 6645 N N . PHE B 1 381 ? -4.438 21.344 22.094 1 98.56 381 PHE B N 1
ATOM 6646 C CA . PHE B 1 381 ? -4.734 20.984 20.703 1 98.56 381 PHE B CA 1
ATOM 6647 C C . PHE B 1 381 ? -6.07 20.25 20.609 1 98.56 381 PHE B C 1
ATOM 6649 O O . PHE B 1 381 ? -6.375 19.391 21.438 1 98.56 381 PHE B O 1
ATOM 6656 N N . TYR B 1 382 ? -6.812 20.625 19.578 1 98.5 382 TYR B N 1
ATOM 6657 C CA . TYR B 1 382 ? -8.18 20.125 19.469 1 98.5 382 TYR B CA 1
ATOM 6658 C C . TYR B 1 382 ? -8.492 19.719 18.031 1 98.5 382 TYR B C 1
ATOM 6660 O O . TYR B 1 382 ? -7.734 20.031 17.109 1 98.5 382 TYR B O 1
ATOM 6668 N N . CYS B 1 383 ? -9.562 18.984 17.906 1 97.44 383 CYS B N 1
ATOM 6669 C CA . CYS B 1 383 ? -10.062 18.5 16.625 1 97.44 383 CYS B CA 1
ATOM 6670 C C . CYS B 1 383 ? -11.477 19 16.359 1 97.44 383 CYS B C 1
ATOM 6672 O O . CYS B 1 383 ? -12.344 18.906 17.234 1 97.44 383 CYS B O 1
ATOM 6674 N N . HIS B 1 384 ? -11.672 19.547 15.195 1 98 384 HIS B N 1
ATOM 6675 C CA . HIS B 1 384 ? -13 19.969 14.758 1 98 384 HIS B CA 1
ATOM 6676 C C . HIS B 1 384 ? -13.547 19.016 13.695 1 98 384 HIS B C 1
ATOM 6678 O O . HIS B 1 384 ? -12.977 18.891 12.609 1 98 384 HIS B O 1
ATOM 6684 N N . PRO B 1 385 ? -14.648 18.359 13.984 1 97.56 385 PRO B N 1
ATOM 6685 C CA . PRO B 1 385 ? -15.242 17.516 12.953 1 97.56 385 PRO B CA 1
ATOM 6686 C C . PRO B 1 385 ? -15.867 18.328 11.82 1 97.56 385 P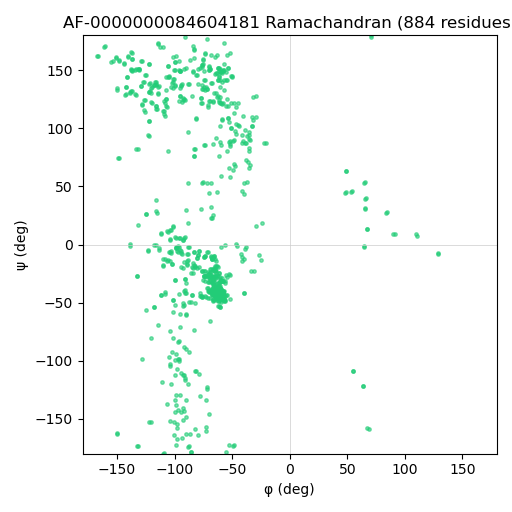RO B C 1
ATOM 6688 O O . PRO B 1 385 ? -16.781 19.125 12.055 1 97.56 385 PRO B O 1
ATOM 6691 N N . ILE B 1 386 ? -15.406 18.141 10.711 1 98 386 ILE B N 1
ATOM 6692 C CA . ILE B 1 386 ? -15.906 18.875 9.547 1 98 386 ILE B CA 1
ATOM 6693 C C . ILE B 1 386 ? -17.016 18.062 8.875 1 98 386 ILE B C 1
ATOM 6695 O O . ILE B 1 386 ? -18.094 18.578 8.578 1 98 386 ILE B O 1
ATOM 6699 N N . LEU B 1 387 ? -16.703 16.781 8.57 1 97 387 LEU B N 1
ATOM 6700 C CA . LEU B 1 387 ? -17.656 15.938 7.859 1 97 387 LEU B CA 1
ATOM 6701 C C . LEU B 1 387 ? -17.484 14.469 8.242 1 97 387 LEU B C 1
ATOM 6703 O O . LEU B 1 387 ? -16.344 13.992 8.367 1 97 387 LEU B O 1
ATOM 6707 N N . ASN B 1 388 ? -18.531 13.805 8.523 1 95.88 388 ASN B N 1
ATOM 6708 C CA . ASN B 1 388 ? -18.656 12.359 8.703 1 95.88 388 ASN B CA 1
ATOM 6709 C C . ASN B 1 388 ? -19.734 11.766 7.797 1 95.88 388 ASN B C 1
ATOM 6711 O O . ASN B 1 388 ? -20.922 12.055 7.973 1 95.88 388 ASN B O 1
ATOM 6715 N N . PHE B 1 389 ? -19.25 10.898 6.809 1 95.12 389 PHE B N 1
ATOM 6716 C CA . PHE B 1 389 ? -20.234 10.484 5.816 1 95.12 389 PHE B CA 1
ATOM 6717 C C . PHE B 1 389 ? -19.875 9.133 5.211 1 95.12 389 PHE B C 1
ATOM 6719 O O . PHE B 1 389 ? -18.734 8.688 5.336 1 95.12 389 PHE B O 1
ATOM 6726 N N . SER B 1 390 ? -20.875 8.523 4.699 1 93.88 390 SER B N 1
ATOM 6727 C CA . SER B 1 390 ? -20.688 7.34 3.865 1 93.88 390 SER B CA 1
ATOM 6728 C C . SER B 1 390 ? -20.672 7.707 2.385 1 93.88 390 SER B C 1
ATOM 6730 O O . SER B 1 390 ? -21.594 8.352 1.892 1 93.88 390 SER B O 1
ATOM 6732 N N . PHE B 1 391 ? -19.625 7.262 1.708 1 92.06 391 PHE B N 1
ATOM 6733 C CA . PHE B 1 391 ? -19.562 7.641 0.302 1 92.06 391 PHE B CA 1
ATOM 6734 C C . PHE B 1 391 ? -20.141 6.539 -0.581 1 92.06 391 PHE B C 1
ATOM 6736 O O . PHE B 1 391 ? -20.094 6.637 -1.81 1 92.06 391 PHE B O 1
ATOM 6743 N N . THR B 1 392 ? -20.672 5.547 0.02 1 90.62 392 THR B N 1
ATOM 6744 C CA . THR B 1 392 ? -21.281 4.469 -0.749 1 90.62 392 THR B CA 1
ATOM 6745 C C . THR B 1 392 ? -22.797 4.559 -0.698 1 90.62 392 THR B C 1
ATOM 6747 O O . THR B 1 392 ? -23.484 3.879 -1.455 1 90.62 392 THR B O 1
ATOM 6750 N N . ILE B 1 393 ? -23.25 5.445 0.085 1 84.31 393 ILE B N 1
ATOM 6751 C CA . ILE B 1 393 ? -24.688 5.566 0.245 1 84.31 393 ILE B CA 1
ATOM 6752 C C . ILE B 1 393 ? -25.312 6.133 -1.034 1 84.31 393 ILE B C 1
ATOM 6754 O O . ILE B 1 393 ? -24.656 6.891 -1.759 1 84.31 393 ILE B O 1
ATOM 6758 N N . SER B 1 394 ? -26.547 5.801 -1.246 1 87.81 394 SER B N 1
ATOM 6759 C CA . SER B 1 394 ? -27.328 6.301 -2.377 1 87.81 394 SER B CA 1
ATOM 6760 C C . SER B 1 394 ? -26.547 6.156 -3.684 1 87.81 394 SER B C 1
ATOM 6762 O O . SER B 1 394 ? -26.406 7.129 -4.43 1 87.81 394 SER B O 1
ATOM 6764 N N . ASP B 1 395 ? -25.938 5.062 -3.918 1 87 395 ASP B N 1
ATOM 6765 C CA . ASP B 1 395 ? -25.234 4.68 -5.137 1 87 395 ASP B CA 1
ATOM 6766 C C . ASP B 1 395 ? -24.016 5.574 -5.375 1 87 395 ASP B C 1
ATOM 6768 O O . ASP B 1 395 ? -23.75 5.977 -6.508 1 87 395 ASP B O 1
ATOM 6772 N N . GLY B 1 396 ? -23.484 5.988 -4.293 1 90.62 396 GLY B N 1
ATOM 6773 C CA . GLY B 1 396 ? -22.219 6.707 -4.395 1 90.62 396 GLY B CA 1
ATOM 6774 C C . GLY B 1 396 ? -22.391 8.18 -4.711 1 90.62 396 GLY B C 1
ATOM 6775 O O . GLY B 1 396 ? -21.516 8.797 -5.316 1 90.62 396 GLY B O 1
ATOM 6776 N N . LYS B 1 397 ? -23.453 8.805 -4.363 1 90.06 397 LYS B N 1
ATOM 6777 C CA . LYS B 1 397 ? -23.688 10.219 -4.648 1 90.06 397 LYS B CA 1
ATOM 6778 C C . LYS B 1 397 ? -22.625 11.102 -4.012 1 90.06 397 LYS B C 1
ATOM 6780 O O . LYS B 1 397 ? -22.266 12.141 -4.566 1 90.06 397 LYS B O 1
ATOM 6785 N N . GLU B 1 398 ? -22.109 10.633 -2.848 1 93.38 398 GLU B N 1
ATOM 6786 C CA . GLU B 1 398 ? -21.156 11.445 -2.082 1 93.38 398 GLU B CA 1
ATOM 6787 C C . GLU B 1 398 ? -19.719 10.969 -2.299 1 93.38 398 GLU B C 1
ATOM 6789 O O . GLU B 1 398 ? -18.812 11.367 -1.566 1 93.38 398 GLU B O 1
ATOM 6794 N N . ARG B 1 399 ? -19.484 10.172 -3.332 1 94.38 399 ARG B N 1
ATOM 6795 C CA . ARG B 1 399 ? -18.203 9.492 -3.467 1 94.38 399 ARG B CA 1
ATOM 6796 C C . ARG B 1 399 ? -17.078 10.484 -3.725 1 94.38 399 ARG B C 1
ATOM 6798 O O . ARG B 1 399 ? -15.922 10.219 -3.398 1 94.38 399 ARG B O 1
ATOM 6805 N N . TRP B 1 400 ? -17.391 11.695 -4.227 1 96.06 400 TRP B N 1
ATOM 6806 C CA . TRP B 1 400 ? -16.344 12.633 -4.605 1 96.06 400 TRP B CA 1
ATOM 6807 C C . TRP B 1 400 ? -16.203 13.742 -3.566 1 96.06 400 TRP B C 1
ATOM 6809 O O . TRP B 1 400 ? -15.383 14.648 -3.723 1 96.06 400 TRP B O 1
ATOM 6819 N N . THR B 1 401 ? -16.922 13.656 -2.521 1 96.12 401 THR B N 1
ATOM 6820 C CA . THR B 1 401 ? -16.953 14.727 -1.526 1 96.12 401 THR B CA 1
ATOM 6821 C C . THR B 1 401 ? -15.562 14.945 -0.92 1 96.12 401 THR B C 1
ATOM 6823 O O . THR B 1 401 ? -15.062 16.062 -0.899 1 96.12 401 THR B O 1
ATOM 6826 N N . ALA B 1 402 ? -14.984 13.914 -0.435 1 97.69 402 ALA B N 1
ATOM 6827 C CA . ALA B 1 402 ? -13.672 14.031 0.181 1 97.69 402 ALA B CA 1
ATOM 6828 C C . ALA B 1 402 ? -12.617 14.445 -0.846 1 97.69 402 ALA B C 1
ATOM 6830 O O . ALA B 1 402 ? -11.758 15.281 -0.562 1 97.69 402 ALA B O 1
ATOM 6831 N N . TYR B 1 403 ? -12.719 13.867 -2 1 98 403 TYR B N 1
ATOM 6832 C CA . TYR B 1 403 ? -11.789 14.188 -3.074 1 98 403 TYR B CA 1
ATOM 6833 C C . TYR B 1 403 ? -11.797 15.672 -3.387 1 98 403 TYR B C 1
ATOM 6835 O O . TYR B 1 403 ? -10.734 16.297 -3.471 1 98 403 TYR B O 1
ATOM 6843 N N . ARG B 1 404 ? -12.945 16.234 -3.545 1 97.69 404 ARG B N 1
ATOM 6844 C CA . ARG B 1 404 ? -13.094 17.641 -3.867 1 97.69 404 ARG B CA 1
ATOM 6845 C C . ARG B 1 404 ? -12.594 18.531 -2.729 1 97.69 404 ARG B C 1
ATOM 6847 O O . ARG B 1 404 ? -11.961 19.547 -2.965 1 97.69 404 ARG B O 1
ATOM 6854 N N . PHE B 1 405 ? -12.953 18.125 -1.571 1 98.44 405 PHE B N 1
ATOM 6855 C CA . PHE B 1 405 ? -12.5 18.891 -0.407 1 98.44 405 PHE B CA 1
ATOM 6856 C C . PHE B 1 405 ? -10.977 18.953 -0.363 1 98.44 405 PHE B C 1
ATOM 6858 O O . PHE B 1 405 ? -10.406 20.031 -0.141 1 98.44 405 PHE B O 1
ATOM 6865 N N . ILE B 1 406 ? -10.273 17.797 -0.592 1 98.62 406 ILE B N 1
ATOM 6866 C CA . ILE B 1 406 ? -8.812 17.734 -0.537 1 98.62 406 ILE B CA 1
ATOM 6867 C C . ILE B 1 406 ? -8.219 18.547 -1.683 1 98.62 406 ILE B C 1
ATOM 6869 O O . ILE B 1 406 ? -7.219 19.25 -1.5 1 98.62 406 ILE B O 1
ATOM 6873 N N . GLN B 1 407 ? -8.82 18.469 -2.785 1 98.31 407 GLN B N 1
ATOM 6874 C CA . GLN B 1 407 ? -8.367 19.297 -3.904 1 98.31 407 GLN B CA 1
ATOM 6875 C C . GLN B 1 407 ? -8.43 20.781 -3.559 1 98.31 407 GLN B C 1
ATOM 6877 O O . GLN B 1 407 ? -7.539 21.547 -3.936 1 98.31 407 GLN B O 1
ATOM 6882 N N . ASN B 1 408 ? -9.484 21.125 -2.934 1 98.5 408 ASN B N 1
ATOM 6883 C CA . ASN B 1 408 ? -9.617 22.516 -2.521 1 98.5 408 ASN B CA 1
ATOM 6884 C C . ASN B 1 408 ? -8.578 22.891 -1.473 1 98.5 408 ASN B C 1
ATOM 6886 O O . ASN B 1 408 ? -8.117 24.031 -1.437 1 98.5 408 ASN B O 1
ATOM 6890 N N . ILE B 1 409 ? -8.219 21.969 -0.601 1 98.62 409 ILE B N 1
ATOM 6891 C CA . ILE B 1 409 ? -7.121 22.219 0.324 1 98.62 409 ILE B CA 1
ATOM 6892 C C . ILE B 1 409 ? -5.848 22.531 -0.459 1 98.62 409 ILE B C 1
ATOM 6894 O O . ILE B 1 409 ? -5.129 23.484 -0.136 1 98.62 409 ILE B O 1
ATOM 6898 N N . TYR B 1 410 ? -5.633 21.781 -1.513 1 98.56 410 TYR B N 1
ATOM 6899 C CA . TYR B 1 410 ? -4.426 21.938 -2.318 1 98.56 410 TYR B CA 1
ATOM 6900 C C . TYR B 1 410 ? -4.434 23.281 -3.051 1 98.56 410 TYR B C 1
ATOM 6902 O O . TYR B 1 410 ? -3.402 23.953 -3.137 1 98.56 410 TYR B O 1
ATOM 6910 N N . ASP B 1 411 ? -5.527 23.672 -3.541 1 97.62 411 ASP B N 1
ATOM 6911 C CA . ASP B 1 411 ? -5.609 24.781 -4.496 1 97.62 411 ASP B CA 1
ATOM 6912 C C . ASP B 1 411 ? -5.824 26.109 -3.783 1 97.62 411 ASP B C 1
ATOM 6914 O O . ASP B 1 411 ? -5.398 27.156 -4.273 1 97.62 411 ASP B O 1
ATOM 6918 N N . VAL B 1 412 ? -6.473 26.016 -2.652 1 97 412 VAL B N 1
ATOM 6919 C CA . VAL B 1 412 ? -6.918 27.266 -2.043 1 97 412 VAL B CA 1
ATOM 6920 C C . VAL B 1 412 ? -6.254 27.438 -0.679 1 97 412 VAL B C 1
ATOM 6922 O O . VAL B 1 412 ? -5.59 28.453 -0.43 1 97 412 VAL B O 1
ATOM 6925 N N . TRP B 1 413 ? -6.375 26.5 0.139 1 98.31 413 TRP B N 1
ATOM 6926 C CA . TRP B 1 413 ? -5.965 26.625 1.533 1 98.31 413 TRP B CA 1
ATOM 6927 C C . TRP B 1 413 ? -4.453 26.531 1.671 1 98.31 413 TRP B C 1
ATOM 6929 O O . TRP B 1 413 ? -3.83 27.312 2.387 1 98.31 413 TRP B O 1
ATOM 6939 N N . MET B 1 414 ? -3.844 25.562 0.994 1 98.56 414 MET B N 1
ATOM 6940 C CA . MET B 1 414 ? -2.43 25.234 1.162 1 98.56 414 MET B CA 1
ATOM 6941 C C . MET B 1 414 ? -1.547 26.422 0.778 1 98.56 414 MET B C 1
ATOM 6943 O O . MET B 1 414 ? -0.618 26.766 1.509 1 98.56 414 MET B O 1
ATOM 6947 N N . PRO B 1 415 ? -1.796 27.109 -0.303 1 98.25 415 PRO B N 1
ATOM 6948 C CA . PRO B 1 415 ? -0.936 28.234 -0.643 1 98.25 415 PRO B CA 1
ATOM 6949 C C . PRO B 1 415 ? -0.958 29.328 0.421 1 98.25 415 PRO B C 1
ATOM 6951 O O . PRO B 1 415 ? 0.08 29.922 0.726 1 98.25 415 PRO B O 1
ATOM 6954 N N . GLU B 1 416 ? -2.107 29.562 0.945 1 97.75 416 GLU B N 1
ATOM 6955 C CA . GLU B 1 416 ? -2.23 30.562 1.994 1 97.75 416 GLU B CA 1
ATOM 6956 C C . GLU B 1 416 ? -1.511 30.125 3.268 1 97.75 416 GLU B C 1
ATOM 6958 O O . GLU B 1 416 ? -0.858 30.938 3.928 1 97.75 416 GLU B O 1
ATOM 6963 N N . HIS B 1 417 ? -1.674 28.938 3.572 1 98.5 417 HIS B N 1
ATOM 6964 C CA . HIS B 1 417 ? -1.024 28.375 4.75 1 98.5 417 HIS B CA 1
ATOM 6965 C C . HIS B 1 417 ? 0.494 28.422 4.621 1 98.5 417 HIS B C 1
ATOM 6967 O O . HIS B 1 417 ? 1.192 28.766 5.578 1 98.5 417 HIS B O 1
ATOM 6973 N N . PHE B 1 418 ? 0.966 28.141 3.492 1 98.75 418 PHE B N 1
ATOM 6974 C CA . PHE B 1 418 ? 2.4 28.188 3.232 1 98.75 418 PHE B CA 1
ATOM 6975 C C . PHE B 1 418 ? 2.936 29.609 3.389 1 98.75 418 PHE B C 1
ATOM 6977 O O . PHE B 1 418 ? 3.986 29.812 3.998 1 98.75 418 PHE B O 1
ATOM 6984 N N . ALA B 1 419 ? 2.221 30.484 2.811 1 98.5 419 ALA B N 1
ATOM 6985 C CA . ALA B 1 419 ? 2.615 31.891 2.914 1 98.5 419 ALA B CA 1
ATOM 6986 C C . ALA B 1 419 ? 2.67 32.344 4.371 1 98.5 419 ALA B C 1
ATOM 6988 O O . ALA B 1 419 ? 3.562 33.094 4.762 1 98.5 419 ALA B O 1
ATOM 6989 N N . ARG B 1 420 ? 1.735 31.906 5.09 1 97.88 420 ARG B N 1
ATOM 6990 C CA . ARG B 1 420 ? 1.686 32.219 6.512 1 97.88 420 ARG B CA 1
ATOM 6991 C C . ARG B 1 420 ? 2.92 31.688 7.238 1 97.88 420 ARG B C 1
ATOM 6993 O O . ARG B 1 420 ? 3.535 32.406 8.023 1 97.88 420 ARG B O 1
ATOM 7000 N N . ILE B 1 421 ? 3.262 30.469 6.992 1 98.56 421 ILE B N 1
ATOM 7001 C CA . ILE B 1 421 ? 4.418 29.844 7.625 1 98.56 421 ILE B CA 1
ATOM 7002 C C . ILE B 1 421 ? 5.688 30.594 7.227 1 98.56 421 ILE B C 1
ATOM 7004 O O . ILE B 1 421 ? 6.512 30.938 8.086 1 98.56 421 ILE B O 1
ATOM 7008 N N . CYS B 1 422 ? 5.777 30.922 5.973 1 98.56 422 CYS B N 1
ATOM 7009 C CA . CYS B 1 422 ? 6.945 31.641 5.473 1 98.56 422 CYS B CA 1
ATOM 7010 C C . CYS B 1 422 ? 7.07 33 6.137 1 98.56 422 CYS B C 1
ATOM 7012 O O . CYS B 1 422 ? 8.172 33.438 6.488 1 98.56 422 CYS B O 1
ATOM 7014 N N . SER B 1 423 ? 5.98 33.656 6.289 1 98.19 423 SER B N 1
ATOM 7015 C CA . SER B 1 423 ? 5.996 34.969 6.906 1 98.19 423 SER B CA 1
ATOM 7016 C C . SER B 1 423 ? 6.527 34.906 8.336 1 98.19 423 SER B C 1
ATOM 7018 O O . SER B 1 423 ? 7.254 35.812 8.773 1 98.19 423 SER B O 1
ATOM 7020 N N . ALA B 1 424 ? 6.168 33.906 9.055 1 97.75 424 ALA B N 1
ATOM 7021 C CA . ALA B 1 424 ? 6.652 33.719 10.422 1 97.75 424 ALA B CA 1
ATOM 7022 C C . ALA B 1 424 ? 8.141 33.375 10.438 1 97.75 424 ALA B C 1
ATOM 7024 O O . ALA B 1 424 ? 8.883 33.906 11.281 1 97.75 424 ALA B O 1
ATOM 7025 N N . ILE B 1 425 ? 8.555 32.531 9.516 1 97.38 425 ILE B N 1
ATOM 7026 C CA . ILE B 1 425 ? 9.961 32.188 9.438 1 97.38 425 ILE B CA 1
ATOM 7027 C C . ILE B 1 425 ? 10.797 33.438 9.156 1 97.38 425 ILE B C 1
ATOM 7029 O O . ILE B 1 425 ? 11.875 33.594 9.734 1 97.38 425 ILE B O 1
ATOM 7033 N N . ASP B 1 426 ? 10.312 34.281 8.336 1 96.56 426 ASP B N 1
ATOM 7034 C CA . ASP B 1 426 ? 11.023 35.5 7.949 1 96.56 426 ASP B CA 1
ATOM 7035 C C . ASP B 1 426 ? 11.242 36.406 9.148 1 96.56 426 ASP B C 1
ATOM 7037 O O . ASP B 1 426 ? 12.156 37.25 9.148 1 96.56 426 ASP B O 1
ATOM 7041 N N . GLU B 1 427 ? 10.492 36.219 10.18 1 95 427 GLU B N 1
ATOM 7042 C CA . GLU B 1 427 ? 10.562 37.094 11.344 1 95 427 GLU B CA 1
ATOM 7043 C C . GLU B 1 427 ? 11.453 36.5 12.43 1 95 427 GLU B C 1
ATOM 7045 O O . GLU B 1 427 ? 11.695 37.125 13.461 1 95 427 GLU B O 1
ATOM 7050 N N . ILE B 1 428 ? 11.898 35.25 12.195 1 92.06 428 ILE B N 1
ATOM 7051 C CA . ILE B 1 428 ? 12.859 34.688 13.133 1 92.06 428 ILE B CA 1
ATOM 7052 C C . ILE B 1 428 ? 14.141 35.531 13.125 1 92.06 428 ILE B C 1
ATOM 7054 O O . ILE B 1 428 ? 14.703 35.781 12.062 1 92.06 428 ILE B O 1
ATOM 7058 N N . PRO B 1 429 ? 14.547 35.938 14.305 1 82.25 429 PRO B N 1
ATOM 7059 C CA . PRO B 1 429 ? 15.766 36.75 14.344 1 82.25 429 PRO B CA 1
ATOM 7060 C C . PRO B 1 429 ? 17 36 13.883 1 82.25 429 PRO B C 1
ATOM 7062 O O . PRO B 1 429 ? 17.094 34.781 14.094 1 82.25 429 PRO B O 1
ATOM 7065 N N . SER B 1 430 ? 17.922 36.375 13 1 69.5 430 SER B N 1
ATOM 7066 C CA . SER B 1 430 ? 19.141 35.75 12.508 1 69.5 430 SER B CA 1
ATOM 7067 C C . SER B 1 430 ? 20.219 35.688 13.594 1 69.5 430 SER B C 1
ATOM 7069 O O . SER B 1 430 ? 20.188 36.5 14.523 1 69.5 430 SER B O 1
ATOM 7071 N N . ASP B 1 431 ? 21.062 34.531 13.789 1 56.31 431 ASP B N 1
ATOM 7072 C CA . ASP B 1 431 ? 22.203 34.562 14.68 1 56.31 431 ASP B CA 1
ATOM 7073 C C . ASP B 1 431 ? 22.969 35.875 14.594 1 56.31 431 ASP B C 1
ATOM 7075 O O . ASP B 1 431 ? 23.656 36.281 15.539 1 56.31 431 ASP B O 1
ATOM 7079 N N . GLN B 1 432 ? 23.219 36.469 13.469 1 46.12 432 GLN B N 1
ATOM 7080 C CA . GLN B 1 432 ? 23.984 37.719 13.5 1 46.12 432 GLN B CA 1
ATOM 7081 C C . GLN B 1 432 ? 23.359 38.719 14.469 1 46.12 432 GLN B C 1
ATOM 7083 O O . GLN B 1 432 ? 24.062 39.531 15.047 1 46.12 432 GLN B O 1
ATOM 7088 N N . ASP B 1 433 ? 22.156 38.531 14.641 1 43.84 433 ASP B N 1
ATOM 7089 C CA . ASP B 1 433 ? 21.547 39.438 15.609 1 43.84 433 ASP B CA 1
ATOM 7090 C C . ASP B 1 433 ? 21.734 38.938 17.031 1 43.84 433 ASP B C 1
ATOM 7092 O O . ASP B 1 433 ? 21.5 39.656 18 1 43.84 433 ASP B O 1
ATOM 7096 N N . LEU B 1 434 ? 22.016 37.594 17.203 1 41.34 434 LEU B N 1
ATOM 7097 C CA . LEU B 1 434 ? 22.328 37.062 18.516 1 41.34 434 LEU B CA 1
ATOM 7098 C C . LEU B 1 434 ? 23.766 37.375 18.922 1 41.34 434 LEU B C 1
ATOM 7100 O O . LEU B 1 434 ? 24.109 37.344 20.109 1 41.34 434 LEU B O 1
ATOM 7104 N N . ASP B 1 435 ? 24.688 37.25 18.031 1 36.66 435 ASP B N 1
ATOM 7105 C CA . ASP B 1 435 ? 26.062 37.656 18.328 1 36.66 435 ASP B CA 1
ATOM 7106 C C . ASP B 1 435 ? 26.172 39.188 18.484 1 36.66 435 ASP B C 1
ATOM 7108 O O . ASP B 1 435 ? 26.781 39.844 17.656 1 36.66 435 ASP B O 1
ATOM 7112 N N . ASP B 1 436 ? 25.188 39.812 18.766 1 35.25 436 ASP B N 1
ATOM 7113 C CA . ASP B 1 436 ? 25.609 41.125 19.25 1 35.25 436 ASP B CA 1
ATOM 7114 C C . ASP B 1 436 ? 26.703 41 20.297 1 35.25 436 ASP B C 1
ATOM 7116 O O . ASP B 1 436 ? 26.5 40.406 21.359 1 35.25 436 ASP B O 1
ATOM 7120 N N . PRO B 1 437 ? 27.969 41 19.875 1 36.03 437 PRO B N 1
ATOM 7121 C CA . PRO B 1 437 ? 29.172 40.938 20.703 1 36.03 437 PRO B CA 1
ATOM 7122 C C . PRO B 1 437 ? 29 41.656 22.047 1 36.03 437 PRO B C 1
ATOM 7124 O O . PRO B 1 437 ? 29.906 41.656 22.875 1 36.03 437 PRO B O 1
ATOM 7127 N N . SER B 1 438 ? 28.125 42.531 22.125 1 34.41 438 SER B N 1
ATOM 7128 C CA . SER B 1 438 ? 28.125 43.281 23.375 1 34.41 438 SER B CA 1
ATOM 7129 C C . SER B 1 438 ? 27.75 42.375 24.547 1 34.41 438 SER B C 1
ATOM 7131 O O . SER B 1 438 ? 27.609 42.844 25.688 1 34.41 438 SER B O 1
ATOM 7133 N N . LEU B 1 439 ? 27.297 41.125 24.156 1 34.22 439 LEU B N 1
ATOM 7134 C CA . LEU B 1 439 ? 27.016 40.281 25.328 1 34.22 439 LEU B CA 1
ATOM 7135 C C . LEU B 1 439 ? 28.297 39.656 25.859 1 34.22 439 LEU B C 1
ATOM 7137 O O . LEU B 1 439 ? 29.078 39.094 25.094 1 34.22 439 LEU B O 1
ATOM 7141 N N . PRO B 1 440 ? 28.797 40.094 27 1 32.28 440 PRO B N 1
ATOM 7142 C CA . PRO B 1 440 ? 30.047 39.594 27.594 1 32.28 440 PRO B CA 1
ATOM 7143 C C . PRO B 1 440 ? 30.047 38.062 27.75 1 32.28 440 PRO B C 1
ATOM 7145 O O . PRO B 1 440 ? 29 37.469 27.984 1 32.28 440 PRO B O 1
ATOM 7148 N N . SER B 1 441 ? 30.844 37.344 26.938 1 30.91 441 SER B N 1
ATOM 7149 C CA . SER B 1 441 ? 31.266 35.969 27.188 1 30.91 441 SER B CA 1
ATOM 7150 C C . SER B 1 441 ? 31.5 35.75 28.672 1 30.91 441 SER B C 1
ATOM 7152 O O . SER B 1 441 ? 32.469 36.25 29.25 1 30.91 441 SER B O 1
ATOM 7154 N N . THR B 1 442 ? 30.516 35.719 29.5 1 27.55 442 THR B N 1
ATOM 7155 C CA . TH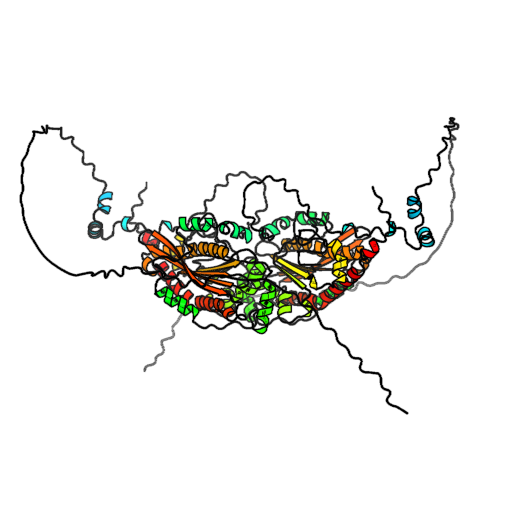R B 1 442 ? 30.844 35.312 30.859 1 27.55 442 THR B CA 1
ATOM 7156 C C . THR B 1 442 ? 31.453 33.906 30.906 1 27.55 442 THR B C 1
ATOM 7158 O O . THR B 1 442 ? 30.812 32.969 30.469 1 27.55 442 THR B O 1
ATOM 7161 N N . GLY B 1 443 ? 32.719 33.844 30.719 1 24.45 443 GLY B N 1
ATOM 7162 C CA . GLY B 1 443 ? 33.625 32.75 31.125 1 24.45 443 GLY B CA 1
ATOM 7163 C C . GLY B 1 443 ? 33.281 32.125 32.469 1 24.45 443 GLY B C 1
ATOM 7164 O O . GLY B 1 443 ? 33.938 32.375 33.469 1 24.45 443 GLY B O 1
ATOM 7165 N N . LEU B 1 444 ? 32 31.656 32.656 1 21.72 444 LEU B N 1
ATOM 7166 C CA . LEU B 1 444 ? 32.031 30.766 33.812 1 21.72 444 LEU B CA 1
ATOM 7167 C C . LEU B 1 444 ? 32.562 29.391 33.406 1 21.72 444 LEU B C 1
ATOM 7169 O O . LEU B 1 444 ? 32.25 28.891 32.344 1 21.72 444 LEU B O 1
#

pLDDT: mean 72.93, std 31.81, range [13.84, 98.94]

InterPro domains:
  IPR057684 Domain of unknown function DUF7924 [PF25545] (200-425)

Sequence (888 aa):
MGRVRAPKYSSQPRGIQKPRRPQTARHQNRSRCTRNKSSCRQYLETDSDCVADRLIDTLEKEPQSTSQYPLAQQRQDTPADSQDDELSNPIEYWAREGKWPRHYFEPKMEHLIARKKLTLSLSRKRSSSGTSVTPSDQRPREEKSAPYIDPRYVTLLEANGSFLDESDLGVADESKRKYLSLLSTEQTIPSDTLFRDDLFKETFRSVQKRNEARIIRDITPLIVPSAEILRIRGANHLKILIESLNEGWNNSVPLTGTRPQPDYSLGFKREAFSDSQLAKLSPYIGNYIGGDKSYFMATYSMYFPFLTCEVKCGAAGLDIADRQNAHSMTLAVRAVAELFRGVKREDEVNRQILGFSISHDHMSARIYGHYAVIQDKDMKFYCHPILNFSFTISDGKERWTAYRFIQNIYDVWMPEHFARICSAIDEIPSDQDLDDPSLPSTGLMGRVRAPKYSSQPRGIQKPRRPQTARHQNRSRCTRNKSSCRQYLETDSDCVADRLIDTLEKEPQSTSQYPLAQQRQDTPADSQDDELSNPIEYWAREGKWPRHYFEPKMEHLIARKKLTLSLSRKRSSSGTSVTPSDQRPREEKSAPYIDPRYVTLLEANGSFLDESDLGVADESKRKYLSLLSTEQTIPSDTLFRDDLFKETFRSVQKRNEARIIRDITPLIVPSAEILRIRGANHLKILIESLNEGWNNSVPLTGTRPQPDYSLGFKREAFSDSQLAKLSPYIGNYIGGDKSYFMATYSMYFPFLTCEVKCGAAGLDIADRQNAHSMTLAVRAVAELFRGVKREDEVNRQILGFSISHDHMSARIYGHYAVIQDKDMKFYCHPILNFSFTISDGKERWTAYRFIQNIYDVWMPEHFARICSAIDEIPSDQDLDDPSLPSTGL

Foldseek 3Di:
DDDDDDDDDDDDDDDDDDDDDDDDDDDDDDDPDDDDDDDDDDDYDDDDDDDDDDDDDDDDDDDDDDDDDPDPPDPPPPPPDCPVVLVPCQVVCCVVVVDGRVVVPPQLCVVQFWADDPPPPPPPPPPDPDPPPVPQQFDDPCVLLVVLLDPCVQVVCVVLQFHAAADPVAFDPVQVVVLVCLLPDDDDADDDACCPLVRNVVLLVVPQPDFQVVCLVRQVCLLAPDLVVVCVVPPVLSVQKDKDASHWQQQADASDPRIAGFRMWMAGFPVNADPLLCLLCDRSSDPVVNRIHGLQGRHSTGGLIAEGEHEGHDPDDLSSVSSSQSRVNVSNQSSQLSLCVSLPNNVVQASHFLHKYWGYYSWWIWIWTKGWHDDPPDIHIYI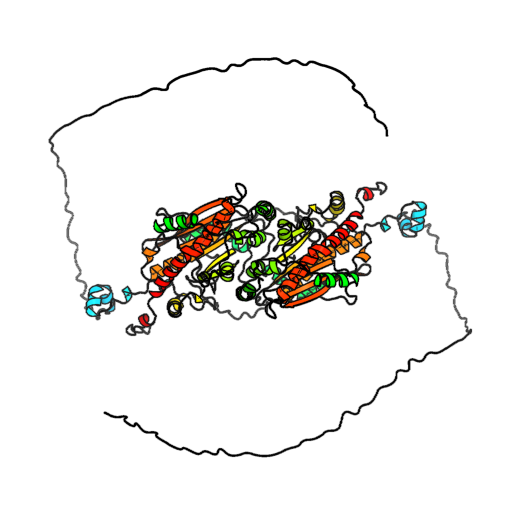HTDDTDTQPPPSRPCSNSSVSSNVSCSVPVVVVSSVSSNVSSVSRDRCVVVPPVVPPPPPD/DDDDDDDDDDDDDDDDDDDDDYDDDDPDPDDDDDDDDPDDPPPDDDYYDYYDDDDDDDDDDDDDPDPDDPDDPPPPPPPDDCPVVLPPCQVVCCVVVVDGRVVVPPQLCVVQFWADDPPPPPPPPPPDPPPPPVPQQFDDPCVLLVVLLDPCVQVVCVVLQFHAAADPVAFDPVQVVVLVCLLPDDDDADPDACCPLVNNVVLLVVPQPHFQVVCLPRQVCLLAPDLVVVCVVPPVLSVQKDKDARHWQQQADASDPRIAGFRMWMAGFPVNADPVLCLLCDRSRDPVVNRIHGLQGRHSTGGLIAEGEHEGHDPDDLSSVSSSQSRVNVSNQSSQLSLCVSLPNNVVQASHFLHKYWGDYSWWIWIWTKGWHDDPPDIHIYIHTDDTDTQPPPSRPCSNSSVSSNVSCSVPVVVVSSVSSNVSSVSRDHCVVVPPVVPPPPPD

Nearest PDB structures (foldseek):
  8f5o-assembly1_E  TM=4.349E-01  e=1.954E+00  Leishmania tarentolae
  8rk2-assembly1_A  TM=5.111E-01  e=6.705E+00  Homo sapiens
  4lgv-assembly1_A  TM=2.564E-01  e=8.920E-01  Mycobacterium avium 104
  8f5o-assembly1_E  TM=7.640E-01  e=2.830E+00  Leishmania tarentolae
  8rk2-assembly1_A  TM=5.111E-01  e=7.612E+00  Homo sapiens

Radius of gyration: 43.44 Å; Cα contacts (8 Å, |Δi|>4): 1231; chains: 2; bounding box: 124×147×127 Å

Secondary structure (DSSP, 8-state):
---------------------------------------------------------------------------------THHHHHH-HHHHHHHHSS--GGGG--TTGGGSPBP--------------------SPPPHHHHHHHHHSTHHHHHHHHTTEESS--TT-S-HHHHHHHHHHHHS--PPPSSSTTSTTTHHHHHHHHTT--HHHHHHHTHHHHS--HHHHHHTT-GGGGGEEEESS---TTBPPSSSSPP--SEEEEE-GGGS-HHHHHHHHHHH--TTTT-BBSSEEETTEEEEEEEEEE--TT--HHHHHHHHHHHHHHHHHHHHHHHHHTT-GGGTTT-EEEEEEEE-SSEEEEEEEEEEEETTEEEEEEEEEEEEESSHHHHTTTTHHHHHHHHIIIIIHHHHHHHHHHHHHTSPPGGGT--TTS-----/---------------------------------------------------------------------------------THHHHHH-HHHHHHHHSS--GGGG--TTGGGSPBP--------------------SPPPHHHHHHHHHSTHHHHHHHHTTEESS--TT-S-HHHHHHHHHHHHS--PPPSSSTTSTTTHHHHHHHHTT--HHHHHHHTHHHHS--HHHHHHTT-GGGGGEEEESS---TTBPPSSSSPP--SEEEEE-GGGS-HHHHHHHHHHH--GGGT-BBSSEEETTEEEEEEEEEE--TT--HHHHHHHHHHHHHHHHHHHHHHHHHTT-GGGTTT-EEEEEEEE-SSEEEEEEEEEEEETTEEEEEEEEEEEEESSHHHHTTTTHHHHHHHHIIIIIHHHHHHHHHHHHHTSPPGGGT--TTS-----